Protein 6IA5 (pdb70)

InterPro domains:
  IPR059921 XepA-like domain [PF27453] (174-277)

Structure (mmCIF, N/CA/C/O backbone):
data_6IA5
#
_entry.id   6IA5
#
_cell.length_a   90.612
_cell.length_b   126.028
_cell.length_c   151.458
_cell.angle_alpha   90.00
_cell.angle_beta   90.00
_cell.angle_gamma   90.00
#
_symmetry.space_group_name_H-M   'P 21 21 21'
#
loop_
_entity.id
_entity.type
_entity.pdbx_description
1 polymer 'Phage-like element PBSX protein XepA'
2 non-polymer GLYCEROL
3 non-polymer 'ACETATE ION'
4 water water
#
loop_
_atom_site.group_PDB
_atom_site.id
_atom_site.type_symbol
_atom_site.label_atom_id
_atom_site.label_alt_id
_atom_site.label_comp_id
_atom_site.label_asym_id
_atom_site.label_entity_id
_atom_site.label_seq_id
_atom_site.pdbx_PDB_ins_code
_atom_site.Cartn_x
_atom_site.Cartn_y
_atom_site.Cartn_z
_atom_site.occupancy
_atom_site.B_iso_or_equiv
_atom_site.auth_seq_id
_atom_site.auth_comp_id
_atom_site.auth_asym_id
_atom_site.auth_atom_id
_atom_site.pdbx_PDB_model_num
ATOM 1 N N . LYS A 1 3 ? -1.192 -66.970 -56.426 1.00 58.97 3 LYS D N 1
ATOM 2 C CA . LYS A 1 3 ? -0.900 -65.760 -57.292 1.00 59.26 3 LYS D CA 1
ATOM 3 C C . LYS A 1 3 ? -1.807 -64.619 -56.834 1.00 56.85 3 LYS D C 1
ATOM 4 O O . LYS A 1 3 ? -2.995 -64.865 -56.654 1.00 58.32 3 LYS D O 1
ATOM 10 N N . TYR A 1 4 ? -1.226 -63.451 -56.495 1.00 51.47 4 TYR D N 1
ATOM 11 C CA . TYR A 1 4 ? -1.943 -62.442 -55.733 1.00 46.50 4 TYR D CA 1
ATOM 12 C C . TYR A 1 4 ? -2.400 -61.310 -56.639 1.00 42.02 4 TYR D C 1
ATOM 13 O O . TYR A 1 4 ? -2.092 -61.316 -57.818 1.00 45.21 4 TYR D O 1
ATOM 22 N N . GLN A 1 5 ? -3.073 -60.318 -56.048 1.00 41.47 5 GLN D N 1
ATOM 23 C CA . GLN A 1 5 ? -3.737 -59.240 -56.750 1.00 44.30 5 GLN D CA 1
ATOM 24 C C . GLN A 1 5 ? -2.799 -58.073 -57.038 1.00 43.34 5 GLN D C 1
ATOM 25 O O . GLN A 1 5 ? -3.142 -57.203 -57.837 1.00 46.11 5 GLN D O 1
ATOM 31 N N . TYR A 1 6 ? -1.634 -58.013 -56.388 1.00 40.37 6 TYR D N 1
ATOM 32 C CA . TYR A 1 6 ? -0.718 -56.910 -56.661 1.00 37.64 6 TYR D CA 1
ATOM 33 C C . TYR A 1 6 ? 0.080 -57.230 -57.926 1.00 39.65 6 TYR D C 1
ATOM 34 O O . TYR A 1 6 ? 0.226 -58.399 -58.296 1.00 41.14 6 TYR D O 1
ATOM 43 N N . GLU A 1 7 ? 0.628 -56.190 -58.558 1.00 37.84 7 GLU D N 1
ATOM 44 C CA . GLU A 1 7 ? 1.425 -56.390 -59.752 1.00 41.15 7 GLU D CA 1
ATOM 45 C C . GLU A 1 7 ? 2.682 -55.529 -59.665 1.00 39.68 7 GLU D C 1
ATOM 46 O O . GLU A 1 7 ? 2.608 -54.326 -59.442 1.00 36.49 7 GLU D O 1
ATOM 52 N N . PHE A 1 8 ? 3.839 -56.143 -59.878 1.00 33.61 8 PHE D N 1
ATOM 53 C CA . PHE A 1 8 ? 5.072 -55.385 -59.894 1.00 36.03 8 PHE D CA 1
ATOM 54 C C . PHE A 1 8 ? 5.089 -54.466 -61.112 1.00 42.56 8 PHE D C 1
ATOM 55 O O . PHE A 1 8 ? 4.796 -54.912 -62.221 1.00 44.13 8 PHE D O 1
ATOM 63 N N . PRO A 1 9 ? 5.435 -53.164 -60.957 1.00 40.73 9 PRO D N 1
ATOM 64 C CA . PRO A 1 9 ? 5.596 -52.284 -62.114 1.00 37.44 9 PRO D CA 1
ATOM 65 C C . PRO A 1 9 ? 6.807 -52.732 -62.934 1.00 37.71 9 PRO D C 1
ATOM 66 O O . PRO A 1 9 ? 7.655 -53.478 -62.444 1.00 40.07 9 PRO D O 1
ATOM 70 N N . LEU A 1 10 ? 6.876 -52.240 -64.174 1.00 36.33 10 LEU D N 1
ATOM 71 C CA . LEU A 1 10 ? 7.997 -52.480 -65.061 1.00 40.59 10 LEU D CA 1
ATOM 72 C C . LEU A 1 10 ? 8.722 -51.148 -65.209 1.00 37.76 10 LEU D C 1
ATOM 73 O O . LEU A 1 10 ? 8.061 -50.112 -65.257 1.00 40.28 10 LEU D O 1
ATOM 78 N N . ASP A 1 11 ? 10.059 -51.180 -65.293 1.00 37.57 11 ASP D N 1
ATOM 79 C CA . ASP A 1 11 ? 10.803 -49.969 -65.600 1.00 42.86 11 ASP D CA 1
ATOM 80 C C . ASP A 1 11 ? 10.699 -49.666 -67.104 1.00 47.75 11 ASP D C 1
ATOM 81 O O . ASP A 1 11 ? 9.999 -50.351 -67.846 1.00 45.31 11 ASP D O 1
ATOM 86 N N . LYS A 1 12 ? 11.426 -48.628 -67.539 1.00 49.48 12 LYS D N 1
ATOM 87 C CA . LYS A 1 12 ? 11.404 -48.120 -68.901 1.00 53.54 12 LYS D CA 1
ATOM 88 C C . LYS A 1 12 ? 11.783 -49.237 -69.878 1.00 59.45 12 LYS D C 1
ATOM 89 O O . LYS A 1 12 ? 11.238 -49.294 -70.974 1.00 57.08 12 LYS D O 1
ATOM 95 N N . ALA A 1 13 ? 12.698 -50.129 -69.459 1.00 50.49 13 ALA D N 1
ATOM 96 C CA . ALA A 1 13 ? 13.196 -51.200 -70.296 1.00 47.94 13 ALA D CA 1
ATOM 97 C C . ALA A 1 13 ? 12.346 -52.458 -70.138 1.00 51.90 13 ALA D C 1
ATOM 98 O O . ALA A 1 13 ? 12.742 -53.509 -70.617 1.00 63.92 13 ALA D O 1
ATOM 100 N N . GLY A 1 14 ? 11.202 -52.363 -69.455 1.00 50.66 14 GLY D N 1
ATOM 101 C CA . GLY A 1 14 ? 10.330 -53.514 -69.237 1.00 45.57 14 GLY D CA 1
ATOM 102 C C . GLY A 1 14 ? 10.805 -54.485 -68.147 1.00 46.28 14 GLY D C 1
ATOM 103 O O . GLY A 1 14 ? 10.338 -55.619 -68.091 1.00 47.03 14 GLY D O 1
ATOM 104 N N . LYS A 1 15 ? 11.722 -54.067 -67.262 1.00 49.80 15 LYS D N 1
ATOM 105 C CA . LYS A 1 15 ? 12.133 -54.923 -66.142 1.00 48.35 15 LYS D CA 1
ATOM 106 C C . LYS A 1 15 ? 11.212 -54.746 -64.935 1.00 44.74 15 LYS D C 1
ATOM 107 O O . LYS A 1 15 ? 11.002 -53.627 -64.475 1.00 43.73 15 LYS D O 1
ATOM 113 N N . ALA A 1 16 ? 10.671 -55.870 -64.441 1.00 39.79 16 ALA D N 1
ATOM 114 C CA . ALA A 1 16 ? 9.842 -55.917 -63.252 1.00 41.52 16 ALA D CA 1
ATOM 115 C C . ALA A 1 16 ? 10.704 -55.703 -62.012 1.00 40.20 16 ALA D C 1
ATOM 116 O O . ALA A 1 16 ? 11.877 -56.068 -61.986 1.00 40.98 16 ALA D O 1
ATOM 118 N N . GLY A 1 17 ? 10.106 -55.100 -60.984 1.00 37.97 17 GLY D N 1
ATOM 119 C CA . GLY A 1 17 ? 10.794 -54.911 -59.711 1.00 34.68 17 GLY D CA 1
ATOM 120 C C . GLY A 1 17 ? 9.783 -54.637 -58.610 1.00 33.62 17 GLY D C 1
ATOM 121 O O . GLY A 1 17 ? 8.714 -54.091 -58.888 1.00 32.66 17 GLY D O 1
ATOM 122 N N . ALA A 1 18 ? 10.103 -55.041 -57.366 1.00 32.05 18 ALA D N 1
ATOM 123 C CA . ALA A 1 18 ? 9.201 -54.783 -56.246 1.00 29.67 18 ALA D CA 1
ATOM 124 C C . ALA A 1 18 ? 9.471 -53.364 -55.717 1.00 29.77 18 ALA D C 1
ATOM 125 O O . ALA A 1 18 ? 9.910 -53.187 -54.580 1.00 27.86 18 ALA D O 1
ATOM 127 N N . VAL A 1 19 ? 9.179 -52.359 -56.563 1.00 31.66 19 VAL D N 1
ATOM 128 C CA . VAL A 1 19 ? 9.505 -50.964 -56.312 1.00 29.92 19 VAL D CA 1
ATOM 129 C C . VAL A 1 19 ? 8.251 -50.125 -56.540 1.00 31.75 19 VAL D C 1
ATOM 130 O O . VAL A 1 19 ? 7.275 -50.592 -57.126 1.00 26.83 19 VAL D O 1
ATOM 134 N N . LYS A 1 20 ? 8.324 -48.875 -56.064 1.00 30.63 20 LYS D N 1
ATOM 135 C CA . LYS A 1 20 ? 7.366 -47.835 -56.392 1.00 32.51 20 LYS D CA 1
ATOM 136 C C . LYS A 1 20 ? 8.118 -46.686 -57.047 1.00 29.73 20 LYS D C 1
ATOM 137 O O . LYS A 1 20 ? 9.279 -46.436 -56.710 1.00 28.68 20 LYS D O 1
ATOM 143 N N . PRO A 1 21 ? 7.487 -45.973 -58.015 1.00 29.66 21 PRO D N 1
ATOM 144 C CA . PRO A 1 21 ? 8.108 -44.781 -58.603 1.00 31.74 21 PRO D CA 1
ATOM 145 C C . PRO A 1 21 ? 7.912 -43.591 -57.666 1.00 29.24 21 PRO D C 1
ATOM 146 O O . PRO A 1 21 ? 6.963 -43.590 -56.883 1.00 28.27 21 PRO D O 1
ATOM 150 N N . TYR A 1 22 ? 8.790 -42.578 -57.769 1.00 32.08 22 TYR D N 1
ATOM 151 C CA . TYR A 1 22 ? 8.587 -41.336 -57.029 1.00 32.49 22 TYR D CA 1
ATOM 152 C C . TYR A 1 22 ? 9.356 -40.207 -57.710 1.00 31.64 22 TYR D C 1
ATOM 153 O O . TYR A 1 22 ? 10.066 -40.445 -58.680 1.00 31.36 22 TYR D O 1
ATOM 162 N N . ARG A 1 23 ? 9.204 -38.999 -57.155 1.00 30.95 23 ARG D N 1
ATOM 163 C CA . ARG A 1 23 ? 9.604 -37.727 -57.737 1.00 35.02 23 ARG D CA 1
ATOM 164 C C . ARG A 1 23 ? 8.529 -37.281 -58.732 1.00 36.26 23 ARG D C 1
ATOM 165 O O . ARG A 1 23 ? 7.687 -38.078 -59.159 1.00 37.76 23 ARG D O 1
ATOM 173 N N . GLY A 1 24 ? 8.547 -35.989 -59.076 1.00 36.56 24 GLY D N 1
ATOM 174 C CA . GLY A 1 24 ? 7.468 -35.375 -59.835 1.00 38.35 24 GLY D CA 1
ATOM 175 C C . GLY A 1 24 ? 7.205 -36.115 -61.147 1.00 39.87 24 GLY D C 1
ATOM 176 O O . GLY A 1 24 ? 6.052 -36.372 -61.494 1.00 38.91 24 GLY D O 1
ATOM 177 N N . GLY A 1 25 ? 8.294 -36.481 -61.831 1.00 39.41 25 GLY D N 1
ATOM 178 C CA . GLY A 1 25 ? 8.243 -37.189 -63.094 1.00 39.69 25 GLY D CA 1
ATOM 179 C C . GLY A 1 25 ? 8.292 -38.713 -62.969 1.00 39.17 25 GLY D C 1
ATOM 180 O O . GLY A 1 25 ? 8.479 -39.381 -63.978 1.00 44.81 25 GLY D O 1
ATOM 181 N N . LYS A 1 26 ? 8.144 -39.258 -61.755 1.00 35.94 26 LYS D N 1
ATOM 182 C CA A LYS A 1 26 ? 8.083 -40.701 -61.535 0.50 34.30 26 LYS D CA 1
ATOM 183 C CA B LYS A 1 26 ? 8.083 -40.701 -61.535 0.50 36.00 26 LYS D CA 1
ATOM 184 C C . LYS A 1 26 ? 9.270 -41.401 -62.194 1.00 33.09 26 LYS D C 1
ATOM 185 O O . LYS A 1 26 ? 9.149 -42.507 -62.728 1.00 34.69 26 LYS D O 1
ATOM 196 N N . ASN A 1 27 ? 10.431 -40.751 -62.118 1.00 30.37 27 ASN D N 1
ATOM 197 C CA . ASN A 1 27 ? 11.626 -41.225 -62.781 1.00 34.43 27 ASN D CA 1
ATOM 198 C C . ASN A 1 27 ? 12.619 -41.810 -61.778 1.00 31.29 27 ASN D C 1
ATOM 199 O O . ASN A 1 27 ? 13.784 -42.002 -62.113 1.00 33.11 27 ASN D O 1
ATOM 204 N N . ASP A 1 28 ? 12.173 -42.068 -60.540 1.00 30.31 28 ASP D N 1
ATOM 205 C CA . ASP A 1 28 ? 13.046 -42.667 -59.549 1.00 29.73 28 ASP D CA 1
ATOM 206 C C . ASP A 1 28 ? 12.292 -43.843 -58.947 1.00 29.03 28 ASP D C 1
ATOM 207 O O . ASP A 1 28 ? 11.074 -43.919 -59.095 1.00 30.04 28 ASP D O 1
ATOM 212 N N . PHE A 1 29 ? 13.010 -44.749 -58.261 1.00 27.51 29 PHE D N 1
ATOM 213 C CA . PHE A 1 29 ? 12.368 -45.959 -57.753 1.00 29.44 29 PHE D CA 1
ATOM 214 C C . PHE A 1 29 ? 12.803 -46.204 -56.305 1.00 25.47 29 PHE D C 1
ATOM 215 O O . PHE A 1 29 ? 13.913 -45.869 -55.924 1.00 26.27 29 PHE D O 1
ATOM 223 N N . VAL A 1 30 ? 11.944 -46.861 -55.529 1.00 26.48 30 VAL D N 1
ATOM 224 C CA . VAL A 1 30 ? 12.267 -47.190 -54.148 1.00 29.92 30 VAL D CA 1
ATOM 225 C C . VAL A 1 30 ? 11.575 -48.520 -53.819 1.00 26.72 30 VAL D C 1
ATOM 226 O O . VAL A 1 30 ? 10.446 -48.742 -54.247 1.00 29.47 30 VAL D O 1
ATOM 230 N N . THR A 1 31 ? 12.258 -49.378 -53.049 1.00 25.77 31 THR D N 1
ATOM 231 C CA . THR A 1 31 ? 11.714 -50.663 -52.631 1.00 27.28 31 THR D CA 1
ATOM 232 C C . THR A 1 31 ? 10.966 -50.507 -51.300 1.00 28.81 31 THR D C 1
ATOM 233 O O . THR A 1 31 ? 11.579 -50.180 -50.278 1.00 27.35 31 THR D O 1
ATOM 237 N N . PRO A 1 32 ? 9.638 -50.748 -51.253 1.00 31.05 32 PRO D N 1
ATOM 238 C CA . PRO A 1 32 ? 8.903 -50.735 -49.995 1.00 30.22 32 PRO D CA 1
ATOM 239 C C . PRO A 1 32 ? 9.321 -51.922 -49.141 1.00 29.43 32 PRO D C 1
ATOM 240 O O . PRO A 1 32 ? 9.337 -53.069 -49.627 1.00 25.89 32 PRO D O 1
ATOM 244 N N . VAL A 1 33 ? 9.588 -51.638 -47.854 1.00 26.27 33 VAL D N 1
ATOM 245 C CA . VAL A 1 33 ? 10.043 -52.672 -46.935 1.00 25.00 33 VAL D CA 1
ATOM 246 C C . VAL A 1 33 ? 9.273 -52.568 -45.635 1.00 27.68 33 VAL D C 1
ATOM 247 O O . VAL A 1 33 ? 8.635 -51.561 -45.357 1.00 27.47 33 VAL D O 1
ATOM 251 N N . SER A 1 34 ? 9.362 -53.637 -44.840 1.00 28.05 34 SER D N 1
ATOM 252 C CA . SER A 1 34 ? 8.807 -53.679 -43.500 1.00 28.90 34 SER D CA 1
ATOM 253 C C . SER A 1 34 ? 9.702 -54.585 -42.677 1.00 32.69 34 SER D C 1
ATOM 254 O O . SER A 1 34 ? 10.009 -55.710 -43.102 1.00 29.42 34 SER D O 1
ATOM 257 N N . ASN A 1 35 ? 10.066 -54.099 -41.487 1.00 28.64 35 ASN D N 1
ATOM 258 C CA . ASN A 1 35 ? 10.736 -54.942 -40.533 1.00 28.01 35 ASN D CA 1
ATOM 259 C C . ASN A 1 35 ? 9.876 -56.190 -40.339 1.00 29.30 35 ASN D C 1
ATOM 260 O O . ASN A 1 35 ? 8.652 -56.098 -40.417 1.00 28.24 35 ASN D O 1
ATOM 265 N N . LEU A 1 36 ? 10.500 -57.351 -40.086 1.00 26.88 36 LEU D N 1
ATOM 266 C CA . LEU A 1 36 ? 9.749 -58.598 -39.966 1.00 28.45 36 LEU D CA 1
ATOM 267 C C . LEU A 1 36 ? 8.769 -58.552 -38.788 1.00 28.45 36 LEU D C 1
ATOM 268 O O . LEU A 1 36 ? 7.822 -59.345 -38.767 1.00 27.92 36 LEU D O 1
ATOM 273 N N . SER A 1 37 ? 8.961 -57.620 -37.833 1.00 24.58 37 SER D N 1
ATOM 274 C CA . SER A 1 37 ? 8.043 -57.481 -36.709 1.00 24.92 37 SER D CA 1
ATOM 275 C C . SER A 1 37 ? 6.648 -57.049 -37.167 1.00 26.73 37 SER D C 1
ATOM 276 O O . SER A 1 37 ? 5.694 -57.203 -36.404 1.00 24.19 37 SER D O 1
ATOM 279 N N . GLY A 1 38 ? 6.533 -56.518 -38.405 1.00 24.25 38 GLY D N 1
ATOM 280 C CA . GLY A 1 38 ? 5.256 -56.099 -38.963 1.00 24.13 38 GLY D CA 1
ATOM 281 C C . GLY A 1 38 ? 4.514 -57.233 -39.690 1.00 27.13 38 GLY D C 1
ATOM 282 O O . GLY A 1 38 ? 3.352 -57.069 -40.065 1.00 24.62 38 GLY D O 1
ATOM 283 N N . VAL A 1 39 ? 5.187 -58.391 -39.861 1.00 26.82 39 VAL D N 1
ATOM 284 C CA . VAL A 1 39 ? 4.594 -59.555 -40.517 1.00 24.77 39 VAL D CA 1
ATOM 285 C C . VAL A 1 39 ? 3.911 -60.410 -39.442 1.00 26.90 39 VAL D C 1
ATOM 286 O O . VAL A 1 39 ? 4.347 -60.427 -38.296 1.00 27.79 39 VAL D O 1
ATOM 290 N N . ALA A 1 40 ? 2.833 -61.110 -39.805 1.00 26.20 40 ALA D N 1
ATOM 291 C CA . ALA A 1 40 ? 2.194 -62.020 -38.868 1.00 29.38 40 ALA D CA 1
ATOM 292 C C . ALA A 1 40 ? 1.931 -63.365 -39.552 1.00 33.52 40 ALA D C 1
ATOM 293 O O . ALA A 1 40 ? 1.790 -63.449 -40.776 1.00 32.17 40 ALA D O 1
ATOM 295 N N . GLU A 1 41 ? 1.867 -64.414 -38.734 1.00 28.40 41 GLU D N 1
ATOM 296 C CA . GLU A 1 41 ? 1.394 -65.729 -39.129 1.00 32.34 41 GLU D CA 1
ATOM 297 C C . GLU A 1 41 ? 0.044 -65.980 -38.461 1.00 29.13 41 GLU D C 1
ATOM 298 O O . GLU A 1 41 ? -0.096 -65.714 -37.262 1.00 29.32 41 GLU D O 1
ATOM 304 N N . ILE A 1 42 ? -0.927 -66.536 -39.197 1.00 30.63 42 ILE D N 1
ATOM 305 C CA . ILE A 1 42 ? -2.135 -67.029 -38.543 1.00 28.69 42 ILE D CA 1
ATOM 306 C C . ILE A 1 42 ? -1.827 -68.406 -37.956 1.00 30.11 42 ILE D C 1
ATOM 307 O O . ILE A 1 42 ? -1.375 -69.294 -38.657 1.00 35.27 42 ILE D O 1
ATOM 312 N N . LEU A 1 43 ? -2.011 -68.564 -36.642 1.00 29.08 43 LEU D N 1
ATOM 313 C CA . LEU A 1 43 ? -1.675 -69.822 -35.989 1.00 27.77 43 LEU D CA 1
ATOM 314 C C . LEU A 1 43 ? -2.832 -70.816 -36.133 1.00 31.25 43 LEU D C 1
ATOM 315 O O . LEU A 1 43 ? -2.600 -72.015 -36.256 1.00 26.97 43 LEU D O 1
ATOM 320 N N . THR A 1 44 ? -4.074 -70.332 -36.012 1.00 28.54 44 THR D N 1
ATOM 321 C CA . THR A 1 44 ? -5.248 -71.195 -36.026 1.00 29.67 44 THR D CA 1
ATOM 322 C C . THR A 1 44 ? -6.477 -70.350 -36.336 1.00 33.74 44 THR D C 1
ATOM 323 O O . THR A 1 44 ? -6.510 -69.161 -35.983 1.00 28.16 44 THR D O 1
ATOM 327 N N . ASN A 1 45 ? -7.484 -70.980 -36.970 1.00 28.52 45 ASN D N 1
ATOM 328 C CA . ASN A 1 45 ? -8.813 -70.385 -36.997 1.00 29.23 45 ASN D CA 1
ATOM 329 C C . ASN A 1 45 ? -9.874 -71.420 -36.620 1.00 31.69 45 ASN D C 1
ATOM 330 O O . ASN A 1 45 ? -11.040 -71.231 -36.932 1.00 33.03 45 ASN D O 1
ATOM 335 N N . ALA A 1 46 ? -9.474 -72.499 -35.934 1.00 32.12 46 ALA D N 1
ATOM 336 C CA . ALA A 1 46 ? -10.398 -73.570 -35.568 1.00 34.08 46 ALA D CA 1
ATOM 337 C C . ALA A 1 46 ? -11.145 -73.205 -34.280 1.00 33.51 46 ALA D C 1
ATOM 338 O O . ALA A 1 46 ? -10.522 -73.043 -33.235 1.00 33.75 46 ALA D O 1
ATOM 340 N N . ALA A 1 47 ? -12.477 -73.108 -34.379 1.00 30.03 47 ALA D N 1
ATOM 341 C CA . ALA A 1 47 ? -13.368 -72.769 -33.281 1.00 31.06 47 ALA D CA 1
ATOM 342 C C . ALA A 1 47 ? -13.240 -73.800 -32.154 1.00 35.55 47 ALA D C 1
ATOM 343 O O . ALA A 1 47 ? -13.187 -75.000 -32.417 1.00 36.20 47 ALA D O 1
ATOM 345 N N . LEU A 1 48 ? -13.170 -73.329 -30.902 1.00 31.52 48 LEU D N 1
ATOM 346 C CA . LEU A 1 48 ? -12.937 -74.195 -29.750 1.00 33.25 48 LEU D CA 1
ATOM 347 C C . LEU A 1 48 ? -14.256 -74.403 -29.016 1.00 34.66 48 LEU D C 1
ATOM 348 O O . LEU A 1 48 ? -15.076 -73.508 -28.963 1.00 32.64 48 LEU D O 1
ATOM 353 N N . LYS A 1 49 ? -14.448 -75.587 -28.433 1.00 32.06 49 LYS D N 1
ATOM 354 C CA . LYS A 1 49 ? -15.594 -75.833 -27.565 1.00 32.56 49 LYS D CA 1
ATOM 355 C C . LYS A 1 49 ? -15.359 -75.115 -26.240 1.00 32.89 49 LYS D C 1
ATOM 356 O O . LYS A 1 49 ? -14.274 -74.621 -25.995 1.00 30.87 49 LYS D O 1
ATOM 362 N N . ALA A 1 50 ? -16.403 -75.009 -25.417 1.00 30.79 50 ALA D N 1
ATOM 363 C CA . ALA A 1 50 ? -16.269 -74.423 -24.091 1.00 35.05 50 ALA D CA 1
ATOM 364 C C . ALA A 1 50 ? -15.120 -75.091 -23.337 1.00 40.24 50 ALA D C 1
ATOM 365 O O . ALA A 1 50 ? -15.052 -76.314 -23.311 1.00 34.71 50 ALA D O 1
ATOM 367 N N . THR A 1 51 ? -14.216 -74.271 -22.773 1.00 34.50 51 THR D N 1
ATOM 368 C CA . THR A 1 51 ? -13.072 -74.683 -21.965 1.00 35.20 51 THR D CA 1
ATOM 369 C C . THR A 1 51 ? -11.967 -75.373 -22.773 1.00 35.97 51 THR D C 1
ATOM 370 O O . THR A 1 51 ? -10.933 -75.734 -22.220 1.00 37.42 51 THR D O 1
ATOM 374 N N . GLU A 1 52 ? -12.162 -75.588 -24.083 1.00 33.87 52 GLU D N 1
ATOM 375 C CA . GLU A 1 52 ? -11.113 -76.213 -24.882 1.00 34.09 52 GLU D CA 1
ATOM 376 C C . GLU A 1 52 ? -9.957 -75.216 -25.111 1.00 33.33 52 GLU D C 1
ATOM 377 O O . GLU A 1 52 ? -10.176 -74.008 -25.224 1.00 35.32 52 GLU D O 1
ATOM 383 N N . ALA A 1 53 ? -8.733 -75.738 -25.190 1.00 30.09 53 ALA D N 1
ATOM 384 C CA . ALA A 1 53 ? -7.524 -74.944 -25.366 1.00 31.14 53 ALA D CA 1
ATOM 385 C C . ALA A 1 53 ? -6.903 -75.231 -26.727 1.00 32.59 53 ALA D C 1
ATOM 386 O O . ALA A 1 53 ? -6.965 -76.353 -27.213 1.00 33.76 53 ALA D O 1
ATOM 388 N N . TYR A 1 54 ? -6.339 -74.189 -27.343 1.00 33.66 54 TYR D N 1
ATOM 389 C CA . TYR A 1 54 ? -5.390 -74.340 -28.433 1.00 33.72 54 TYR D CA 1
ATOM 390 C C . TYR A 1 54 ? -3.975 -74.150 -27.876 1.00 32.40 54 TYR D C 1
ATOM 391 O O . TYR A 1 54 ? -3.733 -73.196 -27.146 1.00 31.05 54 TYR D O 1
ATOM 400 N N . SER A 1 55 ? -3.042 -75.051 -28.219 1.00 33.21 55 SER D N 1
ATOM 401 C CA . SER A 1 55 ? -1.642 -74.946 -27.806 1.00 33.31 55 SER D CA 1
ATOM 402 C C . SER A 1 55 ? -0.746 -75.010 -29.024 1.00 31.94 55 SER D C 1
ATOM 403 O O . SER A 1 55 ? -0.732 -76.014 -29.713 1.00 35.84 55 SER D O 1
ATOM 406 N N . GLN A 1 56 ? -0.024 -73.922 -29.309 1.00 32.54 56 GLN D N 1
ATOM 407 C CA . GLN A 1 56 ? 0.912 -73.913 -30.424 1.00 29.88 56 GLN D CA 1
ATOM 408 C C . GLN A 1 56 ? 2.057 -74.866 -30.093 1.00 31.03 56 GLN D C 1
ATOM 409 O O . GLN A 1 56 ? 2.455 -74.933 -28.928 1.00 28.91 56 GLN D O 1
ATOM 415 N N . LEU A 1 57 ? 2.602 -75.577 -31.091 1.00 28.68 57 LEU D N 1
ATOM 416 C CA . LEU A 1 57 ? 3.820 -76.343 -30.817 1.00 32.37 57 LEU D CA 1
ATOM 417 C C . LEU A 1 57 ? 4.930 -75.351 -30.473 1.00 33.45 57 LEU D C 1
ATOM 418 O O . LEU A 1 57 ? 4.988 -74.281 -31.079 1.00 34.60 57 LEU D O 1
ATOM 423 N N . GLY A 1 58 ? 5.820 -75.750 -29.556 1.00 31.34 58 GLY D N 1
ATOM 424 C CA . GLY A 1 58 ? 6.943 -74.933 -29.149 1.00 27.74 58 GLY D CA 1
ATOM 425 C C . GLY A 1 58 ? 7.747 -74.461 -30.355 1.00 31.52 58 GLY D C 1
ATOM 426 O O . GLY A 1 58 ? 8.040 -75.241 -31.252 1.00 31.79 58 GLY D O 1
ATOM 427 N N . GLN A 1 59 ? 8.074 -73.169 -30.369 1.00 30.19 59 GLN D N 1
ATOM 428 C CA . GLN A 1 59 ? 8.818 -72.539 -31.451 1.00 30.24 59 GLN D CA 1
ATOM 429 C C . GLN A 1 59 ? 10.238 -72.275 -30.959 1.00 31.88 59 GLN D C 1
ATOM 430 O O . GLN A 1 59 ? 10.417 -71.591 -29.958 1.00 30.54 59 GLN D O 1
ATOM 436 N N . ASP A 1 60 ? 11.240 -72.847 -31.636 1.00 27.97 60 ASP D N 1
ATOM 437 C CA . ASP A 1 60 ? 12.626 -72.657 -31.259 1.00 32.07 60 ASP D CA 1
ATOM 438 C C . ASP A 1 60 ? 13.080 -71.261 -31.709 1.00 31.65 60 ASP D C 1
ATOM 439 O O . ASP A 1 60 ? 12.931 -70.924 -32.876 1.00 31.85 60 ASP D O 1
ATOM 444 N N . ARG A 1 61 ? 13.608 -70.448 -30.783 1.00 28.70 61 ARG D N 1
ATOM 445 C CA . ARG A 1 61 ? 14.068 -69.108 -31.140 1.00 30.31 61 ARG D CA 1
ATOM 446 C C . ARG A 1 61 ? 15.408 -69.165 -31.879 1.00 30.75 61 ARG D C 1
ATOM 447 O O . ARG A 1 61 ? 15.737 -68.215 -32.586 1.00 32.34 61 ARG D O 1
ATOM 455 N N . LEU A 1 62 ? 16.182 -70.247 -31.675 1.00 31.60 62 LEU D N 1
ATOM 456 C CA . LEU A 1 62 ? 17.510 -70.366 -32.254 1.00 35.41 62 LEU D CA 1
ATOM 457 C C . LEU A 1 62 ? 17.421 -70.818 -33.707 1.00 34.13 62 LEU D C 1
ATOM 458 O O . LEU A 1 62 ? 16.752 -71.799 -34.028 1.00 39.72 62 LEU D O 1
ATOM 463 N N . GLY A 1 63 ? 18.084 -70.077 -34.581 1.00 35.42 63 GLY D N 1
ATOM 464 C CA . GLY A 1 63 ? 18.035 -70.361 -36.005 1.00 33.87 63 GLY D CA 1
ATOM 465 C C . GLY A 1 63 ? 18.798 -69.269 -36.741 1.00 34.05 63 GLY D C 1
ATOM 466 O O . GLY A 1 63 ? 19.412 -68.412 -36.101 1.00 31.87 63 GLY D O 1
ATOM 467 N N . ALA A 1 64 ? 18.680 -69.266 -38.070 1.00 29.29 64 ALA D N 1
ATOM 468 C CA . ALA A 1 64 ? 19.287 -68.237 -38.898 1.00 31.34 64 ALA D CA 1
ATOM 469 C C . ALA A 1 64 ? 18.721 -66.859 -38.533 1.00 28.30 64 ALA D C 1
ATOM 470 O O . ALA A 1 64 ? 19.429 -65.866 -38.587 1.00 31.67 64 ALA D O 1
ATOM 472 N N . VAL A 1 65 ? 17.446 -66.802 -38.150 1.00 31.68 65 VAL D N 1
ATOM 473 C CA . VAL A 1 65 ? 16.875 -65.570 -37.619 1.00 31.29 65 VAL D CA 1
ATOM 474 C C . VAL A 1 65 ? 16.692 -65.758 -36.115 1.00 30.91 65 VAL D C 1
ATOM 475 O O . VAL A 1 65 ? 15.949 -66.648 -35.684 1.00 32.15 65 VAL D O 1
ATOM 479 N N . LEU A 1 66 ? 17.381 -64.945 -35.315 1.00 28.80 66 LEU D N 1
ATOM 480 C CA A LEU A 1 66 ? 17.330 -65.158 -33.884 0.50 29.12 66 LEU D CA 1
ATOM 481 C CA B LEU A 1 66 ? 17.353 -65.146 -33.878 0.50 27.95 66 LEU D CA 1
ATOM 482 C C . LEU A 1 66 ? 16.174 -64.357 -33.301 1.00 30.44 66 LEU D C 1
ATOM 483 O O . LEU A 1 66 ? 16.258 -63.141 -33.128 1.00 28.53 66 LEU D O 1
ATOM 492 N N . ILE A 1 67 ? 15.076 -65.062 -32.996 1.00 26.63 67 ILE D N 1
ATOM 493 C CA . ILE A 1 67 ? 13.861 -64.409 -32.517 1.00 31.82 67 ILE D CA 1
ATOM 494 C C . ILE A 1 67 ? 14.109 -63.812 -31.131 1.00 29.16 67 ILE D C 1
ATOM 495 O O . ILE A 1 67 ? 14.514 -64.536 -30.225 1.00 30.04 67 ILE D O 1
ATOM 500 N N . SER A 1 68 ? 13.816 -62.516 -30.967 1.00 27.37 68 SER D N 1
ATOM 501 C CA . SER A 1 68 ? 14.042 -61.811 -29.704 1.00 26.89 68 SER D CA 1
ATOM 502 C C . SER A 1 68 ? 12.718 -61.500 -28.986 1.00 30.96 68 SER D C 1
ATOM 503 O O . SER A 1 68 ? 12.703 -61.278 -27.782 1.00 28.61 68 SER D O 1
ATOM 506 N N . LYS A 1 69 ? 11.597 -61.442 -29.720 1.00 29.09 69 LYS D N 1
ATOM 507 C CA . LYS A 1 69 ? 10.351 -60.946 -29.137 1.00 28.36 69 LYS D CA 1
ATOM 508 C C . LYS A 1 69 ? 9.165 -61.492 -29.927 1.00 30.26 69 LYS D C 1
ATOM 509 O O . LYS A 1 69 ? 9.312 -61.899 -31.088 1.00 27.28 69 LYS D O 1
ATOM 515 N N . VAL A 1 70 ? 7.983 -61.450 -29.302 1.00 25.63 70 VAL D N 1
ATOM 516 C CA . VAL A 1 70 ? 6.793 -62.011 -29.916 1.00 25.45 70 VAL D CA 1
ATOM 517 C C . VAL A 1 70 ? 5.603 -61.161 -29.485 1.00 26.15 70 VAL D C 1
ATOM 518 O O . VAL A 1 70 ? 5.607 -60.564 -28.411 1.00 29.09 70 VAL D O 1
ATOM 522 N N . LYS A 1 71 ? 4.593 -61.091 -30.347 1.00 25.99 71 LYS D N 1
ATOM 523 C CA . LYS A 1 71 ? 3.373 -60.374 -30.022 1.00 26.50 71 LYS D CA 1
ATOM 524 C C . LYS A 1 71 ? 2.198 -61.132 -30.638 1.00 27.19 71 LYS D C 1
ATOM 525 O O . LYS A 1 71 ? 2.343 -61.736 -31.712 1.00 26.48 71 LYS D O 1
ATOM 531 N N . GLY A 1 72 ? 1.038 -61.060 -29.970 1.00 26.67 72 GLY D N 1
ATOM 532 C CA . GLY A 1 72 ? -0.128 -61.793 -30.445 1.00 26.14 72 GLY D CA 1
ATOM 533 C C . GLY A 1 72 ? -1.384 -60.944 -30.553 1.00 26.31 72 GLY D C 1
ATOM 534 O O . GLY A 1 72 ? -1.531 -59.942 -29.846 1.00 27.31 72 GLY D O 1
ATOM 535 N N . TRP A 1 73 ? -2.292 -61.376 -31.445 1.00 28.90 73 TRP D N 1
ATOM 536 C CA . TRP A 1 73 ? -3.620 -60.796 -31.556 1.00 26.84 73 TRP D CA 1
ATOM 537 C C . TRP A 1 73 ? -4.623 -61.944 -31.606 1.00 28.55 73 TRP D C 1
ATOM 538 O O . TRP A 1 73 ? -4.425 -62.918 -32.355 1.00 30.38 73 TRP D O 1
ATOM 549 N N . ALA A 1 74 ? -5.702 -61.784 -30.841 1.00 26.95 74 ALA D N 1
ATOM 550 C CA . ALA A 1 74 ? -6.758 -62.784 -30.775 1.00 27.94 74 ALA D CA 1
ATOM 551 C C . ALA A 1 74 ? -8.094 -62.095 -31.036 1.00 31.68 74 ALA D C 1
ATOM 552 O O . ALA A 1 74 ? -8.370 -60.997 -30.524 1.00 28.78 74 ALA D O 1
ATOM 554 N N . TYR A 1 75 ? -8.920 -62.789 -31.822 1.00 30.80 75 TYR D N 1
ATOM 555 C CA . TYR A 1 75 ? -10.284 -62.366 -32.043 1.00 32.81 75 TYR D CA 1
ATOM 556 C C . TYR A 1 75 ? -11.171 -63.605 -31.972 1.00 28.81 75 TYR D C 1
ATOM 557 O O . TYR A 1 75 ? -10.903 -64.568 -32.671 1.00 31.70 75 TYR D O 1
ATOM 566 N N . ALA A 1 76 ? -12.202 -63.566 -31.128 1.00 28.75 76 ALA D N 1
ATOM 567 C CA . ALA A 1 76 ? -13.188 -64.643 -31.016 1.00 30.07 76 ALA D CA 1
ATOM 568 C C . ALA A 1 76 ? -14.559 -64.058 -30.684 1.00 31.54 76 ALA D C 1
ATOM 569 O O . ALA A 1 76 ? -14.649 -62.982 -30.082 1.00 33.82 76 ALA D O 1
ATOM 571 N N . ASP A 1 77 ? -15.621 -64.791 -31.044 1.00 32.39 77 ASP D N 1
ATOM 572 C CA . ASP A 1 77 ? -16.978 -64.335 -30.803 1.00 33.83 77 ASP D CA 1
ATOM 573 C C . ASP A 1 77 ? -17.381 -64.600 -29.351 1.00 33.58 77 ASP D C 1
ATOM 574 O O . ASP A 1 77 ? -18.422 -64.126 -28.928 1.00 35.00 77 ASP D O 1
ATOM 579 N N . ARG A 1 78 ? -16.562 -65.331 -28.585 1.00 30.89 78 ARG D N 1
ATOM 580 C CA . ARG A 1 78 ? -16.815 -65.539 -27.161 1.00 31.63 78 ARG D CA 1
ATOM 581 C C . ARG A 1 78 ? -15.521 -65.306 -26.384 1.00 33.65 78 ARG D C 1
ATOM 582 O O . ARG A 1 78 ? -14.439 -65.410 -26.955 1.00 36.21 78 ARG D O 1
ATOM 590 N N . GLU A 1 79 ? -15.634 -65.090 -25.069 1.00 32.57 79 GLU D N 1
ATOM 591 C CA . GLU A 1 79 ? -14.461 -64.708 -24.303 1.00 33.77 79 GLU D CA 1
ATOM 592 C C . GLU A 1 79 ? -13.540 -65.910 -24.068 1.00 33.55 79 GLU D C 1
ATOM 593 O O . GLU A 1 79 ? -13.963 -67.069 -24.037 1.00 31.38 79 GLU D O 1
ATOM 599 N N . GLY A 1 80 ? -12.260 -65.592 -23.873 1.00 30.08 80 GLY D N 1
ATOM 600 C CA . GLY A 1 80 ? -11.211 -66.561 -23.600 1.00 29.92 80 GLY D CA 1
ATOM 601 C C . GLY A 1 80 ? -9.994 -65.863 -23.008 1.00 28.91 80 GLY D C 1
ATOM 602 O O . GLY A 1 80 ? -10.087 -64.709 -22.606 1.00 31.70 80 GLY D O 1
ATOM 603 N N . THR A 1 81 ? -8.872 -66.586 -22.941 1.00 30.55 81 THR D N 1
ATOM 604 C CA . THR A 1 81 ? -7.627 -66.053 -22.401 1.00 29.06 81 THR D CA 1
ATOM 605 C C . THR A 1 81 ? -6.484 -66.498 -23.300 1.00 30.76 81 THR D C 1
ATOM 606 O O . THR A 1 81 ? -6.395 -67.675 -23.646 1.00 31.21 81 THR D O 1
ATOM 610 N N . LEU A 1 82 ? -5.623 -65.532 -23.672 1.00 29.93 82 LEU D N 1
ATOM 611 C CA . LEU A 1 82 ? -4.432 -65.809 -24.441 1.00 26.41 82 LEU D CA 1
ATOM 612 C C . LEU A 1 82 ? -3.208 -65.748 -23.518 1.00 31.50 82 LEU D C 1
ATOM 613 O O . LEU A 1 82 ? -3.040 -64.790 -22.780 1.00 29.14 82 LEU D O 1
ATOM 618 N N . PHE A 1 83 ? -2.358 -66.780 -23.590 1.00 30.91 83 PHE D N 1
ATOM 619 C CA . PHE A 1 83 ? -1.134 -66.872 -22.826 1.00 28.94 83 PHE D CA 1
ATOM 620 C C . PHE A 1 83 ? 0.040 -66.910 -23.794 1.00 28.16 83 PHE D C 1
ATOM 621 O O . PHE A 1 83 ? 0.003 -67.625 -24.793 1.00 29.20 83 PHE D O 1
ATOM 629 N N . ILE A 1 84 ? 1.098 -66.160 -23.462 1.00 29.60 84 ILE D N 1
ATOM 630 C CA . ILE A 1 84 ? 2.384 -66.294 -24.131 1.00 29.52 84 ILE D CA 1
ATOM 631 C C . ILE A 1 84 ? 3.302 -67.023 -23.157 1.00 31.50 84 ILE D C 1
ATOM 632 O O . ILE A 1 84 ? 3.479 -66.571 -22.030 1.00 29.69 84 ILE D O 1
ATOM 637 N N . GLU A 1 85 ? 3.897 -68.131 -23.620 1.00 28.41 85 GLU D N 1
ATOM 638 C CA . GLU A 1 85 ? 4.611 -68.997 -22.705 1.00 26.33 85 GLU D CA 1
ATOM 639 C C . GLU A 1 85 ? 5.983 -69.355 -23.254 1.00 26.81 85 GLU D C 1
ATOM 640 O O . GLU A 1 85 ? 6.222 -69.289 -24.456 1.00 32.74 85 GLU D O 1
ATOM 646 N N . GLU A 1 86 ? 6.876 -69.750 -22.348 1.00 27.25 86 GLU D N 1
ATOM 647 C CA . GLU A 1 86 ? 8.258 -70.024 -22.699 1.00 30.07 86 GLU D CA 1
ATOM 648 C C . GLU A 1 86 ? 8.708 -71.305 -22.016 1.00 32.02 86 GLU D C 1
ATOM 649 O O . GLU A 1 86 ? 8.180 -71.691 -20.975 1.00 35.63 86 GLU D O 1
ATOM 655 N N . SER A 1 87 ? 9.708 -71.953 -22.610 1.00 34.41 87 SER D N 1
ATOM 656 C CA . SER A 1 87 ? 10.231 -73.200 -22.093 1.00 33.84 87 SER D CA 1
ATOM 657 C C . SER A 1 87 ? 11.689 -73.344 -22.521 1.00 33.58 87 SER D C 1
ATOM 658 O O . SER A 1 87 ? 12.016 -73.059 -23.668 1.00 32.72 87 SER D O 1
ATOM 661 N N . ASP A 1 88 ? 12.536 -73.838 -21.612 1.00 33.79 88 ASP D N 1
ATOM 662 C CA . ASP A 1 88 ? 13.903 -74.164 -21.980 1.00 35.36 88 ASP D CA 1
ATOM 663 C C . ASP A 1 88 ? 14.024 -75.590 -22.506 1.00 38.85 88 ASP D C 1
ATOM 664 O O . ASP A 1 88 ? 15.014 -75.904 -23.154 1.00 43.15 88 ASP D O 1
ATOM 669 N N . ASN A 1 89 ? 13.013 -76.442 -22.278 1.00 37.91 89 ASN D N 1
ATOM 670 C CA . ASN A 1 89 ? 13.141 -77.827 -22.718 1.00 43.01 89 ASN D CA 1
ATOM 671 C C . ASN A 1 89 ? 12.031 -78.236 -23.690 1.00 43.50 89 ASN D C 1
ATOM 672 O O . ASN A 1 89 ? 11.969 -79.398 -24.076 1.00 42.33 89 ASN D O 1
ATOM 677 N N . ASN A 1 90 ? 11.130 -77.311 -24.049 1.00 38.54 90 ASN D N 1
ATOM 678 C CA . ASN A 1 90 ? 10.045 -77.613 -24.970 1.00 38.64 90 ASN D CA 1
ATOM 679 C C . ASN A 1 90 ? 9.120 -78.674 -24.367 1.00 39.32 90 ASN D C 1
ATOM 680 O O . ASN A 1 90 ? 8.494 -79.440 -25.087 1.00 43.17 90 ASN D O 1
ATOM 685 N N . ASN A 1 91 ? 9.016 -78.686 -23.038 1.00 46.44 91 ASN D N 1
ATOM 686 C CA . ASN A 1 91 ? 8.232 -79.686 -22.335 1.00 45.58 91 ASN D CA 1
ATOM 687 C C . ASN A 1 91 ? 7.523 -79.032 -21.153 1.00 41.93 91 ASN D C 1
ATOM 688 O O . ASN A 1 91 ? 6.320 -79.171 -20.999 1.00 41.60 91 ASN D O 1
ATOM 693 N N . VAL A 1 92 ? 8.274 -78.334 -20.295 1.00 37.91 92 VAL D N 1
ATOM 694 C CA . VAL A 1 92 ? 7.669 -77.628 -19.179 1.00 37.15 92 VAL D CA 1
ATOM 695 C C . VAL A 1 92 ? 7.622 -76.138 -19.529 1.00 38.60 92 VAL D C 1
ATOM 696 O O . VAL A 1 92 ? 8.639 -75.557 -19.908 1.00 37.26 92 VAL D O 1
ATOM 700 N N . TRP A 1 93 ? 6.437 -75.540 -19.379 1.00 34.32 93 TRP D N 1
ATOM 701 C CA . TRP A 1 93 ? 6.114 -74.209 -19.869 1.00 36.49 93 TRP D CA 1
ATOM 702 C C . TRP A 1 93 ? 5.852 -73.271 -18.698 1.00 36.70 93 TRP D C 1
ATOM 703 O O . TRP A 1 93 ? 5.204 -73.648 -17.736 1.00 38.74 93 TRP D O 1
ATOM 714 N N . THR A 1 94 ? 6.379 -72.045 -18.777 1.00 35.18 94 THR D N 1
ATOM 715 C CA . THR A 1 94 ? 5.991 -71.003 -17.842 1.00 33.02 94 THR D CA 1
ATOM 716 C C . THR A 1 94 ? 5.280 -69.898 -18.617 1.00 31.64 94 THR D C 1
ATOM 717 O O . THR A 1 94 ? 5.608 -69.651 -19.777 1.00 36.62 94 THR D O 1
ATOM 721 N N . THR A 1 95 ? 4.312 -69.229 -17.969 1.00 31.74 95 THR D N 1
ATOM 722 C CA . THR A 1 95 ? 3.560 -68.164 -18.610 1.00 31.48 95 THR D CA 1
ATOM 723 C C . THR A 1 95 ? 4.314 -66.846 -18.447 1.00 33.56 95 THR D C 1
ATOM 724 O O . THR A 1 95 ? 4.632 -66.453 -17.334 1.00 35.07 95 THR D O 1
ATOM 728 N N . THR A 1 96 ? 4.583 -66.156 -19.557 1.00 30.08 96 THR D N 1
ATOM 729 C CA . THR A 1 96 ? 5.302 -64.891 -19.490 1.00 33.39 96 THR D CA 1
ATOM 730 C C . THR A 1 96 ? 4.301 -63.750 -19.508 1.00 30.24 96 THR D C 1
ATOM 731 O O . THR A 1 96 ? 4.567 -62.720 -18.908 1.00 30.08 96 THR D O 1
ATOM 735 N N . ALA A 1 97 ? 3.191 -63.929 -20.235 1.00 31.02 97 ALA D N 1
ATOM 736 C CA . ALA A 1 97 ? 2.164 -62.894 -20.277 1.00 31.77 97 ALA D CA 1
ATOM 737 C C . ALA A 1 97 ? 0.822 -63.558 -20.531 1.00 28.17 97 ALA D C 1
ATOM 738 O O . ALA A 1 97 ? 0.745 -64.646 -21.103 1.00 29.26 97 ALA D O 1
ATOM 740 N N . ALA A 1 98 ? -0.246 -62.863 -20.141 1.00 26.64 98 ALA D N 1
ATOM 741 C CA . ALA A 1 98 ? -1.601 -63.385 -20.253 1.00 28.15 98 ALA D CA 1
ATOM 742 C C . ALA A 1 98 ? -2.533 -62.195 -20.445 1.00 32.80 98 ALA D C 1
ATOM 743 O O . ALA A 1 98 ? -2.360 -61.160 -19.800 1.00 36.20 98 ALA D O 1
ATOM 745 N N . VAL A 1 99 ? -3.504 -62.337 -21.345 1.00 30.65 99 VAL D N 1
ATOM 746 C CA . VAL A 1 99 ? -4.474 -61.283 -21.581 1.00 29.37 99 VAL D CA 1
ATOM 747 C C . VAL A 1 99 ? -5.857 -61.929 -21.661 1.00 31.76 99 VAL D C 1
ATOM 748 O O . VAL A 1 99 ? -6.030 -62.953 -22.335 1.00 32.32 99 VAL D O 1
ATOM 752 N N . ASN A 1 100 ? -6.841 -61.312 -20.991 1.00 32.03 100 ASN D N 1
ATOM 753 C CA . ASN A 1 100 ? -8.248 -61.660 -21.164 1.00 31.26 100 ASN D CA 1
ATOM 754 C C . ASN A 1 100 ? -8.723 -61.169 -22.533 1.00 31.42 100 ASN D C 1
ATOM 755 O O . ASN A 1 100 ? -8.427 -60.054 -22.950 1.00 32.33 100 ASN D O 1
ATOM 757 N N . VAL A 1 101 ? -9.441 -62.016 -23.251 1.00 28.86 101 VAL D N 1
ATOM 758 C CA . VAL A 1 101 ? -9.936 -61.665 -24.574 1.00 32.64 101 VAL D CA 1
ATOM 759 C C . VAL A 1 101 ? -11.462 -61.617 -24.472 1.00 36.06 101 VAL D C 1
ATOM 760 O O . VAL A 1 101 ? -12.094 -62.658 -24.284 1.00 35.58 101 VAL D O 1
ATOM 764 N N . ALA A 1 102 ? -12.038 -60.404 -24.574 1.00 32.55 102 ALA D N 1
ATOM 765 C CA . ALA A 1 102 ? -13.484 -60.221 -24.539 1.00 31.29 102 ALA D CA 1
ATOM 766 C C . ALA A 1 102 ? -14.104 -60.700 -25.851 1.00 29.49 102 ALA D C 1
ATOM 767 O O . ALA A 1 102 ? -13.435 -60.740 -26.881 1.00 31.56 102 ALA D O 1
ATOM 769 N N . ALA A 1 103 ? -15.389 -61.082 -25.793 1.00 30.71 103 ALA D N 1
ATOM 770 C CA . ALA A 1 103 ? -16.154 -61.525 -26.944 1.00 33.50 103 ALA D CA 1
ATOM 771 C C . ALA A 1 103 ? -16.210 -60.408 -27.980 1.00 34.00 103 ALA D C 1
ATOM 772 O O . ALA A 1 103 ? -16.573 -59.289 -27.640 1.00 33.35 103 ALA D O 1
ATOM 774 N N . GLY A 1 104 ? -15.852 -60.721 -29.231 1.00 31.29 104 GLY D N 1
ATOM 775 C CA . GLY A 1 104 ? -16.034 -59.802 -30.337 1.00 32.03 104 GLY D CA 1
ATOM 776 C C . GLY A 1 104 ? -15.136 -58.555 -30.279 1.00 33.70 104 GLY D C 1
ATOM 777 O O . GLY A 1 104 ? -15.457 -57.555 -30.920 1.00 33.68 104 GLY D O 1
ATOM 778 N N . VAL A 1 105 ? -14.025 -58.610 -29.524 1.00 31.71 105 VAL D N 1
ATOM 779 C CA . VAL A 1 105 ? -13.123 -57.478 -29.370 1.00 29.10 105 VAL D CA 1
ATOM 780 C C . VAL A 1 105 ? -11.709 -57.927 -29.738 1.00 30.72 105 VAL D C 1
ATOM 781 O O . VAL A 1 105 ? -11.140 -58.777 -29.050 1.00 32.34 105 VAL D O 1
ATOM 785 N N . LEU A 1 106 ? -11.135 -57.362 -30.808 1.00 28.83 106 LEU D N 1
ATOM 786 C CA . LEU A 1 106 ? -9.742 -57.670 -31.114 1.00 30.04 106 LEU D CA 1
ATOM 787 C C . LEU A 1 106 ? -8.880 -57.303 -29.912 1.00 29.11 106 LEU D C 1
ATOM 788 O O . LEU A 1 106 ? -8.983 -56.206 -29.384 1.00 30.05 106 LEU D O 1
ATOM 793 N N . THR A 1 107 ? -8.054 -58.250 -29.472 1.00 24.73 107 THR D N 1
ATOM 794 C CA . THR A 1 107 ? -7.236 -58.076 -28.290 1.00 27.68 107 THR D CA 1
ATOM 795 C C . THR A 1 107 ? -5.782 -58.407 -28.643 1.00 29.74 107 THR D C 1
ATOM 796 O O . THR A 1 107 ? -5.494 -59.479 -29.196 1.00 31.80 107 THR D O 1
ATOM 800 N N . ALA A 1 108 ? -4.865 -57.500 -28.272 1.00 25.73 108 ALA D N 1
ATOM 801 C CA . ALA A 1 108 ? -3.450 -57.653 -28.559 1.00 27.13 108 ALA D CA 1
ATOM 802 C C . ALA A 1 108 ? -2.699 -57.842 -27.240 1.00 30.14 108 ALA D C 1
ATOM 803 O O . ALA A 1 108 ? -3.068 -57.251 -26.240 1.00 32.28 108 ALA D O 1
ATOM 805 N N . THR A 1 109 ? -1.639 -58.651 -27.240 1.00 28.45 109 THR D N 1
ATOM 806 C CA . THR A 1 109 ? -0.671 -58.616 -26.148 1.00 27.37 109 THR D CA 1
ATOM 807 C C . THR A 1 109 ? 0.260 -57.417 -26.381 1.00 26.65 109 THR D C 1
ATOM 808 O O . THR A 1 109 ? 0.183 -56.759 -27.418 1.00 23.37 109 THR D O 1
ATOM 812 N N . ASP A 1 110 ? 1.156 -57.139 -25.434 1.00 26.11 110 ASP D N 1
ATOM 813 C CA . ASP A 1 110 ? 2.308 -56.298 -25.746 1.00 28.30 110 ASP D CA 1
ATOM 814 C C . ASP A 1 110 ? 3.357 -57.131 -26.481 1.00 27.86 110 ASP D C 1
ATOM 815 O O . ASP A 1 110 ? 3.247 -58.355 -26.557 1.00 25.25 110 ASP D O 1
ATOM 820 N N . TRP A 1 111 ? 4.390 -56.465 -26.999 1.00 26.00 111 TRP D N 1
ATOM 821 C CA . TRP A 1 111 ? 5.621 -57.156 -27.353 1.00 25.83 111 TRP D CA 1
ATOM 822 C C . TRP A 1 111 ? 6.189 -57.807 -26.098 1.00 27.43 111 TRP D C 1
ATOM 823 O O . TRP A 1 111 ? 6.377 -57.133 -25.094 1.00 29.24 111 TRP D O 1
ATOM 834 N N . VAL A 1 112 ? 6.444 -59.116 -26.178 1.00 27.20 112 VAL D N 1
ATOM 835 C CA . VAL A 1 112 ? 7.071 -59.862 -25.100 1.00 28.43 112 VAL D CA 1
ATOM 836 C C . VAL A 1 112 ? 8.487 -60.215 -25.529 1.00 26.43 112 VAL D C 1
ATOM 837 O O . VAL A 1 112 ? 8.659 -60.886 -26.547 1.00 30.76 112 VAL D O 1
ATOM 841 N N . TYR A 1 113 ? 9.481 -59.747 -24.764 1.00 25.25 113 TYR D N 1
ATOM 842 C CA . TYR A 1 113 ? 10.886 -60.021 -25.028 1.00 25.31 113 TYR D CA 1
ATOM 843 C C . TYR A 1 113 ? 11.231 -61.370 -24.404 1.00 29.43 113 TYR D C 1
ATOM 844 O O . TYR A 1 113 ? 10.979 -61.586 -23.221 1.00 32.20 113 TYR D O 1
ATOM 853 N N . LEU A 1 114 ? 11.789 -62.275 -25.215 1.00 29.78 114 LEU D N 1
ATOM 854 C CA . LEU A 1 114 ? 11.894 -63.674 -24.836 1.00 31.69 114 LEU D CA 1
ATOM 855 C C . LEU A 1 114 ? 13.237 -63.934 -24.163 1.00 32.79 114 LEU D C 1
ATOM 856 O O . LEU A 1 114 ? 14.219 -63.258 -24.452 1.00 29.01 114 LEU D O 1
ATOM 861 N N . SER A 1 115 ? 13.282 -64.964 -23.312 1.00 37.24 115 SER D N 1
ATOM 862 C CA . SER A 1 115 ? 14.545 -65.341 -22.693 1.00 39.55 115 SER D CA 1
ATOM 863 C C . SER A 1 115 ? 14.845 -66.835 -22.790 1.00 38.97 115 SER D C 1
ATOM 864 O O . SER A 1 115 ? 16.001 -67.188 -22.970 1.00 37.65 115 SER D O 1
ATOM 867 N N . LYS A 1 116 ? 13.833 -67.704 -22.701 1.00 32.04 116 LYS D N 1
ATOM 868 C CA . LYS A 1 116 ? 14.074 -69.131 -22.804 1.00 31.61 116 LYS D CA 1
ATOM 869 C C . LYS A 1 116 ? 14.160 -69.525 -24.271 1.00 35.53 116 LYS D C 1
ATOM 870 O O . LYS A 1 116 ? 13.873 -68.715 -25.146 1.00 36.80 116 LYS D O 1
ATOM 876 N N . ARG A 1 117 ? 14.478 -70.794 -24.527 1.00 34.86 117 ARG D N 1
ATOM 877 C CA . ARG A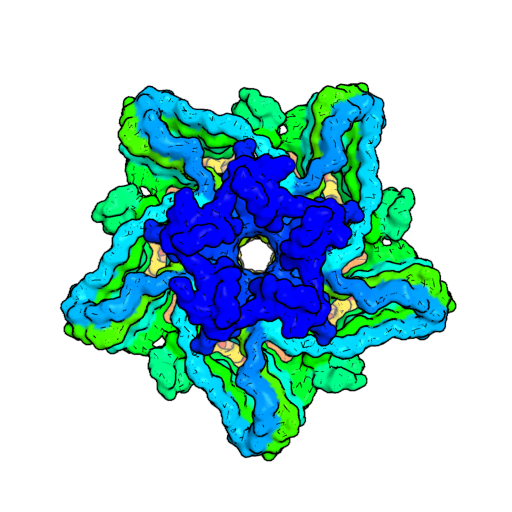 1 117 ? 14.754 -71.239 -25.880 1.00 33.00 117 ARG D CA 1
ATOM 878 C C . ARG A 1 117 ? 13.497 -71.301 -26.758 1.00 31.91 117 ARG D C 1
ATOM 879 O O . ARG A 1 117 ? 13.572 -70.961 -27.941 1.00 27.92 117 ARG D O 1
ATOM 887 N N . TYR A 1 118 ? 12.355 -71.723 -26.185 1.00 29.43 118 TYR D N 1
ATOM 888 C CA . TYR A 1 118 ? 11.144 -71.983 -26.950 1.00 29.02 118 TYR D CA 1
ATOM 889 C C . TYR A 1 118 ? 10.027 -71.067 -26.469 1.00 27.42 118 TYR D C 1
ATOM 890 O O . TYR A 1 118 ? 9.934 -70.790 -25.276 1.00 29.64 118 TYR D O 1
ATOM 899 N N . TYR A 1 119 ? 9.172 -70.630 -27.406 1.00 27.65 119 TYR D N 1
ATOM 900 C CA . TYR A 1 119 ? 7.996 -69.832 -27.091 1.00 27.71 119 TYR D CA 1
ATOM 901 C C . TYR A 1 119 ? 6.775 -70.507 -27.708 1.00 30.30 119 TYR D C 1
ATOM 902 O O . TYR A 1 119 ? 6.914 -71.293 -28.641 1.00 27.72 119 TYR D O 1
ATOM 911 N N . ARG A 1 120 ? 5.585 -70.191 -27.181 1.00 28.71 120 ARG D N 1
ATOM 912 C CA . ARG A 1 120 ? 4.339 -70.625 -27.788 1.00 28.54 120 ARG D CA 1
ATOM 913 C C . ARG A 1 120 ? 3.217 -69.712 -27.309 1.00 29.32 120 ARG D C 1
ATOM 914 O O . ARG A 1 120 ? 3.356 -69.024 -26.294 1.00 27.78 120 ARG D O 1
ATOM 922 N N . PHE A 1 121 ? 2.122 -69.703 -28.074 1.00 26.01 121 PHE D N 1
ATOM 923 C CA . PHE A 1 121 ? 0.848 -69.196 -27.615 1.00 29.10 121 PHE D CA 1
ATOM 924 C C . PHE A 1 121 ? 0.010 -70.391 -27.165 1.00 31.43 121 PHE D C 1
ATOM 925 O O . PHE A 1 121 ? 0.035 -71.448 -27.799 1.00 30.97 121 PHE D O 1
ATOM 933 N N . ARG A 1 122 ? -0.730 -70.202 -26.072 1.00 28.95 122 ARG D N 1
ATOM 934 C CA . ARG A 1 122 ? -1.776 -71.119 -25.661 1.00 29.81 122 ARG D CA 1
ATOM 935 C C . ARG A 1 122 ? -3.025 -70.273 -25.390 1.00 30.52 122 ARG D C 1
ATOM 936 O O . ARG A 1 122 ? -2.979 -69.293 -24.641 1.00 31.40 122 ARG D O 1
ATOM 944 N N . TYR A 1 123 ? -4.136 -70.662 -26.027 1.00 30.61 123 TYR D N 1
ATOM 945 C CA . TYR A 1 123 ? -5.386 -69.942 -25.873 1.00 29.80 123 TYR D CA 1
ATOM 946 C C . TYR A 1 123 ? -6.406 -70.875 -25.228 1.00 30.10 123 TYR D C 1
ATOM 947 O O . TYR A 1 123 ? -6.659 -71.955 -25.766 1.00 32.02 123 TYR D O 1
ATOM 956 N N . VAL A 1 124 ? -6.993 -70.455 -24.096 1.00 29.02 124 VAL D N 1
ATOM 957 C CA . VAL A 1 124 ? -8.009 -71.238 -23.415 1.00 26.83 124 VAL D CA 1
ATOM 958 C C . VAL A 1 124 ? -9.366 -70.557 -23.596 1.00 30.88 124 VAL D C 1
ATOM 959 O O . VAL A 1 124 ? -9.570 -69.436 -23.123 1.00 37.13 124 VAL D O 1
ATOM 963 N N . ASN A 1 125 ? -10.298 -71.249 -24.261 1.00 31.86 125 ASN D N 1
ATOM 964 C CA . ASN A 1 125 ? -11.645 -70.726 -24.472 1.00 30.09 125 ASN D CA 1
ATOM 965 C C . ASN A 1 125 ? -12.400 -70.711 -23.145 1.00 30.38 125 ASN D C 1
ATOM 966 O O . ASN A 1 125 ? -12.166 -71.575 -22.312 1.00 29.08 125 ASN D O 1
ATOM 971 N N . GLY A 1 126 ? -13.288 -69.727 -22.946 1.00 31.70 126 GLY D N 1
ATOM 972 C CA . GLY A 1 126 ? -14.107 -69.664 -21.739 1.00 31.79 126 GLY D CA 1
ATOM 973 C C . GLY A 1 126 ? -15.308 -70.617 -21.828 1.00 33.90 126 GLY D C 1
ATOM 974 O O . GLY A 1 126 ? -15.251 -71.594 -22.555 1.00 31.84 126 GLY D O 1
ATOM 975 N N . ASN A 1 127 ? -16.411 -70.275 -21.145 1.00 34.41 127 ASN D N 1
ATOM 976 C CA A ASN A 1 127 ? -17.491 -71.207 -20.862 0.50 33.64 127 ASN D CA 1
ATOM 977 C CA B ASN A 1 127 ? -17.496 -71.200 -20.862 0.50 35.47 127 ASN D CA 1
ATOM 978 C C . ASN A 1 127 ? -18.481 -71.349 -22.022 1.00 35.84 127 ASN D C 1
ATOM 979 O O . ASN A 1 127 ? -19.459 -72.104 -21.905 1.00 31.96 127 ASN D O 1
ATOM 988 N N . LEU A 1 128 ? -18.241 -70.670 -23.153 1.00 33.96 128 LEU D N 1
ATOM 989 C CA . LEU A 1 128 ? -19.137 -70.813 -24.291 1.00 32.28 128 LEU D CA 1
ATOM 990 C C . LEU A 1 128 ? -18.332 -71.169 -25.532 1.00 34.96 128 LEU D C 1
ATOM 991 O O . LEU A 1 128 ? -17.273 -70.577 -25.802 1.00 35.83 128 LEU D O 1
ATOM 996 N N . GLN A 1 129 ? -18.866 -72.117 -26.303 1.00 33.35 129 GLN D N 1
ATOM 997 C CA A GLN A 1 129 ? -18.257 -72.566 -27.550 0.50 33.53 129 GLN D CA 1
ATOM 998 C CA B GLN A 1 129 ? -18.253 -72.562 -27.544 0.50 32.88 129 GLN D CA 1
ATOM 999 C C . GLN A 1 129 ? -18.104 -71.390 -28.516 1.00 31.57 129 GLN D C 1
ATOM 1000 O O . GLN A 1 129 ? -19.015 -70.598 -28.670 1.00 28.37 129 GLN D O 1
ATOM 1011 N N . GLN A 1 130 ? -16.959 -71.319 -29.194 1.00 28.23 130 GLN D N 1
ATOM 1012 C CA . GLN A 1 130 ? -16.742 -70.258 -30.167 1.00 32.48 130 GLN D CA 1
ATOM 1013 C C . GLN A 1 130 ? -17.390 -70.658 -31.490 1.00 34.88 130 GLN D C 1
ATOM 1014 O O . GLN A 1 130 ? -17.459 -71.838 -31.828 1.00 37.03 130 GLN D O 1
ATOM 1020 N N . SER A 1 131 ? -17.846 -69.670 -32.255 1.00 33.59 131 SER D N 1
ATOM 1021 C CA . SER A 1 131 ? -18.217 -69.925 -33.630 1.00 36.45 131 SER D CA 1
ATOM 1022 C C . SER A 1 131 ? -17.234 -69.246 -34.584 1.00 35.63 131 SER D C 1
ATOM 1023 O O . SER A 1 131 ? -17.176 -69.582 -35.764 1.00 37.94 131 SER D O 1
ATOM 1026 N N . GLU A 1 132 ? -16.432 -68.306 -34.071 1.00 34.94 132 GLU D N 1
ATOM 1027 C CA . GLU A 1 132 ? -15.431 -67.619 -34.888 1.00 36.73 132 GLU D CA 1
ATOM 1028 C C . GLU A 1 132 ? -14.193 -67.345 -34.022 1.00 32.00 132 GLU D C 1
ATOM 1029 O O . GLU A 1 132 ? -14.329 -66.870 -32.887 1.00 30.65 132 GLU D O 1
ATOM 1035 N N . PHE A 1 133 ? -13.003 -67.656 -34.554 1.00 31.96 133 PHE D N 1
ATOM 1036 C CA . PHE A 1 133 ? -11.748 -67.491 -33.824 1.00 28.30 133 PHE D CA 1
ATOM 1037 C C . PHE A 1 133 ? -10.584 -67.371 -34.802 1.00 31.54 133 PHE D C 1
ATOM 1038 O O . PHE A 1 133 ? -10.465 -68.185 -35.711 1.00 33.24 133 PHE D O 1
ATOM 1046 N N . VAL A 1 134 ? -9.707 -66.370 -34.597 1.00 28.47 134 VAL D N 1
ATOM 1047 C CA . VAL A 1 134 ? -8.422 -66.300 -35.283 1.00 30.35 134 VAL D CA 1
ATOM 1048 C C . VAL A 1 134 ? -7.370 -65.875 -34.259 1.00 31.92 134 VAL D C 1
ATOM 1049 O O . VAL A 1 134 ? -7.652 -65.062 -33.356 1.00 28.43 134 VAL D O 1
ATOM 1053 N N . LEU A 1 135 ? -6.151 -66.410 -34.448 1.00 26.67 135 LEU D N 1
ATOM 1054 C CA . LEU A 1 135 ? -5.031 -66.082 -33.585 1.00 30.77 135 LEU D CA 1
ATOM 1055 C C . LEU A 1 135 ? -3.814 -65.815 -34.459 1.00 27.83 135 LEU D C 1
ATOM 1056 O O . LEU A 1 135 ? -3.430 -66.688 -35.243 1.00 28.51 135 LEU D O 1
ATOM 1061 N N . TYR A 1 136 ? -3.233 -64.597 -34.340 1.00 29.13 136 TYR D N 1
ATOM 1062 C CA . TYR A 1 136 ? -2.099 -64.163 -35.153 1.00 27.64 136 TYR D CA 1
ATOM 1063 C C . TYR A 1 136 ? -0.869 -63.943 -34.274 1.00 28.36 136 TYR D C 1
ATOM 1064 O O . TYR A 1 136 ? -0.981 -63.481 -33.131 1.00 27.02 136 TYR D O 1
ATOM 1073 N N . GLN A 1 137 ? 0.315 -64.195 -34.858 1.00 26.65 137 GLN D N 1
ATOM 1074 C CA . GLN A 1 137 ? 1.566 -64.114 -34.132 1.00 27.14 137 GLN D CA 1
ATOM 1075 C C . GLN A 1 137 ? 2.603 -63.375 -34.973 1.00 28.99 137 GLN D C 1
ATOM 1076 O O . GLN A 1 137 ? 2.854 -63.750 -36.116 1.00 29.11 137 GLN D O 1
ATOM 1082 N N . SER A 1 138 ? 3.220 -62.339 -34.381 1.00 25.99 138 SER D N 1
ATOM 1083 C CA . SER A 1 138 ? 4.353 -61.630 -34.984 1.00 25.63 138 SER D CA 1
ATOM 1084 C C . SER A 1 138 ? 5.584 -61.862 -34.118 1.00 26.09 138 SER D C 1
ATOM 1085 O O . SER A 1 138 ? 5.458 -61.988 -32.909 1.00 28.65 138 SER D O 1
ATOM 1088 N N . VAL A 1 139 ? 6.756 -61.918 -34.755 1.00 25.89 139 VAL D N 1
ATOM 1089 C CA . VAL A 1 139 ? 8.038 -62.085 -34.076 1.00 24.15 139 VAL D CA 1
ATOM 1090 C C . VAL A 1 139 ? 8.980 -61.013 -34.618 1.00 26.23 139 VAL D C 1
ATOM 1091 O O . VAL A 1 139 ? 8.781 -60.500 -35.726 1.00 27.13 139 VAL D O 1
ATOM 1095 N N . GLY A 1 140 ? 9.990 -60.659 -33.820 1.00 25.21 140 GLY D N 1
ATOM 1096 C CA . GLY A 1 140 ? 11.003 -59.709 -34.255 1.00 24.68 140 GLY D CA 1
ATOM 1097 C C . GLY A 1 140 ? 12.389 -60.216 -33.891 1.00 24.68 140 GLY D C 1
ATOM 1098 O O . GLY A 1 140 ? 12.523 -61.275 -33.294 1.00 28.32 140 GLY D O 1
ATOM 1099 N N . ALA A 1 141 ? 13.414 -59.436 -34.234 1.00 24.82 141 ALA D N 1
ATOM 1100 C CA . ALA A 1 141 ? 14.797 -59.843 -34.067 1.00 26.65 141 ALA D CA 1
ATOM 1101 C C . ALA A 1 141 ? 15.673 -58.602 -34.218 1.00 27.06 141 ALA D C 1
ATOM 1102 O O . ALA A 1 141 ? 15.269 -57.665 -34.895 1.00 28.37 141 ALA D O 1
ATOM 1104 N N . GLY A 1 142 ? 16.879 -58.636 -33.630 1.00 27.38 142 GLY D N 1
ATOM 1105 C CA . GLY A 1 142 ? 17.881 -57.624 -33.934 1.00 29.12 142 GLY D CA 1
ATOM 1106 C C . GLY A 1 142 ? 17.690 -56.305 -33.171 1.00 29.50 142 GLY D C 1
ATOM 1107 O O . GLY A 1 142 ? 16.727 -56.100 -32.434 1.00 28.89 142 GLY D O 1
ATOM 1108 N N . GLU A 1 143 ? 18.654 -55.409 -33.378 1.00 27.17 143 GLU D N 1
ATOM 1109 C CA . GLU A 1 143 ? 18.667 -54.087 -32.788 1.00 29.78 143 GLU D CA 1
ATOM 1110 C C . GLU A 1 143 ? 19.589 -53.218 -33.638 1.00 29.35 143 GLU D C 1
ATOM 1111 O O . GLU A 1 143 ? 20.757 -53.583 -33.856 1.00 29.03 143 GLU D O 1
ATOM 1117 N N . MET A 1 144 ? 19.075 -52.054 -34.057 1.00 26.23 144 MET D N 1
ATOM 1118 C CA A MET A 1 144 ? 19.817 -51.133 -34.913 0.70 26.66 144 MET D CA 1
ATOM 1119 C CA B MET A 1 144 ? 19.838 -51.144 -34.902 0.30 28.28 144 MET D CA 1
ATOM 1120 C C . MET A 1 144 ? 20.334 -49.967 -34.066 1.00 29.32 144 MET D C 1
ATOM 1121 O O . MET A 1 144 ? 19.578 -49.404 -33.260 1.00 24.02 144 MET D O 1
ATOM 1130 N N . ASP A 1 145 ? 21.619 -49.604 -34.257 1.00 26.99 145 ASP D N 1
ATOM 1131 C CA . ASP A 1 145 ? 22.191 -48.401 -33.668 1.00 27.06 145 ASP D CA 1
ATOM 1132 C C . ASP A 1 145 ? 21.678 -47.185 -34.433 1.00 24.86 145 ASP D C 1
ATOM 1133 O O . ASP A 1 145 ? 21.695 -47.167 -35.672 1.00 28.74 145 ASP D O 1
ATOM 1138 N N . VAL A 1 146 ? 21.189 -46.188 -33.683 1.00 24.09 146 VAL D N 1
ATOM 1139 C CA . VAL A 1 146 ? 20.672 -44.977 -34.285 1.00 25.84 146 VAL D CA 1
ATOM 1140 C C . VAL A 1 146 ? 21.312 -43.765 -33.610 1.00 26.92 146 VAL D C 1
ATOM 1141 O O . VAL A 1 146 ? 21.730 -43.823 -32.456 1.00 29.75 146 VAL D O 1
ATOM 1145 N N . ARG A 1 147 ? 21.375 -42.673 -34.374 1.00 27.05 147 ARG D N 1
ATOM 1146 C CA . ARG A 1 147 ? 21.821 -41.386 -33.893 1.00 25.69 147 ARG D CA 1
ATOM 1147 C C . ARG A 1 147 ? 20.635 -40.437 -33.999 1.00 26.93 147 ARG D C 1
ATOM 1148 O O . ARG A 1 147 ? 20.129 -40.166 -35.098 1.00 29.22 147 ARG D O 1
ATOM 1156 N N . VAL A 1 148 ? 20.192 -39.937 -32.848 1.00 28.62 148 VAL D N 1
ATOM 1157 C CA . VAL A 1 148 ? 19.077 -38.996 -32.792 1.00 32.95 148 VAL D CA 1
ATOM 1158 C C . VAL A 1 148 ? 19.575 -37.616 -33.200 1.00 35.63 148 VAL D C 1
ATOM 1159 O O . VAL A 1 148 ? 20.609 -37.155 -32.712 1.00 41.56 148 VAL D O 1
ATOM 1163 N N . ASN A 1 149 ? 18.844 -36.980 -34.118 1.00 39.34 149 ASN D N 1
ATOM 1164 C CA . ASN A 1 149 ? 19.254 -35.716 -34.725 1.00 45.18 149 ASN D CA 1
ATOM 1165 C C . ASN A 1 149 ? 19.455 -34.653 -33.642 1.00 50.60 149 ASN D C 1
ATOM 1166 O O . ASN A 1 149 ? 18.575 -34.450 -32.805 1.00 51.41 149 ASN D O 1
ATOM 1171 N N . GLU A 1 150 ? 20.594 -33.953 -33.706 1.00 69.25 150 GLU D N 1
ATOM 1172 C CA . GLU A 1 150 ? 21.007 -32.997 -32.677 1.00 78.36 150 GLU D CA 1
ATOM 1173 C C . GLU A 1 150 ? 20.405 -31.603 -32.900 1.00 85.17 150 GLU D C 1
ATOM 1174 O O . GLU A 1 150 ? 20.430 -30.766 -32.010 1.00 85.49 150 GLU D O 1
ATOM 1176 N N . LYS A 1 151 ? 19.795 -31.380 -34.069 1.00 97.49 151 LYS D N 1
ATOM 1177 C CA . LYS A 1 151 ? 19.282 -30.064 -34.434 1.00 99.59 151 LYS D CA 1
ATOM 1178 C C . LYS A 1 151 ? 18.210 -29.625 -33.443 1.00 99.17 151 LYS D C 1
ATOM 1179 O O . LYS A 1 151 ? 18.265 -28.508 -32.946 1.00 111.33 151 LYS D O 1
ATOM 1181 N N . THR A 1 152 ? 17.222 -30.483 -33.197 1.00 87.12 152 THR D N 1
ATOM 1182 C CA . THR A 1 152 ? 16.036 -30.046 -32.485 1.00 75.40 152 THR D CA 1
ATOM 1183 C C . THR A 1 152 ? 16.031 -30.674 -31.097 1.00 68.73 152 THR D C 1
ATOM 1184 O O . THR A 1 152 ? 16.231 -31.879 -30.943 1.00 58.81 152 THR D O 1
ATOM 1188 N N . PRO A 1 153 ? 15.867 -29.853 -30.036 1.00 59.18 153 PRO D N 1
ATOM 1189 C CA . PRO A 1 153 ? 15.723 -30.387 -28.686 1.00 59.35 153 PRO D CA 1
ATOM 1190 C C . PRO A 1 153 ? 14.524 -31.330 -28.705 1.00 57.07 153 PRO D C 1
ATOM 1191 O O . PRO A 1 153 ? 13.577 -31.109 -29.441 1.00 62.17 153 PRO D O 1
ATOM 1195 N N . LEU A 1 154 ? 14.579 -32.399 -27.910 1.00 51.60 154 LEU D N 1
ATOM 1196 C CA . LEU A 1 154 ? 13.401 -33.214 -27.661 1.00 51.77 154 LEU D CA 1
ATOM 1197 C C . LEU A 1 154 ? 12.561 -32.521 -26.593 1.00 58.42 154 LEU D C 1
ATOM 1198 O O . LEU A 1 154 ? 13.081 -32.021 -25.597 1.00 52.70 154 LEU D O 1
ATOM 1203 N N . GLN A 1 155 ? 11.244 -32.512 -26.795 1.00 57.19 155 GLN D N 1
ATOM 1204 C CA . GLN A 1 155 ? 10.295 -32.186 -25.744 1.00 59.62 155 GLN D CA 1
ATOM 1205 C C . GLN A 1 155 ? 10.201 -33.388 -24.809 1.00 61.79 155 GLN D C 1
ATOM 1206 O O . GLN A 1 155 ? 10.024 -34.522 -25.252 1.00 60.93 155 GLN D O 1
ATOM 1212 N N . ILE A 1 156 ? 10.338 -33.131 -23.508 1.00 58.24 156 ILE D N 1
ATOM 1213 C CA A ILE A 1 156 ? 10.322 -34.193 -22.520 0.60 55.36 156 ILE D CA 1
ATOM 1214 C CA B ILE A 1 156 ? 10.335 -34.182 -22.512 0.40 56.81 156 ILE D CA 1
ATOM 1215 C C . ILE A 1 156 ? 9.234 -33.895 -21.499 1.00 59.66 156 ILE D C 1
ATOM 1216 O O . ILE A 1 156 ? 8.814 -32.756 -21.331 1.00 67.64 156 ILE D O 1
ATOM 1225 N N . ASP A 1 157 ? 8.774 -34.958 -20.849 1.00 56.31 157 ASP D N 1
ATOM 1226 C CA . ASP A 1 157 ? 7.710 -34.923 -19.874 1.00 54.36 157 ASP D CA 1
ATOM 1227 C C . ASP A 1 157 ? 8.138 -35.800 -18.704 1.00 55.82 157 ASP D C 1
ATOM 1228 O O . ASP A 1 157 ? 8.887 -36.764 -18.888 1.00 55.99 157 ASP D O 1
ATOM 1233 N N . PHE A 1 158 ? 7.615 -35.490 -17.519 1.00 52.45 158 PHE D N 1
ATOM 1234 C CA . PHE A 1 158 ? 7.956 -36.248 -16.330 1.00 56.02 158 PHE D CA 1
ATOM 1235 C C . PHE A 1 158 ? 6.776 -37.125 -15.933 1.00 57.12 158 PHE D C 1
ATOM 1236 O O . PHE A 1 158 ? 5.631 -36.776 -16.213 1.00 54.42 158 PHE D O 1
ATOM 1244 N N . ALA A 1 159 ? 7.073 -38.273 -15.309 1.00 66.98 159 ALA D N 1
ATOM 1245 C CA . ALA A 1 159 ? 6.061 -39.163 -14.753 1.00 71.68 159 ALA D CA 1
ATOM 1246 C C . ALA A 1 159 ? 5.070 -38.370 -13.899 1.00 82.10 159 ALA D C 1
ATOM 1247 O O . ALA A 1 159 ? 5.441 -37.370 -13.274 1.00 88.46 159 ALA D O 1
ATOM 1249 N N . GLU A 1 160 ? 3.800 -38.815 -13.907 1.00 82.11 160 GLU D N 1
ATOM 1250 C CA . GLU A 1 160 ? 2.798 -38.286 -12.996 1.00 84.95 160 GLU D CA 1
ATOM 1251 C C . GLU A 1 160 ? 3.343 -38.391 -11.571 1.00 84.68 160 GLU D C 1
ATOM 1252 O O . GLU A 1 160 ? 3.004 -37.565 -10.714 1.00 75.06 160 GLU D O 1
ATOM 1258 N N . ASN A 1 161 ? 4.236 -39.379 -11.372 1.00 84.79 161 ASN D N 1
ATOM 1259 C CA . ASN A 1 161 ? 4.804 -39.707 -10.079 1.00 81.71 161 ASN D CA 1
ATOM 1260 C C . ASN A 1 161 ? 5.899 -38.706 -9.695 1.00 83.79 161 ASN D C 1
ATOM 1261 O O . ASN A 1 161 ? 6.246 -38.634 -8.510 1.00 84.81 161 ASN D O 1
ATOM 1263 N N . GLN A 1 162 ? 6.430 -37.935 -10.674 1.00 75.85 162 GLN D N 1
ATOM 1264 C CA . GLN A 1 162 ? 7.501 -37.007 -10.317 1.00 71.11 162 GLN D CA 1
ATOM 1265 C C . GLN A 1 162 ? 7.056 -35.551 -10.401 1.00 58.15 162 GLN D C 1
ATOM 1266 O O . GLN A 1 162 ? 7.853 -34.651 -10.216 1.00 49.44 162 GLN D O 1
ATOM 1272 N N . THR A 1 163 ? 5.791 -35.322 -10.725 1.00 53.03 163 THR D N 1
ATOM 1273 C CA . THR A 1 163 ? 5.253 -33.976 -10.917 1.00 61.26 163 THR D CA 1
ATOM 1274 C C . THR A 1 163 ? 4.184 -33.685 -9.853 1.00 65.81 163 THR D C 1
ATOM 1275 O O . THR A 1 163 ? 3.653 -34.624 -9.248 1.00 59.64 163 THR D O 1
ATOM 1279 N N . HIS A 1 164 ? 3.975 -32.396 -9.527 1.00 63.28 164 HIS D N 1
ATOM 1280 C CA . HIS A 1 164 ? 2.899 -32.006 -8.626 1.00 70.43 164 HIS D CA 1
ATOM 1281 C C . HIS A 1 164 ? 2.566 -30.554 -8.913 1.00 72.58 164 HIS D C 1
ATOM 1282 O O . HIS A 1 164 ? 3.429 -29.684 -8.746 1.00 62.83 164 HIS D O 1
ATOM 1289 N N . ASP A 1 165 ? 1.324 -30.308 -9.356 1.00 77.80 165 ASP D N 1
ATOM 1290 C CA . ASP A 1 165 ? 0.846 -28.944 -9.545 1.00 71.65 165 ASP D CA 1
ATOM 1291 C C . ASP A 1 165 ? 1.535 -28.333 -10.773 1.00 65.79 165 ASP D C 1
ATOM 1292 O O . ASP A 1 165 ? 1.629 -27.113 -10.881 1.00 62.15 165 ASP D O 1
ATOM 1297 N N . GLY A 1 166 ? 2.016 -29.196 -11.684 1.00 62.62 166 GLY D N 1
ATOM 1298 C CA . GLY A 1 166 ? 2.757 -28.770 -12.859 1.00 55.10 166 GLY D CA 1
ATOM 1299 C C . GLY A 1 166 ? 4.211 -28.379 -12.565 1.00 57.74 166 GLY D C 1
ATOM 1300 O O . GLY A 1 166 ? 4.820 -27.628 -13.332 1.00 53.40 166 GLY D O 1
ATOM 1301 N N . ARG A 1 167 ? 4.771 -28.887 -11.453 1.00 50.67 167 ARG D N 1
ATOM 1302 C CA . ARG A 1 167 ? 6.150 -28.573 -11.087 1.00 49.49 167 ARG D CA 1
ATOM 1303 C C . ARG A 1 167 ? 6.886 -29.886 -10.835 1.00 45.27 167 ARG D C 1
ATOM 1304 O O . ARG A 1 167 ? 6.306 -30.835 -10.306 1.00 50.17 167 ARG D O 1
ATOM 1312 N N . LEU A 1 168 ? 8.168 -29.940 -11.213 1.00 42.37 168 LEU D N 1
ATOM 1313 C CA . LEU A 1 168 ? 8.973 -31.123 -10.926 1.00 42.89 168 LEU D CA 1
ATOM 1314 C C . LEU A 1 168 ? 9.335 -31.141 -9.438 1.00 40.88 168 LEU D C 1
ATOM 1315 O O . LEU A 1 168 ? 9.861 -30.165 -8.925 1.00 40.60 168 LEU D O 1
ATOM 1320 N N . LYS A 1 169 ? 9.078 -32.266 -8.769 1.00 35.72 169 LYS D N 1
ATOM 1321 C CA . LYS A 1 169 ? 9.404 -32.455 -7.367 1.00 42.27 169 LYS D CA 1
ATOM 1322 C C . LYS A 1 169 ? 10.906 -32.692 -7.223 1.00 42.10 169 LYS D C 1
ATOM 1323 O O . LYS A 1 169 ? 11.468 -33.618 -7.815 1.00 41.61 169 LYS D O 1
ATOM 1329 N N . VAL A 1 170 ? 11.554 -31.826 -6.432 1.00 38.23 170 VAL D N 1
ATOM 1330 C CA . VAL A 1 170 ? 12.982 -31.942 -6.194 1.00 39.20 170 VAL D CA 1
ATOM 1331 C C . VAL A 1 170 ? 13.225 -32.030 -4.688 1.00 42.29 170 VAL D C 1
ATOM 1332 O O . VAL A 1 170 ? 12.362 -31.651 -3.897 1.00 40.89 170 VAL D O 1
ATOM 1336 N N . GLU A 1 171 ? 14.413 -32.512 -4.326 1.00 43.39 171 GLU D N 1
ATOM 1337 C CA . GLU A 1 171 ? 14.869 -32.495 -2.948 1.00 47.76 171 GLU D CA 1
ATOM 1338 C C . GLU A 1 171 ? 16.216 -31.785 -2.889 1.00 45.40 171 GLU D C 1
ATOM 1339 O O . GLU A 1 171 ? 17.203 -32.277 -3.443 1.00 43.99 171 GLU D O 1
ATOM 1345 N N . ALA A 1 172 ? 16.239 -30.614 -2.240 1.00 44.41 172 ALA D N 1
ATOM 1346 C CA . ALA A 1 172 ? 17.461 -29.828 -2.174 1.00 53.70 172 ALA D CA 1
ATOM 1347 C C . ALA A 1 172 ? 18.245 -30.069 -0.879 1.00 53.69 172 ALA D C 1
ATOM 1348 O O . ALA A 1 172 ? 19.429 -29.774 -0.836 1.00 58.60 172 ALA D O 1
ATOM 1350 N N . ARG A 1 173 ? 17.609 -30.668 0.135 1.00 57.05 173 ARG D N 1
ATOM 1351 C CA A ARG A 1 173 ? 18.217 -30.853 1.443 0.50 55.40 173 ARG D CA 1
ATOM 1352 C CA B ARG A 1 173 ? 18.215 -30.854 1.443 0.50 54.32 173 ARG D CA 1
ATOM 1353 C C . ARG A 1 173 ? 19.103 -32.097 1.466 1.00 56.34 173 ARG D C 1
ATOM 1354 O O . ARG A 1 173 ? 18.700 -33.163 1.015 1.00 54.50 173 ARG D O 1
ATOM 1369 N N . LYS A 1 174 ? 20.319 -31.928 2.011 1.00 50.04 174 LYS D N 1
ATOM 1370 C CA . LYS A 1 174 ? 21.282 -32.982 2.300 1.00 50.11 174 LYS D CA 1
ATOM 1371 C C . LYS A 1 174 ? 21.566 -32.992 3.808 1.00 52.36 174 LYS D C 1
ATOM 1372 O O . LYS A 1 174 ? 21.618 -31.931 4.437 1.00 44.91 174 LYS D O 1
ATOM 1378 N N . THR A 1 175 ? 21.736 -34.195 4.377 1.00 48.74 175 THR D N 1
ATOM 1379 C CA . THR A 1 175 ? 22.039 -34.408 5.784 1.00 48.68 175 THR D CA 1
ATOM 1380 C C . THR A 1 175 ? 23.160 -35.440 5.913 1.00 50.08 175 THR D C 1
ATOM 1381 O O . THR A 1 175 ? 23.204 -36.401 5.153 1.00 57.84 175 THR D O 1
ATOM 1385 N N . PHE A 1 176 ? 24.063 -35.248 6.880 1.00 45.46 176 PHE D N 1
ATOM 1386 C CA . PHE A 1 176 ? 25.027 -36.279 7.240 1.00 43.91 176 PHE D CA 1
ATOM 1387 C C . PHE A 1 176 ? 25.303 -36.211 8.740 1.00 41.74 176 PHE D C 1
ATOM 1388 O O . PHE A 1 176 ? 25.248 -35.139 9.332 1.00 37.32 176 PHE D O 1
ATOM 1396 N N . ASP A 1 177 ? 25.590 -37.371 9.332 1.00 38.56 177 ASP D N 1
ATOM 1397 C CA . ASP A 1 177 ? 26.022 -37.483 10.713 1.00 37.06 177 ASP D CA 1
ATOM 1398 C C . ASP A 1 177 ? 27.546 -37.423 10.779 1.00 39.96 177 ASP D C 1
ATOM 1399 O O . ASP A 1 177 ? 28.230 -37.674 9.794 1.00 40.51 177 ASP D O 1
ATOM 1404 N N . PHE A 1 178 ? 28.077 -37.056 11.943 1.00 38.31 178 PHE D N 1
ATOM 1405 C CA . PHE A 1 178 ? 29.518 -36.933 12.077 1.00 35.10 178 PHE D CA 1
ATOM 1406 C C . PHE A 1 178 ? 29.919 -37.199 13.520 1.00 35.84 178 PHE D C 1
ATOM 1407 O O . PHE A 1 178 ? 29.213 -36.821 14.456 1.00 39.13 178 PHE D O 1
ATOM 1415 N N . VAL A 1 179 ? 31.068 -37.855 13.686 1.00 37.82 179 VAL D N 1
ATOM 1416 C CA . VAL A 1 179 ? 31.575 -38.178 15.012 1.00 38.17 179 VAL D CA 1
ATOM 1417 C C . VAL A 1 179 ? 32.761 -37.261 15.295 1.00 39.35 179 VAL D C 1
ATOM 1418 O O . VAL A 1 179 ? 33.790 -37.347 14.625 1.00 41.21 179 VAL D O 1
ATOM 1422 N N . PHE A 1 180 ? 32.602 -36.377 16.288 1.00 34.90 180 PHE D N 1
ATOM 1423 C CA . PHE A 1 180 ? 33.715 -35.543 16.714 1.00 35.52 180 PHE D CA 1
ATOM 1424 C C . PHE A 1 180 ? 34.589 -36.348 17.670 1.00 35.45 180 PHE D C 1
ATOM 1425 O O . PHE A 1 180 ? 35.809 -36.312 17.559 1.00 36.68 180 PHE D O 1
ATOM 1433 N N . HIS A 1 181 ? 33.911 -37.040 18.610 1.00 32.45 181 HIS D N 1
ATOM 1434 C CA . HIS A 1 181 ? 34.520 -37.881 19.626 1.00 36.87 181 HIS D CA 1
ATOM 1435 C C . HIS A 1 181 ? 33.572 -39.043 19.907 1.00 41.29 181 HIS D C 1
ATOM 1436 O O . HIS A 1 181 ? 32.355 -38.855 19.944 1.00 36.31 181 HIS D O 1
ATOM 1443 N N . GLU A 1 182 ? 34.136 -40.231 20.132 1.00 34.73 182 GLU D N 1
ATOM 1444 C CA . GLU A 1 182 ? 33.337 -41.357 20.588 1.00 41.46 182 GLU D CA 1
ATOM 1445 C C . GLU A 1 182 ? 34.025 -42.005 21.782 1.00 41.20 182 GLU D C 1
ATOM 1446 O O . GLU A 1 182 ? 35.110 -42.557 21.632 1.00 41.22 182 GLU D O 1
ATOM 1452 N N . ASN A 1 183 ? 33.410 -41.890 22.965 1.00 39.78 183 ASN D N 1
ATOM 1453 C CA . ASN A 1 183 ? 33.941 -42.495 24.169 1.00 45.03 183 ASN D CA 1
ATOM 1454 C C . ASN A 1 183 ? 35.364 -42.005 24.426 1.00 45.07 183 ASN D C 1
ATOM 1455 O O . ASN A 1 183 ? 36.235 -42.789 24.786 1.00 41.56 183 ASN D O 1
ATOM 1460 N N . ALA A 1 184 ? 35.583 -40.698 24.260 1.00 40.89 184 ALA D N 1
ATOM 1461 C CA . ALA A 1 184 ? 36.886 -40.116 24.520 1.00 40.54 184 ALA D CA 1
ATOM 1462 C C . ALA A 1 184 ? 37.210 -40.261 26.005 1.00 41.40 184 ALA D C 1
ATOM 1463 O O . ALA A 1 184 ? 36.332 -40.086 26.857 1.00 36.94 184 ALA D O 1
ATOM 1465 N N . GLU A 1 185 ? 38.486 -40.589 26.287 1.00 41.88 185 GLU D N 1
ATOM 1466 C CA . GLU A 1 185 ? 38.937 -40.819 27.650 1.00 43.32 185 GLU D CA 1
ATOM 1467 C C . GLU A 1 185 ? 39.803 -39.655 28.113 1.00 38.33 185 GLU D C 1
ATOM 1468 O O . GLU A 1 185 ? 39.984 -39.452 29.314 1.00 40.50 185 GLU D O 1
ATOM 1474 N N . SER A 1 186 ? 40.320 -38.885 27.154 1.00 35.51 186 SER D N 1
ATOM 1475 C CA . SER A 1 186 ? 41.201 -37.775 27.482 1.00 42.51 186 SER D CA 1
ATOM 1476 C C . SER A 1 186 ? 41.006 -36.622 26.497 1.00 42.22 186 SER D C 1
ATOM 1477 O O . SER A 1 186 ? 40.394 -36.788 25.439 1.00 42.18 186 SER D O 1
ATOM 1480 N N . ALA A 1 187 ? 41.563 -35.460 26.861 1.00 40.15 187 ALA D N 1
ATOM 1481 C CA . ALA A 1 187 ? 41.406 -34.217 26.122 1.00 37.85 187 ALA D CA 1
ATOM 1482 C C . ALA A 1 187 ? 41.964 -34.401 24.720 1.00 39.73 187 ALA D C 1
ATOM 1483 O O . ALA A 1 187 ? 43.014 -35.007 24.555 1.00 40.22 187 ALA D O 1
ATOM 1485 N N . SER A 1 188 ? 41.255 -33.880 23.717 1.00 38.78 188 SER D N 1
ATOM 1486 C CA . SER A 1 188 ? 41.811 -33.705 22.382 1.00 39.26 188 SER D CA 1
ATOM 1487 C C . SER A 1 188 ? 40.835 -32.907 21.524 1.00 40.10 188 SER D C 1
ATOM 1488 O O . SER A 1 188 ? 39.680 -32.713 21.910 1.00 37.76 188 SER D O 1
ATOM 1491 N N . GLU A 1 189 ? 41.306 -32.500 20.341 1.00 35.18 189 GLU D N 1
ATOM 1492 C CA . GLU A 1 189 ? 40.456 -31.764 19.422 1.00 39.13 189 GLU D CA 1
ATOM 1493 C C . GLU A 1 189 ? 39.401 -32.674 18.810 1.00 37.00 189 GLU D C 1
ATOM 1494 O O . GLU A 1 189 ? 38.297 -32.210 18.528 1.00 40.10 189 GLU D O 1
ATOM 1500 N N . GLY A 1 190 ? 39.741 -33.959 18.619 1.00 33.13 190 GLY D N 1
ATOM 1501 C CA . GLY A 1 190 ? 38.842 -34.906 17.972 1.00 34.42 190 GLY D CA 1
ATOM 1502 C C . GLY A 1 190 ? 38.818 -34.668 16.472 1.00 36.13 190 GLY D C 1
ATOM 1503 O O . GLY A 1 190 ? 39.635 -33.908 15.970 1.00 38.00 190 GLY D O 1
ATOM 1504 N N . ALA A 1 191 ? 37.862 -35.282 15.769 1.00 38.97 191 ALA D N 1
ATOM 1505 C CA . ALA A 1 191 ? 37.789 -35.148 14.315 1.00 37.87 191 ALA D CA 1
ATOM 1506 C C . ALA A 1 191 ? 37.078 -33.846 13.930 1.00 40.35 191 ALA D C 1
ATOM 1507 O O . ALA A 1 191 ? 36.181 -33.386 14.637 1.00 38.58 191 ALA D O 1
ATOM 1509 N N . ALA A 1 192 ? 37.484 -33.270 12.789 1.00 38.75 192 ALA D N 1
ATOM 1510 C CA . ALA A 1 192 ? 36.993 -32.004 12.275 1.00 39.09 192 ALA D CA 1
ATOM 1511 C C . ALA A 1 192 ? 35.924 -32.276 11.217 1.00 40.84 192 ALA D C 1
ATOM 1512 O O . ALA A 1 192 ? 36.185 -32.942 10.225 1.00 43.72 192 ALA D O 1
ATOM 1514 N N . LEU A 1 193 ? 34.722 -31.732 11.427 1.00 39.10 193 LEU D N 1
ATOM 1515 C CA . LEU A 1 193 ? 33.643 -31.862 10.463 1.00 34.58 193 LEU D CA 1
ATOM 1516 C C . LEU A 1 193 ? 33.952 -31.003 9.240 1.00 38.95 193 LEU D C 1
ATOM 1517 O O . LEU A 1 193 ? 34.207 -29.805 9.373 1.00 37.93 193 LEU D O 1
ATOM 1522 N N . PRO A 1 194 ? 33.917 -31.575 8.008 1.00 41.51 194 PRO D N 1
ATOM 1523 C CA . PRO A 1 194 ? 33.995 -30.771 6.782 1.00 40.85 194 PRO D CA 1
ATOM 1524 C C . PRO A 1 194 ? 32.598 -30.250 6.457 1.00 39.88 194 PRO D C 1
ATOM 1525 O O . PRO A 1 194 ? 31.660 -31.028 6.293 1.00 46.27 194 PRO D O 1
ATOM 1529 N N . VAL A 1 195 ? 32.473 -28.925 6.374 1.00 39.22 195 VAL D N 1
ATOM 1530 C CA . VAL A 1 195 ? 31.163 -28.290 6.289 1.00 40.39 195 VAL D CA 1
ATOM 1531 C C . VAL A 1 195 ? 30.452 -28.626 4.970 1.00 43.94 195 VAL D C 1
ATOM 1532 O O . VAL A 1 195 ? 29.235 -28.861 4.983 1.00 38.14 195 VAL D O 1
ATOM 1536 N N . ASP A 1 196 ? 31.187 -28.593 3.839 1.00 44.92 196 ASP D N 1
ATOM 1537 C CA . ASP A 1 196 ? 30.763 -29.185 2.573 1.00 48.38 196 ASP D CA 1
ATOM 1538 C C . ASP A 1 196 ? 29.267 -29.034 2.302 1.00 51.52 196 ASP D C 1
ATOM 1539 O O . ASP A 1 196 ? 28.521 -30.031 2.237 1.00 49.23 196 ASP D O 1
ATOM 1541 N N . GLY A 1 197 ? 28.818 -27.790 2.145 1.00 44.98 197 GLY D N 1
ATOM 1542 C CA . GLY A 1 197 ? 27.419 -27.639 1.751 1.00 58.90 197 GLY D CA 1
ATOM 1543 C C . GLY A 1 197 ? 26.373 -27.609 2.879 1.00 60.18 197 GLY D C 1
ATOM 1544 O O . GLY A 1 197 ? 25.213 -27.303 2.605 1.00 67.35 197 GLY D O 1
ATOM 1545 N N . ALA A 1 198 ? 26.743 -27.920 4.133 1.00 52.56 198 ALA D N 1
ATOM 1546 C CA . ALA A 1 198 ? 25.783 -27.802 5.235 1.00 45.82 198 ALA D CA 1
ATOM 1547 C C . ALA A 1 198 ? 25.720 -26.354 5.741 1.00 36.88 198 ALA D C 1
ATOM 1548 O O . ALA A 1 198 ? 26.698 -25.607 5.635 1.00 39.65 198 ALA D O 1
ATOM 1550 N N . ALA A 1 199 ? 24.552 -25.956 6.266 1.00 36.45 199 ALA D N 1
ATOM 1551 C CA . ALA A 1 199 ? 24.342 -24.619 6.811 1.00 37.83 199 ALA D CA 1
ATOM 1552 C C . ALA A 1 199 ? 24.088 -24.670 8.329 1.00 34.77 199 ALA D C 1
ATOM 1553 O O . ALA A 1 199 ? 24.281 -23.687 9.032 1.00 34.59 199 ALA D O 1
ATOM 1555 N N . HIS A 1 200 ? 23.650 -25.829 8.815 1.00 29.75 200 HIS D N 1
ATOM 1556 C CA A HIS A 1 200 ? 23.171 -25.970 10.175 0.70 31.00 200 HIS D CA 1
ATOM 1557 C CA B HIS A 1 200 ? 23.167 -25.976 10.174 0.30 32.11 200 HIS D CA 1
ATOM 1558 C C . HIS A 1 200 ? 23.752 -27.249 10.772 1.00 33.68 200 HIS D C 1
ATOM 1559 O O . HIS A 1 200 ? 23.913 -28.250 10.073 1.00 34.59 200 HIS D O 1
ATOM 1572 N N . LEU A 1 201 ? 24.055 -27.205 12.081 1.00 30.54 201 LEU D N 1
ATOM 1573 C CA . LEU A 1 201 ? 24.636 -28.355 12.752 1.00 30.23 201 LEU D CA 1
ATOM 1574 C C . LEU A 1 201 ? 24.017 -28.485 14.134 1.00 29.61 201 LEU D C 1
ATOM 1575 O O . LEU A 1 201 ? 23.918 -27.505 14.864 1.00 34.56 201 LEU D O 1
ATOM 1580 N N . LEU A 1 202 ? 23.591 -29.708 14.471 1.00 32.08 202 LEU D N 1
ATOM 1581 C CA . LEU A 1 202 ? 23.154 -30.025 15.818 1.00 34.74 202 LEU D CA 1
ATOM 1582 C C . LEU A 1 202 ? 24.157 -30.996 16.429 1.00 33.95 202 LEU D C 1
ATOM 1583 O O . LEU A 1 202 ? 24.454 -32.026 15.823 1.00 29.44 202 LEU D O 1
ATOM 1588 N N . VAL A 1 203 ? 24.700 -30.633 17.602 1.00 30.04 203 VAL D N 1
ATOM 1589 C CA . VAL A 1 203 ? 25.754 -31.409 18.248 1.00 32.97 203 VAL D CA 1
ATOM 1590 C C . VAL A 1 203 ? 25.225 -31.904 19.585 1.00 32.21 203 VAL D C 1
ATOM 1591 O O . VAL A 1 203 ? 24.785 -31.105 20.408 1.00 35.32 203 VAL D O 1
ATOM 1595 N N . GLU A 1 204 ? 25.328 -33.218 19.805 1.00 30.22 204 GLU D N 1
ATOM 1596 C CA . GLU A 1 204 ? 24.968 -33.824 21.072 1.00 29.95 204 GLU D CA 1
ATOM 1597 C C . GLU A 1 204 ? 26.237 -34.177 21.851 1.00 31.29 204 GLU D C 1
ATOM 1598 O O . GLU A 1 204 ? 27.174 -34.735 21.287 1.00 29.33 204 GLU D O 1
ATOM 1604 N N . VAL A 1 205 ? 26.226 -33.858 23.157 1.00 31.67 205 VAL D N 1
ATOM 1605 C CA . VAL A 1 205 ? 27.313 -34.154 24.077 1.00 31.53 205 VAL D CA 1
ATOM 1606 C C . VAL A 1 205 ? 26.744 -35.086 25.142 1.00 31.21 205 VAL D C 1
ATOM 1607 O O . VAL A 1 205 ? 25.747 -34.760 25.780 1.00 30.62 205 VAL D O 1
ATOM 1611 N N . TYR A 1 206 ? 27.349 -36.270 25.315 1.00 31.67 206 TYR D N 1
ATOM 1612 C CA . TYR A 1 206 ? 26.784 -37.280 26.200 1.00 31.56 206 TYR D CA 1
ATOM 1613 C C . TYR A 1 206 ? 27.858 -38.293 26.594 1.00 34.00 206 TYR D C 1
ATOM 1614 O O . TYR A 1 206 ? 28.783 -38.572 25.821 1.00 35.02 206 TYR D O 1
ATOM 1623 N N . GLY A 1 207 ? 27.700 -38.853 27.803 1.00 32.70 207 GLY D N 1
ATOM 1624 C CA . GLY A 1 207 ? 28.518 -39.973 28.229 1.00 34.70 207 GLY D CA 1
ATOM 1625 C C . GLY A 1 207 ? 28.588 -40.076 29.749 1.00 35.58 207 GLY D C 1
ATOM 1626 O O . GLY A 1 207 ? 27.791 -39.462 30.449 1.00 32.58 207 GLY D O 1
ATOM 1627 N N . THR A 1 208 ? 29.557 -40.865 30.239 1.00 36.98 208 THR D N 1
ATOM 1628 C CA . THR A 1 208 ? 29.670 -41.147 31.660 1.00 38.83 208 THR D CA 1
ATOM 1629 C C . THR A 1 208 ? 30.583 -40.136 32.363 1.00 39.53 208 THR D C 1
ATOM 1630 O O . THR A 1 208 ? 30.554 -40.053 33.576 1.00 38.19 208 THR D O 1
ATOM 1634 N N . ALA A 1 209 ? 31.389 -39.366 31.611 1.00 39.10 209 ALA D N 1
ATOM 1635 C CA . ALA A 1 209 ? 32.327 -38.437 32.224 1.00 41.06 209 ALA D CA 1
ATOM 1636 C C . ALA A 1 209 ? 31.637 -37.648 33.330 1.00 40.48 209 ALA D C 1
ATOM 1637 O O . ALA A 1 209 ? 30.552 -37.124 33.121 1.00 43.52 209 ALA D O 1
ATOM 1639 N N . GLU A 1 210 ? 32.255 -37.565 34.507 1.00 44.03 210 GLU D N 1
ATOM 1640 C CA . GLU A 1 210 ? 31.662 -36.836 35.623 1.00 45.86 210 GLU D CA 1
ATOM 1641 C C . GLU A 1 210 ? 31.922 -35.338 35.480 1.00 38.54 210 GLU D C 1
ATOM 1642 O O . GLU A 1 210 ? 31.152 -34.532 35.974 1.00 37.17 210 GLU D O 1
ATOM 1648 N N . MET A 1 211 ? 33.033 -34.990 34.828 1.00 39.49 211 MET D N 1
ATOM 1649 C CA . MET A 1 211 ? 33.385 -33.621 34.521 1.00 39.18 211 MET D CA 1
ATOM 1650 C C . MET A 1 211 ? 33.947 -33.600 33.104 1.00 38.18 211 MET D C 1
ATOM 1651 O O . MET A 1 211 ? 34.648 -34.531 32.703 1.00 41.27 211 MET D O 1
ATOM 1656 N N . SER A 1 212 ? 33.600 -32.552 32.341 1.00 33.70 212 SER D N 1
ATOM 1657 C CA . SER A 1 212 ? 34.185 -32.337 31.023 1.00 33.82 212 SER D CA 1
ATOM 1658 C C . SER A 1 212 ? 33.998 -30.874 30.622 1.00 31.10 212 SER D C 1
ATOM 1659 O O . SER A 1 212 ? 33.114 -30.186 31.120 1.00 32.37 212 SER D O 1
ATOM 1662 N N . GLU A 1 213 ? 34.832 -30.417 29.695 1.00 35.03 213 GLU D N 1
ATOM 1663 C CA . GLU A 1 213 ? 34.617 -29.145 29.030 1.00 36.35 213 GLU D CA 1
ATOM 1664 C C . GLU A 1 213 ? 34.812 -29.332 27.523 1.00 31.29 213 GLU D C 1
ATOM 1665 O O . GLU A 1 213 ? 35.849 -29.835 27.082 1.00 34.29 213 GLU D O 1
ATOM 1671 N N . VAL A 1 214 ? 33.811 -28.903 26.752 1.00 30.32 214 VAL D N 1
ATOM 1672 C CA . VAL A 1 214 ? 33.876 -28.901 25.304 1.00 27.33 214 VAL D CA 1
ATOM 1673 C C . VAL A 1 214 ? 33.872 -27.456 24.824 1.00 30.84 214 VAL D C 1
ATOM 1674 O O . VAL A 1 214 ? 33.031 -26.660 25.236 1.00 30.59 214 VAL D O 1
ATOM 1678 N N . LYS A 1 215 ? 34.817 -27.135 23.943 1.00 28.26 215 LYS D N 1
ATOM 1679 C CA . LYS A 1 215 ? 34.921 -25.812 23.356 1.00 32.88 215 LYS D CA 1
ATOM 1680 C C . LYS A 1 215 ? 34.562 -25.903 21.874 1.00 31.21 215 LYS D C 1
ATOM 1681 O O . LYS A 1 215 ? 35.012 -26.825 21.198 1.00 27.97 215 LYS D O 1
ATOM 1687 N N . PHE A 1 216 ? 33.768 -24.933 21.395 1.00 31.69 216 PHE D N 1
ATOM 1688 C CA . PHE A 1 216 ? 33.221 -24.969 20.044 1.00 30.93 216 PHE D CA 1
ATOM 1689 C C . PHE A 1 216 ? 34.088 -24.123 19.116 1.00 30.68 216 PHE D C 1
ATOM 1690 O O . PHE A 1 216 ? 34.323 -22.946 19.385 1.00 32.61 216 PHE D O 1
ATOM 1698 N N . TRP A 1 217 ? 34.544 -24.727 18.011 1.00 31.77 217 TRP D N 1
ATOM 1699 C CA . TRP A 1 217 ? 35.462 -24.053 17.110 1.00 31.43 217 TRP D CA 1
ATOM 1700 C C . TRP A 1 217 ? 34.979 -24.207 15.671 1.00 31.93 217 TRP D C 1
ATOM 1701 O O . TRP A 1 217 ? 34.433 -25.244 15.301 1.00 29.76 217 TRP D O 1
ATOM 1712 N N . GLY A 1 218 ? 35.255 -23.191 14.860 1.00 30.14 218 GLY D N 1
ATOM 1713 C CA . GLY A 1 218 ? 35.172 -23.280 13.418 1.00 31.02 218 GLY D CA 1
ATOM 1714 C C . GLY A 1 218 ? 36.532 -22.949 12.814 1.00 35.65 218 GLY D C 1
ATOM 1715 O O . GLY A 1 218 ? 37.342 -22.274 13.451 1.00 39.81 218 GLY D O 1
ATOM 1716 N N . LYS A 1 219 ? 36.789 -23.439 11.592 1.00 38.01 219 LYS D N 1
ATOM 1717 C CA . LYS A 1 219 ? 37.922 -22.934 10.835 1.00 35.99 219 LYS D CA 1
ATOM 1718 C C . LYS A 1 219 ? 37.415 -22.351 9.529 1.00 39.60 219 LYS D C 1
ATOM 1719 O O . LYS A 1 219 ? 36.516 -22.908 8.891 1.00 37.44 219 LYS D O 1
ATOM 1725 N N . SER A 1 220 ? 37.985 -21.191 9.189 1.00 37.17 220 SER D N 1
ATOM 1726 C CA . SER A 1 220 ? 37.699 -20.506 7.946 1.00 40.27 220 SER D CA 1
ATOM 1727 C C . SER A 1 220 ? 38.945 -20.601 7.062 1.00 46.82 220 SER D C 1
ATOM 1728 O O . SER A 1 220 ? 39.617 -21.629 7.046 1.00 44.54 220 SER D O 1
ATOM 1731 N N . VAL A 1 221 ? 39.280 -19.513 6.358 1.00 49.95 221 VAL D N 1
ATOM 1732 C CA . VAL A 1 221 ? 40.271 -19.562 5.296 1.00 51.89 221 VAL D CA 1
ATOM 1733 C C . VAL A 1 221 ? 41.681 -19.709 5.866 1.00 50.53 221 VAL D C 1
ATOM 1734 O O . VAL A 1 221 ? 42.485 -20.420 5.276 1.00 55.16 221 VAL D O 1
ATOM 1738 N N . SER A 1 222 ? 41.977 -19.094 7.022 1.00 50.24 222 SER D N 1
ATOM 1739 C CA . SER A 1 222 ? 43.346 -19.098 7.521 1.00 45.35 222 SER D CA 1
ATOM 1740 C C . SER A 1 222 ? 43.753 -20.475 8.040 1.00 46.64 222 SER D C 1
ATOM 1741 O O . SER A 1 222 ? 44.935 -20.780 8.108 1.00 48.05 222 SER D O 1
ATOM 1744 N N . GLY A 1 223 ? 42.781 -21.282 8.469 1.00 49.25 223 GLY D N 1
ATOM 1745 C CA . GLY A 1 223 ? 43.094 -22.558 9.095 1.00 42.90 223 GLY D CA 1
ATOM 1746 C C . GLY A 1 223 ? 43.259 -22.460 10.608 1.00 36.78 223 GLY D C 1
ATOM 1747 O O . GLY A 1 223 ? 43.368 -23.490 11.265 1.00 44.00 223 GLY D O 1
ATOM 1748 N N . GLN A 1 224 ? 43.274 -21.240 11.164 1.00 35.15 224 GLN D N 1
ATOM 1749 C CA . GLN A 1 224 ? 43.257 -21.076 12.615 1.00 39.40 224 GLN D CA 1
ATOM 1750 C C . GLN A 1 224 ? 41.841 -21.346 13.149 1.00 39.26 224 GLN D C 1
ATOM 1751 O O . GLN A 1 224 ? 40.837 -21.006 12.507 1.00 36.26 224 GLN D O 1
ATOM 1757 N N . LYS A 1 225 ? 41.773 -21.949 14.345 1.00 35.78 225 LYS D N 1
ATOM 1758 C CA . LYS A 1 225 ? 40.526 -22.167 15.046 1.00 36.90 225 LYS D CA 1
ATOM 1759 C C . LYS A 1 225 ? 39.952 -20.829 15.507 1.00 36.17 225 LYS D C 1
ATOM 1760 O O . LYS A 1 225 ? 40.667 -19.984 16.039 1.00 37.98 225 LYS D O 1
ATOM 1766 N N . LEU A 1 226 ? 38.647 -20.659 15.280 1.00 32.57 226 LEU D N 1
ATOM 1767 C CA . LEU A 1 226 ? 37.884 -19.484 15.680 1.00 33.54 226 LEU D CA 1
ATOM 1768 C C . LEU A 1 226 ? 36.745 -19.946 16.578 1.00 34.95 226 LEU D C 1
ATOM 1769 O O . LEU A 1 226 ? 36.054 -20.922 16.249 1.00 35.22 226 LEU D O 1
ATOM 1774 N N . PRO A 1 227 ? 36.503 -19.262 17.719 1.00 34.24 227 PRO D N 1
ATOM 1775 C CA . PRO A 1 227 ? 35.409 -19.643 18.613 1.00 33.75 227 PRO D CA 1
ATOM 1776 C C . PRO A 1 227 ? 34.080 -19.353 17.920 1.00 34.85 227 PRO D C 1
ATOM 1777 O O . PRO A 1 227 ? 33.918 -18.323 17.249 1.00 35.29 227 PRO D O 1
ATOM 1781 N N . ILE A 1 228 ? 33.137 -20.288 18.076 1.00 33.20 228 ILE D N 1
ATOM 1782 C CA . ILE A 1 228 ? 31.788 -20.110 17.558 1.00 31.38 228 ILE D CA 1
ATOM 1783 C C . ILE A 1 228 ? 30.804 -20.336 18.699 1.00 33.28 228 ILE D C 1
ATOM 1784 O O . ILE A 1 228 ? 31.152 -20.953 19.708 1.00 35.72 228 ILE D O 1
ATOM 1789 N N . ARG A 1 229 ? 29.585 -19.805 18.525 1.00 30.40 229 ARG D N 1
ATOM 1790 C CA A ARG A 1 229 ? 28.569 -19.869 19.560 0.50 31.68 229 ARG D CA 1
ATOM 1791 C CA B ARG A 1 229 ? 28.566 -19.868 19.558 0.50 32.07 229 ARG D CA 1
ATOM 1792 C C . ARG A 1 229 ? 27.473 -20.825 19.100 1.00 31.11 229 ARG D C 1
ATOM 1793 O O . ARG A 1 229 ? 27.084 -20.820 17.936 1.00 33.35 229 ARG D O 1
ATOM 1808 N N . GLY A 1 230 ? 27.006 -21.653 20.032 1.00 31.89 230 GLY D N 1
ATOM 1809 C CA . GLY A 1 230 ? 25.888 -22.537 19.780 1.00 28.48 230 GLY D CA 1
ATOM 1810 C C . GLY A 1 230 ? 24.723 -22.158 20.693 1.00 29.20 230 GLY D C 1
ATOM 1811 O O . GLY A 1 230 ? 24.897 -21.402 21.650 1.00 30.15 230 GLY D O 1
ATOM 1812 N N . VAL A 1 231 ? 23.541 -22.698 20.386 1.00 30.11 231 VAL D N 1
ATOM 1813 C CA . VAL A 1 231 ? 22.346 -22.451 21.185 1.00 27.53 231 VAL D CA 1
ATOM 1814 C C . VAL A 1 231 ? 21.855 -23.799 21.714 1.00 28.35 231 VAL D C 1
ATOM 1815 O O . VAL A 1 231 ? 21.536 -24.698 20.933 1.00 28.77 231 VAL D O 1
ATOM 1819 N N . LYS A 1 232 ? 21.793 -23.936 23.043 1.00 26.31 232 LYS D N 1
ATOM 1820 C CA A LYS A 1 232 ? 21.389 -25.178 23.684 0.50 28.16 232 LYS D CA 1
ATOM 1821 C CA B LYS A 1 232 ? 21.389 -25.178 23.684 0.50 28.30 232 LYS D CA 1
ATOM 1822 C C . LYS A 1 232 ? 19.884 -25.390 23.502 1.00 29.28 232 LYS D C 1
ATOM 1823 O O . LYS A 1 232 ? 19.106 -24.453 23.651 1.00 30.97 232 LYS D O 1
ATOM 1834 N N . THR A 1 233 ? 19.462 -26.628 23.190 1.00 29.45 233 THR D N 1
ATOM 1835 C CA . THR A 1 233 ? 18.068 -26.861 22.835 1.00 30.15 233 THR D CA 1
ATOM 1836 C C . THR A 1 233 ? 17.142 -26.684 24.043 1.00 36.54 233 THR D C 1
ATOM 1837 O O . THR A 1 233 ? 16.002 -26.258 23.863 1.00 37.48 233 THR D O 1
ATOM 1841 N N . ASP A 1 234 ? 17.575 -27.055 25.258 1.00 36.92 234 ASP D N 1
ATOM 1842 C CA . ASP A 1 234 ? 16.625 -27.093 26.369 1.00 42.28 234 ASP D CA 1
ATOM 1843 C C . ASP A 1 234 ? 16.237 -25.700 26.873 1.00 45.47 234 ASP D C 1
ATOM 1844 O O . ASP A 1 234 ? 15.098 -25.526 27.288 1.00 44.10 234 ASP D O 1
ATOM 1849 N N . ASP A 1 235 ? 17.162 -24.721 26.823 1.00 40.28 235 ASP D N 1
ATOM 1850 C CA . ASP A 1 235 ? 16.901 -23.434 27.452 1.00 37.27 235 ASP D CA 1
ATOM 1851 C C . ASP A 1 235 ? 17.370 -22.260 26.591 1.00 41.67 235 ASP D C 1
ATOM 1852 O O . ASP A 1 235 ? 17.342 -21.118 27.053 1.00 41.76 235 ASP D O 1
ATOM 1857 N N . ALA A 1 236 ? 17.843 -22.526 25.367 1.00 38.15 236 ALA D N 1
ATOM 1858 C CA . ALA A 1 236 ? 18.271 -21.484 24.439 1.00 40.22 236 ALA D CA 1
ATOM 1859 C C . ALA A 1 236 ? 19.449 -20.657 24.973 1.00 36.94 236 ALA D C 1
ATOM 1860 O O . ALA A 1 236 ? 19.668 -19.552 24.515 1.00 37.30 236 ALA D O 1
ATOM 1862 N N . THR A 1 237 ? 20.235 -21.199 25.913 1.00 38.07 237 THR D N 1
ATOM 1863 C CA . THR A 1 237 ? 21.520 -20.611 26.281 1.00 37.24 237 THR D CA 1
ATOM 1864 C C . THR A 1 237 ? 22.383 -20.543 25.021 1.00 36.88 237 THR D C 1
ATOM 1865 O O . THR A 1 237 ? 22.466 -21.508 24.263 1.00 35.17 237 THR D O 1
ATOM 1869 N N . THR A 1 238 ? 23.065 -19.411 24.844 1.00 37.94 238 THR D N 1
ATOM 1870 C CA . THR A 1 238 ? 24.053 -19.220 23.796 1.00 34.62 238 THR D CA 1
ATOM 1871 C C . THR A 1 238 ? 25.434 -19.194 24.440 1.00 34.66 238 THR D C 1
ATOM 1872 O O . THR A 1 238 ? 25.645 -18.422 25.358 1.00 34.56 238 THR D O 1
ATOM 1876 N N . ALA A 1 239 ? 26.365 -20.019 23.952 1.00 31.06 239 ALA D N 1
ATOM 1877 C CA . ALA A 1 239 ? 27.709 -20.059 24.518 1.00 31.60 239 ALA D CA 1
ATOM 1878 C C . ALA A 1 239 ? 28.690 -20.606 23.482 1.00 29.14 239 ALA D C 1
ATOM 1879 O O . ALA A 1 239 ? 28.271 -21.205 22.495 1.00 30.38 239 ALA D O 1
ATOM 1881 N N . SER A 1 240 ? 29.998 -20.410 23.736 1.00 29.18 240 SER D N 1
ATOM 1882 C CA . SER A 1 240 ? 31.036 -20.937 22.864 1.00 27.47 240 SER D CA 1
ATOM 1883 C C . SER A 1 240 ? 31.745 -22.124 23.504 1.00 27.86 240 SER D C 1
ATOM 1884 O O . SER A 1 240 ? 32.742 -22.628 22.978 1.00 28.04 240 SER D O 1
ATOM 1887 N N . SER A 1 241 ? 31.194 -22.617 24.614 1.00 29.25 241 SER D N 1
ATOM 1888 C CA . SER A 1 241 ? 31.698 -23.849 25.208 1.00 28.96 241 SER D CA 1
ATOM 1889 C C . SER A 1 241 ? 30.680 -24.350 26.224 1.00 31.38 241 SER D C 1
ATOM 1890 O O . SER A 1 241 ? 29.704 -23.650 26.525 1.00 30.83 241 SER D O 1
ATOM 1893 N N . THR A 1 242 ? 30.896 -25.574 26.725 1.00 30.59 242 THR D N 1
ATOM 1894 C CA . THR A 1 242 ? 29.998 -26.138 27.722 1.00 28.60 242 THR D CA 1
ATOM 1895 C C . THR A 1 242 ? 30.773 -27.020 28.703 1.00 28.06 242 THR D C 1
ATOM 1896 O O . THR A 1 242 ? 31.729 -27.692 28.336 1.00 29.90 242 THR D O 1
ATOM 1900 N N . LEU A 1 243 ? 30.303 -26.998 29.953 1.00 32.22 243 LEU D N 1
ATOM 1901 C CA . LEU A 1 243 ? 30.763 -27.849 31.037 1.00 33.14 243 LEU D CA 1
ATOM 1902 C C . LEU A 1 243 ? 29.744 -28.971 31.243 1.00 33.59 243 LEU D C 1
ATOM 1903 O O . LEU A 1 243 ? 29.932 -29.802 32.130 1.00 31.37 243 LEU D O 1
ATOM 1908 N N . GLY A 1 244 ? 28.672 -28.982 30.431 1.00 32.04 244 GLY D N 1
ATOM 1909 C CA . GLY A 1 244 ? 27.575 -29.919 30.627 1.00 32.96 244 GLY D CA 1
ATOM 1910 C C . GLY A 1 244 ? 27.644 -31.114 29.672 1.00 32.01 244 GLY D C 1
ATOM 1911 O O . GLY A 1 244 ? 28.522 -31.202 28.824 1.00 29.45 244 GLY D O 1
ATOM 1912 N N . LYS A 1 245 ? 26.658 -32.006 29.793 1.00 32.95 245 LYS D N 1
ATOM 1913 C CA . LYS A 1 245 ? 26.478 -33.146 28.915 1.00 35.82 245 LYS D CA 1
ATOM 1914 C C . LYS A 1 245 ? 24.997 -33.513 28.974 1.00 38.38 245 LYS D C 1
ATOM 1915 O O . LYS A 1 245 ? 24.240 -32.884 29.714 1.00 35.07 245 LYS D O 1
ATOM 1921 N N . ALA A 1 246 ? 24.591 -34.546 28.218 1.00 34.76 246 ALA D N 1
ATOM 1922 C CA . ALA A 1 246 ? 23.176 -34.834 28.026 1.00 34.10 246 ALA D CA 1
ATOM 1923 C C . ALA A 1 246 ? 22.497 -33.560 27.532 1.00 33.38 246 ALA D C 1
ATOM 1924 O O . ALA A 1 246 ? 21.459 -33.136 28.038 1.00 31.92 246 ALA D O 1
ATOM 1926 N N . GLU A 1 247 ? 23.112 -32.940 26.520 1.00 32.69 247 GLU D N 1
ATOM 1927 C CA . GLU A 1 247 ? 22.572 -31.706 25.970 1.00 32.45 247 GLU D CA 1
ATOM 1928 C C . GLU A 1 247 ? 22.935 -31.656 24.489 1.00 32.66 247 GLU D C 1
ATOM 1929 O O . GLU A 1 247 ? 23.813 -32.391 24.024 1.00 30.69 247 GLU D O 1
ATOM 1935 N N . ALA A 1 248 ? 22.235 -30.783 23.755 1.00 31.10 248 ALA D N 1
ATOM 1936 C CA . ALA A 1 248 ? 22.492 -30.603 22.339 1.00 31.18 248 ALA D CA 1
ATOM 1937 C C . ALA A 1 248 ? 22.583 -29.113 22.035 1.00 25.78 248 ALA D C 1
ATOM 1938 O O . ALA A 1 248 ? 21.832 -28.335 22.586 1.00 32.03 248 ALA D O 1
ATOM 1940 N N . TRP A 1 249 ? 23.462 -28.756 21.099 1.00 27.81 249 TRP D N 1
ATOM 1941 C CA . TRP A 1 249 ? 23.792 -27.385 20.756 1.00 28.71 249 TRP D CA 1
ATOM 1942 C C . TRP A 1 249 ? 23.612 -27.211 19.256 1.00 30.60 249 TRP D C 1
ATOM 1943 O O . TRP A 1 249 ? 24.113 -28.018 18.483 1.00 29.75 249 TRP D O 1
ATOM 1954 N N . ALA A 1 250 ? 22.910 -26.146 18.864 1.00 30.09 250 ALA D N 1
ATOM 1955 C CA . ALA A 1 250 ? 22.617 -25.840 17.471 1.00 25.26 250 ALA D CA 1
ATOM 1956 C C . ALA A 1 250 ? 23.541 -24.727 16.996 1.00 28.66 250 ALA D C 1
ATOM 1957 O O . ALA A 1 250 ? 23.714 -23.720 17.695 1.00 31.03 250 ALA D O 1
ATOM 1959 N N . PHE A 1 251 ? 24.134 -24.908 15.809 1.00 29.46 251 PHE D N 1
ATOM 1960 C CA . PHE A 1 251 ? 25.080 -23.945 15.255 1.00 30.77 251 PHE D CA 1
ATOM 1961 C C . PHE A 1 251 ? 24.675 -23.580 13.833 1.00 31.83 251 PHE D C 1
ATOM 1962 O O . PHE A 1 251 ? 24.244 -24.441 13.060 1.00 35.49 251 PHE D O 1
ATOM 1970 N N . ASP A 1 252 ? 24.873 -22.300 13.506 1.00 31.33 252 ASP D N 1
ATOM 1971 C CA . ASP A 1 252 ? 24.846 -21.827 12.132 1.00 34.01 252 ASP D CA 1
ATOM 1972 C C . ASP A 1 252 ? 26.271 -21.910 11.597 1.00 35.34 252 ASP D C 1
ATOM 1973 O O . ASP A 1 252 ? 27.150 -21.203 12.081 1.00 32.94 252 ASP D O 1
ATOM 1978 N N . ILE A 1 253 ? 26.502 -22.759 10.592 1.00 37.08 253 ILE D N 1
ATOM 1979 C CA . ILE A 1 253 ? 27.873 -23.032 10.192 1.00 35.93 253 ILE D CA 1
ATOM 1980 C C . ILE A 1 253 ? 28.150 -22.551 8.765 1.00 40.51 253 ILE D C 1
ATOM 1981 O O . ILE A 1 253 ? 29.217 -22.842 8.227 1.00 39.99 253 ILE D O 1
ATOM 1986 N N . LYS A 1 254 ? 27.186 -21.845 8.152 1.00 37.92 254 LYS D N 1
ATOM 1987 C CA . LYS A 1 254 ? 27.352 -21.341 6.797 1.00 35.46 254 LYS D CA 1
ATOM 1988 C C . LYS A 1 254 ? 28.618 -20.493 6.730 1.00 42.70 254 LYS D C 1
ATOM 1989 O O . LYS A 1 254 ? 28.802 -19.564 7.516 1.00 43.85 254 LYS D O 1
ATOM 1991 N N . GLY A 1 255 ? 29.498 -20.810 5.780 1.00 40.87 255 GLY D N 1
ATOM 1992 C CA . GLY A 1 255 ? 30.678 -19.977 5.588 1.00 37.20 255 GLY D CA 1
ATOM 1993 C C . GLY A 1 255 ? 31.940 -20.577 6.206 1.00 38.47 255 GLY D C 1
ATOM 1994 O O . GLY A 1 255 ? 33.036 -20.209 5.807 1.00 39.99 255 GLY D O 1
ATOM 1995 N N . PHE A 1 256 ? 31.789 -21.511 7.156 1.00 37.56 256 PHE D N 1
ATOM 1996 C CA . PHE A 1 256 ? 32.953 -22.180 7.724 1.00 36.48 256 PHE D CA 1
ATOM 1997 C C . PHE A 1 256 ? 33.402 -23.342 6.841 1.00 38.42 256 PHE D C 1
ATOM 1998 O O . PHE A 1 256 ? 32.610 -23.907 6.087 1.00 37.81 256 PHE D O 1
ATOM 2006 N N . LYS A 1 257 ? 34.684 -23.712 6.966 1.00 35.59 257 LYS D N 1
ATOM 2007 C CA . LYS A 1 257 ? 35.233 -24.841 6.231 1.00 37.03 257 LYS D CA 1
ATOM 2008 C C . LYS A 1 257 ? 35.168 -26.091 7.094 1.00 36.70 257 LYS D C 1
ATOM 2009 O O . LYS A 1 257 ? 34.847 -27.162 6.598 1.00 37.56 257 LYS D O 1
ATOM 2015 N N . GLU A 1 258 ? 35.448 -25.943 8.392 1.00 36.17 258 GLU D N 1
ATOM 2016 C CA . GLU A 1 258 ? 35.421 -27.090 9.293 1.00 36.87 258 GLU D CA 1
ATOM 2017 C C . GLU A 1 258 ? 34.893 -26.672 10.659 1.00 35.14 258 GLU D C 1
ATOM 2018 O O . GLU A 1 258 ? 34.998 -25.506 11.035 1.00 35.14 258 GLU D O 1
ATOM 2024 N N . ILE A 1 259 ? 34.371 -27.656 11.401 1.00 34.02 259 ILE D N 1
ATOM 2025 C CA . ILE A 1 259 ? 33.860 -27.443 12.743 1.00 36.11 259 ILE D CA 1
ATOM 2026 C C . ILE A 1 259 ? 34.559 -28.449 13.653 1.00 36.03 259 ILE D C 1
ATOM 2027 O O . ILE A 1 259 ? 34.650 -29.637 13.340 1.00 32.97 259 ILE D O 1
ATOM 2032 N N . ILE A 1 260 ? 35.059 -27.958 14.787 1.00 33.84 260 ILE D N 1
ATOM 2033 C CA . ILE A 1 260 ? 35.763 -28.808 15.726 1.00 33.21 260 ILE D CA 1
ATOM 2034 C C . ILE A 1 260 ? 35.106 -28.627 17.089 1.00 35.48 260 ILE D C 1
ATOM 2035 O O . ILE A 1 260 ? 34.839 -27.493 17.508 1.00 35.48 260 ILE D O 1
ATOM 2040 N N . MET A 1 261 ? 34.853 -29.756 17.760 1.00 34.23 261 MET D N 1
ATOM 2041 C CA . MET A 1 261 ? 34.311 -29.757 19.107 1.00 31.93 261 MET D CA 1
ATOM 2042 C C . MET A 1 261 ? 35.380 -30.338 20.025 1.00 33.20 261 MET D C 1
ATOM 2043 O O . MET A 1 261 ? 35.463 -31.550 20.173 1.00 31.12 261 MET D O 1
ATOM 2048 N N . GLU A 1 262 ? 36.184 -29.461 20.644 1.00 32.07 262 GLU D N 1
ATOM 2049 C CA . GLU A 1 262 ? 37.371 -29.900 21.356 1.00 29.60 262 GLU D CA 1
ATOM 2050 C C . GLU A 1 262 ? 37.032 -30.251 22.800 1.00 32.00 262 GLU D C 1
ATOM 2051 O O . GLU A 1 262 ? 36.438 -29.440 23.516 1.00 33.42 262 GLU D O 1
ATOM 2057 N N . ILE A 1 263 ? 37.439 -31.451 23.238 1.00 29.77 263 ILE D N 1
ATOM 2058 C CA . ILE A 1 263 ? 37.378 -31.737 24.663 1.00 31.37 263 ILE D CA 1
ATOM 2059 C C . ILE A 1 263 ? 38.629 -31.135 25.309 1.00 34.05 263 ILE D C 1
ATOM 2060 O O . ILE A 1 263 ? 39.745 -31.603 25.063 1.00 32.49 263 ILE D O 1
ATOM 2065 N N . ILE A 1 264 ? 38.403 -30.082 26.104 1.00 33.41 264 ILE D N 1
ATOM 2066 C CA . ILE A 1 264 ? 39.438 -29.302 26.763 1.00 37.85 264 ILE D CA 1
ATOM 2067 C C . ILE A 1 264 ? 39.920 -30.100 27.974 1.00 39.72 264 ILE D C 1
ATOM 2068 O O . ILE A 1 264 ? 41.110 -30.132 28.264 1.00 39.47 264 ILE D O 1
ATOM 2073 N N . SER A 1 265 ? 38.974 -30.724 28.682 1.00 37.87 265 SER D N 1
ATOM 2074 C CA . SER A 1 265 ? 39.289 -31.560 29.822 1.00 39.20 265 SER D CA 1
ATOM 2075 C C . SER A 1 265 ? 38.158 -32.558 30.051 1.00 42.16 265 SER D C 1
ATOM 2076 O O . SER A 1 265 ? 37.016 -32.330 29.643 1.00 40.52 265 SER D O 1
ATOM 2079 N N . ILE A 1 266 ? 38.490 -33.653 30.742 1.00 40.57 266 ILE D N 1
ATOM 2080 C CA . ILE A 1 266 ? 37.540 -34.711 31.061 1.00 38.35 266 ILE D CA 1
ATOM 2081 C C . ILE A 1 266 ? 38.092 -35.494 32.251 1.00 41.48 266 ILE D C 1
ATOM 2082 O O . ILE A 1 266 ? 39.283 -35.773 32.311 1.00 40.13 266 ILE D O 1
ATOM 2087 N N . THR A 1 267 ? 37.222 -35.831 33.202 1.00 38.89 267 THR D N 1
ATOM 2088 C CA . THR A 1 267 ? 37.568 -36.645 34.357 1.00 45.49 267 THR D CA 1
ATOM 2089 C C . THR A 1 267 ? 36.410 -37.608 34.631 1.00 46.34 267 THR D C 1
ATOM 2090 O O . THR A 1 267 ? 35.252 -37.221 34.479 1.00 41.47 267 THR D O 1
ATOM 2094 N N . GLY A 1 268 ? 36.739 -38.846 35.028 1.00 41.76 268 GLY D N 1
ATOM 2095 C CA . GLY A 1 268 ? 35.779 -39.723 35.679 1.00 39.70 268 GLY D CA 1
ATOM 2096 C C . GLY A 1 268 ? 34.813 -40.406 34.715 1.00 41.74 268 GLY D C 1
ATOM 2097 O O . GLY A 1 268 ? 33.636 -40.557 35.029 1.00 52.21 268 GLY D O 1
ATOM 2098 N N . GLY A 1 269 ? 35.308 -40.821 33.552 1.00 35.89 269 GLY D N 1
ATOM 2099 C CA . GLY A 1 269 ? 34.455 -41.490 32.578 1.00 39.23 269 GLY D CA 1
ATOM 2100 C C . GLY A 1 269 ? 34.810 -41.052 31.159 1.00 38.74 269 GLY D C 1
ATOM 2101 O O . GLY A 1 269 ? 35.863 -40.465 30.924 1.00 42.61 269 GLY D O 1
ATOM 2102 N N . THR A 1 270 ? 33.925 -41.338 30.208 1.00 36.00 270 THR D N 1
ATOM 2103 C CA . THR A 1 270 ? 34.191 -41.010 28.811 1.00 34.76 270 THR D CA 1
ATOM 2104 C C . THR A 1 270 ? 33.076 -40.112 28.265 1.00 30.84 270 THR D C 1
ATOM 2105 O O . THR A 1 270 ? 32.028 -39.939 28.898 1.00 31.94 270 THR D O 1
ATOM 2109 N N . LEU A 1 271 ? 33.314 -39.537 27.083 1.00 29.78 271 LEU D N 1
ATOM 2110 C CA . LEU A 1 271 ? 32.392 -38.566 26.511 1.00 33.34 271 LEU D CA 1
ATOM 2111 C C . LEU A 1 271 ? 32.359 -38.747 24.999 1.00 33.51 271 LEU D C 1
ATOM 2112 O O . LEU A 1 271 ? 33.402 -38.904 24.365 1.00 35.48 271 LEU D O 1
ATOM 2117 N N . SER A 1 272 ? 31.139 -38.781 24.457 1.00 30.85 272 SER D N 1
ATOM 2118 C CA . SER A 1 272 ? 30.942 -38.775 23.024 1.00 35.18 272 SER D CA 1
ATOM 2119 C C . SER A 1 272 ? 30.397 -37.415 22.604 1.00 36.08 272 SER D C 1
ATOM 2120 O O . SER A 1 272 ? 29.648 -36.783 23.351 1.00 31.42 272 SER D O 1
ATOM 2123 N N . VAL A 1 273 ? 30.798 -36.987 21.404 1.00 33.45 273 VAL D N 1
ATOM 2124 C CA . VAL A 1 273 ? 30.357 -35.732 20.820 1.00 33.02 273 VAL D CA 1
ATOM 2125 C C . VAL A 1 273 ? 30.081 -36.017 19.353 1.00 33.75 273 VAL D C 1
ATOM 2126 O O . VAL A 1 273 ? 30.995 -36.293 18.586 1.00 33.47 273 VAL D O 1
ATOM 2130 N N . LYS A 1 274 ? 28.802 -35.976 18.986 1.00 32.59 274 LYS D N 1
ATOM 2131 C CA . LYS A 1 274 ? 28.402 -36.364 17.645 1.00 38.54 274 LYS D CA 1
ATOM 2132 C C . LYS A 1 274 ? 27.307 -35.407 17.205 1.00 38.72 274 LYS D C 1
ATOM 2133 O O . LYS A 1 274 ? 26.570 -34.888 18.037 1.00 37.04 274 LYS D O 1
ATOM 2139 N N . GLY A 1 275 ? 27.227 -35.180 15.896 1.00 37.40 275 GLY D N 1
ATOM 2140 C CA . GLY A 1 275 ? 26.256 -34.240 15.385 1.00 36.76 275 GLY D CA 1
ATOM 2141 C C . GLY A 1 275 ? 25.649 -34.667 14.053 1.00 36.52 275 GLY D C 1
ATOM 2142 O O . GLY A 1 275 ? 26.075 -35.645 13.425 1.00 36.68 275 GLY D O 1
ATOM 2143 N N . THR A 1 276 ? 24.672 -33.859 13.632 1.00 31.77 276 THR D N 1
ATOM 2144 C CA . THR A 1 276 ? 24.021 -33.972 12.344 1.00 33.59 276 THR D CA 1
ATOM 2145 C C . THR A 1 276 ? 24.073 -32.606 11.682 1.00 32.61 276 THR D C 1
ATOM 2146 O O . THR A 1 276 ? 23.602 -31.621 12.266 1.00 33.96 276 THR D O 1
ATOM 2150 N N . ALA A 1 277 ? 24.644 -32.583 10.472 1.00 32.14 277 ALA D N 1
ATOM 2151 C CA . ALA A 1 277 ? 24.751 -31.386 9.657 1.00 33.49 277 ALA D CA 1
ATOM 2152 C C . ALA A 1 277 ? 23.681 -31.442 8.585 1.00 36.13 277 ALA D C 1
ATOM 2153 O O . ALA A 1 277 ? 23.461 -32.494 7.993 1.00 38.65 277 ALA D O 1
ATOM 2155 N N . VAL A 1 278 ? 23.029 -30.295 8.348 1.00 35.81 278 VAL D N 1
ATOM 2156 C CA A VAL A 1 278 ? 21.965 -30.221 7.368 0.50 38.33 278 VAL D CA 1
ATOM 2157 C CA B VAL A 1 278 ? 21.965 -30.219 7.368 0.50 36.39 278 VAL D CA 1
ATOM 2158 C C . VAL A 1 278 ? 22.222 -28.995 6.500 1.00 39.17 278 VAL D C 1
ATOM 2159 O O . VAL A 1 278 ? 22.670 -27.957 6.996 1.00 38.07 278 VAL D O 1
ATOM 2166 N N . SER A 1 279 ? 21.966 -29.145 5.198 1.00 39.78 279 SER D N 1
ATOM 2167 C CA . SER A 1 279 ? 22.036 -28.039 4.256 1.00 48.70 279 SER D CA 1
ATOM 2168 C C . SER A 1 279 ? 20.915 -27.015 4.545 1.00 56.80 279 SER D C 1
ATOM 2169 O O . SER A 1 279 ? 19.900 -27.251 5.238 1.00 61.93 279 SER D O 1
ATOM 2173 N N . VAL B 1 2 ? 24.011 -47.581 -71.123 1.00 84.62 2 VAL A N 1
ATOM 2174 C CA . VAL B 1 2 ? 25.041 -47.167 -70.112 1.00 86.69 2 VAL A CA 1
ATOM 2175 C C . VAL B 1 2 ? 25.105 -48.230 -69.012 1.00 87.60 2 VAL A C 1
ATOM 2176 O O . VAL B 1 2 ? 24.082 -48.599 -68.437 1.00 91.35 2 VAL A O 1
ATOM 2180 N N . LYS B 1 3 ? 26.316 -48.750 -68.776 1.00 81.02 3 LYS A N 1
ATOM 2181 C CA . LYS B 1 3 ? 26.639 -49.628 -67.661 1.00 67.80 3 LYS A CA 1
ATOM 2182 C C . LYS B 1 3 ? 27.421 -48.825 -66.626 1.00 62.50 3 LYS A C 1
ATOM 2183 O O . LYS B 1 3 ? 28.141 -47.889 -66.972 1.00 69.31 3 LYS A O 1
ATOM 2189 N N . TYR B 1 4 ? 27.287 -49.209 -65.352 1.00 56.67 4 TYR A N 1
ATOM 2190 C CA . TYR B 1 4 ? 27.928 -48.509 -64.249 1.00 53.89 4 TYR A CA 1
ATOM 2191 C C . TYR B 1 4 ? 29.188 -49.246 -63.825 1.00 52.00 4 TYR A C 1
ATOM 2192 O O . TYR B 1 4 ? 29.467 -50.323 -64.338 1.00 57.88 4 TYR A O 1
ATOM 2201 N N . GLN B 1 5 ? 29.923 -48.653 -62.876 1.00 54.35 5 GLN A N 1
ATOM 2202 C CA . GLN B 1 5 ? 31.239 -49.147 -62.491 1.00 51.03 5 GLN A CA 1
ATOM 2203 C C . GLN B 1 5 ? 31.159 -50.213 -61.405 1.00 49.60 5 GLN A C 1
ATOM 2204 O O . GLN B 1 5 ? 32.136 -50.917 -61.177 1.00 52.50 5 GLN A O 1
ATOM 2210 N N . TYR B 1 6 ? 30.004 -50.353 -60.738 1.00 40.03 6 TYR A N 1
ATOM 2211 C CA . TYR B 1 6 ? 29.897 -51.399 -59.728 1.00 40.71 6 TYR A CA 1
ATOM 2212 C C . TYR B 1 6 ? 29.551 -52.717 -60.421 1.00 38.70 6 TYR A C 1
ATOM 2213 O O . TYR B 1 6 ? 28.981 -52.722 -61.511 1.00 40.94 6 TYR A O 1
ATOM 2222 N N . GLU B 1 7 ? 29.859 -53.832 -59.757 1.00 41.56 7 GLU A N 1
ATOM 2223 C CA . GLU B 1 7 ? 29.480 -55.139 -60.275 1.00 45.16 7 GLU A CA 1
ATOM 2224 C C . GLU B 1 7 ? 28.921 -55.984 -59.135 1.00 40.77 7 GLU A C 1
ATOM 2225 O O . GLU B 1 7 ? 29.554 -56.119 -58.090 1.00 43.33 7 GLU A O 1
ATOM 2231 N N . PHE B 1 8 ? 27.735 -56.558 -59.341 1.00 35.91 8 PHE A N 1
ATOM 2232 C CA . PHE B 1 8 ? 27.152 -57.404 -58.310 1.00 39.54 8 PHE A CA 1
ATOM 2233 C C . PHE B 1 8 ? 27.998 -58.663 -58.129 1.00 42.21 8 PHE A C 1
ATOM 2234 O O . PHE B 1 8 ? 28.372 -59.298 -59.116 1.00 46.30 8 PHE A O 1
ATOM 2242 N N . PRO B 1 9 ? 28.334 -59.061 -56.880 1.00 45.04 9 PRO A N 1
ATOM 2243 C CA . PRO B 1 9 ? 29.023 -60.338 -56.651 1.00 45.10 9 PRO A CA 1
ATOM 2244 C C . PRO B 1 9 ? 28.102 -61.503 -57.009 1.00 49.05 9 PRO A C 1
ATOM 2245 O O . PRO B 1 9 ? 26.888 -61.318 -57.123 1.00 50.95 9 PRO A O 1
ATOM 2249 N N . LEU B 1 10 ? 28.694 -62.689 -57.210 1.00 46.33 10 LEU A N 1
ATOM 2250 C CA . LEU B 1 10 ? 27.949 -63.903 -57.519 1.00 46.69 10 LEU A CA 1
ATOM 2251 C C . LEU B 1 10 ? 28.046 -64.814 -56.303 1.00 42.13 10 LEU A C 1
ATOM 2252 O O . LEU B 1 10 ? 29.090 -64.831 -55.659 1.00 40.83 10 LEU A O 1
ATOM 2257 N N . ASP B 1 11 ? 26.972 -65.553 -55.994 1.00 37.35 11 ASP A N 1
ATOM 2258 C CA . ASP B 1 11 ? 27.055 -66.542 -54.927 1.00 42.50 11 ASP A CA 1
ATOM 2259 C C . ASP B 1 11 ? 27.772 -67.798 -55.448 1.00 46.79 11 ASP A C 1
ATOM 2260 O O . ASP B 1 11 ? 28.248 -67.829 -56.584 1.00 50.05 11 ASP A O 1
ATOM 2265 N N . LYS B 1 12 ? 27.818 -68.838 -54.613 1.00 51.90 12 LYS A N 1
ATOM 2266 C CA . LYS B 1 12 ? 28.523 -70.080 -54.904 1.00 50.77 12 LYS A CA 1
ATOM 2267 C C . LYS B 1 12 ? 27.984 -70.715 -56.187 1.00 51.71 12 LYS A C 1
ATOM 2268 O O . LYS B 1 12 ? 28.745 -71.294 -56.953 1.00 53.62 12 LYS A O 1
ATOM 2274 N N . ALA B 1 13 ? 26.681 -70.554 -56.438 1.00 49.72 13 ALA A N 1
ATOM 2275 C CA . ALA B 1 13 ? 26.011 -71.131 -57.592 1.00 47.23 13 ALA A CA 1
ATOM 2276 C C . ALA B 1 13 ? 26.043 -70.176 -58.783 1.00 45.30 13 ALA A C 1
ATOM 2277 O O . ALA B 1 13 ? 25.345 -70.403 -59.768 1.00 49.62 13 ALA A O 1
ATOM 2279 N N . GLY B 1 14 ? 26.814 -69.088 -58.684 1.00 47.13 14 GLY A N 1
ATOM 2280 C CA . GLY B 1 14 ? 26.917 -68.117 -59.766 1.00 49.25 14 GLY A CA 1
ATOM 2281 C C . GLY B 1 14 ? 25.726 -67.156 -59.877 1.00 49.67 14 GLY A C 1
ATOM 2282 O O . GLY B 1 14 ? 25.611 -66.477 -60.891 1.00 50.04 14 GLY A O 1
ATOM 2283 N N . LYS B 1 15 ? 24.871 -67.050 -58.841 1.00 48.69 15 LYS A N 1
ATOM 2284 C CA . LYS B 1 15 ? 23.755 -66.108 -58.878 1.00 49.04 15 LYS A CA 1
ATOM 2285 C C . LYS B 1 15 ? 24.178 -64.727 -58.369 1.00 40.13 15 LYS A C 1
ATOM 2286 O O . LYS B 1 15 ? 24.740 -64.596 -57.284 1.00 46.48 15 LYS A O 1
ATOM 2292 N N . ALA B 1 16 ? 23.926 -63.704 -59.200 1.00 37.51 16 ALA A N 1
ATOM 2293 C CA . ALA B 1 16 ? 24.214 -62.314 -58.898 1.00 36.67 16 ALA A CA 1
ATOM 2294 C C . ALA B 1 16 ? 23.198 -61.815 -57.874 1.00 38.21 16 ALA A C 1
ATOM 2295 O O . ALA B 1 16 ? 22.053 -62.252 -57.848 1.00 41.85 16 ALA A O 1
ATOM 2297 N N . GLY B 1 17 ? 23.627 -60.893 -57.021 1.00 40.46 17 GLY A N 1
ATOM 2298 C CA . GLY B 1 17 ? 22.742 -60.274 -56.043 1.00 38.43 17 GLY A CA 1
ATOM 2299 C C . GLY B 1 17 ? 23.344 -58.957 -55.575 1.00 40.71 17 GLY A C 1
ATOM 2300 O O . GLY B 1 17 ? 24.576 -58.812 -55.578 1.00 35.90 17 GLY A O 1
ATOM 2301 N N . ALA B 1 18 ? 22.478 -58.004 -55.186 1.00 35.05 18 ALA A N 1
ATOM 2302 C CA . ALA B 1 18 ? 22.964 -56.730 -54.670 1.00 36.03 18 ALA A CA 1
ATOM 2303 C C . ALA B 1 18 ? 23.282 -56.874 -53.179 1.00 37.34 18 ALA A C 1
ATOM 2304 O O . ALA B 1 18 ? 22.640 -56.236 -52.340 1.00 32.48 18 ALA A O 1
ATOM 2306 N N . VAL B 1 19 ? 24.278 -57.721 -52.865 1.00 29.86 19 VAL A N 1
ATOM 2307 C CA . VAL B 1 19 ? 24.597 -58.123 -51.507 1.00 28.71 19 VAL A CA 1
ATOM 2308 C C . VAL B 1 19 ? 26.089 -57.955 -51.287 1.00 31.55 19 VAL A C 1
ATOM 2309 O O . VAL B 1 19 ? 26.866 -57.787 -52.244 1.00 30.54 19 VAL A O 1
ATOM 2313 N N . LYS B 1 20 ? 26.459 -57.985 -50.000 1.00 29.75 20 LYS A N 1
ATOM 2314 C CA . LYS B 1 20 ? 27.843 -58.066 -49.571 1.00 30.51 20 LYS A CA 1
ATOM 2315 C C . LYS B 1 20 ? 28.006 -59.314 -48.719 1.00 33.03 20 LYS A C 1
ATOM 2316 O O . LYS B 1 20 ? 27.068 -59.703 -48.020 1.00 33.37 20 LYS A O 1
ATOM 2322 N N . PRO B 1 21 ? 29.185 -59.993 -48.777 1.00 34.93 21 PRO A N 1
ATOM 2323 C CA . PRO B 1 21 ? 29.450 -61.144 -47.916 1.00 31.18 21 PRO A CA 1
ATOM 2324 C C . PRO B 1 21 ? 29.873 -60.661 -46.527 1.00 30.86 21 PRO A C 1
ATOM 2325 O O . PRO B 1 21 ? 30.346 -59.537 -46.398 1.00 29.65 21 PRO A O 1
ATOM 2329 N N . TYR B 1 22 ? 29.682 -61.507 -45.495 1.00 29.97 22 TYR A N 1
ATOM 2330 C CA . TYR B 1 22 ? 30.199 -61.196 -44.165 1.00 31.26 22 TYR A CA 1
ATOM 2331 C C . TYR B 1 22 ? 30.321 -62.487 -43.354 1.00 33.25 22 TYR A C 1
ATOM 2332 O O . TYR B 1 22 ? 29.931 -63.554 -43.829 1.00 32.87 22 TYR A O 1
ATOM 2341 N N . ARG B 1 23 ? 30.847 -62.348 -42.126 1.00 35.05 23 ARG A N 1
ATOM 2342 C CA . ARG B 1 23 ? 31.283 -63.425 -41.247 1.00 38.85 23 ARG A CA 1
ATOM 2343 C C . ARG B 1 23 ? 32.685 -63.872 -41.669 1.00 43.33 23 ARG A C 1
ATOM 2344 O O . ARG B 1 23 ? 33.133 -63.561 -42.765 1.00 40.91 23 ARG A O 1
ATOM 2352 N N . GLY B 1 24 ? 33.379 -64.572 -40.771 1.00 51.83 24 GLY A N 1
ATOM 2353 C CA . GLY B 1 24 ? 34.791 -64.876 -40.939 1.00 52.92 24 GLY A CA 1
ATOM 2354 C C . GLY B 1 24 ? 35.086 -65.543 -42.281 1.00 52.18 24 GLY A C 1
ATOM 2355 O O . GLY B 1 24 ? 36.026 -65.147 -42.978 1.00 57.50 24 GLY A O 1
ATOM 2356 N N . GLY B 1 25 ? 34.249 -66.520 -42.636 1.00 47.60 25 GLY A N 1
ATOM 2357 C CA . GLY B 1 25 ? 34.387 -67.259 -43.882 1.00 47.32 25 GLY A CA 1
ATOM 2358 C C . GLY B 1 25 ? 33.580 -66.691 -45.054 1.00 46.41 25 GLY A C 1
ATOM 2359 O O . GLY B 1 25 ? 33.436 -67.370 -46.072 1.00 47.66 25 GLY A O 1
ATOM 2360 N N . LYS B 1 26 ? 33.035 -65.470 -44.911 1.00 42.90 26 LYS A N 1
ATOM 2361 C CA . LYS B 1 26 ? 32.354 -64.775 -46.007 1.00 37.28 26 LYS A CA 1
ATOM 2362 C C . LYS B 1 26 ? 31.262 -65.648 -46.611 1.00 34.78 26 LYS A C 1
ATOM 2363 O O . LYS B 1 26 ? 31.036 -65.643 -47.825 1.00 34.83 26 LYS A O 1
ATOM 2369 N N . ASN B 1 27 ? 30.588 -66.414 -45.746 1.00 34.28 27 ASN A N 1
ATOM 2370 C CA . ASN B 1 27 ? 29.601 -67.368 -46.218 1.00 36.34 27 ASN A CA 1
ATOM 2371 C C . ASN B 1 27 ? 28.192 -66.902 -45.835 1.00 36.25 27 ASN A C 1
ATOM 2372 O O . ASN B 1 27 ? 27.244 -67.676 -45.898 1.00 35.72 27 ASN A O 1
ATOM 2377 N N . ASP B 1 28 ? 28.051 -65.628 -45.457 1.00 34.59 28 ASP A N 1
ATOM 2378 C CA . ASP B 1 28 ? 26.720 -65.062 -45.249 1.00 30.56 28 ASP A CA 1
ATOM 2379 C C . ASP B 1 28 ? 26.589 -63.825 -46.136 1.00 30.53 28 ASP A C 1
ATOM 2380 O O . ASP B 1 28 ? 27.599 -63.305 -46.612 1.00 29.20 28 ASP A O 1
ATOM 2385 N N . PHE B 1 29 ? 25.350 -63.354 -46.345 1.00 28.22 29 PHE A N 1
ATOM 2386 C CA . PHE B 1 29 ? 25.130 -62.252 -47.270 1.00 31.26 29 PHE A CA 1
ATOM 2387 C C . PHE B 1 29 ? 24.174 -61.240 -46.639 1.00 28.77 29 PHE A C 1
ATOM 2388 O O . PHE B 1 29 ? 23.291 -61.608 -45.877 1.00 29.03 29 PHE A O 1
ATOM 2396 N N . VAL B 1 30 ? 24.310 -59.976 -47.039 1.00 29.25 30 VAL A N 1
ATOM 2397 C CA . VAL B 1 30 ? 23.422 -58.928 -46.544 1.00 30.76 30 VAL A CA 1
ATOM 2398 C C . VAL B 1 30 ? 23.238 -57.920 -47.684 1.00 30.80 30 VAL A C 1
ATOM 2399 O O . VAL B 1 30 ? 24.182 -57.627 -48.400 1.00 30.58 30 VAL A O 1
ATOM 2403 N N . THR B 1 31 ? 22.010 -57.401 -47.834 1.00 29.88 31 THR A N 1
ATOM 2404 C CA . THR B 1 31 ? 21.694 -56.388 -48.835 1.00 30.16 31 THR A CA 1
ATOM 2405 C C . THR B 1 31 ? 21.911 -54.992 -48.248 1.00 31.83 31 THR A C 1
ATOM 2406 O O . THR B 1 31 ? 21.217 -54.596 -47.307 1.00 29.80 31 THR A O 1
ATOM 2410 N N . PRO B 1 32 ? 22.871 -54.192 -48.777 1.00 31.22 32 PRO A N 1
ATOM 2411 C CA . PRO B 1 32 ? 23.027 -52.806 -48.348 1.00 30.05 32 PRO A CA 1
ATOM 2412 C C . PRO B 1 32 ? 21.833 -51.980 -48.815 1.00 31.51 32 PRO A C 1
ATOM 2413 O O . PRO B 1 32 ? 21.454 -52.068 -49.992 1.00 28.09 32 PRO A O 1
ATOM 2417 N N . VAL B 1 33 ? 21.288 -51.172 -47.890 1.00 26.56 33 VAL A N 1
ATOM 2418 C CA . VAL B 1 33 ? 20.125 -50.347 -48.196 1.00 26.92 33 VAL A CA 1
ATOM 2419 C C . VAL B 1 33 ? 20.367 -48.920 -47.708 1.00 29.67 33 VAL A C 1
ATOM 2420 O O . VAL B 1 33 ? 21.257 -48.657 -46.895 1.00 27.74 33 VAL A O 1
ATOM 2424 N N . SER B 1 34 ? 19.536 -48.008 -48.227 1.00 28.73 34 SER A N 1
ATOM 2425 C CA . SER B 1 34 ? 19.444 -46.651 -47.756 1.00 28.58 34 SER A CA 1
ATOM 2426 C C . SER B 1 34 ? 17.989 -46.217 -47.842 1.00 28.87 34 SER A C 1
ATOM 2427 O O . SER B 1 34 ? 17.329 -46.405 -48.876 1.00 26.52 34 SER A O 1
ATOM 2430 N N . ASN B 1 35 ? 17.493 -45.636 -46.748 1.00 27.80 35 ASN A N 1
ATOM 2431 C CA . ASN B 1 35 ? 16.199 -44.971 -46.802 1.00 27.30 35 ASN A CA 1
ATOM 2432 C C . ASN B 1 35 ? 16.238 -43.986 -47.976 1.00 26.73 35 ASN A C 1
ATOM 2433 O O . ASN B 1 35 ? 17.300 -43.422 -48.252 1.00 27.02 35 ASN A O 1
ATOM 2438 N N . LEU B 1 36 ? 15.096 -43.756 -48.630 1.00 25.37 36 LEU A N 1
ATOM 2439 C CA . LEU B 1 36 ? 15.068 -42.887 -49.810 1.00 25.52 36 LEU A CA 1
ATOM 2440 C C . LEU B 1 36 ? 15.473 -41.456 -49.466 1.00 25.77 36 LEU A C 1
ATOM 2441 O O . LEU B 1 36 ? 15.841 -40.710 -50.374 1.00 31.04 36 LEU A O 1
ATOM 2446 N N . SER B 1 37 ? 15.439 -41.068 -48.177 1.00 26.13 37 SER A N 1
ATOM 2447 C CA . SER B 1 37 ? 15.858 -39.722 -47.771 1.00 27.67 37 SER A CA 1
ATOM 2448 C C . SER B 1 37 ? 17.338 -39.479 -48.065 1.00 27.78 37 SER A C 1
ATOM 2449 O O . SER B 1 37 ? 17.762 -38.338 -48.116 1.00 27.58 37 SER A O 1
ATOM 2452 N N . GLY B 1 38 ? 18.116 -40.553 -48.248 1.00 26.78 38 GLY A N 1
ATOM 2453 C CA . GLY B 1 38 ? 19.541 -40.451 -48.527 1.00 27.99 38 GLY A CA 1
ATOM 2454 C C . GLY B 1 38 ? 19.844 -40.370 -50.030 1.00 31.95 38 GLY A C 1
ATOM 2455 O O . GLY B 1 38 ? 20.989 -40.200 -50.420 1.00 29.76 38 GLY A O 1
ATOM 2456 N N . VAL B 1 39 ? 18.809 -40.512 -50.872 1.00 30.18 39 VAL A N 1
ATOM 2457 C CA . VAL B 1 39 ? 18.945 -40.422 -52.317 1.00 29.85 39 VAL A CA 1
ATOM 2458 C C . VAL B 1 39 ? 18.729 -38.961 -52.716 1.00 31.84 39 VAL A C 1
ATOM 2459 O O . VAL B 1 39 ? 17.954 -38.259 -52.083 1.00 35.59 39 VAL A O 1
ATOM 2463 N N . ALA B 1 40 ? 19.410 -38.497 -53.767 1.00 29.12 40 ALA A N 1
ATOM 2464 C CA . ALA B 1 40 ? 19.164 -37.157 -54.277 1.00 30.59 40 ALA A CA 1
ATOM 2465 C C . ALA B 1 40 ? 18.971 -37.197 -55.795 1.00 33.61 40 ALA A C 1
ATOM 2466 O O . ALA B 1 40 ? 19.444 -38.111 -56.471 1.00 30.18 40 ALA A O 1
ATOM 2468 N N . GLU B 1 41 ? 18.238 -36.208 -56.307 1.00 34.17 41 GLU A N 1
ATOM 2469 C CA . GLU B 1 41 ? 18.126 -35.940 -57.733 1.00 32.11 41 GLU A CA 1
ATOM 2470 C C . GLU B 1 41 ? 18.848 -34.616 -58.015 1.00 35.27 41 GLU A C 1
ATOM 2471 O O . GLU B 1 41 ? 18.696 -33.643 -57.256 1.00 32.25 41 GLU A O 1
ATOM 2477 N N . ILE B 1 42 ? 19.648 -34.567 -59.093 1.00 30.56 42 ILE A N 1
ATOM 2478 C CA . ILE B 1 42 ? 20.186 -33.276 -59.523 1.00 33.59 42 ILE A CA 1
ATOM 2479 C C . ILE B 1 42 ? 19.096 -32.564 -60.319 1.00 31.46 42 ILE A C 1
ATOM 2480 O O . ILE B 1 42 ? 18.556 -33.113 -61.279 1.00 37.62 42 ILE A O 1
ATOM 2485 N N . LEU B 1 43 ? 18.715 -31.364 -59.869 1.00 28.79 43 LEU A N 1
ATOM 2486 C CA . LEU B 1 43 ? 17.613 -30.653 -60.511 1.00 28.71 43 LEU A CA 1
ATOM 2487 C C . LEU B 1 43 ? 18.119 -29.881 -61.730 1.00 34.26 43 LEU A C 1
ATOM 2488 O O . LEU B 1 43 ? 17.397 -29.763 -62.717 1.00 34.57 43 LEU A O 1
ATOM 2493 N N . THR B 1 44 ? 19.325 -29.308 -61.630 1.00 35.00 44 THR A N 1
ATOM 2494 C CA . THR B 1 44 ? 19.895 -28.479 -62.680 1.00 40.57 44 THR A CA 1
ATOM 2495 C C . THR B 1 44 ? 21.401 -28.354 -62.446 1.00 42.20 44 THR A C 1
ATOM 2496 O O . THR B 1 44 ? 21.864 -28.382 -61.298 1.00 40.19 44 THR A O 1
ATOM 2500 N N . ASN B 1 45 ? 22.159 -28.200 -63.544 1.00 40.89 45 ASN A N 1
ATOM 2501 C CA . ASN B 1 45 ? 23.537 -27.741 -63.440 1.00 36.71 45 ASN A CA 1
ATOM 2502 C C . ASN B 1 45 ? 23.815 -26.621 -64.446 1.00 41.91 45 ASN A C 1
ATOM 2503 O O . ASN B 1 45 ? 24.975 -26.366 -64.790 1.00 35.32 45 ASN A O 1
ATOM 2508 N N . ALA B 1 46 ? 22.755 -25.944 -64.900 1.00 39.57 46 ALA A N 1
ATOM 2509 C CA . ALA B 1 46 ? 22.880 -24.855 -65.859 1.00 40.24 46 ALA A CA 1
ATOM 2510 C C . ALA B 1 46 ? 23.201 -23.563 -65.118 1.00 43.10 46 ALA A C 1
ATOM 2511 O O . ALA B 1 46 ? 22.386 -23.085 -64.320 1.00 38.39 46 ALA A O 1
ATOM 2513 N N . ALA B 1 47 ? 24.370 -22.983 -65.426 1.00 37.72 47 ALA A N 1
ATOM 2514 C CA . ALA B 1 47 ? 24.824 -21.690 -64.924 1.00 39.58 47 ALA A CA 1
ATOM 2515 C C . ALA B 1 47 ? 23.810 -20.591 -65.222 1.00 38.89 47 ALA A C 1
ATOM 2516 O O . ALA B 1 47 ? 23.275 -20.537 -66.324 1.00 38.99 47 ALA A O 1
ATOM 2518 N N . LEU B 1 48 ? 23.523 -19.740 -64.221 1.00 38.86 48 LEU A N 1
ATOM 2519 C CA . LEU B 1 48 ? 22.515 -18.694 -64.351 1.00 40.27 48 LEU A CA 1
ATOM 2520 C C . LEU B 1 48 ? 23.223 -17.363 -64.602 1.00 39.29 48 LEU A C 1
ATOM 2521 O O . LEU B 1 48 ? 24.306 -17.115 -64.070 1.00 38.07 48 LEU A O 1
ATOM 2526 N N . LYS B 1 49 ? 22.565 -16.485 -65.365 1.00 44.69 49 LYS A N 1
ATOM 2527 C CA . LYS B 1 49 ? 23.045 -15.119 -65.540 1.00 47.75 49 LYS A CA 1
ATOM 2528 C C . LYS B 1 49 ? 22.801 -14.362 -64.239 1.00 43.78 49 LYS A C 1
ATOM 2529 O O . LYS B 1 49 ? 22.069 -14.848 -63.376 1.00 45.01 49 LYS A O 1
ATOM 2535 N N . ALA B 1 50 ? 23.415 -13.178 -64.097 1.00 44.54 50 ALA A N 1
ATOM 2536 C CA . ALA B 1 50 ? 23.136 -12.316 -62.959 1.00 41.61 50 ALA A CA 1
ATOM 2537 C C . ALA B 1 50 ? 21.633 -12.108 -62.843 1.00 42.11 50 ALA A C 1
ATOM 2538 O O . ALA B 1 50 ? 20.976 -11.833 -63.851 1.00 43.19 50 ALA A O 1
ATOM 2540 N N . THR B 1 51 ? 21.107 -12.289 -61.611 1.00 44.73 51 THR A N 1
ATOM 2541 C CA . THR B 1 51 ? 19.711 -12.068 -61.239 1.00 42.06 51 THR A CA 1
ATOM 2542 C C . THR B 1 51 ? 18.768 -13.135 -61.807 1.00 38.07 51 THR A C 1
ATOM 2543 O O . THR B 1 51 ? 17.589 -13.113 -61.507 1.00 37.40 51 THR A O 1
ATOM 2547 N N . GLU B 1 52 ? 19.259 -14.060 -62.636 1.00 38.61 52 GLU A N 1
ATOM 2548 C CA . GLU B 1 52 ? 18.381 -15.068 -63.213 1.00 42.11 52 GLU A CA 1
ATOM 2549 C C . GLU B 1 52 ? 18.024 -16.111 -62.145 1.00 39.60 52 GLU A C 1
ATOM 2550 O O . GLU B 1 52 ? 18.835 -16.441 -61.272 1.00 35.04 52 GLU A O 1
ATOM 2556 N N . ALA B 1 53 ? 16.793 -16.626 -62.225 1.00 36.96 53 ALA A N 1
ATOM 2557 C CA . ALA B 1 53 ? 16.269 -17.609 -61.290 1.00 39.40 53 ALA A CA 1
ATOM 2558 C C . ALA B 1 53 ? 16.096 -18.946 -62.009 1.00 42.93 53 ALA A C 1
ATOM 2559 O O . ALA B 1 53 ? 15.751 -18.992 -63.193 1.00 41.24 53 ALA A O 1
ATOM 2561 N N . TYR B 1 54 ? 16.353 -20.032 -61.272 1.00 37.11 54 TYR A N 1
ATOM 2562 C CA . TYR B 1 54 ? 15.888 -21.352 -61.654 1.00 36.66 54 TYR A CA 1
ATOM 2563 C C . TYR B 1 54 ? 14.641 -21.677 -60.828 1.00 37.83 54 TYR A C 1
ATOM 2564 O O . TYR B 1 54 ? 14.650 -21.503 -59.602 1.00 36.45 54 TYR A O 1
ATOM 2573 N N . SER B 1 55 ? 13.567 -22.123 -61.499 1.00 33.35 55 SER A N 1
ATOM 2574 C CA A SER B 1 55 ? 12.334 -22.501 -60.830 0.50 34.06 55 SER A CA 1
ATOM 2575 C CA B SER B 1 55 ? 12.334 -22.498 -60.832 0.50 33.85 55 SER A CA 1
ATOM 2576 C C . SER B 1 55 ? 11.964 -23.923 -61.217 1.00 35.39 55 SER A C 1
ATOM 2577 O O . SER B 1 55 ? 11.647 -24.168 -62.363 1.00 40.34 55 SER A O 1
ATOM 2582 N N . GLN B 1 56 ? 11.998 -24.842 -60.251 1.00 36.12 56 GLN A N 1
ATOM 2583 C CA . GLN B 1 56 ? 11.606 -26.214 -60.496 1.00 32.45 56 GLN A CA 1
ATOM 2584 C C . GLN B 1 56 ? 10.109 -26.246 -60.781 1.00 31.81 56 GLN A C 1
ATOM 2585 O O . GLN B 1 56 ? 9.358 -25.497 -60.166 1.00 33.20 56 GLN A O 1
ATOM 2591 N N . LEU B 1 57 ? 9.663 -27.126 -61.690 1.00 31.12 57 LEU A N 1
ATOM 2592 C CA . LEU B 1 57 ? 8.226 -27.305 -61.853 1.00 34.42 57 LEU A CA 1
ATOM 2593 C C . LEU B 1 57 ? 7.685 -27.914 -60.558 1.00 35.78 57 LEU A C 1
ATOM 2594 O O . LEU B 1 57 ? 8.359 -28.721 -59.925 1.00 33.62 57 LEU A O 1
ATOM 2599 N N . GLY B 1 58 ? 6.465 -27.532 -60.192 1.00 33.84 58 GLY A N 1
ATOM 2600 C CA . GLY B 1 58 ? 5.800 -28.025 -59.004 1.00 34.17 58 GLY A CA 1
ATOM 2601 C C . GLY B 1 58 ? 5.801 -29.546 -58.966 1.00 33.38 58 GLY A C 1
ATOM 2602 O O . GLY B 1 58 ? 5.502 -30.191 -59.962 1.00 33.50 58 GLY A O 1
ATOM 2603 N N . GLN B 1 59 ? 6.180 -30.096 -57.809 1.00 33.42 59 GLN A N 1
ATOM 2604 C CA . GLN B 1 59 ? 6.254 -31.529 -57.582 1.00 31.38 59 GLN A CA 1
ATOM 2605 C C . GLN B 1 59 ? 5.059 -31.934 -56.724 1.00 32.68 59 GLN A C 1
ATOM 2606 O O . GLN B 1 59 ? 4.897 -31.422 -55.619 1.00 32.73 59 GLN A O 1
ATOM 2612 N N . ASP B 1 60 ? 4.220 -32.837 -57.243 1.00 30.12 60 ASP A N 1
ATOM 2613 C CA . ASP B 1 60 ? 3.039 -33.287 -56.519 1.00 31.64 60 ASP A CA 1
ATOM 2614 C C . ASP B 1 60 ? 3.484 -34.282 -55.442 1.00 33.12 60 ASP A C 1
ATOM 2615 O O . ASP B 1 60 ? 4.194 -35.239 -55.748 1.00 33.77 60 ASP A O 1
ATOM 2620 N N . ARG B 1 61 ? 3.108 -34.044 -54.179 1.00 28.12 61 ARG A N 1
ATOM 2621 C CA . ARG B 1 61 ? 3.476 -34.961 -53.098 1.00 29.00 61 ARG A CA 1
ATOM 2622 C C . ARG B 1 61 ? 2.638 -36.236 -53.151 1.00 30.84 61 ARG A C 1
ATOM 2623 O O . ARG B 1 61 ? 3.064 -37.269 -52.612 1.00 32.73 61 ARG A O 1
ATOM 2631 N N . LEU B 1 62 ? 1.441 -36.151 -53.762 1.00 31.23 62 LEU A N 1
ATOM 2632 C CA . LEU B 1 62 ? 0.489 -37.252 -53.746 1.00 28.68 62 LEU A CA 1
ATOM 2633 C C . LEU B 1 62 ? 0.847 -38.247 -54.849 1.00 31.32 62 LEU A C 1
ATOM 2634 O O . LEU B 1 62 ? 1.036 -37.889 -56.014 1.00 34.50 62 LEU A O 1
ATOM 2639 N N . GLY B 1 63 ? 0.946 -39.513 -54.467 1.00 31.36 63 GLY A N 1
ATOM 2640 C CA . GLY B 1 63 ? 1.323 -40.591 -55.364 1.00 32.66 63 GLY A CA 1
ATOM 2641 C C . GLY B 1 63 ? 1.546 -41.846 -54.528 1.00 33.45 63 GLY A C 1
ATOM 2642 O O . GLY B 1 63 ? 1.233 -41.845 -53.329 1.00 34.00 63 GLY A O 1
ATOM 2643 N N . ALA B 1 64 ? 2.117 -42.879 -55.153 1.00 30.31 64 ALA A N 1
ATOM 2644 C CA . ALA B 1 64 ? 2.355 -44.149 -54.489 1.00 32.06 64 ALA A CA 1
ATOM 2645 C C . ALA B 1 64 ? 3.312 -43.955 -53.313 1.00 29.80 64 ALA A C 1
ATOM 2646 O O . ALA B 1 64 ? 3.194 -44.639 -52.298 1.00 28.23 64 ALA A O 1
ATOM 2648 N N . VAL B 1 65 ? 4.259 -43.021 -53.456 1.00 27.50 65 VAL A N 1
ATOM 2649 C CA . VAL B 1 65 ? 5.124 -42.651 -52.349 1.00 30.47 65 VAL A CA 1
ATOM 2650 C C . VAL B 1 65 ? 4.678 -41.276 -51.853 1.00 32.45 65 VAL A C 1
ATOM 2651 O O . VAL B 1 65 ? 4.734 -40.305 -52.597 1.00 29.29 65 VAL A O 1
ATOM 2655 N N . LEU B 1 66 ? 4.220 -41.201 -50.598 1.00 28.92 66 LEU A N 1
ATOM 2656 C CA . LEU B 1 66 ? 3.630 -39.948 -50.132 1.00 26.95 66 LEU A CA 1
ATOM 2657 C C . LEU B 1 66 ? 4.737 -39.089 -49.525 1.00 27.97 66 LEU A C 1
ATOM 2658 O O . LEU B 1 66 ? 5.193 -39.342 -48.395 1.00 27.20 66 LEU A O 1
ATOM 2663 N N . ILE B 1 67 ? 5.224 -38.102 -50.304 1.00 26.53 67 ILE A N 1
ATOM 2664 C CA . ILE B 1 67 ? 6.380 -37.312 -49.885 1.00 27.21 67 ILE A CA 1
ATOM 2665 C C . ILE B 1 67 ? 5.998 -36.466 -48.658 1.00 28.15 67 ILE A C 1
ATOM 2666 O O . ILE B 1 67 ? 5.016 -35.728 -48.716 1.00 27.57 67 ILE A O 1
ATOM 2671 N N . SER B 1 68 ? 6.797 -36.557 -47.579 1.00 25.89 68 SER A N 1
ATOM 2672 C CA . SER B 1 68 ? 6.529 -35.849 -46.338 1.00 25.31 68 SER A CA 1
ATOM 2673 C C . SER B 1 68 ? 7.500 -34.681 -46.123 1.00 29.12 68 SER A C 1
ATOM 2674 O O . SER B 1 68 ? 7.191 -33.754 -45.380 1.00 28.27 68 SER A O 1
ATOM 2677 N N . LYS B 1 69 ? 8.689 -34.728 -46.739 1.00 27.43 69 LYS A N 1
ATOM 2678 C CA . LYS B 1 69 ? 9.735 -33.766 -46.421 1.00 27.81 69 LYS A CA 1
ATOM 2679 C C . LYS B 1 69 ? 10.705 -33.644 -47.587 1.00 28.44 69 LYS A C 1
ATOM 2680 O O . LYS B 1 69 ? 10.791 -34.528 -48.431 1.00 30.06 69 LYS A O 1
ATOM 2686 N N . VAL B 1 70 ? 11.462 -32.543 -47.603 1.00 28.30 70 VAL A N 1
ATOM 2687 C CA . VAL B 1 70 ? 12.367 -32.261 -48.698 1.00 27.82 70 VAL A CA 1
ATOM 2688 C C . VAL B 1 70 ? 13.587 -31.541 -48.134 1.00 26.92 70 VAL A C 1
ATOM 2689 O O . VAL B 1 70 ? 13.489 -30.836 -47.131 1.00 27.66 70 VAL A O 1
ATOM 2693 N N . LYS B 1 71 ? 14.733 -31.750 -48.778 1.00 27.28 71 LYS A N 1
ATOM 2694 C CA . LYS B 1 71 ? 15.951 -31.071 -48.375 1.00 26.80 71 LYS A CA 1
ATOM 2695 C C . LYS B 1 71 ? 16.746 -30.767 -49.634 1.00 28.16 71 LYS A C 1
ATOM 2696 O O . LYS B 1 71 ? 16.717 -31.544 -50.592 1.00 30.00 71 LYS A O 1
ATOM 2702 N N . GLY B 1 72 ? 17.487 -29.654 -49.598 1.00 26.69 72 GLY A N 1
ATOM 2703 C CA . GLY B 1 72 ? 18.233 -29.212 -50.762 1.00 30.62 72 GLY A CA 1
ATOM 2704 C C . GLY B 1 72 ? 19.696 -28.916 -50.467 1.00 30.96 72 GLY A C 1
ATOM 2705 O O . GLY B 1 72 ? 20.042 -28.578 -49.342 1.00 29.08 72 GLY A O 1
ATOM 2706 N N . TRP B 1 73 ? 20.526 -29.047 -51.509 1.00 30.41 73 TRP A N 1
ATOM 2707 C CA . TRP B 1 73 ? 21.921 -28.640 -51.471 1.00 30.80 73 TRP A CA 1
ATOM 2708 C C . TRP B 1 73 ? 22.207 -27.836 -52.729 1.00 33.20 73 TRP A C 1
ATOM 2709 O O . TRP B 1 73 ? 21.841 -28.263 -53.826 1.00 32.99 73 TRP A O 1
ATOM 2720 N N . ALA B 1 74 ? 22.898 -26.706 -52.538 1.00 30.35 74 ALA A N 1
ATOM 2721 C CA . ALA B 1 74 ? 23.272 -25.834 -53.632 1.00 31.83 74 ALA A CA 1
ATOM 2722 C C . ALA B 1 74 ? 24.772 -25.579 -53.553 1.00 32.95 74 ALA A C 1
ATOM 2723 O O . ALA B 1 74 ? 25.323 -25.341 -52.479 1.00 31.62 74 ALA A O 1
ATOM 2725 N N . TYR B 1 75 ? 25.407 -25.602 -54.720 1.00 35.12 75 TYR A N 1
ATOM 2726 C CA . TYR B 1 75 ? 26.789 -25.181 -54.847 1.00 36.82 75 TYR A CA 1
ATOM 2727 C C . TYR B 1 75 ? 26.899 -24.307 -56.092 1.00 33.83 75 TYR A C 1
ATOM 2728 O O . TYR B 1 75 ? 26.480 -24.741 -57.156 1.00 34.47 75 TYR A O 1
ATOM 2737 N N . ALA B 1 76 ? 27.444 -23.092 -55.929 1.00 36.66 76 ALA A N 1
ATOM 2738 C CA . ALA B 1 76 ? 27.667 -22.182 -57.048 1.00 34.60 76 ALA A CA 1
ATOM 2739 C C . ALA B 1 76 ? 28.923 -21.352 -56.798 1.00 38.41 76 ALA A C 1
ATOM 2740 O O . ALA B 1 76 ? 29.311 -21.114 -55.643 1.00 34.78 76 ALA A O 1
ATOM 2742 N N . ASP B 1 77 ? 29.535 -20.872 -57.892 1.00 40.24 77 ASP A N 1
ATOM 2743 C CA . ASP B 1 77 ? 30.777 -20.121 -57.766 1.00 40.06 77 ASP A CA 1
ATOM 2744 C C . ASP B 1 77 ? 30.478 -18.661 -57.422 1.00 42.59 77 ASP A C 1
ATOM 2745 O O . ASP B 1 77 ? 31.399 -17.910 -57.125 1.00 41.86 77 ASP A O 1
ATOM 2750 N N . ARG B 1 78 ? 29.195 -18.262 -57.434 1.00 41.61 78 ARG A N 1
ATOM 2751 C CA . ARG B 1 78 ? 28.792 -16.916 -57.030 1.00 37.58 78 ARG A CA 1
ATOM 2752 C C . ARG B 1 78 ? 27.594 -17.007 -56.089 1.00 40.71 78 ARG A C 1
ATOM 2753 O O . ARG B 1 78 ? 26.885 -18.011 -56.096 1.00 39.49 78 ARG A O 1
ATOM 2761 N N . GLU B 1 79 ? 27.332 -15.938 -55.325 1.00 36.96 79 GLU A N 1
ATOM 2762 C CA . GLU B 1 79 ? 26.304 -16.031 -54.300 1.00 39.86 79 GLU A CA 1
ATOM 2763 C C . GLU B 1 79 ? 24.907 -15.968 -54.914 1.00 37.84 79 GLU A C 1
ATOM 2764 O O . GLU B 1 79 ? 24.689 -15.400 -55.995 1.00 37.50 79 GLU A O 1
ATOM 2770 N N . GLY B 1 80 ? 23.961 -16.585 -54.197 1.00 36.11 80 GLY A N 1
ATOM 2771 C CA . GLY B 1 80 ? 22.562 -16.616 -54.582 1.00 37.12 80 GLY A CA 1
ATOM 2772 C C . GLY B 1 80 ? 21.700 -16.943 -53.361 1.00 33.76 80 GLY A C 1
ATOM 2773 O O . GLY B 1 80 ? 22.184 -16.891 -52.227 1.00 35.09 80 GLY A O 1
ATOM 2774 N N . THR B 1 81 ? 20.434 -17.293 -53.608 1.00 34.25 81 THR A N 1
ATOM 2775 C CA . THR B 1 81 ? 19.492 -17.635 -52.548 1.00 34.86 81 THR A CA 1
ATOM 2776 C C . THR B 1 81 ? 18.658 -18.833 -53.005 1.00 32.06 81 THR A C 1
ATOM 2777 O O . THR B 1 81 ? 18.161 -18.841 -54.130 1.00 33.02 81 THR A O 1
ATOM 2781 N N . LEU B 1 82 ? 18.540 -19.837 -52.130 1.00 30.57 82 LEU A N 1
ATOM 2782 C CA . LEU B 1 82 ? 17.734 -21.027 -52.394 1.00 31.29 82 LEU A CA 1
ATOM 2783 C C . LEU B 1 82 ? 16.456 -20.962 -51.563 1.00 29.55 82 LEU A C 1
ATOM 2784 O O . LEU B 1 82 ? 16.497 -20.736 -50.361 1.00 31.61 82 LEU A O 1
ATOM 2789 N N . PHE B 1 83 ? 15.313 -21.157 -52.223 1.00 29.17 83 PHE A N 1
ATOM 2790 C CA . PHE B 1 83 ? 14.012 -21.167 -51.595 1.00 31.93 83 PHE A CA 1
ATOM 2791 C C . PHE B 1 83 ? 13.392 -22.542 -51.739 1.00 32.85 83 PHE A C 1
ATOM 2792 O O . PHE B 1 83 ? 13.450 -23.128 -52.822 1.00 31.39 83 PHE A O 1
ATOM 2800 N N . ILE B 1 84 ? 12.783 -23.018 -50.639 1.00 29.19 84 ILE A N 1
ATOM 2801 C CA . ILE B 1 84 ? 11.879 -24.153 -50.711 1.00 24.88 84 ILE A CA 1
ATOM 2802 C C . ILE B 1 84 ? 10.464 -23.607 -50.591 1.00 27.85 84 ILE A C 1
ATOM 2803 O O . ILE B 1 84 ? 10.148 -22.903 -49.622 1.00 25.93 84 ILE A O 1
ATOM 2808 N N . GLU B 1 85 ? 9.616 -23.961 -51.561 1.00 25.67 85 GLU A N 1
ATOM 2809 C CA . GLU B 1 85 ? 8.311 -23.328 -51.627 1.00 28.65 85 GLU A CA 1
ATOM 2810 C C . GLU B 1 85 ? 7.211 -24.367 -51.808 1.00 28.94 85 GLU A C 1
ATOM 2811 O O . GLU B 1 85 ? 7.469 -25.471 -52.283 1.00 27.60 85 GLU A O 1
ATOM 2817 N N . GLU B 1 86 ? 5.982 -23.972 -51.456 1.00 26.98 86 GLU A N 1
ATOM 2818 C CA . GLU B 1 86 ? 4.858 -24.878 -51.469 1.00 28.85 86 GLU A CA 1
ATOM 2819 C C . GLU B 1 86 ? 3.651 -24.183 -52.092 1.00 29.10 86 GLU A C 1
ATOM 2820 O O . GLU B 1 86 ? 3.537 -22.952 -52.061 1.00 29.38 86 GLU A O 1
ATOM 2826 N N . SER B 1 87 ? 2.736 -24.993 -52.623 1.00 27.09 87 SER A N 1
ATOM 2827 C CA . SER B 1 87 ? 1.536 -24.477 -53.270 1.00 31.46 87 SER A CA 1
ATOM 2828 C C . SER B 1 87 ? 0.447 -25.541 -53.199 1.00 30.61 87 SER A C 1
ATOM 2829 O O . SER B 1 87 ? 0.721 -26.717 -53.418 1.00 32.86 87 SER A O 1
ATOM 2832 N N . ASP B 1 88 ? -0.790 -25.112 -52.944 1.00 31.71 88 ASP A N 1
ATOM 2833 C CA . ASP B 1 88 ? -1.921 -26.020 -53.009 1.00 32.90 88 ASP A CA 1
ATOM 2834 C C . ASP B 1 88 ? -2.506 -26.105 -54.416 1.00 36.74 88 ASP A C 1
ATOM 2835 O O . ASP B 1 88 ? -3.230 -27.048 -54.706 1.00 37.92 88 ASP A O 1
ATOM 2840 N N . ASN B 1 89 ? -2.171 -25.161 -55.307 1.00 38.11 89 ASN A N 1
ATOM 2841 C CA . ASN B 1 89 ? -2.770 -25.196 -56.632 1.00 38.19 89 ASN A CA 1
ATOM 2842 C C . ASN B 1 89 ? -1.727 -25.286 -57.741 1.00 38.05 89 ASN A C 1
ATOM 2843 O O . ASN B 1 89 ? -2.088 -25.245 -58.908 1.00 38.45 89 ASN A O 1
ATOM 2848 N N . ASN B 1 90 ? -0.439 -25.380 -57.389 1.00 39.46 90 ASN A N 1
ATOM 2849 C CA . ASN B 1 90 ? 0.620 -25.488 -58.380 1.00 41.17 90 ASN A CA 1
ATOM 2850 C C . ASN B 1 90 ? 0.672 -24.223 -59.238 1.00 42.43 90 ASN A C 1
ATOM 2851 O O . ASN B 1 90 ? 1.081 -24.267 -60.390 1.00 44.42 90 ASN A O 1
ATOM 2856 N N . ASN B 1 91 ? 0.279 -23.091 -58.658 1.00 45.99 91 ASN A N 1
ATOM 2857 C CA . ASN B 1 91 ? 0.203 -21.842 -59.384 1.00 42.93 91 ASN A CA 1
ATOM 2858 C C . ASN B 1 91 ? 0.673 -20.703 -58.484 1.00 41.40 91 ASN A C 1
ATOM 2859 O O . ASN B 1 91 ? 1.549 -19.939 -58.880 1.00 37.37 91 ASN A O 1
ATOM 2864 N N . VAL B 1 92 ? 0.083 -20.574 -57.288 1.00 34.59 92 VAL A N 1
ATOM 2865 C CA A VAL B 1 92 ? 0.553 -19.552 -56.364 0.50 36.91 92 VAL A CA 1
ATOM 2866 C CA B VAL B 1 92 ? 0.544 -19.553 -56.361 0.50 34.63 92 VAL A CA 1
ATOM 2867 C C . VAL B 1 92 ? 1.381 -20.219 -55.268 1.00 34.91 92 VAL A C 1
ATOM 2868 O O . VAL B 1 92 ? 0.950 -21.203 -54.675 1.00 35.37 92 VAL A O 1
ATOM 2875 N N . TRP B 1 93 ? 2.578 -19.671 -55.020 1.00 32.89 93 TRP A N 1
ATOM 2876 C CA . TRP B 1 93 ? 3.626 -20.287 -54.225 1.00 37.51 93 TRP A CA 1
ATOM 2877 C C . TRP B 1 93 ? 3.895 -19.468 -52.964 1.00 38.58 93 TRP A C 1
ATOM 2878 O O . TRP B 1 93 ? 3.929 -18.249 -53.018 1.00 37.73 93 TRP A O 1
ATOM 2889 N N . THR B 1 94 ? 4.089 -20.146 -51.828 1.00 35.14 94 THR A N 1
ATOM 2890 C CA . THR B 1 94 ? 4.570 -19.482 -50.624 1.00 35.20 94 THR A CA 1
ATOM 2891 C C . THR B 1 94 ? 5.933 -20.072 -50.263 1.00 37.95 94 THR A C 1
ATOM 2892 O O . THR B 1 94 ? 6.175 -21.254 -50.524 1.00 30.78 94 THR A O 1
ATOM 2896 N N . THR B 1 95 ? 6.805 -19.246 -49.659 1.00 35.25 95 THR A N 1
ATOM 2897 C CA . THR B 1 95 ? 8.130 -19.679 -49.245 1.00 34.14 95 THR A CA 1
ATOM 2898 C C . THR B 1 95 ? 8.055 -20.363 -47.884 1.00 34.44 95 THR A C 1
ATOM 2899 O O . THR B 1 95 ? 7.557 -19.764 -46.929 1.00 29.37 95 THR A O 1
ATOM 2903 N N . THR B 1 96 ? 8.574 -21.601 -47.794 1.00 28.22 96 THR A N 1
ATOM 2904 C CA . THR B 1 96 ? 8.591 -22.270 -46.505 1.00 30.51 96 THR A CA 1
ATOM 2905 C C . THR B 1 96 ? 9.951 -22.076 -45.853 1.00 32.18 96 THR A C 1
ATOM 2906 O O . THR B 1 96 ? 10.049 -22.015 -44.639 1.00 31.46 96 THR A O 1
ATOM 2910 N N . ALA B 1 97 ? 11.003 -22.058 -46.667 1.00 30.91 97 ALA A N 1
ATOM 2911 C CA . ALA B 1 97 ? 12.346 -21.861 -46.156 1.00 31.80 97 ALA A CA 1
ATOM 2912 C C . ALA B 1 97 ? 13.175 -21.160 -47.214 1.00 32.68 97 ALA A C 1
ATOM 2913 O O . ALA B 1 97 ? 12.899 -21.263 -48.405 1.00 32.67 97 ALA A O 1
ATOM 2915 N N . ALA B 1 98 ? 14.190 -20.435 -46.752 1.00 33.15 98 ALA A N 1
ATOM 2916 C CA . ALA B 1 98 ? 15.106 -19.719 -47.620 1.00 34.31 98 ALA A CA 1
ATOM 2917 C C . ALA B 1 98 ? 16.486 -19.740 -46.976 1.00 34.89 98 ALA A C 1
ATOM 2918 O O . ALA B 1 98 ? 16.609 -19.547 -45.763 1.00 39.59 98 ALA A O 1
ATOM 2920 N N . VAL B 1 99 ? 17.514 -20.013 -47.781 1.00 30.67 99 VAL A N 1
ATOM 2921 C CA . VAL B 1 99 ? 18.877 -19.943 -47.297 1.00 33.47 99 VAL A CA 1
ATOM 2922 C C . VAL B 1 99 ? 19.714 -19.120 -48.276 1.00 29.51 99 VAL A C 1
ATOM 2923 O O . VAL B 1 99 ? 19.607 -19.296 -49.477 1.00 33.79 99 VAL A O 1
ATOM 2927 N N . ASN B 1 100 ? 20.574 -18.266 -47.738 1.00 32.41 100 ASN A N 1
ATOM 2928 C CA . ASN B 1 100 ? 21.612 -17.592 -48.510 1.00 34.78 100 ASN A CA 1
ATOM 2929 C C . ASN B 1 100 ? 22.693 -18.610 -48.879 1.00 34.63 100 ASN A C 1
ATOM 2930 O O . ASN B 1 100 ? 23.123 -19.409 -48.054 1.00 36.44 100 ASN A O 1
ATOM 2935 N N . VAL B 1 101 ? 23.115 -18.581 -50.148 1.00 30.58 101 VAL A N 1
ATOM 2936 C CA . VAL B 1 101 ? 24.178 -19.463 -50.597 1.00 31.64 101 VAL A CA 1
ATOM 2937 C C . VAL B 1 101 ? 25.391 -18.587 -50.920 1.00 34.08 101 VAL A C 1
ATOM 2938 O O . VAL B 1 101 ? 25.339 -17.800 -51.866 1.00 38.33 101 VAL A O 1
ATOM 2942 N N . ALA B 1 102 ? 26.462 -18.720 -50.130 1.00 32.54 102 ALA A N 1
ATOM 2943 C CA . ALA B 1 102 ? 27.713 -18.011 -50.384 1.00 34.59 102 ALA A CA 1
ATOM 2944 C C . ALA B 1 102 ? 28.441 -18.605 -51.596 1.00 36.16 102 ALA A C 1
ATOM 2945 O O . ALA B 1 102 ? 28.246 -19.767 -51.950 1.00 35.18 102 ALA A O 1
ATOM 2947 N N . ALA B 1 103 ? 29.292 -17.788 -52.230 1.00 41.59 103 ALA A N 1
ATOM 2948 C CA . ALA B 1 103 ? 30.104 -18.182 -53.371 1.00 38.06 103 ALA A CA 1
ATOM 2949 C C . ALA B 1 103 ? 31.042 -19.303 -52.948 1.00 38.13 103 ALA A C 1
ATOM 2950 O O . ALA B 1 103 ? 31.723 -19.169 -51.944 1.00 39.01 103 ALA A O 1
ATOM 2952 N N . GLY B 1 104 ? 31.059 -20.406 -53.707 1.00 40.34 104 GLY A N 1
ATOM 2953 C CA . GLY B 1 104 ? 32.007 -21.497 -53.513 1.00 36.30 104 GLY A CA 1
ATOM 2954 C C . GLY B 1 104 ? 31.847 -22.258 -52.192 1.00 38.65 104 GLY A C 1
ATOM 2955 O O . GLY B 1 104 ? 32.793 -22.888 -51.732 1.00 42.65 104 GLY A O 1
ATOM 2956 N N . VAL B 1 105 ? 30.655 -22.214 -51.585 1.00 41.91 105 VAL A N 1
ATOM 2957 C CA . VAL B 1 105 ? 30.388 -22.883 -50.316 1.00 38.47 105 VAL A CA 1
ATOM 2958 C C . VAL B 1 105 ? 29.168 -23.793 -50.484 1.00 36.96 105 VAL A C 1
ATOM 2959 O O . VAL B 1 105 ? 28.067 -23.298 -50.716 1.00 35.48 105 VAL A O 1
ATOM 2963 N N . LEU B 1 106 ? 29.360 -25.116 -50.372 1.00 35.41 106 LEU A N 1
ATOM 2964 C CA . LEU B 1 106 ? 28.201 -26.000 -50.384 1.00 35.15 106 LEU A CA 1
ATOM 2965 C C . LEU B 1 106 ? 27.250 -25.590 -49.260 1.00 31.36 106 LEU A C 1
ATOM 2966 O O . LEU B 1 106 ? 27.666 -25.441 -48.126 1.00 34.88 106 LEU A O 1
ATOM 2971 N N . THR B 1 107 ? 25.981 -25.395 -49.613 1.00 32.69 107 THR A N 1
ATOM 2972 C CA . THR B 1 107 ? 24.973 -24.921 -48.686 1.00 32.65 107 THR A CA 1
ATOM 2973 C C . THR B 1 107 ? 23.772 -25.865 -48.717 1.00 32.81 107 THR A C 1
ATOM 2974 O O . THR B 1 107 ? 23.214 -26.137 -49.786 1.00 30.43 107 THR A O 1
ATOM 2978 N N . ALA B 1 108 ? 23.348 -26.306 -47.521 1.00 26.75 108 ALA A N 1
ATOM 2979 C CA . ALA B 1 108 ? 22.225 -27.215 -47.370 1.00 31.05 108 ALA A CA 1
ATOM 2980 C C . ALA B 1 108 ? 21.084 -26.475 -46.679 1.00 30.93 108 ALA A C 1
ATOM 2981 O O . ALA B 1 108 ? 21.328 -25.629 -45.827 1.00 32.63 108 ALA A O 1
ATOM 2983 N N . THR B 1 109 ? 19.848 -26.813 -47.042 1.00 29.21 109 THR A N 1
ATOM 2984 C CA . THR B 1 109 ? 18.704 -26.408 -46.245 1.00 31.64 109 THR A CA 1
ATOM 2985 C C . THR B 1 109 ? 18.581 -27.379 -45.067 1.00 33.90 109 THR A C 1
ATOM 2986 O O . THR B 1 109 ? 19.312 -28.362 -44.985 1.00 30.21 109 THR A O 1
ATOM 2990 N N . ASP B 1 110 ? 17.631 -27.127 -44.170 1.00 29.22 110 ASP A N 1
ATOM 2991 C CA . ASP B 1 110 ? 17.182 -28.167 -43.256 1.00 31.48 110 ASP A CA 1
ATOM 2992 C C . ASP B 1 110 ? 16.231 -29.102 -44.006 1.00 28.74 110 ASP A C 1
ATOM 2993 O O . ASP B 1 110 ? 15.773 -28.777 -45.105 1.00 28.84 110 ASP A O 1
ATOM 2998 N N . TRP B 1 111 ? 15.891 -30.238 -43.388 1.00 27.57 111 TRP A N 1
ATOM 2999 C CA . TRP B 1 111 ? 14.712 -30.975 -43.796 1.00 25.96 111 TRP A CA 1
ATOM 3000 C C . TRP B 1 111 ? 13.504 -30.070 -43.578 1.00 27.09 111 TRP A C 1
ATOM 3001 O O . TRP B 1 111 ? 13.318 -29.545 -42.484 1.00 29.82 111 TRP A O 1
ATOM 3012 N N . VAL B 1 112 ? 12.706 -29.890 -44.632 1.00 29.13 112 VAL A N 1
ATOM 3013 C CA . VAL B 1 112 ? 11.472 -29.122 -44.555 1.00 28.30 112 VAL A CA 1
ATOM 3014 C C . VAL B 1 112 ? 10.311 -30.101 -44.636 1.00 27.18 112 VAL A C 1
ATOM 3015 O O . VAL B 1 112 ? 10.214 -30.830 -45.628 1.00 29.01 112 VAL A O 1
ATOM 3019 N N . TYR B 1 113 ? 9.469 -30.109 -43.587 1.00 24.81 113 TYR A N 1
ATOM 3020 C CA . TYR B 1 113 ? 8.295 -30.967 -43.521 1.00 26.57 113 TYR A CA 1
ATOM 3021 C C . TYR B 1 113 ? 7.160 -30.255 -44.238 1.00 30.00 113 TYR A C 1
ATOM 3022 O O . TYR B 1 113 ? 6.858 -29.120 -43.914 1.00 33.59 113 TYR A O 1
ATOM 3031 N N . LEU B 1 114 ? 6.553 -30.923 -45.226 1.00 29.68 114 LEU A N 1
ATOM 3032 C CA . LEU B 1 114 ? 5.664 -30.275 -46.171 1.00 28.09 114 LEU A CA 1
ATOM 3033 C C . LEU B 1 114 ? 4.224 -30.348 -45.685 1.00 30.86 114 LEU A C 1
ATOM 3034 O O . LEU B 1 114 ? 3.858 -31.290 -44.985 1.00 30.20 114 LEU A O 1
ATOM 3039 N N . SER B 1 115 ? 3.396 -29.389 -46.111 1.00 31.38 115 SER A N 1
ATOM 3040 C CA . SER B 1 115 ? 1.976 -29.441 -45.798 1.00 35.00 115 SER A CA 1
ATOM 3041 C C . SER B 1 115 ? 1.073 -29.254 -47.017 1.00 32.78 115 SER A C 1
ATOM 3042 O O . SER B 1 115 ? 0.031 -29.893 -47.075 1.00 34.47 115 SER A O 1
ATOM 3045 N N . LYS B 1 116 ? 1.450 -28.409 -47.983 1.00 29.55 116 LYS A N 1
ATOM 3046 C CA . LYS B 1 116 ? 0.609 -28.203 -49.147 1.00 31.11 116 LYS A CA 1
ATOM 3047 C C . LYS B 1 116 ? 0.879 -29.317 -50.153 1.00 35.52 116 LYS A C 1
ATOM 3048 O O . LYS B 1 116 ? 1.808 -30.107 -49.977 1.00 32.14 116 LYS A O 1
ATOM 3054 N N . ARG B 1 117 ? 0.105 -29.331 -51.240 1.00 31.67 117 ARG A N 1
ATOM 3055 C CA . ARG B 1 117 ? 0.138 -30.425 -52.188 1.00 32.55 117 ARG A CA 1
ATOM 3056 C C . ARG B 1 117 ? 1.435 -30.481 -52.994 1.00 33.86 117 ARG A C 1
ATOM 3057 O O . ARG B 1 117 ? 1.933 -31.580 -53.255 1.00 29.41 117 ARG A O 1
ATOM 3065 N N . TYR B 1 118 ? 1.963 -29.310 -53.396 1.00 31.89 118 TYR A N 1
ATOM 3066 C CA . TYR B 1 118 ? 3.081 -29.240 -54.322 1.00 31.43 118 TYR A CA 1
ATOM 3067 C C . TYR B 1 118 ? 4.249 -28.538 -53.639 1.00 32.15 118 TYR A C 1
ATOM 3068 O O . TYR B 1 118 ? 4.038 -27.601 -52.870 1.00 30.93 118 TYR A O 1
ATOM 3077 N N . TYR B 1 119 ? 5.471 -28.986 -53.961 1.00 28.94 119 TYR A N 1
ATOM 3078 C CA . TYR B 1 119 ? 6.690 -28.352 -53.481 1.00 29.70 119 TYR A CA 1
ATOM 3079 C C . TYR B 1 119 ? 7.564 -28.025 -54.689 1.00 29.68 119 TYR A C 1
ATOM 3080 O O . TYR B 1 119 ? 7.391 -28.623 -55.746 1.00 30.06 119 TYR A O 1
ATOM 3089 N N . ARG B 1 120 ? 8.504 -27.083 -54.512 1.00 27.41 120 ARG A N 1
ATOM 3090 C CA . ARG B 1 120 ? 9.502 -26.812 -55.528 1.00 30.07 120 ARG A CA 1
ATOM 3091 C C . ARG B 1 120 ? 10.686 -26.109 -54.871 1.00 29.63 120 ARG A C 1
ATOM 3092 O O . ARG B 1 120 ? 10.550 -25.519 -53.792 1.00 30.05 120 ARG A O 1
ATOM 3100 N N . PHE B 1 121 ? 11.843 -26.201 -55.541 1.00 29.89 121 PHE A N 1
ATOM 3101 C CA . PHE B 1 121 ? 12.965 -25.324 -55.273 1.00 28.37 121 PHE A CA 1
ATOM 3102 C C . PHE B 1 121 ? 12.922 -24.168 -56.273 1.00 35.35 121 PHE A C 1
ATOM 3103 O O . PHE B 1 121 ? 12.611 -24.371 -57.454 1.00 30.04 121 PHE A O 1
ATOM 3111 N N . ARG B 1 122 ? 13.252 -22.972 -55.769 1.00 34.27 122 ARG A N 1
ATOM 3112 C CA . ARG B 1 122 ? 13.510 -21.820 -56.610 1.00 32.65 122 ARG A CA 1
ATOM 3113 C C . ARG B 1 122 ? 14.836 -21.224 -56.153 1.00 30.97 122 ARG A C 1
ATOM 3114 O O . ARG B 1 122 ? 15.012 -20.911 -54.984 1.00 35.34 122 ARG A O 1
ATOM 3122 N N . TYR B 1 123 ? 15.772 -21.086 -57.089 1.00 30.40 123 TYR A N 1
ATOM 3123 C CA . TYR B 1 123 ? 17.081 -20.548 -56.789 1.00 32.18 123 TYR A CA 1
ATOM 3124 C C . TYR B 1 123 ? 17.261 -19.242 -57.556 1.00 31.87 123 TYR A C 1
ATOM 3125 O O . TYR B 1 123 ? 17.132 -19.240 -58.770 1.00 32.27 123 TYR A O 1
ATOM 3134 N N . VAL B 1 124 ? 17.568 -18.149 -56.844 1.00 33.99 124 VAL A N 1
ATOM 3135 C CA . VAL B 1 124 ? 17.757 -16.847 -57.471 1.00 33.60 124 VAL A CA 1
ATOM 3136 C C . VAL B 1 124 ? 19.231 -16.485 -57.388 1.00 34.93 124 VAL A C 1
ATOM 3137 O O . VAL B 1 124 ? 19.767 -16.308 -56.293 1.00 34.95 124 VAL A O 1
ATOM 3141 N N . ASN B 1 125 ? 19.885 -16.365 -58.554 1.00 38.27 125 ASN A N 1
ATOM 3142 C CA . ASN B 1 125 ? 21.289 -15.981 -58.609 1.00 37.27 125 ASN A CA 1
ATOM 3143 C C . ASN B 1 125 ? 21.426 -14.504 -58.229 1.00 36.30 125 ASN A C 1
ATOM 3144 O O . ASN B 1 125 ? 20.528 -13.720 -58.500 1.00 37.44 125 ASN A O 1
ATOM 3149 N N . GLY B 1 126 ? 22.537 -14.146 -57.568 1.00 37.32 126 GLY A N 1
ATOM 3150 C CA . GLY B 1 126 ? 22.797 -12.759 -57.202 1.00 42.81 126 GLY A CA 1
ATOM 3151 C C . GLY B 1 126 ? 23.308 -11.953 -58.400 1.00 42.64 126 GLY A C 1
ATOM 3152 O O . GLY B 1 126 ? 23.058 -12.319 -59.557 1.00 40.45 126 GLY A O 1
ATOM 3153 N N . ASN B 1 127 ? 24.054 -10.879 -58.122 1.00 42.72 127 ASN A N 1
ATOM 3154 C CA . ASN B 1 127 ? 24.393 -9.865 -59.122 1.00 45.65 127 ASN A CA 1
ATOM 3155 C C . ASN B 1 127 ? 25.558 -10.271 -60.031 1.00 48.85 127 ASN A C 1
ATOM 3156 O O . ASN B 1 127 ? 25.973 -9.492 -60.883 1.00 61.89 127 ASN A O 1
ATOM 3161 N N . LEU B 1 128 ? 26.097 -11.487 -59.876 1.00 42.19 128 LEU A N 1
ATOM 3162 C CA . LEU B 1 128 ? 27.181 -11.931 -60.737 1.00 42.69 128 LEU A CA 1
ATOM 3163 C C . LEU B 1 128 ? 26.822 -13.258 -61.406 1.00 46.60 128 LEU A C 1
ATOM 3164 O O . LEU B 1 128 ? 26.304 -14.169 -60.768 1.00 47.98 128 LEU A O 1
ATOM 3169 N N . GLN B 1 129 ? 27.103 -13.347 -62.712 1.00 43.90 129 GLN A N 1
ATOM 3170 C CA . GLN B 1 129 ? 26.810 -14.537 -63.497 1.00 43.83 129 GLN A CA 1
ATOM 3171 C C . GLN B 1 129 ? 27.572 -15.731 -62.930 1.00 44.86 129 GLN A C 1
ATOM 3172 O O . GLN B 1 129 ? 28.739 -15.608 -62.589 1.00 41.90 129 GLN A O 1
ATOM 3178 N N . GLN B 1 130 ? 26.917 -16.899 -62.839 1.00 36.28 130 GLN A N 1
ATOM 3179 C CA . GLN B 1 130 ? 27.607 -18.089 -62.366 1.00 37.76 130 GLN A CA 1
ATOM 3180 C C . GLN B 1 130 ? 28.428 -18.683 -63.508 1.00 39.32 130 GLN A C 1
ATOM 3181 O O . GLN B 1 130 ? 28.041 -18.599 -64.669 1.00 42.74 130 GLN A O 1
ATOM 3187 N N . SER B 1 131 ? 29.532 -19.340 -63.164 1.00 39.58 131 SER A N 1
ATOM 3188 C CA . SER B 1 131 ? 30.192 -20.202 -64.126 1.00 42.01 131 SER A CA 1
ATOM 3189 C C . SER B 1 131 ? 30.030 -21.674 -63.728 1.00 47.10 131 SER A C 1
ATOM 3190 O O . SER B 1 131 ? 30.162 -22.553 -64.572 1.00 47.99 131 SER A O 1
ATOM 3193 N N . GLU B 1 132 ? 29.649 -21.938 -62.470 1.00 46.92 132 GLU A N 1
ATOM 3194 C CA . GLU B 1 132 ? 29.418 -23.298 -62.001 1.00 49.31 132 GLU A CA 1
ATOM 3195 C C . GLU B 1 132 ? 28.239 -23.316 -61.021 1.00 47.76 132 GLU A C 1
ATOM 3196 O O . GLU B 1 132 ? 28.183 -22.484 -60.120 1.00 40.54 132 GLU A O 1
ATOM 3202 N N . PHE B 1 133 ? 27.324 -24.282 -61.204 1.00 42.48 133 PHE A N 1
ATOM 3203 C CA . PHE B 1 133 ? 26.146 -24.420 -60.359 1.00 39.36 133 PHE A CA 1
ATOM 3204 C C . PHE B 1 133 ? 25.615 -25.856 -60.398 1.00 40.24 133 PHE A C 1
ATOM 3205 O O . PHE B 1 133 ? 25.435 -26.420 -61.477 1.00 35.79 133 PHE A O 1
ATOM 3213 N N . VAL B 1 134 ? 25.351 -26.433 -59.213 1.00 39.38 134 VAL A N 1
ATOM 3214 C CA . VAL B 1 134 ? 24.560 -27.655 -59.100 1.00 37.97 134 VAL A CA 1
ATOM 3215 C C . VAL B 1 134 ? 23.538 -27.481 -57.976 1.00 34.88 134 VAL A C 1
ATOM 3216 O O . VAL B 1 134 ? 23.830 -26.843 -56.965 1.00 31.72 134 VAL A O 1
ATOM 3220 N N . LEU B 1 135 ? 22.369 -28.097 -58.168 1.00 32.40 135 LEU A N 1
ATOM 3221 C CA . LEU B 1 135 ? 21.297 -28.045 -57.197 1.00 33.92 135 LEU A CA 1
ATOM 3222 C C . LEU B 1 135 ? 20.713 -29.452 -57.048 1.00 33.69 135 LEU A C 1
ATOM 3223 O O . LEU B 1 135 ? 20.248 -30.027 -58.036 1.00 33.35 135 LEU A O 1
ATOM 3228 N N . TYR B 1 136 ? 20.774 -30.001 -55.813 1.00 34.99 136 TYR A N 1
ATOM 3229 C CA . TYR B 1 136 ? 20.335 -31.367 -55.513 1.00 31.50 136 TYR A CA 1
ATOM 3230 C C . TYR B 1 136 ? 19.131 -31.341 -54.566 1.00 33.78 136 TYR A C 1
ATOM 3231 O O . TYR B 1 136 ? 19.045 -30.479 -53.681 1.00 33.28 136 TYR A O 1
ATOM 3240 N N . GLN B 1 137 ? 18.257 -32.340 -54.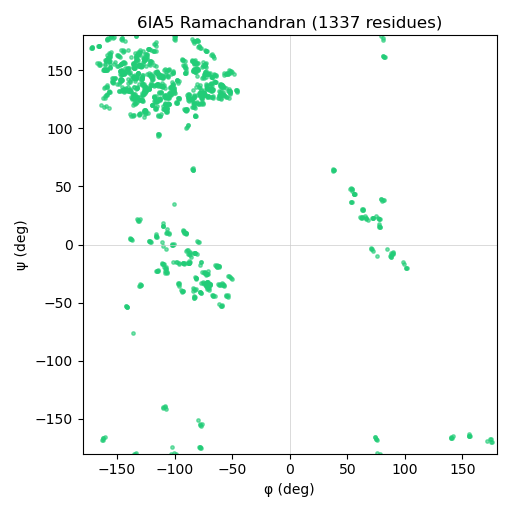713 1.00 30.75 137 GLN A N 1
ATOM 3241 C CA . GLN B 1 137 ? 17.022 -32.419 -53.953 1.00 31.65 137 GLN A CA 1
ATOM 3242 C C . GLN B 1 137 ? 16.819 -33.844 -53.438 1.00 32.49 137 GLN A C 1
ATOM 3243 O O . GLN B 1 137 ? 16.840 -34.795 -54.227 1.00 34.55 137 GLN A O 1
ATOM 3249 N N . SER B 1 138 ? 16.629 -33.974 -52.114 1.00 29.26 138 SER A N 1
ATOM 3250 C CA . SER B 1 138 ? 16.252 -35.231 -51.477 1.00 29.18 138 SER A CA 1
ATOM 3251 C C . SER B 1 138 ? 14.844 -35.110 -50.922 1.00 26.22 138 SER A C 1
ATOM 3252 O O . SER B 1 138 ? 14.465 -34.030 -50.469 1.00 28.45 138 SER A O 1
ATOM 3255 N N . VAL B 1 139 ? 14.093 -36.222 -50.977 1.00 23.26 139 VAL A N 1
ATOM 3256 C CA . VAL B 1 139 ? 12.755 -36.281 -50.384 1.00 26.16 139 VAL A CA 1
ATOM 3257 C C . VAL B 1 139 ? 12.701 -37.494 -49.458 1.00 26.90 139 VAL A C 1
ATOM 3258 O O . VAL B 1 139 ? 13.499 -38.421 -49.603 1.00 27.20 139 VAL A O 1
ATOM 3262 N N . GLY B 1 140 ? 11.785 -37.457 -48.486 1.00 24.97 140 GLY A N 1
ATOM 3263 C CA . GLY B 1 140 ? 11.540 -38.605 -47.629 1.00 22.62 140 GLY A CA 1
ATOM 3264 C C . GLY B 1 140 ? 10.048 -38.863 -47.489 1.00 21.81 140 GLY A C 1
ATOM 3265 O O . GLY B 1 140 ? 9.242 -38.124 -48.045 1.00 25.92 140 GLY A O 1
ATOM 3266 N N . ALA B 1 141 ? 9.688 -39.891 -46.707 1.00 21.62 141 ALA A N 1
ATOM 3267 C CA . ALA B 1 141 ? 8.316 -40.315 -46.543 1.00 22.78 141 ALA A CA 1
ATOM 3268 C C . ALA B 1 141 ? 8.247 -41.245 -45.319 1.00 24.25 141 ALA A C 1
ATOM 3269 O O . ALA B 1 141 ? 9.244 -41.892 -44.988 1.00 27.25 141 ALA A O 1
ATOM 3271 N N . GLY B 1 142 ? 7.064 -41.339 -44.702 1.00 22.97 142 GLY A N 1
ATOM 3272 C CA . GLY B 1 142 ? 6.774 -42.338 -43.683 1.00 27.43 142 GLY A CA 1
ATOM 3273 C C . GLY B 1 142 ? 7.376 -42.067 -42.302 1.00 28.17 142 GLY A C 1
ATOM 3274 O O . GLY B 1 142 ? 8.070 -41.076 -42.071 1.00 29.21 142 GLY A O 1
ATOM 3275 N N . GLU B 1 143 ? 7.118 -43.002 -41.389 1.00 28.60 143 GLU A N 1
ATOM 3276 C CA . GLU B 1 143 ? 7.605 -42.924 -40.019 1.00 27.74 143 GLU A CA 1
ATOM 3277 C C . GLU B 1 143 ? 7.594 -44.331 -39.426 1.00 25.60 143 GLU A C 1
ATOM 3278 O O . GLU B 1 143 ? 6.563 -45.021 -39.492 1.00 25.87 143 GLU A O 1
ATOM 3284 N N . MET B 1 144 ? 8.722 -44.745 -38.833 1.00 25.12 144 MET A N 1
ATOM 3285 C CA A MET B 1 144 ? 8.861 -46.084 -38.272 0.70 27.56 144 MET A CA 1
ATOM 3286 C CA B MET B 1 144 ? 8.805 -46.090 -38.272 0.30 27.25 144 MET A CA 1
ATOM 3287 C C . MET B 1 144 ? 8.711 -46.033 -36.750 1.00 28.40 144 MET A C 1
ATOM 3288 O O . MET B 1 144 ? 9.301 -45.169 -36.109 1.00 25.34 144 MET A O 1
ATOM 3297 N N . ASP B 1 145 ? 7.914 -46.954 -36.175 1.00 24.37 145 ASP A N 1
ATOM 3298 C CA . ASP B 1 145 ? 7.864 -47.142 -34.725 1.00 24.03 145 ASP A CA 1
ATOM 3299 C C . ASP B 1 145 ? 9.120 -47.863 -34.257 1.00 25.50 145 ASP A C 1
ATOM 3300 O O . ASP B 1 145 ? 9.540 -48.854 -34.858 1.00 25.61 145 ASP A O 1
ATOM 3305 N N . VAL B 1 146 ? 9.730 -47.328 -33.192 1.00 24.90 146 VAL A N 1
ATOM 3306 C CA . VAL B 1 146 ? 10.934 -47.903 -32.620 1.00 25.17 146 VAL A CA 1
ATOM 3307 C C . VAL B 1 146 ? 10.755 -48.036 -31.104 1.00 25.31 146 VAL A C 1
ATOM 3308 O O . VAL B 1 146 ? 9.985 -47.302 -30.476 1.00 22.65 146 VAL A O 1
ATOM 3312 N N . ARG B 1 147 ? 11.491 -48.989 -30.534 1.00 24.30 147 ARG A N 1
ATOM 3313 C CA . ARG B 1 147 ? 11.575 -49.205 -29.100 1.00 26.91 147 ARG A CA 1
ATOM 3314 C C . ARG B 1 147 ? 13.027 -48.949 -28.690 1.00 26.91 147 ARG A C 1
ATOM 3315 O O . ARG B 1 147 ? 13.943 -49.647 -29.130 1.00 25.03 147 ARG A O 1
ATOM 3323 N N . VAL B 1 148 ? 13.228 -47.936 -27.857 1.00 26.90 148 VAL A N 1
ATOM 3324 C CA . VAL B 1 148 ? 14.573 -47.560 -27.423 1.00 28.37 148 VAL A CA 1
ATOM 3325 C C . VAL B 1 148 ? 15.056 -48.523 -26.338 1.00 32.08 148 VAL A C 1
ATOM 3326 O O . VAL B 1 148 ? 14.339 -48.772 -25.375 1.00 33.72 148 VAL A O 1
ATOM 3330 N N . ASN B 1 149 ? 16.261 -49.089 -26.527 1.00 31.33 149 ASN A N 1
ATOM 3331 C CA . ASN B 1 149 ? 16.811 -50.045 -25.575 1.00 39.12 149 ASN A CA 1
ATOM 3332 C C . ASN B 1 149 ? 16.990 -49.364 -24.211 1.00 47.68 149 ASN A C 1
ATOM 3333 O O . ASN B 1 149 ? 17.594 -48.294 -24.138 1.00 56.27 149 ASN A O 1
ATOM 3338 N N . GLU B 1 150 ? 16.535 -50.018 -23.136 1.00 56.82 150 GLU A N 1
ATOM 3339 C CA A GLU B 1 150 ? 16.520 -49.455 -21.790 0.50 59.54 150 GLU A CA 1
ATOM 3340 C CA B GLU B 1 150 ? 16.525 -49.447 -21.791 0.50 58.19 150 GLU A CA 1
ATOM 3341 C C . GLU B 1 150 ? 17.841 -49.690 -21.042 1.00 59.75 150 GLU A C 1
ATOM 3342 O O . GLU B 1 150 ? 18.021 -49.196 -19.934 1.00 67.53 150 GLU A O 1
ATOM 3353 N N . LYS B 1 151 ? 18.770 -50.442 -21.635 1.00 63.36 151 LYS A N 1
ATOM 3354 C CA . LYS B 1 151 ? 19.963 -50.912 -20.933 1.00 70.91 151 LYS A CA 1
ATOM 3355 C C . LYS B 1 151 ? 20.782 -49.744 -20.388 1.00 80.97 151 LYS A C 1
ATOM 3356 O O . LYS B 1 151 ? 21.104 -49.719 -19.197 1.00 80.65 151 LYS A O 1
ATOM 3362 N N . THR B 1 152 ? 21.123 -48.787 -21.260 1.00 70.69 152 THR A N 1
ATOM 3363 C CA . THR B 1 152 ? 21.863 -47.630 -20.784 1.00 75.60 152 THR A CA 1
ATOM 3364 C C . THR B 1 152 ? 20.938 -46.417 -20.782 1.00 63.38 152 THR A C 1
ATOM 3365 O O . THR B 1 152 ? 20.272 -46.138 -21.776 1.00 66.93 152 THR A O 1
ATOM 3369 N N . PRO B 1 153 ? 20.828 -45.698 -19.646 1.00 52.00 153 PRO A N 1
ATOM 3370 C CA . PRO B 1 153 ? 20.113 -44.424 -19.614 1.00 51.18 153 PRO A CA 1
ATOM 3371 C C . PRO B 1 153 ? 20.719 -43.512 -20.673 1.00 44.77 153 PRO A C 1
ATOM 3372 O O . PRO B 1 153 ? 21.896 -43.602 -20.958 1.00 45.31 153 PRO A O 1
ATOM 3376 N N . LEU B 1 154 ? 19.884 -42.672 -21.282 1.00 45.69 154 LEU A N 1
ATOM 3377 C CA . LEU B 1 154 ? 20.346 -41.648 -22.197 1.00 44.43 154 LEU A CA 1
ATOM 3378 C C . LEU B 1 154 ? 20.926 -40.456 -21.433 1.00 47.72 154 LEU A C 1
ATOM 3379 O O . LEU B 1 154 ? 20.387 -40.012 -20.429 1.00 48.60 154 LEU A O 1
ATOM 3384 N N . GLN B 1 155 ? 22.044 -39.960 -21.942 1.00 49.32 155 GLN A N 1
ATOM 3385 C CA . GLN B 1 155 ? 22.671 -38.738 -21.478 1.00 56.75 155 GLN A CA 1
ATOM 3386 C C . GLN B 1 155 ? 21.870 -37.562 -22.031 1.00 58.68 155 GLN A C 1
ATOM 3387 O O . GLN B 1 155 ? 21.569 -37.500 -23.231 1.00 49.55 155 GLN A O 1
ATOM 3393 N N . ILE B 1 156 ? 21.540 -36.619 -21.140 1.00 52.24 156 ILE A N 1
ATOM 3394 C CA . ILE B 1 156 ? 20.828 -35.422 -21.542 1.00 51.70 156 ILE A CA 1
ATOM 3395 C C . ILE B 1 156 ? 21.654 -34.169 -21.283 1.00 56.17 156 ILE A C 1
ATOM 3396 O O . ILE B 1 156 ? 22.547 -34.189 -20.443 1.00 52.60 156 ILE A O 1
ATOM 3401 N N . ASP B 1 157 ? 21.354 -33.129 -22.053 1.00 63.34 157 ASP A N 1
ATOM 3402 C CA . ASP B 1 157 ? 22.084 -31.877 -22.002 1.00 67.91 157 ASP A CA 1
ATOM 3403 C C . ASP B 1 157 ? 21.090 -30.725 -22.091 1.00 70.55 157 ASP A C 1
ATOM 3404 O O . ASP B 1 157 ? 20.081 -30.871 -22.774 1.00 62.55 157 ASP A O 1
ATOM 3409 N N . PHE B 1 158 ? 21.406 -29.598 -21.446 1.00 64.18 158 PHE A N 1
ATOM 3410 C CA . PHE B 1 158 ? 20.514 -28.455 -21.478 1.00 67.30 158 PHE A CA 1
ATOM 3411 C C . PHE B 1 158 ? 21.095 -27.362 -22.364 1.00 67.59 158 PHE A C 1
ATOM 3412 O O . PHE B 1 158 ? 22.308 -27.217 -22.451 1.00 66.46 158 PHE A O 1
ATOM 3420 N N . ALA B 1 159 ? 20.205 -26.601 -23.011 1.00 73.57 159 ALA A N 1
ATOM 3421 C CA . ALA B 1 159 ? 20.595 -25.459 -23.826 1.00 79.83 159 ALA A CA 1
ATOM 3422 C C . ALA B 1 159 ? 21.497 -24.524 -23.009 1.00 84.57 159 ALA A C 1
ATOM 3423 O O . ALA B 1 159 ? 21.371 -24.435 -21.785 1.00 93.39 159 ALA A O 1
ATOM 3425 N N . GLU B 1 160 ? 22.410 -23.825 -23.693 1.00 85.87 160 GLU A N 1
ATOM 3426 C CA . GLU B 1 160 ? 23.123 -22.693 -23.108 1.00 89.60 160 GLU A CA 1
ATOM 3427 C C . GLU B 1 160 ? 22.111 -21.729 -22.484 1.00 94.96 160 GLU A C 1
ATOM 3428 O O . GLU B 1 160 ? 22.387 -21.052 -21.503 1.00 85.08 160 GLU A O 1
ATOM 3430 N N . ASN B 1 161 ? 20.910 -21.727 -23.063 1.00 102.51 161 ASN A N 1
ATOM 3431 C CA . ASN B 1 161 ? 19.744 -20.917 -22.760 1.00 97.86 161 ASN A CA 1
ATOM 3432 C C . ASN B 1 161 ? 19.120 -21.342 -21.424 1.00 96.55 161 ASN A C 1
ATOM 3433 O O . ASN B 1 161 ? 18.381 -20.573 -20.814 1.00 105.43 161 ASN A O 1
ATOM 3438 N N . GLN B 1 162 ? 19.375 -22.582 -20.977 1.00 78.36 162 GLN A N 1
ATOM 3439 C CA A GLN B 1 162 ? 18.679 -23.127 -19.820 0.50 68.42 162 GLN A CA 1
ATOM 3440 C CA B GLN B 1 162 ? 18.681 -23.130 -19.820 0.50 71.09 162 GLN A CA 1
ATOM 3441 C C . GLN B 1 162 ? 19.631 -23.253 -18.629 1.00 65.06 162 GLN A C 1
ATOM 3442 O O . GLN B 1 162 ? 19.200 -23.603 -17.529 1.00 61.96 162 GLN A O 1
ATOM 3453 N N . THR B 1 163 ? 20.920 -22.944 -18.837 1.00 57.37 163 THR A N 1
ATOM 3454 C CA . THR B 1 163 ? 21.887 -23.024 -17.753 1.00 64.43 163 THR A CA 1
ATOM 3455 C C . THR B 1 163 ? 22.468 -21.645 -17.447 1.00 63.14 163 THR A C 1
ATOM 3456 O O . THR B 1 163 ? 22.209 -20.673 -18.149 1.00 57.25 163 THR A O 1
ATOM 3460 N N . HIS B 1 164 ? 23.250 -21.589 -16.370 1.00 61.96 164 HIS A N 1
ATOM 3461 C CA . HIS B 1 164 ? 24.013 -20.419 -15.976 1.00 71.66 164 HIS A CA 1
ATOM 3462 C C . HIS B 1 164 ? 25.051 -20.872 -14.969 1.00 67.06 164 HIS A C 1
ATOM 3463 O O . HIS B 1 164 ? 24.699 -21.435 -13.930 1.00 64.79 164 HIS A O 1
ATOM 3470 N N . ASP B 1 165 ? 26.332 -20.668 -15.308 1.00 74.65 165 ASP A N 1
ATOM 3471 C CA . ASP B 1 165 ? 27.421 -20.985 -14.398 1.00 75.17 165 ASP A CA 1
ATOM 3472 C C . ASP B 1 165 ? 27.568 -22.506 -14.306 1.00 77.50 165 ASP A C 1
ATOM 3473 O O . ASP B 1 165 ? 28.128 -23.005 -13.335 1.00 80.88 165 ASP A O 1
ATOM 3478 N N . GLY B 1 166 ? 27.084 -23.228 -15.331 1.00 67.81 166 GLY A N 1
ATOM 3479 C CA . GLY B 1 166 ? 27.100 -24.680 -15.338 1.00 59.06 166 GLY A CA 1
ATOM 3480 C C . GLY B 1 166 ? 26.005 -25.309 -14.470 1.00 60.66 166 GLY A C 1
ATOM 3481 O O . GLY B 1 166 ? 26.134 -26.459 -14.049 1.00 66.20 166 GLY A O 1
ATOM 3482 N N . ARG B 1 167 ? 24.925 -24.560 -14.195 1.00 51.35 167 ARG A N 1
ATOM 3483 C CA . ARG B 1 167 ? 23.839 -25.064 -13.362 1.00 48.71 167 ARG A CA 1
ATOM 3484 C C . ARG B 1 167 ? 22.523 -24.864 -14.110 1.00 43.75 167 ARG A C 1
ATOM 3485 O O . ARG B 1 167 ? 22.365 -23.871 -14.811 1.00 45.09 167 ARG A O 1
ATOM 3493 N N . LEU B 1 168 ? 21.572 -25.793 -13.934 1.00 42.41 168 LEU A N 1
ATOM 3494 C CA . LEU B 1 168 ? 20.253 -25.638 -14.523 1.00 40.41 168 LEU A CA 1
ATOM 3495 C C . LEU B 1 168 ? 19.465 -24.572 -13.755 1.00 42.05 168 LEU A C 1
ATOM 3496 O O . LEU B 1 168 ? 19.351 -24.651 -12.537 1.00 37.97 168 LEU A O 1
ATOM 3501 N N . LYS B 1 169 ? 18.903 -23.601 -14.485 1.00 43.17 169 LYS A N 1
ATOM 3502 C CA . LYS B 1 169 ? 18.099 -22.528 -13.913 1.00 42.41 169 LYS A CA 1
ATOM 3503 C C . LYS B 1 169 ? 16.723 -23.063 -13.538 1.00 48.59 169 LYS A C 1
ATOM 3504 O O . LYS B 1 169 ? 16.002 -23.589 -14.388 1.00 48.27 169 LYS A O 1
ATOM 3510 N N . VAL B 1 170 ? 16.381 -22.944 -12.246 1.00 45.46 170 VAL A N 1
ATOM 3511 C CA . VAL B 1 170 ? 15.109 -23.440 -11.755 1.00 43.17 170 VAL A CA 1
ATOM 3512 C C . VAL B 1 170 ? 14.358 -22.296 -11.074 1.00 46.90 170 VAL A C 1
ATOM 3513 O O . VAL B 1 170 ? 14.943 -21.287 -10.697 1.00 45.43 170 VAL A O 1
ATOM 3517 N N . GLU B 1 171 ? 13.051 -22.502 -10.899 1.00 45.21 171 GLU A N 1
ATOM 3518 C CA . GLU B 1 171 ? 12.176 -21.571 -10.219 1.00 44.43 171 GLU A CA 1
ATOM 3519 C C . GLU B 1 171 ? 11.451 -22.346 -9.124 1.00 42.77 171 GLU A C 1
ATOM 3520 O O . GLU B 1 171 ? 10.602 -23.202 -9.389 1.00 41.61 171 GLU A O 1
ATOM 3526 N N . ALA B 1 172 ? 11.813 -22.036 -7.882 1.00 42.20 172 ALA A N 1
ATOM 3527 C CA . ALA B 1 172 ? 11.319 -22.785 -6.737 1.00 42.76 172 ALA A CA 1
ATOM 3528 C C . ALA B 1 172 ? 10.190 -22.030 -6.040 1.00 47.33 172 ALA A C 1
ATOM 3529 O O . ALA B 1 172 ? 9.435 -22.636 -5.293 1.00 56.85 172 ALA A O 1
ATOM 3531 N N . ARG B 1 173 ? 10.021 -20.735 -6.330 1.00 51.02 173 ARG A N 1
ATOM 3532 C CA . ARG B 1 173 ? 8.999 -19.914 -5.680 1.00 55.91 173 ARG A CA 1
ATOM 3533 C C . ARG B 1 173 ? 7.659 -20.094 -6.392 1.00 55.51 173 ARG A C 1
ATOM 3534 O O . ARG B 1 173 ? 7.596 -20.021 -7.617 1.00 61.47 173 ARG A O 1
ATOM 3542 N N . LYS B 1 174 ? 6.599 -20.311 -5.600 1.00 51.58 174 LYS A N 1
ATOM 3543 C CA . LYS B 1 174 ? 5.205 -20.261 -6.023 1.00 48.11 174 LYS A CA 1
ATOM 3544 C C . LYS B 1 174 ? 4.488 -19.172 -5.216 1.00 47.57 174 LYS A C 1
ATOM 3545 O O . LYS B 1 174 ? 4.751 -19.005 -4.024 1.00 43.50 174 LYS A O 1
ATOM 3551 N N . THR B 1 175 ? 3.589 -18.443 -5.895 1.00 47.97 175 THR A N 1
ATOM 3552 C CA A THR B 1 175 ? 2.775 -17.391 -5.302 0.50 48.97 175 THR A CA 1
ATOM 3553 C CA B THR B 1 175 ? 2.776 -17.388 -5.309 0.50 46.04 175 THR A CA 1
ATOM 3554 C C . THR B 1 175 ? 1.333 -17.545 -5.782 1.00 47.70 175 THR A C 1
ATOM 3555 O O . THR B 1 175 ? 1.106 -17.866 -6.939 1.00 51.37 175 THR A O 1
ATOM 3562 N N . PHE B 1 176 ? 0.364 -17.299 -4.891 1.00 45.22 176 PHE A N 1
ATOM 3563 C CA . PHE B 1 176 ? -1.033 -17.211 -5.294 1.00 43.59 176 PHE A CA 1
ATOM 3564 C C . PHE B 1 176 ? -1.743 -16.168 -4.435 1.00 44.42 176 PHE A C 1
ATOM 3565 O O . PHE B 1 176 ? -1.385 -15.976 -3.283 1.00 49.35 176 PHE A O 1
ATOM 3573 N N . ASP B 1 177 ? -2.745 -15.505 -5.022 1.00 41.20 177 ASP A N 1
ATOM 3574 C CA . ASP B 1 177 ? -3.607 -14.564 -4.334 1.00 39.86 177 ASP A CA 1
ATOM 3575 C C . ASP B 1 177 ? -4.837 -15.294 -3.817 1.00 39.86 177 ASP A C 1
ATOM 3576 O O . ASP B 1 177 ? -5.173 -16.364 -4.295 1.00 45.92 177 ASP A O 1
ATOM 3581 N N . PHE B 1 178 ? -5.501 -14.725 -2.813 1.00 39.47 178 PHE A N 1
ATOM 3582 C CA . PHE B 1 178 ? -6.623 -15.419 -2.200 1.00 42.58 178 PHE A CA 1
ATOM 3583 C C . PHE B 1 178 ? -7.580 -14.388 -1.615 1.00 45.86 178 PHE A C 1
ATOM 3584 O O . PHE B 1 178 ? -7.152 -13.379 -1.057 1.00 45.43 178 PHE A O 1
ATOM 3592 N N . VAL B 1 179 ? -8.879 -14.673 -1.730 1.00 44.39 179 VAL A N 1
ATOM 3593 C CA . VAL B 1 179 ? -9.904 -13.779 -1.214 1.00 41.12 179 VAL A CA 1
ATOM 3594 C C . VAL B 1 179 ? -10.496 -14.429 0.027 1.00 39.96 179 VAL A C 1
ATOM 3595 O O . VAL B 1 179 ? -11.126 -15.485 -0.064 1.00 43.87 179 VAL A O 1
ATOM 3599 N N . PHE B 1 180 ? -10.295 -13.783 1.184 1.00 37.91 180 PHE A N 1
ATOM 3600 C CA . PHE B 1 180 ? -10.936 -14.249 2.404 1.00 35.65 180 PHE A CA 1
ATOM 3601 C C . PHE B 1 180 ? -12.357 -13.685 2.433 1.00 37.15 180 PHE A C 1
ATOM 3602 O O . PHE B 1 180 ? -13.304 -14.400 2.756 1.00 39.68 180 PHE A O 1
ATOM 3610 N N . HIS B 1 181 ? -12.462 -12.387 2.126 1.00 37.06 181 HIS A N 1
ATOM 3611 C CA . HIS B 1 181 ? -13.700 -11.619 2.099 1.00 40.43 181 HIS A CA 1
ATOM 3612 C C . HIS B 1 181 ? -13.599 -10.586 0.984 1.00 41.57 181 HIS A C 1
ATOM 3613 O O . HIS B 1 181 ? -12.543 -9.982 0.787 1.00 37.81 181 HIS A O 1
ATOM 3620 N N . GLU B 1 182 ? -14.721 -10.369 0.284 1.00 43.19 182 GLU A N 1
ATOM 3621 C CA . GLU B 1 182 ? -14.789 -9.273 -0.669 1.00 46.76 182 GLU A CA 1
ATOM 3622 C C . GLU B 1 182 ? -16.056 -8.459 -0.425 1.00 50.25 182 GLU A C 1
ATOM 3623 O O . GLU B 1 182 ? -17.152 -8.978 -0.609 1.00 43.35 182 GLU A O 1
ATOM 3629 N N . ASN B 1 183 ? -15.894 -7.209 0.030 1.00 48.22 183 ASN A N 1
ATOM 3630 C CA . ASN B 1 183 ? -17.026 -6.323 0.269 1.00 52.11 183 ASN A CA 1
ATOM 3631 C C . ASN B 1 183 ? -18.019 -6.964 1.232 1.00 48.82 183 ASN A C 1
ATOM 3632 O O . ASN B 1 183 ? -19.224 -6.888 1.014 1.00 50.07 183 ASN A O 1
ATOM 3637 N N . ALA B 1 184 ? -17.513 -7.588 2.299 1.00 49.66 184 ALA A N 1
ATOM 3638 C CA . ALA B 1 184 ? -18.368 -8.213 3.291 1.00 43.74 184 ALA A CA 1
ATOM 3639 C C . ALA B 1 184 ? -19.181 -7.130 3.988 1.00 46.45 184 ALA A C 1
ATOM 3640 O O . ALA B 1 184 ? -18.667 -6.053 4.283 1.00 45.73 184 ALA A O 1
ATOM 3642 N N . GLU B 1 185 ? -20.459 -7.434 4.249 1.00 45.37 185 GLU A N 1
ATOM 3643 C CA . GLU B 1 185 ? -21.384 -6.492 4.864 1.00 50.37 185 GLU A CA 1
ATOM 3644 C C . GLU B 1 185 ? -21.670 -6.922 6.300 1.00 51.11 185 GLU A C 1
ATOM 3645 O O . GLU B 1 185 ? -22.118 -6.108 7.103 1.00 47.30 185 GLU A O 1
ATOM 3651 N N . SER B 1 186 ? -21.414 -8.199 6.607 1.00 46.93 186 SER A N 1
ATOM 3652 C CA . SER B 1 186 ? -21.693 -8.718 7.935 1.00 54.54 186 SER A CA 1
ATOM 3653 C C . SER B 1 186 ? -20.642 -9.752 8.354 1.00 54.59 186 SER A C 1
ATOM 3654 O O . SER B 1 186 ? -19.874 -10.256 7.526 1.00 52.39 186 SER A O 1
ATOM 3657 N N . ALA B 1 187 ? -20.641 -10.069 9.653 1.00 48.36 187 ALA A N 1
ATOM 3658 C CA . ALA B 1 187 ? -19.678 -10.972 10.271 1.00 46.28 187 ALA A CA 1
ATOM 3659 C C . ALA B 1 187 ? -19.744 -12.336 9.601 1.00 43.85 187 ALA A C 1
ATOM 3660 O O . ALA B 1 187 ? -20.829 -12.829 9.322 1.00 51.10 187 ALA A O 1
ATOM 3662 N N . SER B 1 188 ? -18.580 -12.933 9.336 1.00 39.93 188 SER A N 1
ATOM 3663 C CA . SER B 1 188 ? -18.490 -14.341 8.981 1.00 39.16 188 SER A CA 1
ATOM 3664 C C . SER B 1 188 ? -17.029 -14.772 8.949 1.00 39.95 188 SER A C 1
ATOM 3665 O O . SER B 1 188 ? -16.132 -13.928 8.979 1.00 42.96 188 SER A O 1
ATOM 3668 N N . GLU B 1 189 ? -16.808 -16.086 8.851 1.00 41.64 189 GLU A N 1
ATOM 3669 C CA . GLU B 1 189 ? -15.450 -16.603 8.781 1.00 44.44 189 GLU A CA 1
ATOM 3670 C C . GLU B 1 189 ? -14.821 -16.282 7.429 1.00 45.86 189 GLU A C 1
ATOM 3671 O O . GLU B 1 189 ? -13.613 -16.068 7.361 1.00 46.27 189 GLU A O 1
ATOM 3677 N N . GLY B 1 190 ? -15.646 -16.236 6.374 1.00 41.36 190 GLY A N 1
ATOM 3678 C CA . GLY B 1 190 ? -15.167 -16.028 5.015 1.00 40.79 190 GLY A CA 1
ATOM 3679 C C . GLY B 1 190 ? -14.502 -17.291 4.495 1.00 39.96 190 GLY A C 1
ATOM 3680 O O . GLY B 1 190 ? -14.645 -18.339 5.110 1.00 42.12 190 GLY A O 1
ATOM 3681 N N . ALA B 1 191 ? -13.759 -17.191 3.391 1.00 40.69 191 ALA A N 1
ATOM 3682 C CA . ALA B 1 191 ? -13.150 -18.371 2.790 1.00 44.63 191 ALA A CA 1
ATOM 3683 C C . ALA B 1 191 ? -11.825 -18.702 3.486 1.00 45.35 191 ALA A C 1
ATOM 3684 O O . ALA B 1 191 ? -11.123 -17.810 3.948 1.00 45.07 191 ALA A O 1
ATOM 3686 N N . ALA B 1 192 ? -11.490 -19.995 3.529 1.00 45.14 192 ALA A N 1
ATOM 3687 C CA . ALA B 1 192 ? -10.303 -20.530 4.184 1.00 42.62 192 ALA A CA 1
ATOM 3688 C C . ALA B 1 192 ? -9.213 -20.758 3.142 1.00 44.50 192 ALA A C 1
ATOM 3689 O O . ALA B 1 192 ? -9.414 -21.504 2.183 1.00 39.54 192 ALA A O 1
ATOM 3691 N N . LEU B 1 193 ? -8.051 -20.117 3.342 1.00 39.54 193 LEU A N 1
ATOM 3692 C CA . LEU B 1 193 ? -6.916 -20.312 2.459 1.00 40.38 193 LEU A CA 1
ATOM 3693 C C . LEU B 1 193 ? -6.339 -21.708 2.672 1.00 40.49 193 LEU A C 1
ATOM 3694 O O . LEU B 1 193 ? -6.019 -22.077 3.800 1.00 45.18 193 LEU A O 1
ATOM 3699 N N . PRO B 1 194 ? -6.168 -22.518 1.592 1.00 40.93 194 PRO A N 1
ATOM 3700 C CA . PRO B 1 194 ? -5.447 -23.785 1.687 1.00 45.08 194 PRO A CA 1
ATOM 3701 C C . PRO B 1 194 ? -3.953 -23.491 1.554 1.00 44.66 194 PRO A C 1
ATOM 3702 O O . PRO B 1 194 ? -3.509 -22.908 0.553 1.00 44.90 194 PRO A O 1
ATOM 3706 N N . VAL B 1 195 ? -3.186 -23.886 2.578 1.00 42.54 195 VAL A N 1
ATOM 3707 C CA . VAL B 1 195 ? -1.800 -23.452 2.684 1.00 44.83 195 VAL A CA 1
ATOM 3708 C C . VAL B 1 195 ? -0.933 -24.051 1.570 1.00 43.74 195 VAL A C 1
ATOM 3709 O O . VAL B 1 195 ? -0.084 -23.345 1.024 1.00 40.02 195 VAL A O 1
ATOM 3713 N N . ASP B 1 196 ? -1.110 -25.349 1.269 1.00 51.45 196 ASP A N 1
ATOM 3714 C CA . ASP B 1 196 ? -0.638 -25.988 0.037 1.00 52.12 196 ASP A CA 1
ATOM 3715 C C . ASP B 1 196 ? 0.724 -25.464 -0.422 1.00 58.06 196 ASP A C 1
ATOM 3716 O O . ASP B 1 196 ? 0.850 -24.838 -1.494 1.00 59.44 196 ASP A O 1
ATOM 3718 N N . GLY B 1 197 ? 1.753 -25.712 0.385 1.00 52.85 197 GLY A N 1
ATOM 3719 C CA . GLY B 1 197 ? 3.078 -25.351 -0.109 1.00 61.48 197 GLY A CA 1
ATOM 3720 C C . GLY B 1 197 ? 3.551 -23.914 0.179 1.00 62.83 197 GLY A C 1
ATOM 3721 O O . GLY B 1 197 ? 4.727 -23.604 -0.029 1.00 68.68 197 GLY A O 1
ATOM 3722 N N . ALA B 1 198 ? 2.674 -23.026 0.658 1.00 51.86 198 ALA A N 1
ATOM 3723 C CA . ALA B 1 198 ? 3.107 -21.683 1.026 1.00 49.60 198 ALA A CA 1
ATOM 3724 C C . ALA B 1 198 ? 3.685 -21.670 2.442 1.00 39.48 198 ALA A C 1
ATOM 3725 O O . ALA B 1 198 ? 3.308 -22.479 3.282 1.00 40.67 198 ALA A O 1
ATOM 3727 N N . ALA B 1 199 ? 4.622 -20.745 2.683 1.00 38.11 199 ALA A N 1
ATOM 3728 C CA . ALA B 1 199 ? 5.277 -20.586 3.976 1.00 36.39 199 ALA A CA 1
ATOM 3729 C C . ALA B 1 199 ? 4.951 -19.211 4.575 1.00 39.20 199 ALA A C 1
ATOM 3730 O O . ALA B 1 199 ? 5.053 -19.013 5.788 1.00 36.39 199 ALA A O 1
ATOM 3732 N N . HIS B 1 200 ? 4.584 -18.256 3.711 1.00 34.20 200 HIS A N 1
ATOM 3733 C CA A HIS B 1 200 ? 4.441 -16.869 4.101 0.70 33.80 200 HIS A CA 1
ATOM 3734 C CA B HIS B 1 200 ? 4.443 -16.864 4.099 0.30 33.20 200 HIS A CA 1
ATOM 3735 C C . HIS B 1 200 ? 3.150 -16.312 3.507 1.00 34.35 200 HIS A C 1
ATOM 3736 O O . HIS B 1 200 ? 2.763 -16.680 2.400 1.00 37.46 200 HIS A O 1
ATOM 3749 N N . LEU B 1 201 ? 2.478 -15.428 4.251 1.00 33.38 201 LEU A N 1
ATOM 3750 C CA . LEU B 1 201 ? 1.216 -14.860 3.793 1.00 31.75 201 LEU A CA 1
ATOM 3751 C C . LEU B 1 201 ? 1.176 -13.383 4.169 1.00 33.59 201 LEU A C 1
ATOM 3752 O O . LEU B 1 201 ? 1.491 -13.020 5.299 1.00 35.32 201 LEU A O 1
ATOM 3757 N N . LEU B 1 202 ? 0.810 -12.542 3.193 1.00 35.70 202 LEU A N 1
ATOM 3758 C CA . LEU B 1 202 ? 0.554 -11.135 3.438 1.00 36.02 202 LEU A CA 1
ATOM 3759 C C . LEU B 1 202 ? -0.936 -10.878 3.227 1.00 38.24 202 LEU A C 1
ATOM 3760 O O . LEU B 1 202 ? -1.467 -11.222 2.167 1.00 34.22 202 LEU A O 1
ATOM 3765 N N . VAL B 1 203 ? -1.598 -10.320 4.250 1.00 36.38 203 VAL A N 1
ATOM 3766 C CA . VAL B 1 203 ? -3.040 -10.109 4.220 1.00 35.94 203 VAL A CA 1
ATOM 3767 C C . VAL B 1 203 ? -3.309 -8.609 4.315 1.00 36.00 203 VAL A C 1
ATOM 3768 O O . VAL B 1 203 ? -2.865 -7.956 5.257 1.00 34.56 203 VAL A O 1
ATOM 3772 N N . GLU B 1 204 ? -4.093 -8.093 3.363 1.00 34.49 204 GLU A N 1
ATOM 3773 C CA . GLU B 1 204 ? -4.533 -6.709 3.373 1.00 35.50 204 GLU A CA 1
ATOM 3774 C C . GLU B 1 204 ? -5.990 -6.637 3.829 1.00 35.72 204 GLU A C 1
ATOM 3775 O O . GLU B 1 204 ? -6.824 -7.414 3.373 1.00 33.60 204 GLU A O 1
ATOM 3781 N N . VAL B 1 205 ? -6.272 -5.669 4.714 1.00 35.66 205 VAL A N 1
ATOM 3782 C CA . VAL B 1 205 ? -7.605 -5.378 5.221 1.00 34.92 205 VAL A CA 1
ATOM 3783 C C . VAL B 1 205 ? -7.957 -3.966 4.755 1.00 36.84 205 VAL A C 1
ATOM 3784 O O . VAL B 1 205 ? -7.217 -3.020 5.050 1.00 37.69 205 VAL A O 1
ATOM 3788 N N . TYR B 1 206 ? -9.071 -3.823 4.015 1.00 35.24 206 TYR A N 1
ATOM 3789 C CA . TYR B 1 206 ? -9.400 -2.520 3.448 1.00 37.38 206 TYR A CA 1
ATOM 3790 C C . TYR B 1 206 ? -10.890 -2.443 3.119 1.00 41.43 206 TYR A C 1
ATOM 3791 O O . TYR B 1 206 ? -11.516 -3.466 2.797 1.00 43.30 206 TYR A O 1
ATOM 3800 N N . GLY B 1 207 ? -11.426 -1.211 3.193 1.00 41.33 207 GLY A N 1
ATOM 3801 C CA . GLY B 1 207 ? -12.788 -0.956 2.749 1.00 40.27 207 GLY A CA 1
ATOM 3802 C C . GLY B 1 207 ? -13.405 0.264 3.422 1.00 41.21 207 GLY A C 1
ATOM 3803 O O . GLY B 1 207 ? -12.699 1.069 4.025 1.00 38.35 207 GLY A O 1
ATOM 3804 N N . THR B 1 208 ? -14.736 0.380 3.307 1.00 45.89 208 THR A N 1
ATOM 3805 C CA . THR B 1 208 ? -15.452 1.554 3.789 1.00 48.40 208 THR A CA 1
ATOM 3806 C C . THR B 1 208 ? -15.930 1.371 5.225 1.00 47.96 208 THR A C 1
ATOM 3807 O O . THR B 1 208 ? -16.269 2.358 5.866 1.00 49.74 208 THR A O 1
ATOM 3811 N N . ALA B 1 209 ? -15.956 0.131 5.731 1.00 45.14 209 ALA A N 1
ATOM 3812 C CA . ALA B 1 209 ? -16.478 -0.127 7.066 1.00 45.63 209 ALA A CA 1
ATOM 3813 C C . ALA B 1 209 ? -15.912 0.889 8.044 1.00 47.21 209 ALA A C 1
ATOM 3814 O O . ALA B 1 209 ? -14.712 1.131 8.050 1.00 46.23 209 ALA A O 1
ATOM 3816 N N . GLU B 1 210 ? -16.776 1.493 8.869 1.00 51.87 210 GLU A N 1
ATOM 3817 C CA . GLU B 1 210 ? -16.308 2.484 9.831 1.00 52.50 210 GLU A CA 1
ATOM 3818 C C . GLU B 1 210 ? -15.743 1.791 11.070 1.00 47.20 210 GLU A C 1
ATOM 3819 O O . GLU B 1 210 ? -14.898 2.348 11.767 1.00 45.46 210 GLU A O 1
ATOM 3825 N N . MET B 1 211 ? -16.267 0.597 11.360 1.00 43.90 211 MET A N 1
ATOM 3826 C CA . MET B 1 211 ? -15.799 -0.226 12.455 1.00 43.76 211 MET A CA 1
ATOM 3827 C C . MET B 1 211 ? -15.767 -1.664 11.962 1.00 45.00 211 MET A C 1
ATOM 3828 O O . MET B 1 211 ? -16.655 -2.075 11.215 1.00 41.24 211 MET A O 1
ATOM 3833 N N . SER B 1 212 ? -14.711 -2.396 12.350 1.00 39.12 212 SER A N 1
ATOM 3834 C CA . SER B 1 212 ? -14.630 -3.821 12.061 1.00 39.04 212 SER A CA 1
ATOM 3835 C C . SER B 1 212 ? -13.638 -4.474 13.022 1.00 36.39 212 SER A C 1
ATOM 3836 O O . SER B 1 212 ? -12.791 -3.803 13.600 1.00 32.94 212 SER A O 1
ATOM 3839 N N . GLU B 1 213 ? -13.780 -5.785 13.204 1.00 37.44 213 GLU A N 1
ATOM 3840 C CA . GLU B 1 213 ? -12.771 -6.581 13.880 1.00 38.36 213 GLU A CA 1
ATOM 3841 C C . GLU B 1 213 ? -12.505 -7.846 13.074 1.00 37.71 213 GLU A C 1
ATOM 3842 O O . GLU B 1 213 ? -13.431 -8.594 12.750 1.00 38.21 213 GLU A O 1
ATOM 3848 N N . VAL B 1 214 ? -11.223 -8.072 12.758 1.00 36.09 214 VAL A N 1
ATOM 3849 C CA . VAL B 1 214 ? -10.786 -9.277 12.076 1.00 36.17 214 VAL A CA 1
ATOM 3850 C C . VAL B 1 214 ? -9.914 -10.074 13.043 1.00 36.11 214 VAL A C 1
ATOM 3851 O O . VAL B 1 214 ? -8.991 -9.532 13.648 1.00 35.83 214 VAL A O 1
ATOM 3855 N N . LYS B 1 215 ? -10.204 -11.368 13.154 1.00 36.30 215 LYS A N 1
ATOM 3856 C CA . LYS B 1 215 ? -9.456 -12.264 14.011 1.00 36.26 215 LYS A CA 1
ATOM 3857 C C . LYS B 1 215 ? -8.705 -13.244 13.115 1.00 36.92 215 LYS A C 1
ATOM 3858 O O . LYS B 1 215 ? -9.293 -13.769 12.166 1.00 32.38 215 LYS A O 1
ATOM 3864 N N . PHE B 1 216 ? -7.425 -13.501 13.448 1.00 30.72 216 PHE A N 1
ATOM 3865 C CA . PHE B 1 216 ? -6.553 -14.306 12.614 1.00 30.71 216 PHE A CA 1
ATOM 3866 C C . PHE B 1 216 ? -6.526 -15.743 13.133 1.00 32.33 216 PHE A C 1
ATOM 3867 O O . PHE B 1 216 ? -6.231 -15.987 14.312 1.00 34.56 216 PHE A O 1
ATOM 3875 N N . TRP B 1 217 ? -6.813 -16.696 12.243 1.00 33.79 217 TRP A N 1
ATOM 3876 C CA . TRP B 1 217 ? -6.923 -18.090 12.637 1.00 33.54 217 TRP A CA 1
ATOM 3877 C C . TRP B 1 217 ? -6.115 -18.967 11.695 1.00 29.79 217 TRP A C 1
ATOM 3878 O O . TRP B 1 217 ? -6.055 -18.700 10.500 1.00 34.15 217 TRP A O 1
ATOM 3889 N N . GLY B 1 218 ? -5.580 -20.061 12.247 1.00 29.73 218 GLY A N 1
ATOM 3890 C CA . GLY B 1 218 ? -5.086 -21.159 11.439 1.00 32.21 218 GLY A CA 1
ATOM 3891 C C . GLY B 1 218 ? -5.823 -22.439 11.817 1.00 35.77 218 GLY A C 1
ATOM 3892 O O . GLY B 1 218 ? -6.394 -22.521 12.905 1.00 35.17 218 GLY A O 1
ATOM 3893 N N . LYS B 1 219 ? -5.831 -23.415 10.901 1.00 37.31 219 LYS A N 1
ATOM 3894 C CA . LYS B 1 219 ? -6.243 -24.759 11.277 1.00 41.66 219 LYS A CA 1
ATOM 3895 C C . LYS B 1 219 ? -5.082 -25.708 11.002 1.00 40.24 219 LYS A C 1
ATOM 3896 O O . LYS B 1 219 ? -4.405 -25.596 9.977 1.00 38.55 219 LYS A O 1
ATOM 3902 N N . SER B 1 220 ? -4.879 -26.632 11.942 1.00 43.78 220 SER A N 1
ATOM 3903 C CA . SER B 1 220 ? -3.915 -27.711 11.813 1.00 48.09 220 SER A CA 1
ATOM 3904 C C . SER B 1 220 ? -4.673 -29.027 11.594 1.00 53.08 220 SER A C 1
ATOM 3905 O O . SER B 1 220 ? -5.707 -29.035 10.936 1.00 52.38 220 SER A O 1
ATOM 3908 N N . VAL B 1 221 ? -4.198 -30.119 12.198 1.00 55.02 221 VAL A N 1
ATOM 3909 C CA . VAL B 1 221 ? -4.686 -31.454 11.882 1.00 57.15 221 VAL A CA 1
ATOM 3910 C C . VAL B 1 221 ? -6.111 -31.665 12.409 1.00 50.60 221 VAL A C 1
ATOM 3911 O O . VAL B 1 221 ? -6.914 -32.293 11.735 1.00 49.93 221 VAL A O 1
ATOM 3915 N N . SER B 1 222 ? -6.444 -31.121 13.586 1.00 50.46 222 SER A N 1
ATOM 3916 C CA . SER B 1 222 ? -7.732 -31.442 14.197 1.00 47.50 222 SER A CA 1
ATOM 3917 C C . SER B 1 222 ? -8.882 -30.758 13.458 1.00 51.64 222 SER A C 1
ATOM 3918 O O . SER B 1 222 ? -10.017 -31.204 13.557 1.00 54.35 222 SER A O 1
ATOM 3921 N N . GLY B 1 223 ? -8.600 -29.642 12.777 1.00 49.81 223 GLY A N 1
ATOM 3922 C CA . GLY B 1 223 ? -9.666 -28.862 12.167 1.00 44.54 223 GLY A CA 1
ATOM 3923 C C . GLY B 1 223 ? -10.230 -27.797 13.100 1.00 44.09 223 GLY A C 1
ATOM 3924 O O . GLY B 1 223 ? -11.051 -27.000 12.647 1.00 51.76 223 GLY A O 1
ATOM 3925 N N . GLN B 1 224 ? -9.804 -27.774 14.379 1.00 40.63 224 GLN A N 1
ATOM 3926 C CA . GLN B 1 224 ? -10.156 -26.668 15.267 1.00 41.31 224 GLN A CA 1
ATOM 3927 C C . GLN B 1 224 ? -9.378 -25.391 14.900 1.00 44.65 224 GLN A C 1
ATOM 3928 O O . GLN B 1 224 ? -8.200 -25.458 14.537 1.00 40.58 224 GLN A O 1
ATOM 3934 N N . LYS B 1 225 ? -10.043 -24.236 15.042 1.00 40.52 225 LYS A N 1
ATOM 3935 C CA . LYS B 1 225 ? -9.426 -22.947 14.778 1.00 44.62 225 LYS A CA 1
ATOM 3936 C C . LYS B 1 225 ? -8.433 -22.640 15.894 1.00 45.83 225 LYS A C 1
ATOM 3937 O O . LYS B 1 225 ? -8.755 -22.809 17.065 1.00 45.05 225 LYS A O 1
ATOM 3943 N N . LEU B 1 226 ? -7.232 -22.188 15.505 1.00 41.85 226 LEU A N 1
ATOM 3944 C CA . LEU B 1 226 ? -6.170 -21.809 16.429 1.00 38.22 226 LEU A CA 1
ATOM 3945 C C . LEU B 1 226 ? -5.791 -20.361 16.160 1.00 36.00 226 LEU A C 1
ATOM 3946 O O . LEU B 1 226 ? -5.589 -19.988 15.001 1.00 35.44 226 LEU A O 1
ATOM 3951 N N . PRO B 1 227 ? -5.660 -19.519 17.212 1.00 35.68 227 PRO A N 1
ATOM 3952 C CA . PRO B 1 227 ? -5.266 -18.123 17.019 1.00 37.16 227 PRO A CA 1
ATOM 3953 C C . PRO B 1 227 ? -3.816 -18.065 16.540 1.00 38.73 227 PRO A C 1
ATOM 3954 O O . PRO B 1 227 ? -2.954 -18.819 17.022 1.00 33.21 227 PRO A O 1
ATOM 3958 N N . ILE B 1 228 ? -3.569 -17.183 15.564 1.00 35.92 228 ILE A N 1
ATOM 3959 C CA . ILE B 1 228 ? -2.223 -16.970 15.060 1.00 36.15 228 ILE A CA 1
ATOM 3960 C C . ILE B 1 228 ? -1.913 -15.482 15.130 1.00 38.48 228 ILE A C 1
ATOM 3961 O O . ILE B 1 228 ? -2.830 -14.667 15.195 1.00 40.17 228 ILE A O 1
ATOM 3966 N N . ARG B 1 229 ? -0.620 -15.149 15.123 1.00 35.52 229 ARG A N 1
ATOM 3967 C CA A ARG B 1 229 ? -0.172 -13.771 15.253 0.50 36.13 229 ARG A CA 1
ATOM 3968 C CA B ARG B 1 229 ? -0.176 -13.770 15.252 0.50 36.01 229 ARG A CA 1
ATOM 3969 C C . ARG B 1 229 ? 0.406 -13.308 13.919 1.00 33.43 229 ARG A C 1
ATOM 3970 O O . ARG B 1 229 ? 1.105 -14.062 13.242 1.00 31.85 229 ARG A O 1
ATOM 3985 N N . GLY B 1 230 ? 0.088 -12.074 13.546 1.00 33.85 230 GLY A N 1
ATOM 3986 C CA . GLY B 1 230 ? 0.643 -11.452 12.355 1.00 33.37 230 GLY A CA 1
ATOM 3987 C C . GLY B 1 230 ? 1.438 -10.213 12.739 1.00 34.78 230 GLY A C 1
ATOM 3988 O O . GLY B 1 230 ? 1.329 -9.732 13.875 1.00 35.05 230 GLY A O 1
ATOM 3989 N N . VAL B 1 231 ? 2.234 -9.706 11.787 1.00 30.10 231 VAL A N 1
ATOM 3990 C CA . VAL B 1 231 ? 3.053 -8.532 12.016 1.00 30.29 231 VAL A CA 1
ATOM 3991 C C . VAL B 1 231 ? 2.626 -7.453 11.016 1.00 29.95 231 VAL A C 1
ATOM 3992 O O . VAL B 1 231 ? 2.718 -7.669 9.807 1.00 30.81 231 VAL A O 1
ATOM 3996 N N . LYS B 1 232 ? 2.168 -6.305 11.523 1.00 32.53 232 LYS A N 1
ATOM 3997 C CA . LYS B 1 232 ? 1.676 -5.220 10.696 1.00 36.02 232 LYS A CA 1
ATOM 3998 C C . LYS B 1 232 ? 2.856 -4.542 9.987 1.00 39.11 232 LYS A C 1
ATOM 3999 O O . LYS B 1 232 ? 3.895 -4.293 10.612 1.00 33.67 232 LYS A O 1
ATOM 4005 N N . THR B 1 233 ? 2.702 -4.241 8.683 1.00 31.24 233 THR A N 1
ATOM 4006 C CA . THR B 1 233 ? 3.851 -3.806 7.897 1.00 34.59 233 THR A CA 1
ATOM 4007 C C . THR B 1 233 ? 4.316 -2.410 8.329 1.00 37.24 233 THR A C 1
ATOM 4008 O O . THR B 1 233 ? 5.506 -2.127 8.243 1.00 37.28 233 THR A O 1
ATOM 4012 N N . ASP B 1 234 ? 3.399 -1.515 8.738 1.00 41.27 234 ASP A N 1
ATOM 4013 C CA . ASP B 1 234 ? 3.803 -0.129 8.940 1.00 48.87 234 ASP A CA 1
ATOM 4014 C C . ASP B 1 234 ? 4.617 0.064 10.222 1.00 52.36 234 ASP A C 1
ATOM 4015 O O . ASP B 1 234 ? 5.515 0.898 10.228 1.00 54.74 234 ASP A O 1
ATOM 4020 N N . ASP B 1 235 ? 4.329 -0.697 11.287 1.00 48.85 235 ASP A N 1
ATOM 4021 C CA . ASP B 1 235 ? 4.922 -0.408 12.588 1.00 46.64 235 ASP A CA 1
ATOM 4022 C C . ASP B 1 235 ? 5.375 -1.673 13.318 1.00 44.22 235 ASP A C 1
ATOM 4023 O O . ASP B 1 235 ? 5.775 -1.593 14.466 1.00 45.35 235 ASP A O 1
ATOM 4028 N N . ALA B 1 236 ? 5.278 -2.840 12.671 1.00 43.40 236 ALA A N 1
ATOM 4029 C CA . ALA B 1 236 ? 5.725 -4.103 13.243 1.00 38.97 236 ALA A CA 1
ATOM 4030 C C . ALA B 1 236 ? 4.940 -4.479 14.512 1.00 40.37 236 ALA A C 1
ATOM 4031 O O . ALA B 1 236 ? 5.422 -5.269 15.303 1.00 44.00 236 ALA A O 1
ATOM 4033 N N . THR B 1 237 ? 3.728 -3.955 14.709 1.00 37.28 237 THR A N 1
ATOM 4034 C CA . THR B 1 237 ? 2.823 -4.476 15.724 1.00 36.63 237 THR A CA 1
ATOM 4035 C C . THR B 1 237 ? 2.595 -5.964 15.459 1.00 38.19 237 THR A C 1
ATOM 4036 O O . THR B 1 237 ? 2.350 -6.358 14.317 1.00 39.15 237 THR A O 1
ATOM 4040 N N . THR B 1 238 ? 2.651 -6.774 16.525 1.00 33.27 238 THR A N 1
ATOM 4041 C CA . THR B 1 238 ? 2.323 -8.186 16.468 1.00 35.20 238 THR A CA 1
ATOM 4042 C C . THR B 1 238 ? 0.999 -8.385 17.198 1.00 36.25 238 THR A C 1
ATOM 4043 O O . THR B 1 238 ? 0.867 -7.952 18.330 1.00 41.39 238 THR A O 1
ATOM 4047 N N . ALA B 1 239 ? 0.029 -9.049 16.562 1.00 34.12 239 ALA A N 1
ATOM 4048 C CA . ALA B 1 239 ? -1.273 -9.262 17.196 1.00 32.00 239 ALA A CA 1
ATOM 4049 C C . ALA B 1 239 ? -1.967 -10.445 16.523 1.00 31.08 239 ALA A C 1
ATOM 4050 O O . ALA B 1 239 ? -1.580 -10.857 15.430 1.00 34.68 239 ALA A O 1
ATOM 4052 N N . SER B 1 240 ? -2.990 -10.986 17.188 1.00 28.33 240 SER A N 1
ATOM 4053 C CA . SER B 1 240 ? -3.792 -12.072 16.649 1.00 34.04 240 SER A CA 1
ATOM 4054 C C . SER B 1 240 ? -5.153 -11.566 16.173 1.00 31.69 240 SER A C 1
ATOM 4055 O O . SER B 1 240 ? -6.015 -12.357 15.808 1.00 33.90 240 SER A O 1
ATOM 4058 N N . SER B 1 241 ? -5.315 -10.240 16.120 1.00 32.60 241 SER A N 1
ATOM 4059 C CA . SER B 1 241 ? -6.520 -9.662 15.544 1.00 35.26 241 SER A CA 1
ATOM 4060 C C . SER B 1 241 ? -6.288 -8.175 15.300 1.00 36.83 241 SER A C 1
ATOM 4061 O O . SER B 1 241 ? -5.245 -7.623 15.695 1.00 31.66 241 SER A O 1
ATOM 4064 N N . THR B 1 242 ? -7.246 -7.543 14.600 1.00 34.15 242 THR A N 1
ATOM 4065 C CA . THR B 1 242 ? -7.139 -6.111 14.343 1.00 34.81 242 THR A CA 1
ATOM 4066 C C . THR B 1 242 ? -8.526 -5.459 14.344 1.00 35.52 242 THR A C 1
ATOM 4067 O O . THR B 1 242 ? -9.501 -6.060 13.894 1.00 35.15 242 THR A O 1
ATOM 4071 N N . LEU B 1 243 ? -8.554 -4.207 14.810 1.00 35.56 243 LEU A N 1
ATOM 4072 C CA . LEU B 1 243 ? -9.713 -3.329 14.748 1.00 36.54 243 LEU A CA 1
ATOM 4073 C C . LEU B 1 243 ? -9.516 -2.333 13.606 1.00 40.43 243 LEU A C 1
ATOM 4074 O O . LEU B 1 243 ? -10.375 -1.480 13.378 1.00 41.39 243 LEU A O 1
ATOM 4079 N N . GLY B 1 244 ? -8.376 -2.428 12.900 1.00 36.41 244 GLY A N 1
ATOM 4080 C CA . GLY B 1 244 ? -7.982 -1.431 11.915 1.00 32.58 244 GLY A CA 1
ATOM 4081 C C . GLY B 1 244 ? -8.288 -1.883 10.486 1.00 35.53 244 GLY A C 1
ATOM 4082 O O . GLY B 1 244 ? -8.774 -2.992 10.252 1.00 36.59 244 GLY A O 1
ATOM 4083 N N . LYS B 1 245 ? -7.956 -1.015 9.525 1.00 37.20 245 LYS A N 1
ATOM 4084 C CA . LYS B 1 245 ? -8.080 -1.300 8.104 1.00 34.48 245 LYS A CA 1
ATOM 4085 C C . LYS B 1 245 ? -7.084 -0.401 7.389 1.00 35.27 245 LYS A C 1
ATOM 4086 O O . LYS B 1 245 ? -6.404 0.413 8.038 1.00 34.84 245 LYS A O 1
ATOM 4092 N N . ALA B 1 246 ? -7.014 -0.524 6.059 1.00 33.46 246 ALA A N 1
ATOM 4093 C CA . ALA B 1 246 ? -5.960 0.136 5.300 1.00 36.02 246 ALA A CA 1
ATOM 4094 C C . ALA B 1 246 ? -4.615 -0.277 5.894 1.00 34.16 246 ALA A C 1
ATOM 4095 O O . ALA B 1 246 ? -3.743 0.552 6.151 1.00 34.87 246 ALA A O 1
ATOM 4097 N N . GLU B 1 247 ? -4.456 -1.584 6.104 1.00 35.35 247 GLU A N 1
ATOM 4098 C CA . GLU B 1 247 ? -3.240 -2.110 6.704 1.00 37.84 247 GLU A CA 1
ATOM 4099 C C . GLU B 1 247 ? -3.003 -3.515 6.158 1.00 34.87 247 GLU A C 1
ATOM 4100 O O . GLU B 1 247 ? -3.914 -4.146 5.633 1.00 34.66 247 GLU A O 1
ATOM 4106 N N . ALA B 1 248 ? -1.773 -4.009 6.317 1.00 34.01 248 ALA A N 1
ATOM 4107 C CA . ALA B 1 248 ? -1.420 -5.351 5.878 1.00 34.11 248 ALA A CA 1
ATOM 4108 C C . ALA B 1 248 ? -0.647 -6.052 6.997 1.00 31.22 248 ALA A C 1
ATOM 4109 O O . ALA B 1 248 ? 0.143 -5.424 7.693 1.00 32.06 248 ALA A O 1
ATOM 4111 N N . TRP B 1 249 ? -0.865 -7.360 7.114 1.00 32.42 249 TRP A N 1
ATOM 4112 C CA . TRP B 1 249 ? -0.336 -8.192 8.173 1.00 31.73 249 TRP A CA 1
ATOM 4113 C C . TRP B 1 249 ? 0.399 -9.366 7.537 1.00 33.86 249 TRP A C 1
ATOM 4114 O O . TRP B 1 249 ? -0.149 -10.026 6.650 1.00 32.13 249 TRP A O 1
ATOM 4125 N N . ALA B 1 250 ? 1.635 -9.615 8.009 1.00 33.62 250 ALA A N 1
ATOM 4126 C CA . ALA B 1 250 ? 2.465 -10.705 7.524 1.00 30.51 250 ALA A CA 1
ATOM 4127 C C . ALA B 1 250 ? 2.406 -11.882 8.501 1.00 33.90 250 ALA A C 1
ATOM 4128 O O . ALA B 1 250 ? 2.532 -11.693 9.713 1.00 31.93 250 ALA A O 1
ATOM 4130 N N . PHE B 1 251 ? 2.237 -13.101 7.959 1.00 32.68 251 PHE A N 1
ATOM 4131 C CA . PHE B 1 251 ? 2.142 -14.301 8.776 1.00 30.95 251 PHE A CA 1
ATOM 4132 C C . PHE B 1 251 ? 3.125 -15.352 8.275 1.00 33.77 251 PHE A C 1
ATOM 4133 O O . PHE B 1 251 ? 3.323 -15.514 7.064 1.00 32.64 251 PHE A O 1
ATOM 4141 N N . ASP B 1 252 ? 3.683 -16.097 9.236 1.00 35.14 252 ASP A N 1
ATOM 4142 C CA . ASP B 1 252 ? 4.418 -17.320 8.959 1.00 35.28 252 ASP A CA 1
ATOM 4143 C C . ASP B 1 252 ? 3.404 -18.457 9.050 1.00 35.67 252 ASP A C 1
ATOM 4144 O O . ASP B 1 252 ? 2.876 -18.716 10.132 1.00 30.37 252 ASP A O 1
ATOM 4149 N N . ILE B 1 253 ? 3.167 -19.154 7.930 1.00 32.56 253 ILE A N 1
ATOM 4150 C CA . ILE B 1 253 ? 2.061 -20.103 7.918 1.00 36.65 253 ILE A CA 1
ATOM 4151 C C . ILE B 1 253 ? 2.550 -21.539 7.723 1.00 41.80 253 ILE A C 1
ATOM 4152 O O . ILE B 1 253 ? 1.733 -22.439 7.551 1.00 35.41 253 ILE A O 1
ATOM 4157 N N . LYS B 1 254 ? 3.878 -21.745 7.746 1.00 39.72 254 LYS A N 1
ATOM 4158 C CA . LYS B 1 254 ? 4.459 -23.071 7.617 1.00 39.12 254 LYS A CA 1
ATOM 4159 C C . LYS B 1 254 ? 3.849 -23.997 8.666 1.00 38.73 254 LYS A C 1
ATOM 4160 O O . LYS B 1 254 ? 3.841 -23.691 9.856 1.00 35.74 254 LYS A O 1
ATOM 4166 N N . GLY B 1 255 ? 3.327 -25.142 8.213 1.00 39.21 255 GLY A N 1
ATOM 4167 C CA . GLY B 1 255 ? 2.823 -26.130 9.148 1.00 39.24 255 GLY A CA 1
ATOM 4168 C C . GLY B 1 255 ? 1.301 -26.109 9.279 1.00 41.54 255 GLY A C 1
ATOM 4169 O O . GLY B 1 255 ? 0.719 -27.079 9.746 1.00 45.31 255 GLY A O 1
ATOM 4170 N N . PHE B 1 256 ? 0.659 -25.002 8.904 1.00 42.50 256 PHE A N 1
ATOM 4171 C CA . PHE B 1 256 ? -0.798 -24.930 8.957 1.00 42.15 256 PHE A CA 1
ATOM 4172 C C . PHE B 1 256 ? -1.415 -25.555 7.708 1.00 42.82 256 PHE A C 1
ATOM 4173 O O . PHE B 1 256 ? -0.793 -25.595 6.648 1.00 42.93 256 PHE A O 1
ATOM 4181 N N . LYS B 1 257 ? -2.667 -26.010 7.850 1.00 43.80 257 LYS A N 1
ATOM 4182 C CA . LYS B 1 257 ? -3.413 -26.566 6.731 1.00 44.85 257 LYS A CA 1
ATOM 4183 C C . LYS B 1 257 ? -4.238 -25.458 6.082 1.00 44.61 257 LYS A C 1
ATOM 4184 O O . LYS B 1 257 ? -4.326 -25.395 4.855 1.00 38.76 257 LYS A O 1
ATOM 4190 N N . GLU B 1 258 ? -4.827 -24.579 6.909 1.00 38.06 258 GLU A N 1
ATOM 4191 C CA . GLU B 1 258 ? -5.663 -23.516 6.382 1.00 43.10 258 GLU A CA 1
ATOM 4192 C C . GLU B 1 258 ? -5.497 -22.259 7.222 1.00 39.94 258 GLU A C 1
ATOM 4193 O O . GLU B 1 258 ? -5.184 -22.339 8.405 1.00 37.64 258 GLU A O 1
ATOM 4199 N N . ILE B 1 259 ? -5.789 -21.111 6.597 1.00 35.59 259 ILE A N 1
ATOM 4200 C CA . ILE B 1 259 ? -5.755 -19.829 7.273 1.00 35.98 259 ILE A CA 1
ATOM 4201 C C . ILE B 1 259 ? -7.117 -19.169 7.077 1.00 38.22 259 ILE A C 1
ATOM 4202 O O . ILE B 1 259 ? -7.642 -19.120 5.963 1.00 37.16 259 ILE A O 1
ATOM 4207 N N . ILE B 1 260 ? -7.673 -18.667 8.181 1.00 37.06 260 ILE A N 1
ATOM 4208 C CA . ILE B 1 260 ? -8.969 -18.021 8.137 1.00 38.80 260 ILE A CA 1
ATOM 4209 C C . ILE B 1 260 ? -8.817 -16.632 8.740 1.00 37.99 260 ILE A C 1
ATOM 4210 O O . ILE B 1 260 ? -8.200 -16.478 9.795 1.00 35.05 260 ILE A O 1
ATOM 4215 N N . MET B 1 261 ? -9.375 -15.635 8.046 1.00 36.65 261 MET A N 1
ATOM 4216 C CA . MET B 1 261 ? -9.403 -14.261 8.536 1.00 34.74 261 MET A CA 1
ATOM 4217 C C . MET B 1 261 ? -10.863 -13.910 8.798 1.00 40.51 261 MET A C 1
ATOM 4218 O O . MET B 1 261 ? -11.574 -13.507 7.872 1.00 38.94 261 MET A O 1
ATOM 4223 N N . GLU B 1 262 ? -11.305 -14.090 10.056 1.00 38.13 262 GLU A N 1
ATOM 4224 C CA . GLU B 1 262 ? -12.721 -14.001 10.374 1.00 41.95 262 GLU A CA 1
ATOM 4225 C C . GLU B 1 262 ? -13.114 -12.554 10.678 1.00 42.93 262 GLU A C 1
ATOM 4226 O O . GLU B 1 262 ? -12.491 -11.900 11.514 1.00 42.92 262 GLU A O 1
ATOM 4232 N N . ILE B 1 263 ? -14.176 -12.067 10.017 1.00 40.23 263 ILE A N 1
ATOM 4233 C CA . ILE B 1 263 ? -14.752 -10.803 10.440 1.00 37.79 263 ILE A CA 1
ATOM 4234 C C . ILE B 1 263 ? -15.687 -11.099 11.609 1.00 40.03 263 ILE A C 1
ATOM 4235 O O . ILE B 1 263 ? -16.718 -11.741 11.436 1.00 41.80 263 ILE A O 1
ATOM 4240 N N . ILE B 1 264 ? -15.273 -10.644 12.796 1.00 39.75 264 ILE A N 1
ATOM 4241 C CA . ILE B 1 264 ? -15.960 -10.863 14.060 1.00 40.06 264 ILE A CA 1
ATOM 4242 C C . ILE B 1 264 ? -17.142 -9.891 14.113 1.00 45.92 264 ILE A C 1
ATOM 4243 O O . ILE B 1 264 ? -18.216 -10.258 14.574 1.00 43.02 264 ILE A O 1
ATOM 4248 N N . SER B 1 265 ? -16.914 -8.655 13.660 1.00 42.40 265 SER A N 1
ATOM 4249 C CA . SER B 1 265 ? -17.953 -7.651 13.622 1.00 47.11 265 SER A CA 1
ATOM 4250 C C . SER B 1 265 ? -17.601 -6.589 12.585 1.00 45.46 265 SER A C 1
ATOM 4251 O O . SER B 1 265 ? -16.440 -6.393 12.245 1.00 38.76 265 SER A O 1
ATOM 4254 N N . ILE B 1 266 ? -18.635 -5.887 12.108 1.00 44.47 266 ILE A N 1
ATOM 4255 C CA . ILE B 1 266 ? -18.498 -4.839 11.111 1.00 42.73 266 ILE A CA 1
ATOM 4256 C C . ILE B 1 266 ? -19.730 -3.937 11.208 1.00 48.35 266 ILE A C 1
ATOM 4257 O O . ILE B 1 266 ? -20.841 -4.437 11.362 1.00 48.56 266 ILE A O 1
ATOM 4262 N N . THR B 1 267 ? -19.523 -2.613 11.166 1.00 49.43 267 THR A N 1
ATOM 4263 C CA . THR B 1 267 ? -20.624 -1.671 11.012 1.00 52.51 267 THR A CA 1
ATOM 4264 C C . THR B 1 267 ? -20.206 -0.552 10.063 1.00 53.28 267 THR A C 1
ATOM 4265 O O . THR B 1 267 ? -19.035 -0.163 10.021 1.00 53.34 267 THR A O 1
ATOM 4269 N N . GLY B 1 268 ? -21.186 -0.040 9.312 1.00 51.05 268 GLY A N 1
ATOM 4270 C CA . GLY B 1 268 ? -21.050 1.261 8.664 1.00 46.50 268 GLY A CA 1
ATOM 4271 C C . GLY B 1 268 ? -20.275 1.191 7.354 1.00 44.41 268 GLY A C 1
ATOM 4272 O O . GLY B 1 268 ? -19.498 2.092 7.053 1.00 53.52 268 GLY A O 1
ATOM 4273 N N . GLY B 1 269 ? -20.491 0.124 6.582 1.00 45.03 269 GLY A N 1
ATOM 4274 C CA . GLY B 1 269 ? -19.780 -0.046 5.326 1.00 48.65 269 GLY A CA 1
ATOM 4275 C C . GLY B 1 269 ? -19.374 -1.504 5.115 1.00 50.28 269 GLY A C 1
ATOM 4276 O O . GLY B 1 269 ? -19.866 -2.404 5.794 1.00 53.37 269 GLY A O 1
ATOM 4277 N N . THR B 1 270 ? -18.477 -1.738 4.159 1.00 44.17 270 THR A N 1
ATOM 4278 C CA . THR B 1 270 ? -18.068 -3.097 3.835 1.00 40.58 270 THR A CA 1
ATOM 4279 C C . THR B 1 270 ? -16.548 -3.229 3.991 1.00 43.01 270 THR A C 1
ATOM 4280 O O . THR B 1 270 ? -15.832 -2.227 4.124 1.00 39.21 270 THR A O 1
ATOM 4284 N N . LEU B 1 271 ? -16.066 -4.476 3.972 1.00 42.10 271 LEU A N 1
ATOM 4285 C CA . LEU B 1 271 ? -14.657 -4.755 4.215 1.00 42.40 271 LEU A CA 1
ATOM 4286 C C . LEU B 1 271 ? -14.214 -5.906 3.314 1.00 41.61 271 LEU A C 1
ATOM 4287 O O . LEU B 1 271 ? -14.911 -6.914 3.189 1.00 41.69 271 LEU A O 1
ATOM 4292 N N . SER B 1 272 ? -13.068 -5.703 2.649 1.00 38.61 272 SER A N 1
ATOM 4293 C CA . SER B 1 272 ? -12.417 -6.768 1.909 1.00 41.26 272 SER A CA 1
ATOM 4294 C C . SER B 1 272 ? -11.180 -7.228 2.684 1.00 39.89 272 SER A C 1
ATOM 4295 O O . SER B 1 272 ? -10.519 -6.418 3.339 1.00 36.11 272 SER A O 1
ATOM 4298 N N . VAL B 1 273 ? -10.901 -8.532 2.604 1.00 36.87 273 VAL A N 1
ATOM 4299 C CA . VAL B 1 273 ? -9.728 -9.131 3.213 1.00 38.70 273 VAL A CA 1
ATOM 4300 C C . VAL B 1 273 ? -9.139 -10.096 2.193 1.00 36.07 273 VAL A C 1
ATOM 4301 O O . VAL B 1 273 ? -9.744 -11.113 1.874 1.00 38.64 273 VAL A O 1
ATOM 4305 N N . LYS B 1 274 ? -7.969 -9.726 1.667 1.00 38.13 274 LYS A N 1
ATOM 4306 C CA . LYS B 1 274 ? -7.361 -10.501 0.605 1.00 37.85 274 LYS A CA 1
ATOM 4307 C C . LYS B 1 274 ? -5.869 -10.575 0.873 1.00 41.26 274 LYS A C 1
ATOM 4308 O O . LYS B 1 274 ? -5.302 -9.666 1.480 1.00 42.27 274 LYS A O 1
ATOM 4314 N N . GLY B 1 275 ? -5.252 -11.658 0.396 1.00 38.57 275 GLY A N 1
ATOM 4315 C CA . GLY B 1 275 ? -3.832 -11.823 0.633 1.00 42.43 275 GLY A CA 1
ATOM 4316 C C . GLY B 1 275 ? -3.100 -12.513 -0.504 1.00 45.69 275 GLY A C 1
ATOM 4317 O O . GLY B 1 275 ? -3.698 -12.934 -1.495 1.00 44.83 275 GLY A O 1
ATOM 4318 N N . THR B 1 276 ? -1.777 -12.588 -0.330 1.00 40.65 276 THR A N 1
ATOM 4319 C CA . THR B 1 276 ? -0.873 -13.260 -1.235 1.00 36.85 276 THR A CA 1
ATOM 4320 C C . THR B 1 276 ? -0.021 -14.213 -0.402 1.00 37.25 276 THR A C 1
ATOM 4321 O O . THR B 1 276 ? 0.638 -13.792 0.558 1.00 37.13 276 THR A O 1
ATOM 4325 N N . ALA B 1 277 ? -0.075 -15.494 -0.782 1.00 32.48 277 ALA A N 1
ATOM 4326 C CA . ALA B 1 277 ? 0.688 -16.556 -0.145 1.00 36.23 277 ALA A CA 1
ATOM 4327 C C . ALA B 1 277 ? 1.894 -16.873 -1.019 1.00 39.37 277 ALA A C 1
ATOM 4328 O O . ALA B 1 277 ? 1.782 -16.905 -2.245 1.00 42.64 277 ALA A O 1
ATOM 4330 N N . VAL B 1 278 ? 3.047 -17.067 -0.372 1.00 38.89 278 VAL A N 1
ATOM 4331 C CA . VAL B 1 278 ? 4.283 -17.321 -1.088 1.00 41.49 278 VAL A CA 1
ATOM 4332 C C . VAL B 1 278 ? 4.967 -18.508 -0.422 1.00 44.03 278 VAL A C 1
ATOM 4333 O O . VAL B 1 278 ? 4.932 -18.642 0.808 1.00 39.11 278 VAL A O 1
ATOM 4337 N N . SER B 1 279 ? 5.599 -19.350 -1.248 1.00 42.74 279 SER A N 1
ATOM 4338 C CA . SER B 1 279 ? 6.426 -20.439 -0.750 1.00 46.56 279 SER A CA 1
ATOM 4339 C C . SER B 1 279 ? 7.711 -19.878 -0.110 1.00 52.63 279 SER A C 1
ATOM 4340 O O . SER B 1 279 ? 8.159 -18.738 -0.390 1.00 51.52 279 SER A O 1
ATOM 4344 N N . VAL C 1 2 ? 34.584 -64.231 -60.646 1.00 79.39 2 VAL C N 1
ATOM 4345 C CA . VAL C 1 2 ? 34.756 -64.628 -59.206 1.00 83.48 2 VAL C CA 1
ATOM 4346 C C . VAL C 1 2 ? 33.382 -64.882 -58.580 1.00 82.84 2 VAL C C 1
ATOM 4347 O O . VAL C 1 2 ? 32.476 -64.065 -58.709 1.00 89.29 2 VAL C O 1
ATOM 4351 N N . LYS C 1 3 ? 33.235 -66.055 -57.951 1.00 77.71 3 LYS C N 1
ATOM 4352 C CA . LYS C 1 3 ? 32.100 -66.428 -57.123 1.00 66.00 3 LYS C CA 1
ATOM 4353 C C . LYS C 1 3 ? 32.520 -66.361 -55.657 1.00 65.10 3 LYS C C 1
ATOM 4354 O O . LYS C 1 3 ? 33.683 -66.587 -55.330 1.00 62.86 3 LYS C O 1
ATOM 4360 N N . TYR C 1 4 ? 31.557 -66.080 -54.769 1.00 58.79 4 TYR C N 1
ATOM 4361 C CA . TYR C 1 4 ? 31.810 -65.964 -53.339 1.00 55.37 4 TYR C CA 1
ATOM 4362 C C . TYR C 1 4 ? 31.400 -67.251 -52.632 1.00 49.48 4 TYR C C 1
ATOM 4363 O O . TYR C 1 4 ? 30.850 -68.146 -53.263 1.00 58.04 4 TYR C O 1
ATOM 4372 N N . GLN C 1 5 ? 31.599 -67.284 -51.312 1.00 47.43 5 GLN C N 1
ATOM 4373 C CA . GLN C 1 5 ? 31.408 -68.476 -50.505 1.00 43.89 5 GLN C CA 1
ATOM 4374 C C . GLN C 1 5 ? 29.968 -68.626 -50.023 1.00 46.09 5 GLN C C 1
ATOM 4375 O O . GLN C 1 5 ? 29.584 -69.691 -49.544 1.00 42.64 5 GLN C O 1
ATOM 4381 N N . TYR C 1 6 ? 29.167 -67.559 -50.092 1.00 41.11 6 TYR C N 1
ATOM 4382 C CA . TYR C 1 6 ? 27.779 -67.687 -49.652 1.00 37.82 6 TYR C CA 1
ATOM 4383 C C . TYR C 1 6 ? 26.945 -68.252 -50.802 1.00 38.36 6 TYR C C 1
ATOM 4384 O O . TYR C 1 6 ? 27.307 -68.113 -51.972 1.00 38.36 6 TYR C O 1
ATOM 4393 N N . GLU C 1 7 ? 25.803 -68.843 -50.461 1.00 38.68 7 GLU C N 1
ATOM 4394 C CA . GLU C 1 7 ? 24.880 -69.353 -51.456 1.00 45.29 7 GLU C CA 1
ATOM 4395 C C . GLU C 1 7 ? 23.452 -68.956 -51.081 1.00 43.70 7 GLU C C 1
ATOM 4396 O O . GLU C 1 7 ? 22.995 -69.190 -49.960 1.00 40.26 7 GLU C O 1
ATOM 4402 N N . PHE C 1 8 ? 22.729 -68.378 -52.039 1.00 42.38 8 PHE C N 1
ATOM 4403 C CA . PHE C 1 8 ? 21.345 -68.013 -51.795 1.00 40.96 8 PHE C CA 1
ATOM 4404 C C . PHE C 1 8 ? 20.512 -69.276 -51.616 1.00 42.81 8 PHE C C 1
ATOM 4405 O O . PHE C 1 8 ? 20.628 -70.199 -52.406 1.00 43.65 8 PHE C O 1
ATOM 4413 N N . PRO C 1 9 ? 19.630 -69.358 -50.594 1.00 46.03 9 PRO C N 1
ATOM 4414 C CA . PRO C 1 9 ? 18.673 -70.465 -50.504 1.00 44.99 9 PRO C CA 1
ATOM 4415 C C . PRO C 1 9 ? 17.675 -70.393 -51.658 1.00 43.90 9 PRO C C 1
ATOM 4416 O O . PRO C 1 9 ? 17.513 -69.345 -52.285 1.00 40.80 9 PRO C O 1
ATOM 4420 N N . LEU C 1 10 ? 17.013 -71.527 -51.931 1.00 41.87 10 LEU C N 1
ATOM 4421 C CA . LEU C 1 10 ? 15.969 -71.608 -52.940 1.00 40.77 10 LEU C CA 1
ATOM 4422 C C . LEU C 1 10 ? 14.663 -71.814 -52.185 1.00 36.58 10 LEU C C 1
ATOM 4423 O O . LEU C 1 10 ? 14.656 -72.483 -51.153 1.00 35.11 10 LEU C O 1
ATOM 4428 N N . ASP C 1 11 ? 13.563 -71.247 -52.695 1.00 39.11 11 ASP C N 1
ATOM 4429 C CA . ASP C 1 11 ? 12.262 -71.527 -52.111 1.00 37.67 11 ASP C CA 1
ATOM 4430 C C . ASP C 1 11 ? 11.770 -72.902 -52.585 1.00 42.36 11 ASP C C 1
ATOM 4431 O O . ASP C 1 11 ? 12.487 -73.629 -53.282 1.00 39.50 11 ASP C O 1
ATOM 4436 N N . LYS C 1 12 ? 10.524 -73.234 -52.210 1.00 37.57 12 LYS C N 1
ATOM 4437 C CA . LYS C 1 12 ? 9.931 -74.535 -52.482 1.00 43.23 12 LYS C CA 1
ATOM 4438 C C . LYS C 1 12 ? 9.900 -74.793 -53.990 1.00 46.18 12 LYS C C 1
ATOM 4439 O O . LYS C 1 12 ? 10.070 -75.926 -54.426 1.00 48.39 12 LYS C O 1
ATOM 4445 N N . ALA C 1 13 ? 9.725 -73.729 -54.780 1.00 43.17 13 ALA C N 1
ATOM 4446 C CA . ALA C 1 13 ? 9.623 -73.812 -56.230 1.00 43.94 13 ALA C CA 1
ATOM 4447 C C . ALA C 1 13 ? 10.998 -73.690 -56.887 1.00 41.41 13 ALA C C 1
ATOM 4448 O O . ALA C 1 13 ? 11.074 -73.518 -58.098 1.00 42.63 13 ALA C O 1
ATOM 4450 N N . GLY C 1 14 ? 12.074 -73.721 -56.092 1.00 41.47 14 GLY C N 1
ATOM 4451 C CA . GLY C 1 14 ? 13.423 -73.596 -56.627 1.00 41.46 14 GLY C CA 1
ATOM 4452 C C . GLY C 1 14 ? 13.853 -72.167 -56.984 1.00 46.81 14 GLY C C 1
ATOM 4453 O O . GLY C 1 14 ? 14.864 -71.997 -57.657 1.00 47.62 14 GLY C O 1
ATOM 4454 N N . LYS C 1 15 ? 13.138 -71.132 -56.513 1.00 43.58 15 LYS C N 1
ATOM 4455 C CA . LYS C 1 15 ? 13.534 -69.752 -56.794 1.00 41.35 15 LYS C CA 1
ATOM 4456 C C . LYS C 1 15 ? 14.510 -69.227 -55.739 1.00 38.89 15 LYS C C 1
ATOM 4457 O O . LYS C 1 15 ? 14.244 -69.319 -54.536 1.00 40.98 15 LYS C O 1
ATOM 4463 N N . ALA C 1 16 ? 15.661 -68.713 -56.213 1.00 35.41 16 ALA C N 1
ATOM 4464 C CA . ALA C 1 16 ? 16.693 -68.155 -55.346 1.00 39.92 16 ALA C CA 1
ATOM 4465 C C . ALA C 1 16 ? 16.233 -66.798 -54.796 1.00 39.10 16 ALA C C 1
ATOM 4466 O O . ALA C 1 16 ? 15.498 -66.075 -55.451 1.00 37.25 16 ALA C O 1
ATOM 4468 N N . GLY C 1 17 ? 16.666 -66.464 -53.583 1.00 40.27 17 GLY C N 1
ATOM 4469 C CA . GLY C 1 17 ? 16.448 -65.148 -53.007 1.00 34.90 17 GLY C CA 1
ATOM 4470 C C . GLY C 1 17 ? 17.504 -64.853 -51.950 1.00 34.69 17 GLY C C 1
ATOM 4471 O O . GLY C 1 17 ? 18.022 -65.782 -51.325 1.00 32.80 17 GLY C O 1
ATOM 4472 N N . ALA C 1 18 ? 17.798 -63.559 -51.731 1.00 30.58 18 ALA C N 1
ATOM 4473 C CA . ALA C 1 18 ? 18.728 -63.183 -50.680 1.00 31.20 18 ALA C CA 1
ATOM 4474 C C . ALA C 1 18 ? 17.986 -63.110 -49.337 1.00 33.22 18 ALA C C 1
ATOM 4475 O O . ALA C 1 18 ? 17.916 -62.044 -48.733 1.00 31.61 18 ALA C O 1
ATOM 4477 N N . VAL C 1 19 ? 17.469 -64.258 -48.866 1.00 31.94 19 VAL C N 1
ATOM 4478 C CA . VAL C 1 19 ? 16.567 -64.325 -47.727 1.00 29.52 19 VAL C CA 1
ATOM 4479 C C . VAL C 1 19 ? 17.054 -65.372 -46.730 1.00 32.90 19 VAL C C 1
ATOM 4480 O O . VAL C 1 19 ? 17.925 -66.187 -47.062 1.00 33.56 19 VAL C O 1
ATOM 4484 N N . LYS C 1 20 ? 16.463 -65.338 -45.529 1.00 26.02 20 LYS C N 1
ATOM 4485 C CA . LYS C 1 20 ? 16.614 -66.371 -44.515 1.00 28.97 20 LYS C CA 1
ATOM 4486 C C . LYS C 1 20 ? 15.235 -66.880 -44.137 1.00 30.31 20 LYS C C 1
ATOM 4487 O O . LYS C 1 20 ? 14.271 -66.112 -44.174 1.00 32.43 20 LYS C O 1
ATOM 4493 N N . PRO C 1 21 ? 15.082 -68.187 -43.792 1.00 30.93 21 PRO C N 1
ATOM 4494 C CA . PRO C 1 21 ? 13.795 -68.719 -43.349 1.00 31.81 21 PRO C CA 1
ATOM 4495 C C . PRO C 1 21 ? 13.589 -68.394 -41.872 1.00 33.51 21 PRO C C 1
ATOM 4496 O O . PRO C 1 21 ? 14.577 -68.191 -41.160 1.00 29.87 21 PRO C O 1
ATOM 4500 N N . TYR C 1 22 ? 12.317 -68.351 -41.423 1.00 28.82 22 TYR C N 1
ATOM 4501 C CA . TYR C 1 22 ? 12.047 -68.202 -39.996 1.00 32.68 22 TYR C CA 1
ATOM 4502 C C . TYR C 1 22 ? 10.643 -68.708 -39.695 1.00 31.67 22 TYR C C 1
ATOM 4503 O O . TYR C 1 22 ? 9.909 -69.090 -40.613 1.00 34.18 22 TYR C O 1
ATOM 4512 N N . ARG C 1 23 ? 10.298 -68.694 -38.396 1.00 33.54 23 ARG C N 1
ATOM 4513 C CA . ARG C 1 23 ? 9.113 -69.327 -37.827 1.00 35.26 23 ARG C CA 1
ATOM 4514 C C . ARG C 1 23 ? 9.398 -70.818 -37.619 1.00 42.70 23 ARG C C 1
ATOM 4515 O O . ARG C 1 23 ? 10.355 -71.356 -38.173 1.00 42.17 23 ARG C O 1
ATOM 4523 N N . GLY C 1 24 ? 8.592 -71.468 -36.778 1.00 45.67 24 GLY C N 1
ATOM 4524 C CA . GLY C 1 24 ? 8.893 -72.804 -36.292 1.00 46.15 24 GLY C CA 1
ATOM 4525 C C . GLY C 1 24 ? 9.111 -73.790 -37.435 1.00 49.24 24 GLY C C 1
ATOM 4526 O O . GLY C 1 24 ? 10.068 -74.563 -37.410 1.00 53.04 24 GLY C O 1
ATOM 4527 N N . GLY C 1 25 ? 8.235 -73.713 -38.440 1.00 49.76 25 GLY C N 1
ATOM 4528 C CA . GLY C 1 25 ? 8.283 -74.556 -39.622 1.00 43.94 25 GLY C CA 1
ATOM 4529 C C . GLY C 1 25 ? 9.099 -73.986 -40.789 1.00 41.76 25 GLY C C 1
ATOM 4530 O O . GLY C 1 25 ? 9.037 -74.529 -41.893 1.00 42.41 25 GLY C O 1
ATOM 4531 N N . LYS C 1 26 ? 9.854 -72.899 -40.555 1.00 34.60 26 LYS C N 1
ATOM 4532 C CA . LYS C 1 26 ? 10.761 -72.330 -41.549 1.00 35.47 26 LYS C CA 1
ATOM 4533 C C . LYS C 1 26 ? 10.029 -72.062 -42.858 1.00 33.20 26 LYS C C 1
ATOM 4534 O O . LYS C 1 26 ? 10.590 -72.206 -43.944 1.00 32.71 26 LYS C O 1
ATOM 4540 N N . ASN C 1 27 ? 8.776 -71.636 -42.739 1.00 33.31 27 ASN C N 1
ATOM 4541 C CA . ASN C 1 27 ? 7.938 -71.457 -43.909 1.00 36.52 27 ASN C CA 1
ATOM 4542 C C . ASN C 1 27 ? 7.687 -69.974 -44.161 1.00 34.37 27 ASN C C 1
ATOM 4543 O O . ASN C 1 27 ? 6.797 -69.629 -44.930 1.00 33.94 27 ASN C O 1
ATOM 4548 N N . ASP C 1 28 ? 8.487 -69.098 -43.532 1.00 34.14 28 ASP C N 1
ATOM 4549 C CA . ASP C 1 28 ? 8.416 -67.674 -43.840 1.00 33.24 28 ASP C CA 1
ATOM 4550 C C . ASP C 1 28 ? 9.826 -67.222 -44.210 1.00 32.01 28 ASP C C 1
ATOM 4551 O O . ASP C 1 28 ? 10.794 -67.933 -43.923 1.00 33.11 28 ASP C O 1
ATOM 4556 N N . PHE C 1 29 ? 9.943 -66.049 -44.848 1.00 28.57 29 PHE C N 1
ATOM 4557 C CA . PHE C 1 29 ? 11.238 -65.604 -45.352 1.00 28.35 29 PHE C CA 1
ATOM 4558 C C . PHE C 1 29 ? 11.439 -64.130 -44.995 1.00 27.83 29 PHE C C 1
ATOM 4559 O O . PHE C 1 29 ? 10.480 -63.365 -44.916 1.00 26.36 29 PHE C O 1
ATOM 4567 N N . VAL C 1 30 ? 12.702 -63.723 -44.848 1.00 27.23 30 VAL C N 1
ATOM 4568 C CA . VAL C 1 30 ? 13.016 -62.332 -44.562 1.00 28.39 30 VAL C CA 1
ATOM 4569 C C . VAL C 1 30 ? 14.340 -62.003 -45.249 1.00 28.04 30 VAL C C 1
ATOM 4570 O O . VAL C 1 30 ? 15.240 -62.840 -45.257 1.00 29.85 30 VAL C O 1
ATOM 4574 N N . THR C 1 31 ? 14.455 -60.787 -45.801 1.00 29.48 31 THR C N 1
ATOM 4575 C CA . THR C 1 31 ? 15.683 -60.321 -46.431 1.00 29.21 31 THR C CA 1
ATOM 4576 C C . THR C 1 31 ? 16.569 -59.625 -45.392 1.00 33.00 31 THR C C 1
ATOM 4577 O O . THR C 1 31 ? 16.202 -58.577 -44.849 1.00 29.12 31 THR C O 1
ATOM 4581 N N . PRO C 1 32 ? 17.776 -60.155 -45.091 1.00 31.56 32 PRO C N 1
ATOM 4582 C CA . PRO C 1 32 ? 18.727 -59.451 -44.231 1.00 29.95 32 PRO C CA 1
ATOM 4583 C C . PRO C 1 32 ? 19.251 -58.208 -44.947 1.00 29.33 32 PRO C C 1
ATOM 4584 O O . PRO C 1 32 ? 19.674 -58.285 -46.093 1.00 25.82 32 PRO C O 1
ATOM 4588 N N . VAL C 1 33 ? 19.248 -57.076 -44.228 1.00 28.57 33 VAL C N 1
ATOM 4589 C CA . VAL C 1 33 ? 19.684 -55.808 -44.782 1.00 27.14 33 VAL C CA 1
ATOM 4590 C C . VAL C 1 33 ? 20.653 -55.139 -43.815 1.00 26.74 33 VAL C C 1
ATOM 4591 O O . VAL C 1 33 ? 20.746 -55.510 -42.635 1.00 24.85 33 VAL C O 1
ATOM 4595 N N . SER C 1 34 ? 21.385 -54.162 -44.370 1.00 25.70 34 SER C N 1
ATOM 4596 C CA . SER C 1 34 ? 22.218 -53.282 -43.578 1.00 28.62 34 SER C CA 1
ATOM 4597 C C . SER C 1 34 ? 22.166 -51.900 -44.206 1.00 31.59 34 SER C C 1
ATOM 4598 O O . SER C 1 34 ? 22.352 -51.759 -45.418 1.00 30.85 34 SER C O 1
ATOM 4601 N N . ASN C 1 35 ? 21.968 -50.890 -43.359 1.00 29.46 35 ASN C N 1
ATOM 4602 C CA . ASN C 1 35 ? 22.125 -49.525 -43.817 1.00 31.99 35 ASN C CA 1
ATOM 4603 C C . ASN C 1 35 ? 23.529 -49.406 -44.428 1.00 29.85 35 ASN C C 1
ATOM 4604 O O . ASN C 1 35 ? 24.445 -50.083 -43.981 1.00 30.46 35 ASN C O 1
ATOM 4609 N N . LEU C 1 36 ? 23.694 -48.553 -45.445 1.00 30.41 36 LEU C N 1
ATOM 4610 C CA . LEU C 1 36 ? 24.985 -48.419 -46.116 1.00 30.33 36 LEU C CA 1
ATOM 4611 C C . LEU C 1 36 ? 26.085 -47.947 -45.159 1.00 32.10 36 LEU C C 1
ATOM 4612 O O . LEU C 1 36 ? 27.261 -48.142 -45.459 1.00 30.24 36 LEU C O 1
ATOM 4617 N N . SER C 1 37 ? 25.715 -47.352 -44.009 1.00 26.69 37 SER C N 1
ATOM 4618 C CA . SER C 1 37 ? 26.702 -46.907 -43.026 1.00 29.11 37 SER C CA 1
ATOM 4619 C C . SER C 1 37 ? 27.498 -48.081 -42.450 1.00 27.80 37 SER C C 1
ATOM 4620 O O . SER C 1 37 ? 28.563 -47.859 -41.892 1.00 30.14 37 SER C O 1
ATOM 4623 N N . GLY C 1 38 ? 26.979 -49.308 -42.583 1.00 27.02 38 GLY C N 1
ATOM 4624 C CA . GLY C 1 38 ? 27.631 -50.510 -42.086 1.00 29.02 38 GLY C CA 1
ATOM 4625 C C . GLY C 1 38 ? 28.613 -51.126 -43.097 1.00 31.35 38 GLY C C 1
ATOM 4626 O O . GLY C 1 38 ? 29.373 -52.040 -42.739 1.00 29.81 38 GLY C O 1
ATOM 4627 N N . VAL C 1 39 ? 28.610 -50.605 -44.330 1.00 28.67 39 VAL C N 1
ATOM 4628 C CA . VAL C 1 39 ? 29.467 -51.090 -45.403 1.00 30.55 39 VAL C CA 1
ATOM 4629 C C . VAL C 1 39 ? 30.763 -50.281 -45.353 1.00 29.79 39 VAL C C 1
ATOM 4630 O O . VAL C 1 39 ? 30.750 -49.108 -44.983 1.00 34.62 39 VAL C O 1
ATOM 4634 N N . ALA C 1 40 ? 31.884 -50.904 -45.724 1.00 32.04 40 ALA C N 1
ATOM 4635 C CA . ALA C 1 40 ? 33.137 -50.177 -45.812 1.00 30.20 40 ALA C CA 1
ATOM 4636 C C . ALA C 1 40 ? 33.816 -50.470 -47.158 1.00 33.14 40 ALA C C 1
ATOM 4637 O O . ALA C 1 40 ? 33.598 -51.515 -47.778 1.00 30.29 40 ALA C O 1
ATOM 4639 N N . GLU C 1 41 ? 34.626 -49.509 -47.608 1.00 36.97 41 GLU C N 1
ATOM 4640 C CA . GLU C 1 41 ? 35.530 -49.677 -48.736 1.00 35.20 41 GLU C CA 1
ATOM 4641 C C . GLU C 1 41 ? 36.959 -49.683 -48.186 1.00 38.41 41 GLU C C 1
ATOM 4642 O O . GLU C 1 41 ? 37.298 -48.847 -47.327 1.00 36.27 41 GLU C O 1
ATOM 4648 N N . ILE C 1 42 ? 37.805 -50.619 -48.665 1.00 34.68 42 ILE C N 1
ATOM 4649 C CA . ILE C 1 42 ? 39.223 -50.503 -48.344 1.00 35.26 42 ILE C CA 1
ATOM 4650 C C . ILE C 1 42 ? 39.843 -49.466 -49.280 1.00 37.70 42 ILE C C 1
ATOM 4651 O O . ILE C 1 42 ? 39.734 -49.591 -50.492 1.00 39.84 42 ILE C O 1
ATOM 4656 N N . LEU C 1 43 ? 40.431 -48.402 -48.714 1.00 36.50 43 LEU C N 1
ATOM 4657 C CA . LEU C 1 43 ? 40.970 -47.325 -49.535 1.00 36.35 43 LEU C CA 1
ATOM 4658 C C . LEU C 1 43 ? 42.366 -47.687 -50.051 1.00 40.39 43 LEU C C 1
ATOM 4659 O O . LEU C 1 43 ? 42.726 -47.314 -51.166 1.00 38.37 43 LEU C O 1
ATOM 4664 N N . THR C 1 44 ? 43.169 -48.334 -49.196 1.00 36.89 44 THR C N 1
ATOM 4665 C CA . THR C 1 44 ? 44.545 -48.678 -49.538 1.00 37.48 44 THR C CA 1
ATOM 4666 C C . THR C 1 44 ? 45.011 -49.789 -48.605 1.00 36.81 44 THR C C 1
ATOM 4667 O O . THR C 1 44 ? 44.575 -49.857 -47.451 1.00 42.24 44 THR C O 1
ATOM 4671 N N . ASN C 1 45 ? 45.917 -50.637 -49.108 1.00 39.55 45 ASN C N 1
ATOM 4672 C CA . ASN C 1 45 ? 46.684 -51.505 -48.231 1.00 43.05 45 ASN C CA 1
ATOM 4673 C C . ASN C 1 45 ? 48.177 -51.434 -48.561 1.00 46.48 45 ASN C C 1
ATOM 4674 O O . ASN C 1 45 ? 48.932 -52.338 -48.199 1.00 50.88 45 ASN C O 1
ATOM 4679 N N . ALA C 1 46 ? 48.599 -50.361 -49.235 1.00 45.19 46 ALA C N 1
ATOM 4680 C CA . ALA C 1 46 ? 49.993 -50.188 -49.628 1.00 48.23 46 ALA C CA 1
ATOM 4681 C C . ALA C 1 46 ? 50.795 -49.614 -48.461 1.00 46.32 46 ALA C C 1
ATOM 4682 O O . ALA C 1 46 ? 50.517 -48.500 -48.013 1.00 42.90 46 ALA C O 1
ATOM 4684 N N . ALA C 1 47 ? 51.796 -50.384 -47.995 1.00 45.10 47 ALA C N 1
ATOM 4685 C CA . ALA C 1 47 ? 52.698 -49.994 -46.917 1.00 45.88 47 ALA C CA 1
ATOM 4686 C C . ALA C 1 47 ? 53.433 -48.701 -47.275 1.00 44.16 47 ALA C C 1
ATOM 4687 O O . ALA C 1 47 ? 53.868 -48.544 -48.413 1.00 44.07 47 ALA C O 1
ATOM 4689 N N . LEU C 1 48 ? 53.531 -47.770 -46.312 1.00 40.74 48 LEU C N 1
ATOM 4690 C CA . LEU C 1 48 ? 54.122 -46.462 -46.541 1.00 43.78 48 LEU C CA 1
ATOM 4691 C C . LEU C 1 48 ? 55.547 -46.457 -45.981 1.00 47.76 48 LEU C C 1
ATOM 4692 O O . LEU C 1 48 ? 55.813 -47.102 -44.956 1.00 49.59 48 LEU C O 1
ATOM 4697 N N . LYS C 1 49 ? 56.437 -45.684 -46.624 1.00 43.83 49 LYS C N 1
ATOM 4698 C CA . LYS C 1 49 ? 57.770 -45.441 -46.085 1.00 51.26 49 LYS C CA 1
ATOM 4699 C C . LYS C 1 49 ? 57.632 -44.512 -44.882 1.00 51.93 49 LYS C C 1
ATOM 4700 O O . LYS C 1 49 ? 56.570 -43.914 -44.689 1.00 53.80 49 LYS C O 1
ATOM 4706 N N . ALA C 1 50 ? 58.698 -44.398 -44.080 1.00 44.00 50 ALA C N 1
ATOM 4707 C CA . ALA C 1 50 ? 58.711 -43.448 -42.975 1.00 46.92 50 ALA C CA 1
ATOM 4708 C C . ALA C 1 50 ? 58.332 -42.068 -43.498 1.00 48.78 50 ALA C C 1
ATOM 4709 O O . ALA C 1 50 ? 58.861 -41.638 -44.526 1.00 49.18 50 ALA C O 1
ATOM 4711 N N . THR C 1 51 ? 57.385 -41.411 -42.799 1.00 47.35 51 THR C N 1
ATOM 4712 C CA . THR C 1 51 ? 56.934 -40.044 -43.050 1.00 44.07 51 THR C CA 1
ATOM 4713 C C . THR C 1 51 ? 56.094 -39.914 -44.324 1.00 39.06 51 THR C C 1
ATOM 4714 O O . THR C 1 51 ? 55.587 -38.831 -44.598 1.00 42.79 51 THR C O 1
ATOM 4718 N N . GLU C 1 52 ? 55.928 -40.994 -45.096 1.00 38.02 52 GLU C N 1
ATOM 4719 C CA . GLU C 1 52 ? 55.148 -40.916 -46.325 1.00 43.63 52 GLU C CA 1
ATOM 4720 C C . GLU C 1 52 ? 53.651 -40.837 -45.980 1.00 47.60 52 GLU C C 1
ATOM 4721 O O . GLU C 1 52 ? 53.196 -41.439 -45.007 1.00 45.17 52 GLU C O 1
ATOM 4727 N N . ALA C 1 53 ? 52.892 -40.104 -46.806 1.00 46.07 53 ALA C N 1
ATOM 4728 C CA . ALA C 1 53 ? 51.460 -39.918 -46.642 1.00 46.75 53 ALA C CA 1
ATOM 4729 C C . ALA C 1 53 ? 50.693 -40.644 -47.743 1.00 50.84 53 ALA C C 1
ATOM 4730 O O . ALA C 1 53 ? 51.154 -40.728 -48.876 1.00 51.54 53 ALA C O 1
ATOM 4732 N N . TYR C 1 54 ? 49.530 -41.196 -47.376 1.00 49.10 54 TYR C N 1
ATOM 4733 C CA . TYR C 1 54 ? 48.503 -41.575 -48.338 1.00 41.06 54 TYR C CA 1
ATOM 4734 C C . TYR C 1 54 ? 47.429 -40.487 -48.347 1.00 39.47 54 TYR C C 1
ATOM 4735 O O . TYR C 1 54 ? 46.979 -40.068 -47.286 1.00 42.78 54 TYR C O 1
ATOM 4744 N N . SER C 1 55 ? 47.027 -40.022 -49.536 1.00 41.75 55 SER C N 1
ATOM 4745 C CA . SER C 1 55 ? 45.981 -39.013 -49.678 1.00 39.79 55 SER C CA 1
ATOM 4746 C C . SER C 1 55 ? 44.923 -39.539 -50.629 1.00 45.53 55 SER C C 1
ATOM 4747 O O . SER C 1 55 ? 45.202 -39.744 -51.804 1.00 45.02 55 SER C O 1
ATOM 4750 N N . GLN C 1 56 ? 43.706 -39.749 -50.118 1.00 42.61 56 GLN C N 1
ATOM 4751 C CA . GLN C 1 56 ? 42.601 -40.167 -50.961 1.00 37.59 56 GLN C CA 1
ATOM 4752 C C . GLN C 1 56 ? 42.259 -39.000 -51.895 1.00 35.49 56 GLN C C 1
ATOM 4753 O O . GLN C 1 56 ? 42.322 -37.847 -51.490 1.00 35.57 56 GLN C O 1
ATOM 4759 N N . LEU C 1 57 ? 41.872 -39.293 -53.146 1.00 35.64 57 LEU C N 1
ATOM 4760 C CA . LEU C 1 57 ? 41.370 -38.236 -54.007 1.00 40.59 57 LEU C CA 1
ATOM 4761 C C . LEU C 1 57 ? 40.064 -37.730 -53.405 1.00 42.67 57 LEU C C 1
ATOM 4762 O O . LEU C 1 57 ? 39.306 -38.514 -52.822 1.00 41.71 57 LEU C O 1
ATOM 4767 N N . GLY C 1 58 ? 39.810 -36.429 -53.579 1.00 39.45 58 GLY C N 1
ATOM 4768 C CA . GLY C 1 58 ? 38.607 -35.789 -53.073 1.00 41.61 58 GLY C CA 1
ATOM 4769 C C . GLY C 1 58 ? 37.366 -36.548 -53.532 1.00 41.78 58 GLY C C 1
ATOM 4770 O O . GLY C 1 58 ? 37.260 -36.900 -54.706 1.00 44.85 58 GLY C O 1
ATOM 4771 N N . GLN C 1 59 ? 36.458 -36.824 -52.583 1.00 37.44 59 GLN C N 1
ATOM 4772 C CA . GLN C 1 59 ? 35.222 -37.538 -52.849 1.00 36.20 59 GLN C CA 1
ATOM 4773 C C . GLN C 1 59 ? 34.083 -36.523 -52.833 1.00 36.95 59 GLN C C 1
ATOM 4774 O O . GLN C 1 59 ? 33.881 -35.840 -51.831 1.00 35.16 59 GLN C O 1
ATOM 4780 N N . ASP C 1 60 ? 33.360 -36.414 -53.954 1.00 35.58 60 ASP C N 1
ATOM 4781 C CA . ASP C 1 60 ? 32.247 -35.487 -54.059 1.00 37.34 60 ASP C CA 1
ATOM 4782 C C . ASP C 1 60 ? 31.058 -36.082 -53.291 1.00 38.65 60 ASP C C 1
ATOM 4783 O O . ASP C 1 60 ? 30.682 -37.233 -53.526 1.00 34.29 60 ASP C O 1
ATOM 4788 N N . ARG C 1 61 ? 30.477 -35.310 -52.363 1.00 32.88 61 ARG C N 1
ATOM 4789 C CA . ARG C 1 61 ? 29.315 -35.786 -51.613 1.00 35.68 61 ARG C CA 1
ATOM 4790 C C . ARG C 1 61 ? 28.058 -35.777 -52.475 1.00 35.18 61 ARG C C 1
ATOM 4791 O O . ARG C 1 61 ? 27.105 -36.484 -52.171 1.00 37.92 61 ARG C O 1
ATOM 4799 N N . LEU C 1 62 ? 28.046 -34.935 -53.520 1.00 32.78 62 LEU C N 1
ATOM 4800 C CA . LEU C 1 62 ? 26.862 -34.722 -54.336 1.00 37.96 62 LEU C CA 1
ATOM 4801 C C . LEU C 1 62 ? 26.774 -35.820 -55.389 1.00 35.34 62 LEU C C 1
ATOM 4802 O O . LEU C 1 62 ? 27.710 -36.086 -56.109 1.00 40.96 62 LEU C O 1
ATOM 4807 N N . GLY C 1 63 ? 25.628 -36.483 -55.451 1.00 35.09 63 GLY C N 1
ATOM 4808 C CA . GLY C 1 63 ? 25.393 -37.551 -56.405 1.00 33.83 63 GLY C CA 1
ATOM 4809 C C . GLY C 1 63 ? 24.037 -38.172 -56.088 1.00 34.84 63 GLY C C 1
ATOM 4810 O O . GLY C 1 63 ? 23.287 -37.615 -55.294 1.00 30.36 63 GLY C O 1
ATOM 4811 N N . ALA C 1 64 ? 23.763 -39.329 -56.685 1.00 31.75 64 ALA C N 1
ATOM 4812 C CA . ALA C 1 64 ? 22.520 -40.042 -56.472 1.00 34.61 64 ALA C CA 1
ATOM 4813 C C . ALA C 1 64 ? 22.372 -40.409 -54.992 1.00 36.04 64 ALA C C 1
ATOM 4814 O O . ALA C 1 64 ? 21.265 -40.416 -54.464 1.00 37.56 64 ALA C O 1
ATOM 4816 N N . VAL C 1 65 ? 23.498 -40.720 -54.334 1.00 33.87 65 VAL C N 1
ATOM 4817 C CA . VAL C 1 65 ? 23.484 -40.930 -52.896 1.00 32.73 65 VAL C CA 1
ATOM 4818 C C . VAL C 1 65 ? 24.141 -39.730 -52.233 1.00 32.00 65 VAL C C 1
ATOM 4819 O O . VAL C 1 65 ? 25.300 -39.446 -52.493 1.00 32.10 65 VAL C O 1
ATOM 4823 N N . LEU C 1 66 ? 23.389 -38.985 -51.426 1.00 30.67 66 LEU C N 1
ATOM 4824 C CA . LEU C 1 66 ? 23.914 -37.737 -50.886 1.00 29.28 66 LEU C CA 1
ATOM 4825 C C . LEU C 1 66 ? 24.619 -38.044 -49.568 1.00 29.70 66 LEU C C 1
ATOM 4826 O O . LEU C 1 66 ? 23.987 -38.252 -48.527 1.00 31.53 66 LEU C O 1
ATOM 4831 N N . ILE C 1 67 ? 25.956 -38.113 -49.621 1.00 32.03 67 ILE C N 1
ATOM 4832 C CA . ILE C 1 67 ? 26.760 -38.514 -48.475 1.00 31.62 67 ILE C CA 1
ATOM 4833 C C . ILE C 1 67 ? 26.661 -37.443 -47.395 1.00 32.58 67 ILE C C 1
ATOM 4834 O O . ILE C 1 67 ? 26.946 -36.282 -47.659 1.00 31.35 67 ILE C O 1
ATOM 4839 N N . SER C 1 68 ? 26.302 -37.859 -46.166 1.00 32.51 68 SER C N 1
ATOM 4840 C CA . SER C 1 68 ? 26.126 -36.935 -45.052 1.00 28.95 68 SER C CA 1
ATOM 4841 C C . SER C 1 68 ? 27.246 -37.073 -44.022 1.00 28.09 68 SER C C 1
ATOM 4842 O O . SER C 1 68 ? 27.491 -36.158 -43.232 1.00 28.73 68 SER C O 1
ATOM 4845 N N . LYS C 1 69 ? 27.893 -38.250 -43.960 1.00 27.33 69 LYS C N 1
ATOM 4846 C CA . LYS C 1 69 ? 28.830 -38.522 -42.881 1.00 25.99 69 LYS C CA 1
ATOM 4847 C C . LYS C 1 69 ? 29.841 -39.580 -43.312 1.00 29.49 69 LYS C C 1
ATOM 4848 O O . LYS C 1 69 ? 29.597 -40.329 -44.257 1.00 29.95 69 LYS C O 1
ATOM 4854 N N . VAL C 1 70 ? 30.957 -39.658 -42.581 1.00 28.04 70 VAL C N 1
ATOM 4855 C CA . VAL C 1 70 ? 32.028 -40.561 -42.953 1.00 25.98 70 VAL C CA 1
ATOM 4856 C C . VAL C 1 70 ? 32.701 -41.047 -41.672 1.00 28.32 70 VAL C C 1
ATOM 4857 O O . VAL C 1 70 ? 32.747 -40.333 -40.664 1.00 30.70 70 VAL C O 1
ATOM 4861 N N . LYS C 1 71 ? 33.213 -42.275 -41.719 1.00 25.08 71 LYS C N 1
ATOM 4862 C CA . LYS C 1 71 ? 33.944 -42.821 -40.591 1.00 26.23 71 LYS C CA 1
ATOM 4863 C C . LYS C 1 71 ? 35.098 -43.666 -41.129 1.00 27.75 71 LYS C C 1
ATOM 4864 O O . LYS C 1 71 ? 34.958 -44.295 -42.182 1.00 30.45 71 LYS C O 1
ATOM 4870 N N . GLY C 1 72 ? 36.212 -43.700 -40.381 1.00 31.31 72 GLY C N 1
ATOM 4871 C CA . GLY C 1 72 ? 37.391 -44.419 -40.841 1.00 28.18 72 GLY C CA 1
ATOM 4872 C C . GLY C 1 72 ? 37.954 -45.383 -39.801 1.00 32.22 72 GLY C C 1
ATOM 4873 O O . GLY C 1 72 ? 37.780 -45.186 -38.596 1.00 30.49 72 GLY C O 1
ATOM 4874 N N . TRP C 1 73 ? 38.641 -46.428 -40.298 1.00 29.78 73 TRP C N 1
ATOM 4875 C CA . TRP C 1 73 ? 39.397 -47.340 -39.457 1.00 34.58 73 TRP C CA 1
ATOM 4876 C C . TRP C 1 73 ? 40.773 -47.524 -40.081 1.00 32.76 73 TRP C C 1
ATOM 4877 O O . TRP C 1 73 ? 40.864 -47.767 -41.284 1.00 34.19 73 TRP C O 1
ATOM 4888 N N . ALA C 1 74 ? 41.803 -47.461 -39.237 1.00 33.47 74 ALA C N 1
ATOM 4889 C CA . ALA C 1 74 ? 43.181 -47.642 -39.669 1.00 36.99 74 ALA C CA 1
ATOM 4890 C C . ALA C 1 74 ? 43.840 -48.718 -38.819 1.00 36.92 74 ALA C C 1
ATOM 4891 O O . ALA C 1 74 ? 43.666 -48.758 -37.606 1.00 32.84 74 ALA C O 1
ATOM 4893 N N . TYR C 1 75 ? 44.606 -49.575 -39.491 1.00 37.34 75 TYR C N 1
ATOM 4894 C CA . TYR C 1 75 ? 45.420 -50.564 -38.811 1.00 40.56 75 TYR C CA 1
ATOM 4895 C C . TYR C 1 75 ? 46.776 -50.595 -39.507 1.00 39.13 75 TYR C C 1
ATOM 4896 O O . TYR C 1 75 ? 46.829 -50.770 -40.725 1.00 39.07 75 TYR C O 1
ATOM 4905 N N . ALA C 1 76 ? 47.851 -50.404 -38.730 1.00 41.69 76 ALA C N 1
ATOM 4906 C CA . ALA C 1 76 ? 49.214 -50.470 -39.257 1.00 46.89 76 ALA C CA 1
ATOM 4907 C C . ALA C 1 76 ? 50.149 -51.056 -38.200 1.00 48.72 76 ALA C C 1
ATOM 4908 O O . ALA C 1 76 ? 49.883 -50.961 -36.998 1.00 45.50 76 ALA C O 1
ATOM 4910 N N . ASP C 1 77 ? 51.273 -51.627 -38.658 1.00 50.27 77 ASP C N 1
ATOM 4911 C CA . ASP C 1 77 ? 52.208 -52.254 -37.740 1.00 51.81 77 ASP C CA 1
ATOM 4912 C C . ASP C 1 77 ? 53.121 -51.200 -37.113 1.00 51.47 77 ASP C C 1
ATOM 4913 O O . ASP C 1 77 ? 53.867 -51.514 -36.196 1.00 63.57 77 ASP C O 1
ATOM 4918 N N . ARG C 1 78 ? 53.049 -49.950 -37.586 1.00 44.55 78 ARG C N 1
ATOM 4919 C CA . ARG C 1 78 ? 53.797 -48.844 -36.991 1.00 47.72 78 ARG C CA 1
ATOM 4920 C C . ARG C 1 78 ? 52.856 -47.655 -36.812 1.00 49.82 78 ARG C C 1
ATOM 4921 O O . ARG C 1 78 ? 51.834 -47.555 -37.484 1.00 49.49 78 ARG C O 1
ATOM 4929 N N . GLU C 1 79 ? 53.243 -46.711 -35.961 1.00 46.04 79 GLU C N 1
ATOM 4930 C CA . GLU C 1 79 ? 52.366 -45.601 -35.641 1.00 46.16 79 GLU C CA 1
ATOM 4931 C C . GLU C 1 79 ? 52.281 -44.599 -36.798 1.00 48.79 79 GLU C C 1
ATOM 4932 O O . GLU C 1 79 ? 53.184 -44.468 -37.630 1.00 44.20 79 GLU C O 1
ATOM 4938 N N . GLY C 1 80 ? 51.148 -43.894 -36.836 1.00 41.87 80 GLY C N 1
ATOM 4939 C CA . GLY C 1 80 ? 50.869 -42.863 -37.819 1.00 39.86 80 GLY C CA 1
ATOM 4940 C C . GLY C 1 80 ? 49.728 -41.976 -37.334 1.00 39.88 80 GLY C C 1
ATOM 4941 O O . GLY C 1 80 ? 49.357 -42.033 -36.158 1.00 38.56 80 GLY C O 1
ATOM 4942 N N . THR C 1 81 ? 49.178 -41.167 -38.245 1.00 44.12 81 THR C N 1
ATOM 4943 C CA . THR C 1 81 ? 48.075 -40.266 -37.937 1.00 38.78 81 THR C CA 1
ATOM 4944 C C . THR C 1 81 ? 47.081 -40.301 -39.092 1.00 41.95 81 THR C C 1
ATOM 4945 O O . THR C 1 81 ? 47.481 -40.182 -40.253 1.00 40.24 81 THR C O 1
ATOM 4949 N N . LEU C 1 82 ? 45.785 -40.460 -38.759 1.00 39.49 82 LEU C N 1
ATOM 4950 C CA . LEU C 1 82 ? 44.716 -40.426 -39.751 1.00 36.20 82 LEU C CA 1
ATOM 4951 C C . LEU C 1 82 ? 43.969 -39.098 -39.648 1.00 34.76 82 LEU C C 1
ATOM 4952 O O . LEU C 1 82 ? 43.584 -38.696 -38.553 1.00 38.71 82 LEU C O 1
ATOM 4957 N N . PHE C 1 83 ? 43.788 -38.427 -40.790 1.00 33.98 83 PHE C N 1
ATOM 4958 C CA . PHE C 1 83 ? 43.062 -37.167 -40.861 1.00 36.27 83 PHE C CA 1
ATOM 4959 C C . PHE C 1 83 ? 41.841 -37.354 -41.752 1.00 36.20 83 PHE C C 1
ATOM 4960 O O . PHE C 1 83 ? 41.932 -37.975 -42.813 1.00 36.33 83 PHE C O 1
ATOM 4968 N N . ILE C 1 84 ? 40.701 -36.811 -41.313 1.00 36.78 84 ILE C N 1
ATOM 4969 C CA . ILE C 1 84 ? 39.523 -36.685 -42.158 1.00 34.89 84 ILE C CA 1
ATOM 4970 C C . ILE C 1 84 ? 39.424 -35.213 -42.532 1.00 34.21 84 ILE C C 1
ATOM 4971 O O . ILE C 1 84 ? 39.389 -34.348 -41.651 1.00 32.61 84 ILE C O 1
ATOM 4976 N N . GLU C 1 85 ? 39.335 -34.947 -43.838 1.00 33.11 85 GLU C N 1
ATOM 4977 C CA . GLU C 1 85 ? 39.442 -33.567 -44.289 1.00 35.49 85 GLU C CA 1
ATOM 4978 C C . GLU C 1 85 ? 38.334 -33.224 -45.275 1.00 30.56 85 GLU C C 1
ATOM 4979 O O . GLU C 1 85 ? 37.773 -34.112 -45.919 1.00 34.29 85 GLU C O 1
ATOM 4985 N N . GLU C 1 86 ? 38.065 -31.925 -45.405 1.00 32.92 86 GLU C N 1
ATOM 4986 C CA . GLU C 1 86 ? 36.978 -31.446 -46.245 1.00 35.67 86 GLU C CA 1
ATOM 4987 C C . GLU C 1 86 ? 37.451 -30.267 -47.084 1.00 36.30 86 GLU C C 1
ATOM 4988 O O . GLU C 1 86 ? 38.384 -29.554 -46.703 1.00 34.91 86 GLU C O 1
ATOM 4994 N N . SER C 1 87 ? 36.772 -30.055 -48.216 1.00 39.00 87 SER C N 1
ATOM 4995 C CA . SER C 1 87 ? 37.120 -28.977 -49.129 1.00 39.60 87 SER C CA 1
ATOM 4996 C C . SER C 1 87 ? 35.876 -28.583 -49.919 1.00 39.47 87 SER C C 1
ATOM 4997 O O . SER C 1 87 ? 35.131 -29.454 -50.364 1.00 42.09 87 SER C O 1
ATOM 5000 N N . ASP C 1 88 ? 35.697 -27.278 -50.139 1.00 39.07 88 ASP C N 1
ATOM 5001 C CA A ASP C 1 88 ? 34.635 -26.815 -51.015 0.70 36.76 88 ASP C CA 1
ATOM 5002 C CA B ASP C 1 88 ? 34.654 -26.736 -50.995 0.30 39.26 88 ASP C CA 1
ATOM 5003 C C . ASP C 1 88 ? 35.099 -26.743 -52.466 1.00 39.40 88 ASP C C 1
ATOM 5004 O O . ASP C 1 88 ? 34.264 -26.706 -53.366 1.00 44.17 88 ASP C O 1
ATOM 5013 N N . ASN C 1 89 ? 36.420 -26.762 -52.718 1.00 42.38 89 ASN C N 1
ATOM 5014 C CA . ASN C 1 89 ? 36.872 -26.640 -54.099 1.00 47.83 89 ASN C CA 1
ATOM 5015 C C . ASN C 1 89 ? 37.693 -27.844 -54.567 1.00 47.63 89 ASN C C 1
ATOM 5016 O O . ASN C 1 89 ? 38.186 -27.835 -55.682 1.00 54.92 89 ASN C O 1
ATOM 5021 N N . ASN C 1 90 ? 37.860 -28.862 -53.720 1.00 48.56 90 ASN C N 1
ATOM 5022 C CA . ASN C 1 90 ? 38.622 -30.050 -54.075 1.00 45.03 90 ASN C CA 1
ATOM 5023 C C . ASN C 1 90 ? 40.077 -29.679 -54.348 1.00 47.59 90 ASN C C 1
ATOM 5024 O O . ASN C 1 90 ? 40.752 -30.334 -55.132 1.00 47.25 90 ASN C O 1
ATOM 5029 N N . ASN C 1 91 ? 40.561 -28.639 -53.675 1.00 51.09 91 ASN C N 1
ATOM 5030 C CA . ASN C 1 91 ? 41.902 -28.142 -53.898 1.00 52.82 91 ASN C CA 1
ATOM 5031 C C . ASN C 1 91 ? 42.516 -27.727 -52.563 1.00 48.13 91 ASN C C 1
ATOM 5032 O O . ASN C 1 91 ? 43.608 -28.180 -52.239 1.00 43.03 91 ASN C O 1
ATOM 5037 N N . VAL C 1 92 ? 41.825 -26.858 -51.808 1.00 41.56 92 VAL C N 1
ATOM 5038 C CA . VAL C 1 92 ? 42.329 -26.509 -50.488 1.00 41.17 92 VAL C CA 1
ATOM 5039 C C . VAL C 1 92 ? 41.502 -27.248 -49.433 1.00 47.53 92 VAL C C 1
ATOM 5040 O O . VAL C 1 92 ? 40.271 -27.230 -49.476 1.00 46.19 92 VAL C O 1
ATOM 5044 N N . TRP C 1 93 ? 42.206 -27.907 -48.504 1.00 44.96 93 TRP C N 1
ATOM 5045 C CA . TRP C 1 93 ? 41.645 -28.872 -47.567 1.00 40.86 93 TRP C CA 1
ATOM 5046 C C . TRP C 1 93 ? 41.762 -28.357 -46.139 1.00 45.03 93 TRP C C 1
ATOM 5047 O O . TRP C 1 93 ? 42.793 -27.801 -45.759 1.00 46.39 93 TRP C O 1
ATOM 5058 N N . THR C 1 94 ? 40.702 -28.538 -45.346 1.00 37.67 94 THR C N 1
ATOM 5059 C CA . THR C 1 94 ? 40.783 -28.285 -43.912 1.00 39.78 94 THR C CA 1
ATOM 5060 C C . THR C 1 94 ? 40.552 -29.603 -43.176 1.00 39.48 94 THR C C 1
ATOM 5061 O O . THR C 1 94 ? 39.821 -30.461 -43.667 1.00 40.09 94 THR C O 1
ATOM 5065 N N . THR C 1 95 ? 41.193 -29.771 -42.018 1.00 38.13 95 THR C N 1
ATOM 5066 C CA . THR C 1 95 ? 41.096 -30.996 -41.241 1.00 38.81 95 THR C CA 1
ATOM 5067 C C . THR C 1 95 ? 39.869 -30.931 -40.333 1.00 42.32 95 THR C C 1
ATOM 5068 O O . THR C 1 95 ? 39.730 -29.994 -39.559 1.00 37.47 95 THR C O 1
ATOM 5072 N N . THR C 1 96 ? 38.979 -31.930 -40.436 1.00 37.85 96 THR C N 1
ATOM 5073 C CA . THR C 1 96 ? 37.792 -31.935 -39.597 1.00 35.65 96 THR C CA 1
ATOM 5074 C C . THR C 1 96 ? 38.039 -32.796 -38.369 1.00 33.40 96 THR C C 1
ATOM 5075 O O . THR C 1 96 ? 37.515 -32.502 -37.298 1.00 39.90 96 THR C O 1
ATOM 5079 N N . ALA C 1 97 ? 38.822 -33.861 -38.530 1.00 33.50 97 ALA C N 1
ATOM 5080 C CA . ALA C 1 97 ? 39.130 -34.731 -37.407 1.00 35.90 97 ALA C CA 1
ATOM 5081 C C . ALA C 1 97 ? 40.482 -35.383 -37.651 1.00 34.46 97 ALA C C 1
ATOM 5082 O O . ALA C 1 97 ? 40.924 -35.531 -38.790 1.00 37.23 97 ALA C O 1
ATOM 5084 N N . ALA C 1 98 ? 41.125 -35.774 -36.548 1.00 38.92 98 ALA C N 1
ATOM 5085 C CA . ALA C 1 98 ? 42.460 -36.360 -36.602 1.00 39.49 98 ALA C CA 1
ATOM 5086 C C . ALA C 1 98 ? 42.577 -37.352 -35.448 1.00 41.20 98 ALA C C 1
ATOM 5087 O O . ALA C 1 98 ? 42.124 -37.067 -34.339 1.00 39.81 98 ALA C O 1
ATOM 5089 N N . VAL C 1 99 ? 43.177 -38.515 -35.718 1.00 36.85 99 VAL C N 1
ATOM 5090 C CA . VAL C 1 99 ? 43.384 -39.497 -34.670 1.00 38.29 99 VAL C CA 1
ATOM 5091 C C . VAL C 1 99 ? 44.802 -40.042 -34.784 1.00 39.26 99 VAL C C 1
ATOM 5092 O O . VAL C 1 99 ? 45.251 -40.355 -35.889 1.00 37.06 99 VAL C O 1
ATOM 5096 N N . ASN C 1 100 ? 45.488 -40.154 -33.635 1.00 39.38 100 ASN C N 1
ATOM 5097 C CA . ASN C 1 100 ? 46.756 -40.867 -33.542 1.00 42.81 100 ASN C CA 1
ATOM 5098 C C . ASN C 1 100 ? 46.499 -42.372 -33.686 1.00 44.27 100 ASN C C 1
ATOM 5099 O O . ASN C 1 100 ? 45.569 -42.922 -33.080 1.00 44.05 100 ASN C O 1
ATOM 5104 N N . VAL C 1 101 ? 47.301 -43.050 -34.506 1.00 39.61 101 VAL C N 1
ATOM 5105 C CA . VAL C 1 101 ? 47.126 -44.483 -34.707 1.00 41.41 101 VAL C CA 1
ATOM 5106 C C . VAL C 1 101 ? 48.360 -45.178 -34.137 1.00 43.32 101 VAL C C 1
ATOM 5107 O O . VAL C 1 101 ? 49.445 -45.018 -34.681 1.00 47.04 101 VAL C O 1
ATOM 5111 N N . ALA C 1 102 ? 48.187 -45.922 -33.035 1.00 43.80 102 ALA C N 1
ATOM 5112 C CA . ALA C 1 102 ? 49.270 -46.671 -32.415 1.00 43.01 102 ALA C CA 1
ATOM 5113 C C . ALA C 1 102 ? 49.613 -47.900 -33.255 1.00 43.07 102 ALA C C 1
ATOM 5114 O O . ALA C 1 102 ? 48.774 -48.397 -34.015 1.00 44.23 102 ALA C O 1
ATOM 5116 N N . ALA C 1 103 ? 50.861 -48.379 -33.113 1.00 40.44 103 ALA C N 1
ATOM 5117 C CA . ALA C 1 103 ? 51.341 -49.571 -33.800 1.00 38.16 103 ALA C CA 1
ATOM 5118 C C . ALA C 1 103 ? 50.493 -50.768 -33.383 1.00 37.50 103 ALA C C 1
ATOM 5119 O O . ALA C 1 103 ? 50.316 -50.997 -32.188 1.00 37.37 103 ALA C O 1
ATOM 5121 N N . GLY C 1 104 ? 49.991 -51.528 -34.363 1.00 34.79 104 GLY C N 1
ATOM 5122 C CA . GLY C 1 104 ? 49.300 -52.790 -34.098 1.00 40.86 104 GLY C CA 1
ATOM 5123 C C . GLY C 1 104 ? 47.968 -52.650 -33.347 1.00 43.75 104 GLY C C 1
ATOM 5124 O O . GLY C 1 104 ? 47.520 -53.613 -32.734 1.00 49.40 104 GLY C O 1
ATOM 5125 N N . VAL C 1 105 ? 47.336 -51.465 -33.397 1.00 41.37 105 VAL C N 1
ATOM 5126 C CA . VAL C 1 105 ? 46.091 -51.215 -32.683 1.00 42.92 105 VAL C CA 1
ATOM 5127 C C . VAL C 1 105 ? 45.055 -50.686 -33.679 1.00 43.63 105 VAL C C 1
ATOM 5128 O O . VAL C 1 105 ? 45.237 -49.599 -34.229 1.00 40.25 105 VAL C O 1
ATOM 5132 N N . LEU C 1 106 ? 43.979 -51.452 -33.924 1.00 38.42 106 LEU C N 1
ATOM 5133 C CA . LEU C 1 106 ? 42.906 -50.917 -34.754 1.00 41.69 106 LEU C CA 1
ATOM 5134 C C . LEU C 1 106 ? 42.407 -49.608 -34.147 1.00 34.45 106 LEU C C 1
ATOM 5135 O O . LEU C 1 106 ? 42.101 -49.549 -32.960 1.00 36.76 106 LEU C O 1
ATOM 5140 N N . THR C 1 107 ? 42.357 -48.564 -34.972 1.00 34.13 107 THR C N 1
ATOM 5141 C CA . THR C 1 107 ? 41.976 -47.235 -34.524 1.00 36.86 107 THR C CA 1
ATOM 5142 C C . THR C 1 107 ? 40.851 -46.704 -35.414 1.00 37.47 107 THR C C 1
ATOM 5143 O O . THR C 1 107 ? 40.977 -46.704 -36.639 1.00 35.73 107 THR C O 1
ATOM 5147 N N . ALA C 1 108 ? 39.763 -46.243 -34.784 1.00 37.70 108 ALA C N 1
ATOM 5148 C CA . ALA C 1 108 ? 38.583 -45.760 -35.489 1.00 33.86 108 ALA C CA 1
ATOM 5149 C C . ALA C 1 108 ? 38.425 -44.273 -35.231 1.00 34.27 108 ALA C C 1
ATOM 5150 O O . ALA C 1 108 ? 38.710 -43.806 -34.129 1.00 35.06 108 ALA C O 1
ATOM 5152 N N . THR C 1 109 ? 37.937 -43.530 -36.234 1.00 32.11 109 THR C N 1
ATOM 5153 C CA . THR C 1 109 ? 37.475 -42.171 -35.981 1.00 33.71 109 THR C CA 1
ATOM 5154 C C . THR C 1 109 ? 36.052 -42.256 -35.421 1.00 33.65 109 THR C C 1
ATOM 5155 O O . THR C 1 109 ? 35.477 -43.331 -35.357 1.00 33.55 109 THR C O 1
ATOM 5159 N N . ASP C 1 110 ? 35.478 -41.122 -35.026 1.00 34.05 110 ASP C N 1
ATOM 5160 C CA . ASP C 1 110 ? 34.034 -41.042 -34.861 1.00 35.36 110 ASP C CA 1
ATOM 5161 C C . ASP C 1 110 ? 33.376 -40.886 -36.233 1.00 35.69 110 ASP C C 1
ATOM 5162 O O . ASP C 1 110 ? 34.057 -40.643 -37.228 1.00 34.03 110 ASP C O 1
ATOM 5167 N N . TRP C 1 111 ? 32.040 -40.994 -36.272 1.00 31.97 111 TRP C N 1
ATOM 5168 C CA . TRP C 1 111 ? 31.303 -40.488 -37.415 1.00 30.41 111 TRP C CA 1
ATOM 5169 C C . TRP C 1 111 ? 31.551 -38.985 -37.499 1.00 28.99 111 TRP C C 1
ATOM 5170 O O . TRP C 1 111 ? 31.360 -38.262 -36.526 1.00 29.30 111 TRP C O 1
ATOM 5181 N N . VAL C 1 112 ? 31.964 -38.534 -38.679 1.00 32.00 112 VAL C N 1
ATOM 5182 C CA . VAL C 1 112 ? 32.136 -37.118 -38.957 1.00 31.66 112 VAL C CA 1
ATOM 5183 C C . VAL C 1 112 ? 31.013 -36.693 -39.893 1.00 31.81 112 VAL C C 1
ATOM 5184 O O . VAL C 1 112 ? 30.886 -37.256 -40.982 1.00 32.09 112 VAL C O 1
ATOM 5188 N N . TYR C 1 113 ? 30.203 -35.714 -39.444 1.00 30.19 113 TYR C N 1
ATOM 5189 C CA . TYR C 1 113 ? 29.118 -35.166 -40.238 1.00 31.50 113 TYR C CA 1
ATOM 5190 C C . TYR C 1 113 ? 29.710 -34.082 -41.122 1.00 30.80 113 TYR C C 1
ATOM 5191 O O . TYR C 1 113 ? 30.341 -33.167 -40.617 1.00 33.81 113 TYR C O 1
ATOM 5200 N N . LEU C 1 114 ? 29.490 -34.198 -42.434 1.00 34.01 114 LEU C N 1
ATOM 5201 C CA . LEU C 1 114 ? 30.203 -33.388 -43.406 1.00 33.04 114 LEU C CA 1
ATOM 5202 C C . LEU C 1 114 ? 29.424 -32.110 -43.692 1.00 35.33 114 LEU C C 1
ATOM 5203 O O . LEU C 1 114 ? 28.197 -32.109 -43.618 1.00 31.41 114 LEU C O 1
ATOM 5208 N N . SER C 1 115 ? 30.150 -31.047 -44.075 1.00 37.14 115 SER C N 1
ATOM 5209 C CA . SER C 1 115 ? 29.475 -29.824 -44.488 1.00 41.86 115 SER C CA 1
ATOM 5210 C C . SER C 1 115 ? 29.961 -29.293 -45.838 1.00 38.63 115 SER C C 1
ATOM 5211 O O . SER C 1 115 ? 29.156 -28.773 -46.590 1.00 41.50 115 SER C O 1
ATOM 5214 N N . LYS C 1 116 ? 31.249 -29.443 -46.164 1.00 37.18 116 LYS C N 1
ATOM 5215 C CA . LYS C 1 116 ? 31.743 -28.966 -47.443 1.00 34.69 116 LYS C CA 1
ATOM 5216 C C . LYS C 1 116 ? 31.458 -30.024 -48.506 1.00 38.05 116 LYS C C 1
ATOM 5217 O O . LYS C 1 116 ? 31.034 -31.134 -48.188 1.00 39.09 116 LYS C O 1
ATOM 5223 N N . ARG C 1 117 ? 31.731 -29.678 -49.765 1.00 32.04 117 ARG C N 1
ATOM 5224 C CA . ARG C 1 117 ? 31.348 -30.516 -50.883 1.00 34.40 117 ARG C CA 1
ATOM 5225 C C . ARG C 1 117 ? 32.158 -31.819 -50.968 1.00 35.72 117 ARG C C 1
ATOM 5226 O O . ARG C 1 117 ? 31.599 -32.859 -51.325 1.00 34.25 117 ARG C O 1
ATOM 5234 N N . TYR C 1 118 ? 33.464 -31.767 -50.651 1.00 36.59 118 TYR C N 1
ATOM 5235 C CA . TYR C 1 118 ? 34.366 -32.899 -50.866 1.00 35.15 118 TYR C CA 1
ATOM 5236 C C . TYR C 1 118 ? 34.959 -33.341 -49.538 1.00 33.83 118 TYR C C 1
ATOM 5237 O O . TYR C 1 118 ? 35.239 -32.500 -48.688 1.00 32.17 118 TYR C O 1
ATOM 5246 N N . TYR C 1 119 ? 35.157 -34.659 -49.391 1.00 33.94 119 TYR C N 1
ATOM 5247 C CA . TYR C 1 119 ? 35.804 -35.229 -48.220 1.00 34.56 119 TYR C CA 1
ATOM 5248 C C . TYR C 1 119 ? 36.962 -36.111 -48.696 1.00 35.26 119 TYR C C 1
ATOM 5249 O O . TYR C 1 119 ? 36.971 -36.550 -49.848 1.00 34.13 119 TYR C O 1
ATOM 5258 N N . ARG C 1 120 ? 37.933 -36.354 -47.805 1.00 29.93 120 ARG C N 1
ATOM 5259 C CA . ARG C 1 120 ? 38.975 -37.334 -48.082 1.00 31.93 120 ARG C CA 1
ATOM 5260 C C . ARG C 1 120 ? 39.584 -37.778 -46.756 1.00 33.40 120 ARG C C 1
ATOM 5261 O O . ARG C 1 120 ? 39.481 -37.078 -45.748 1.00 33.91 120 ARG C O 1
ATOM 5269 N N . PHE C 1 121 ? 40.228 -38.949 -46.787 1.00 33.99 121 PHE C N 1
ATOM 5270 C CA . PHE C 1 121 ? 41.144 -39.369 -45.745 1.00 33.38 121 PHE C CA 1
ATOM 5271 C C . PHE C 1 121 ? 42.559 -39.061 -46.224 1.00 36.23 121 PHE C C 1
ATOM 5272 O O . PHE C 1 121 ? 42.861 -39.234 -47.400 1.00 37.81 121 PHE C O 1
ATOM 5280 N N . ARG C 1 122 ? 43.401 -38.610 -45.298 1.00 36.53 122 ARG C N 1
ATOM 5281 C CA . ARG C 1 122 ? 44.834 -38.495 -45.500 1.00 34.53 122 ARG C CA 1
ATOM 5282 C C . ARG C 1 122 ? 45.515 -39.142 -44.295 1.00 36.58 122 ARG C C 1
ATOM 5283 O O . ARG C 1 122 ? 45.242 -38.788 -43.139 1.00 38.05 122 ARG C O 1
ATOM 5291 N N . TYR C 1 123 ? 46.389 -40.119 -44.571 1.00 37.32 123 TYR C N 1
ATOM 5292 C CA . TYR C 1 123 ? 47.091 -40.825 -43.514 1.00 37.97 123 TYR C CA 1
ATOM 5293 C C . TYR C 1 123 ? 48.588 -40.536 -43.630 1.00 42.02 123 TYR C C 1
ATOM 5294 O O . TYR C 1 123 ? 49.167 -40.770 -44.688 1.00 41.46 123 TYR C O 1
ATOM 5303 N N . VAL C 1 124 ? 49.200 -40.040 -42.549 1.00 41.17 124 VAL C N 1
ATOM 5304 C CA . VAL C 1 124 ? 50.628 -39.744 -42.540 1.00 39.59 124 VAL C CA 1
ATOM 5305 C C . VAL C 1 124 ? 51.339 -40.767 -41.651 1.00 40.05 124 VAL C C 1
ATOM 5306 O O . VAL C 1 124 ? 51.096 -40.820 -40.449 1.00 41.93 124 VAL C O 1
ATOM 5310 N N . ASN C 1 125 ? 52.222 -41.574 -42.250 1.00 39.94 125 ASN C N 1
ATOM 5311 C CA . ASN C 1 125 ? 52.997 -42.567 -41.513 1.00 43.38 125 ASN C CA 1
ATOM 5312 C C . ASN C 1 125 ? 54.018 -41.860 -40.618 1.00 43.75 125 ASN C C 1
ATOM 5313 O O . ASN C 1 125 ? 54.507 -40.787 -40.966 1.00 43.14 125 ASN C O 1
ATOM 5318 N N . GLY C 1 126 ? 54.318 -42.448 -39.455 1.00 45.79 126 GLY C N 1
ATOM 5319 C CA . GLY C 1 126 ? 55.330 -41.917 -38.550 1.00 54.70 126 GLY C CA 1
ATOM 5320 C C . GLY C 1 126 ? 56.748 -42.231 -39.033 1.00 48.99 126 GLY C C 1
ATOM 5321 O O . GLY C 1 126 ? 56.967 -42.498 -40.207 1.00 49.27 126 GLY C O 1
ATOM 5322 N N . ASN C 1 127 ? 57.701 -42.240 -38.105 1.00 52.93 127 ASN C N 1
ATOM 5323 C CA . ASN C 1 127 ? 59.132 -42.291 -38.411 1.00 56.86 127 ASN C CA 1
ATOM 5324 C C . ASN C 1 127 ? 59.633 -43.701 -38.757 1.00 61.67 127 ASN C C 1
ATOM 5325 O O . ASN C 1 127 ? 60.819 -43.883 -39.007 1.00 64.21 127 ASN C O 1
ATOM 5330 N N . LEU C 1 128 ? 58.747 -44.704 -38.798 1.00 60.66 128 LEU C N 1
ATOM 5331 C CA . LEU C 1 128 ? 59.170 -46.046 -39.165 1.00 53.42 128 LEU C CA 1
ATOM 5332 C C . LEU C 1 128 ? 58.324 -46.570 -40.321 1.00 56.14 128 LEU C C 1
ATOM 5333 O O . LEU C 1 128 ? 57.103 -46.437 -40.318 1.00 60.05 128 LEU C O 1
ATOM 5338 N N . GLN C 1 129 ? 58.999 -47.180 -41.301 1.00 50.51 129 GLN C N 1
ATOM 5339 C CA . GLN C 1 129 ? 58.351 -47.744 -42.471 1.00 53.69 129 GLN C CA 1
ATOM 5340 C C . GLN C 1 129 ? 57.356 -48.829 -42.039 1.00 56.95 129 GLN C C 1
ATOM 5341 O O . GLN C 1 129 ? 57.658 -49.646 -41.166 1.00 53.73 129 GLN C O 1
ATOM 5347 N N . GLN C 1 130 ? 56.169 -48.843 -42.663 1.00 51.15 130 GLN C N 1
ATOM 5348 C CA . GLN C 1 130 ? 55.180 -49.861 -42.346 1.00 51.55 130 GLN C CA 1
ATOM 5349 C C . GLN C 1 130 ? 55.534 -51.153 -43.074 1.00 50.17 130 GLN C C 1
ATOM 5350 O O . GLN C 1 130 ? 56.074 -51.115 -44.174 1.00 53.41 130 GLN C O 1
ATOM 5356 N N . SER C 1 131 ? 55.151 -52.290 -42.488 1.00 50.38 131 SER C N 1
ATOM 5357 C CA . SER C 1 131 ? 55.137 -53.530 -43.251 1.00 50.71 131 SER C CA 1
ATOM 5358 C C . SER C 1 131 ? 53.704 -53.998 -43.495 1.00 47.61 131 SER C C 1
ATOM 5359 O O . SER C 1 131 ? 53.460 -54.807 -44.383 1.00 47.50 131 SER C O 1
ATOM 5362 N N . GLU C 1 132 ? 52.744 -53.460 -42.731 1.00 47.03 132 GLU C N 1
ATOM 5363 C CA . GLU C 1 132 ? 51.341 -53.824 -42.886 1.00 49.95 132 GLU C CA 1
ATOM 5364 C C . GLU C 1 132 ? 50.469 -52.594 -42.626 1.00 41.98 132 GLU C C 1
ATOM 5365 O O . GLU C 1 132 ? 50.683 -51.889 -41.647 1.00 34.50 132 GLU C O 1
ATOM 5371 N N . PHE C 1 133 ? 49.500 -52.346 -43.516 1.00 43.17 133 PHE C N 1
ATOM 5372 C CA . PHE C 1 133 ? 48.611 -51.194 -43.415 1.00 42.84 133 PHE C CA 1
ATOM 5373 C C . PHE C 1 133 ? 47.310 -51.463 -44.157 1.00 42.27 133 PHE C C 1
ATOM 5374 O O . PHE C 1 133 ? 47.343 -51.890 -45.305 1.00 40.87 133 PHE C O 1
ATOM 5382 N N . VAL C 1 134 ? 46.169 -51.189 -43.501 1.00 42.38 134 VAL C N 1
ATOM 5383 C CA . VAL C 1 134 ? 44.873 -51.134 -44.176 1.00 41.40 134 VAL C CA 1
ATOM 5384 C C . VAL C 1 134 ? 44.128 -49.908 -43.658 1.00 38.87 134 VAL C C 1
ATOM 5385 O O . VAL C 1 134 ? 44.218 -49.565 -42.474 1.00 38.39 134 VAL C O 1
ATOM 5389 N N . LEU C 1 135 ? 43.363 -49.288 -44.558 1.00 38.26 135 LEU C N 1
ATOM 5390 C CA . LEU C 1 135 ? 42.553 -48.126 -44.234 1.00 37.34 135 LEU C CA 1
ATOM 5391 C C . LEU C 1 135 ? 41.166 -48.327 -44.840 1.00 34.79 135 LEU C C 1
ATOM 5392 O O . LEU C 1 135 ? 41.054 -48.495 -46.053 1.00 36.49 135 LEU C O 1
ATOM 5397 N N . TYR C 1 136 ? 40.127 -48.310 -43.984 1.00 31.88 136 TYR C N 1
ATOM 5398 C CA . TYR C 1 136 ? 38.739 -48.549 -44.387 1.00 33.04 136 TYR C CA 1
ATOM 5399 C C . TYR C 1 136 ? 37.897 -47.290 -44.182 1.00 33.01 136 TYR C C 1
ATOM 5400 O O . TYR C 1 136 ? 38.119 -46.522 -43.234 1.00 30.92 136 TYR C O 1
ATOM 5409 N N . GLN C 1 137 ? 36.911 -47.111 -45.071 1.00 35.14 137 GLN C N 1
ATOM 5410 C CA . GLN C 1 137 ? 36.063 -45.930 -45.065 1.00 33.89 137 GLN C CA 1
ATOM 5411 C C . GLN C 1 137 ? 34.597 -46.346 -45.190 1.00 35.31 137 GLN C C 1
ATOM 5412 O O . GLN C 1 137 ? 34.250 -47.069 -46.127 1.00 31.41 137 GLN C O 1
ATOM 5418 N N . SER C 1 138 ? 33.755 -45.868 -44.244 1.00 33.37 138 SER C N 1
ATOM 5419 C CA . SER C 1 138 ? 32.309 -46.016 -44.324 1.00 30.93 138 SER C CA 1
ATOM 5420 C C . SER C 1 138 ? 31.679 -44.642 -44.510 1.00 27.87 138 SER C C 1
ATOM 5421 O O . SER C 1 138 ? 32.195 -43.671 -43.970 1.00 29.74 138 SER C O 1
ATOM 5424 N N . VAL C 1 139 ? 30.566 -44.583 -45.239 1.00 25.44 139 VAL C N 1
ATOM 5425 C CA . VAL C 1 139 ? 29.809 -43.363 -45.465 1.00 27.29 139 VAL C CA 1
ATOM 5426 C C . VAL C 1 139 ? 28.349 -43.667 -45.156 1.00 29.69 139 VAL C C 1
ATOM 5427 O O . VAL C 1 139 ? 27.928 -44.827 -45.242 1.00 28.61 139 VAL C O 1
ATOM 5431 N N . GLY C 1 140 ? 27.592 -42.614 -44.792 1.00 27.71 140 GLY C N 1
ATOM 5432 C CA . GLY C 1 140 ? 26.167 -42.770 -44.581 1.00 26.29 140 GLY C CA 1
ATOM 5433 C C . GLY C 1 140 ? 25.403 -41.646 -45.275 1.00 29.09 140 GLY C C 1
ATOM 5434 O O . GLY C 1 140 ? 26.024 -40.773 -45.913 1.00 26.25 140 GLY C O 1
ATOM 5435 N N . ALA C 1 141 ? 24.065 -41.697 -45.161 1.00 26.84 141 ALA C N 1
ATOM 5436 C CA . ALA C 1 141 ? 23.214 -40.763 -45.884 1.00 28.16 141 ALA C CA 1
ATOM 5437 C C . ALA C 1 141 ? 21.808 -40.823 -45.296 1.00 28.72 141 ALA C C 1
ATOM 5438 O O . ALA C 1 141 ? 21.415 -41.865 -44.782 1.00 29.38 141 ALA C O 1
ATOM 5440 N N . GLY C 1 142 ? 21.046 -39.731 -45.430 1.00 26.87 142 GLY C N 1
ATOM 5441 C CA . GLY C 1 142 ? 19.624 -39.734 -45.118 1.00 26.23 142 GLY C CA 1
ATOM 5442 C C . GLY C 1 142 ? 19.329 -39.642 -43.616 1.00 29.56 142 GLY C C 1
ATOM 5443 O O . GLY C 1 142 ? 20.228 -39.551 -42.768 1.00 25.95 142 GLY C O 1
ATOM 5444 N N . GLU C 1 143 ? 18.031 -39.647 -43.317 1.00 29.26 143 GLU C N 1
ATOM 5445 C CA . GLU C 1 143 ? 17.517 -39.551 -41.969 1.00 29.73 143 GLU C CA 1
ATOM 5446 C C . GLU C 1 143 ? 16.078 -40.069 -41.991 1.00 27.03 143 GLU C C 1
ATOM 5447 O O . GLU C 1 143 ? 15.256 -39.589 -42.775 1.00 25.97 143 GLU C O 1
ATOM 5453 N N . MET C 1 144 ? 15.780 -41.018 -41.099 1.00 25.43 144 MET C N 1
ATOM 5454 C CA A MET C 1 144 ? 14.459 -41.632 -41.012 0.70 26.95 144 MET C CA 1
ATOM 5455 C CA B MET C 1 144 ? 14.469 -41.648 -40.997 0.30 26.88 144 MET C CA 1
ATOM 5456 C C . MET C 1 144 ? 13.673 -41.024 -39.841 1.00 25.55 144 MET C C 1
ATOM 5457 O O . MET C 1 144 ? 14.211 -40.847 -38.743 1.00 24.08 144 MET C O 1
ATOM 5466 N N . ASP C 1 145 ? 12.388 -40.706 -40.078 1.00 26.40 145 ASP C N 1
ATOM 5467 C CA . ASP C 1 145 ? 11.471 -40.301 -39.021 1.00 26.54 145 ASP C CA 1
ATOM 5468 C C . ASP C 1 145 ? 11.070 -41.535 -38.209 1.00 28.21 145 ASP C C 1
ATOM 5469 O O . ASP C 1 145 ? 10.714 -42.573 -38.783 1.00 27.44 145 ASP C O 1
ATOM 5474 N N . VAL C 1 146 ? 11.157 -41.417 -36.875 1.00 23.29 146 VAL C N 1
ATOM 5475 C CA . VAL C 1 146 ? 10.765 -42.501 -35.988 1.00 23.93 146 VAL C CA 1
ATOM 5476 C C . VAL C 1 146 ? 9.802 -41.979 -34.930 1.00 25.58 146 VAL C C 1
ATOM 5477 O O . VAL C 1 146 ? 9.799 -40.785 -34.597 1.00 26.93 146 VAL C O 1
ATOM 5481 N N . ARG C 1 147 ? 8.961 -42.904 -34.444 1.00 26.49 147 ARG C N 1
ATOM 5482 C CA . ARG C 1 147 ? 8.057 -42.649 -33.338 1.00 27.19 147 ARG C CA 1
ATOM 5483 C C . ARG C 1 147 ? 8.464 -43.574 -32.197 1.00 27.93 147 ARG C C 1
ATOM 5484 O O . ARG C 1 147 ? 8.413 -44.801 -32.344 1.00 26.06 147 ARG C O 1
ATOM 5492 N N . VAL C 1 148 ? 8.872 -42.982 -31.085 1.00 27.10 148 VAL C N 1
ATOM 5493 C CA . VAL C 1 148 ? 9.430 -43.726 -29.956 1.00 31.77 148 VAL C CA 1
ATOM 5494 C C . VAL C 1 148 ? 8.289 -44.357 -29.158 1.00 31.44 148 VAL C C 1
ATOM 5495 O O . VAL C 1 148 ? 7.335 -43.671 -28.820 1.00 29.22 148 VAL C O 1
ATOM 5499 N N . ASN C 1 149 ? 8.386 -45.663 -28.892 1.00 30.47 149 ASN C N 1
ATOM 5500 C CA . ASN C 1 149 ? 7.352 -46.357 -28.126 1.00 34.71 149 ASN C CA 1
ATOM 5501 C C . ASN C 1 149 ? 7.226 -45.739 -26.725 1.00 41.73 149 ASN C C 1
ATOM 5502 O O . ASN C 1 149 ? 8.228 -45.597 -26.019 1.00 40.42 149 ASN C O 1
ATOM 5507 N N . GLU C 1 150 ? 5.985 -45.437 -26.323 1.00 40.64 150 GLU C N 1
ATOM 5508 C CA . GLU C 1 150 ? 5.665 -44.680 -25.125 1.00 55.26 150 GLU C CA 1
ATOM 5509 C C . GLU C 1 150 ? 5.560 -45.590 -23.891 1.00 45.56 150 GLU C C 1
ATOM 5510 O O . GLU C 1 150 ? 5.375 -45.093 -22.787 1.00 53.71 150 GLU C O 1
ATOM 5516 N N . LYS C 1 151 ? 5.626 -46.917 -24.065 1.00 53.29 151 LYS C N 1
ATOM 5517 C CA . LYS C 1 151 ? 5.242 -47.848 -23.015 1.00 56.83 151 LYS C CA 1
ATOM 5518 C C . LYS C 1 151 ? 6.096 -47.644 -21.760 1.00 61.71 151 LYS C C 1
ATOM 5519 O O . LYS C 1 151 ? 5.577 -47.483 -20.657 1.00 55.11 151 LYS C O 1
ATOM 5525 N N . THR C 1 152 ? 7.419 -47.668 -21.927 1.00 57.94 152 THR C N 1
ATOM 5526 C CA . THR C 1 152 ? 8.298 -47.475 -20.783 1.00 58.78 152 THR C CA 1
ATOM 5527 C C . THR C 1 152 ? 8.960 -46.107 -20.910 1.00 52.87 152 THR C C 1
ATOM 5528 O O . THR C 1 152 ? 9.516 -45.780 -21.954 1.00 50.07 152 THR C O 1
ATOM 5532 N N . PRO C 1 153 ? 8.892 -45.263 -19.861 1.00 52.27 153 PRO C N 1
ATOM 5533 C CA . PRO C 1 153 ? 9.647 -44.011 -19.827 1.00 53.88 153 PRO C CA 1
ATOM 5534 C C . PRO C 1 153 ? 11.117 -44.320 -20.087 1.00 45.59 153 PRO C C 1
ATOM 5535 O O . PRO C 1 153 ? 11.587 -45.387 -19.711 1.00 51.75 153 PRO C O 1
ATOM 5539 N N . LEU C 1 154 ? 11.812 -43.397 -20.749 1.00 46.57 154 LEU C N 1
ATOM 5540 C CA . LEU C 1 154 ? 13.248 -43.506 -20.945 1.00 49.23 154 LEU C CA 1
ATOM 5541 C C . LEU C 1 154 ? 13.993 -43.100 -19.679 1.00 51.12 154 LEU C C 1
ATOM 5542 O O . LEU C 1 154 ? 13.661 -42.099 -19.049 1.00 44.61 154 LEU C O 1
ATOM 5547 N N . GLN C 1 155 ? 14.998 -43.904 -19.326 1.00 51.60 155 GLN C N 1
ATOM 5548 C CA . GLN C 1 155 ? 15.901 -43.589 -18.234 1.00 55.67 155 GLN C CA 1
ATOM 5549 C C . GLN C 1 155 ? 16.903 -42.560 -18.744 1.00 55.12 155 GLN C C 1
ATOM 5550 O O . GLN C 1 155 ? 17.495 -42.741 -19.809 1.00 49.27 155 GLN C O 1
ATOM 5556 N N . ILE C 1 156 ? 17.081 -41.477 -17.977 1.00 54.76 156 ILE C N 1
ATOM 5557 C CA . ILE C 1 156 ? 18.058 -40.464 -18.332 1.00 51.89 156 ILE C CA 1
ATOM 5558 C C . ILE C 1 156 ? 19.058 -40.315 -17.193 1.00 51.54 156 ILE C C 1
ATOM 5559 O O . ILE C 1 156 ? 18.753 -40.632 -16.047 1.00 60.08 156 ILE C O 1
ATOM 5564 N N . ASP C 1 157 ? 20.265 -39.854 -17.525 1.00 53.21 157 ASP C N 1
ATOM 5565 C CA . ASP C 1 157 ? 21.219 -39.420 -16.516 1.00 62.10 157 ASP C CA 1
ATOM 5566 C C . ASP C 1 157 ? 21.933 -38.167 -17.017 1.00 58.93 157 ASP C C 1
ATOM 5567 O O . ASP C 1 157 ? 21.785 -37.737 -18.167 1.00 57.74 157 ASP C O 1
ATOM 5572 N N . PHE C 1 158 ? 22.635 -37.507 -16.097 1.00 59.41 158 PHE C N 1
ATOM 5573 C CA . PHE C 1 158 ? 23.239 -36.208 -16.363 1.00 64.44 158 PHE C CA 1
ATOM 5574 C C . PHE C 1 158 ? 24.751 -36.372 -16.449 1.00 59.02 158 PHE C C 1
ATOM 5575 O O . PHE C 1 158 ? 25.310 -37.248 -15.787 1.00 52.79 158 PHE C O 1
ATOM 5583 N N . ALA C 1 159 ? 25.397 -35.504 -17.240 1.00 64.26 159 ALA C N 1
ATOM 5584 C CA . ALA C 1 159 ? 26.853 -35.447 -17.323 1.00 62.99 159 ALA C CA 1
ATOM 5585 C C . ALA C 1 159 ? 27.471 -35.374 -15.920 1.00 66.10 159 ALA C C 1
ATOM 5586 O O . ALA C 1 159 ? 26.869 -34.829 -14.986 1.00 59.32 159 ALA C O 1
ATOM 5588 N N . GLU C 1 160 ? 28.669 -35.958 -15.772 1.00 60.73 160 GLU C N 1
ATOM 5589 C CA . GLU C 1 160 ? 29.455 -35.782 -14.560 1.00 70.37 160 GLU C CA 1
ATOM 5590 C C . GLU C 1 160 ? 29.612 -34.281 -14.302 1.00 69.97 160 GLU C C 1
ATOM 5591 O O . GLU C 1 160 ? 29.733 -33.837 -13.162 1.00 66.13 160 GLU C O 1
ATOM 5597 N N . ASN C 1 161 ? 29.550 -33.498 -15.388 1.00 68.11 161 ASN C N 1
ATOM 5598 C CA . ASN C 1 161 ? 29.760 -32.061 -15.298 1.00 67.68 161 ASN C CA 1
ATOM 5599 C C . ASN C 1 161 ? 28.474 -31.336 -14.888 1.00 68.76 161 ASN C C 1
ATOM 5600 O O . ASN C 1 161 ? 28.529 -30.154 -14.592 1.00 71.71 161 ASN C O 1
ATOM 5605 N N . GLN C 1 162 ? 27.334 -32.034 -14.823 1.00 60.73 162 GLN C N 1
ATOM 5606 C CA . GLN C 1 162 ? 26.082 -31.391 -14.435 1.00 57.18 162 GLN C CA 1
ATOM 5607 C C . GLN C 1 162 ? 25.660 -31.824 -13.027 1.00 52.79 162 GLN C C 1
ATOM 5608 O O . GLN C 1 162 ? 24.686 -31.300 -12.491 1.00 46.83 162 GLN C O 1
ATOM 5614 N N . THR C 1 163 ? 26.414 -32.751 -12.418 1.00 47.37 163 THR C N 1
ATOM 5615 C CA . THR C 1 163 ? 26.104 -33.204 -11.075 1.00 55.18 163 THR C CA 1
ATOM 5616 C C . THR C 1 163 ? 27.229 -32.838 -10.104 1.00 57.62 163 THR C C 1
ATOM 5617 O O . THR C 1 163 ? 28.279 -32.348 -10.511 1.00 59.52 163 THR C O 1
ATOM 5621 N N . HIS C 1 164 ? 26.991 -33.102 -8.818 1.00 55.04 164 HIS C N 1
ATOM 5622 C CA . HIS C 1 164 ? 28.006 -32.894 -7.802 1.00 66.61 164 HIS C CA 1
ATOM 5623 C C . HIS C 1 164 ? 28.091 -34.054 -6.813 1.00 76.46 164 HIS C C 1
ATOM 5624 O O . HIS C 1 164 ? 29.047 -34.819 -6.893 1.00 95.82 164 HIS C O 1
ATOM 5631 N N . ASP C 1 165 ? 27.139 -34.144 -5.888 1.00 71.73 165 ASP C N 1
ATOM 5632 C CA . ASP C 1 165 ? 27.283 -35.135 -4.833 1.00 71.96 165 ASP C CA 1
ATOM 5633 C C . ASP C 1 165 ? 26.411 -36.340 -5.179 1.00 64.62 165 ASP C C 1
ATOM 5634 O O . ASP C 1 165 ? 25.731 -36.917 -4.330 1.00 67.57 165 ASP C O 1
ATOM 5639 N N . GLY C 1 166 ? 26.304 -36.637 -6.482 1.00 57.46 166 GLY C N 1
ATOM 5640 C CA . GLY C 1 166 ? 25.189 -37.426 -7.027 1.00 50.71 166 GLY C CA 1
ATOM 5641 C C . GLY C 1 166 ? 23.885 -36.614 -7.108 1.00 55.52 166 GLY C C 1
ATOM 5642 O O . GLY C 1 166 ? 22.785 -37.168 -7.074 1.00 57.22 166 GLY C O 1
ATOM 5643 N N . ARG C 1 167 ? 24.007 -35.281 -7.184 1.00 50.44 167 ARG C N 1
ATOM 5644 C CA . ARG C 1 167 ? 22.857 -34.386 -7.206 1.00 46.76 167 ARG C CA 1
ATOM 5645 C C . ARG C 1 167 ? 22.988 -33.445 -8.398 1.00 50.48 167 ARG C C 1
ATOM 5646 O O . ARG C 1 167 ? 24.096 -33.034 -8.744 1.00 47.73 167 ARG C O 1
ATOM 5654 N N . LEU C 1 168 ? 21.861 -33.122 -9.039 1.00 46.12 168 LEU C N 1
ATOM 5655 C CA . LEU C 1 168 ? 21.870 -32.202 -10.166 1.00 41.77 168 LEU C CA 1
ATOM 5656 C C . LEU C 1 168 ? 22.081 -30.776 -9.651 1.00 39.19 168 LEU C C 1
ATOM 5657 O O . LEU C 1 168 ? 21.356 -30.321 -8.767 1.00 48.29 168 LEU C O 1
ATOM 5662 N N . LYS C 1 169 ? 23.042 -30.067 -10.242 1.00 37.31 169 LYS C N 1
ATOM 5663 C CA . LYS C 1 169 ? 23.359 -28.697 -9.873 1.00 38.91 169 LYS C CA 1
ATOM 5664 C C . LYS C 1 169 ? 22.310 -27.762 -10.470 1.00 41.21 169 LYS C C 1
ATOM 5665 O O . LYS C 1 169 ? 22.119 -27.725 -11.684 1.00 39.59 169 LYS C O 1
ATOM 5671 N N . VAL C 1 170 ? 21.640 -27.003 -9.591 1.00 38.91 170 VAL C N 1
ATOM 5672 C CA . VAL C 1 170 ? 20.632 -26.056 -10.024 1.00 41.35 170 VAL C CA 1
ATOM 5673 C C . VAL C 1 170 ? 21.000 -24.678 -9.485 1.00 45.99 170 VAL C C 1
ATOM 5674 O O . VAL C 1 170 ? 21.746 -24.556 -8.519 1.00 45.20 170 VAL C O 1
ATOM 5678 N N . GLU C 1 171 ? 20.440 -23.657 -10.127 1.00 46.05 171 GLU C N 1
ATOM 5679 C CA . GLU C 1 171 ? 20.503 -22.290 -9.658 1.00 46.02 171 GLU C CA 1
ATOM 5680 C C . GLU C 1 171 ? 19.071 -21.776 -9.508 1.00 45.38 171 GLU C C 1
ATOM 5681 O O . GLU C 1 171 ? 18.354 -21.611 -10.492 1.00 42.60 171 GLU C O 1
ATOM 5687 N N . ALA C 1 172 ? 18.678 -21.515 -8.258 1.00 41.33 172 ALA C N 1
ATOM 5688 C CA . ALA C 1 172 ? 17.340 -21.056 -7.957 1.00 45.59 172 ALA C CA 1
ATOM 5689 C C . ALA C 1 172 ? 17.263 -19.532 -7.827 1.00 48.86 172 ALA C C 1
ATOM 5690 O O . ALA C 1 172 ? 16.168 -18.985 -7.938 1.00 52.10 172 ALA C O 1
ATOM 5692 N N . ARG C 1 173 ? 18.410 -18.851 -7.659 1.00 50.55 173 ARG C N 1
ATOM 5693 C CA A ARG C 1 173 ? 18.417 -17.433 -7.335 0.70 51.96 173 ARG C CA 1
ATOM 5694 C CA B ARG C 1 173 ? 18.417 -17.431 -7.336 0.30 52.30 173 ARG C CA 1
ATOM 5695 C C . ARG C 1 173 ? 18.302 -16.587 -8.603 1.00 53.89 173 ARG C C 1
ATOM 5696 O O . ARG C 1 173 ? 19.014 -16.836 -9.569 1.00 63.68 173 ARG C O 1
ATOM 5711 N N . LYS C 1 174 ? 17.412 -15.585 -8.555 1.00 52.17 174 LYS C N 1
ATOM 5712 C CA . LYS C 1 174 ? 17.319 -14.523 -9.545 1.00 53.75 174 LYS C CA 1
ATOM 5713 C C . LYS C 1 174 ? 17.523 -13.175 -8.859 1.00 53.61 174 LYS C C 1
ATOM 5714 O O . LYS C 1 174 ? 17.129 -12.978 -7.716 1.00 48.23 174 LYS C O 1
ATOM 5720 N N . THR C 1 175 ? 18.157 -12.251 -9.590 1.00 47.20 175 THR C N 1
ATOM 5721 C CA . THR C 1 175 ? 18.435 -10.892 -9.176 1.00 48.72 175 THR C CA 1
ATOM 5722 C C . THR C 1 175 ? 18.106 -9.949 -10.328 1.00 46.47 175 THR C C 1
ATOM 5723 O O . THR C 1 175 ? 18.354 -10.276 -11.483 1.00 53.20 175 THR C O 1
ATOM 5727 N N . PHE C 1 176 ? 17.570 -8.765 -10.016 1.00 44.17 176 PHE C N 1
ATOM 5728 C CA . PHE C 1 176 ? 17.419 -7.705 -11.001 1.00 44.24 176 PHE C CA 1
ATOM 5729 C C . PHE C 1 176 ? 17.569 -6.350 -10.317 1.00 42.74 176 PHE C C 1
ATOM 5730 O O . PHE C 1 176 ? 17.248 -6.212 -9.144 1.00 42.53 176 PHE C O 1
ATOM 5738 N N . ASP C 1 177 ? 18.073 -5.367 -11.066 1.00 42.38 177 ASP C N 1
ATOM 5739 C CA . ASP C 1 177 ? 18.213 -3.994 -10.618 1.00 41.10 177 ASP C CA 1
ATOM 5740 C C . ASP C 1 177 ? 16.980 -3.201 -11.029 1.00 40.16 177 ASP C C 1
ATOM 5741 O O . ASP C 1 177 ? 16.258 -3.606 -11.925 1.00 40.80 177 ASP C O 1
ATOM 5746 N N . PHE C 1 178 ? 16.718 -2.078 -10.354 1.00 42.45 178 PHE C N 1
ATOM 5747 C CA . PHE C 1 178 ? 15.517 -1.318 -10.643 1.00 39.69 178 PHE C CA 1
ATOM 5748 C C . PHE C 1 178 ? 15.741 0.146 -10.288 1.00 42.94 178 PHE C C 1
ATOM 5749 O O . PHE C 1 178 ? 16.390 0.459 -9.301 1.00 45.99 178 PHE C O 1
ATOM 5757 N N . VAL C 1 179 ? 15.173 1.041 -11.102 1.00 42.01 179 VAL C N 1
ATOM 5758 C CA . VAL C 1 179 ? 15.303 2.466 -10.897 1.00 39.03 179 VAL C CA 1
ATOM 5759 C C . VAL C 1 179 ? 13.959 2.995 -10.404 1.00 46.14 179 VAL C C 1
ATOM 5760 O O . VAL C 1 179 ? 12.971 2.953 -11.126 1.00 43.57 179 VAL C O 1
ATOM 5764 N N . PHE C 1 180 ? 13.931 3.482 -9.158 1.00 42.66 180 PHE C N 1
ATOM 5765 C CA . PHE C 1 180 ? 12.735 4.106 -8.629 1.00 41.44 180 PHE C CA 1
ATOM 5766 C C . PHE C 1 180 ? 12.706 5.555 -9.088 1.00 43.99 180 PHE C C 1
ATOM 5767 O O . PHE C 1 180 ? 11.653 6.040 -9.496 1.00 44.21 180 PHE C O 1
ATOM 5775 N N . HIS C 1 181 ? 13.868 6.218 -8.978 1.00 45.03 181 HIS C N 1
ATOM 5776 C CA . HIS C 1 181 ? 14.099 7.603 -9.353 1.00 46.46 181 HIS C CA 1
ATOM 5777 C C . HIS C 1 181 ? 15.535 7.733 -9.850 1.00 52.29 181 HIS C C 1
ATOM 5778 O O . HIS C 1 181 ? 16.446 7.122 -9.293 1.00 46.88 181 HIS C O 1
ATOM 5785 N N . GLU C 1 182 ? 15.730 8.559 -10.885 1.00 52.87 182 GLU C N 1
ATOM 5786 C CA . GLU C 1 182 ? 17.070 8.902 -11.321 1.00 52.85 182 GLU C CA 1
ATOM 5787 C C . GLU C 1 182 ? 17.184 10.416 -11.464 1.00 62.51 182 GLU C C 1
ATOM 5788 O O . GLU C 1 182 ? 16.532 10.989 -12.326 1.00 65.48 182 GLU C O 1
ATOM 5794 N N . ASN C 1 183 ? 17.991 11.051 -10.602 1.00 50.90 183 ASN C N 1
ATOM 5795 C CA . ASN C 1 183 ? 18.216 12.484 -10.665 1.00 54.67 183 ASN C CA 1
ATOM 5796 C C . ASN C 1 183 ? 16.891 13.238 -10.583 1.00 58.92 183 ASN C C 1
ATOM 5797 O O . ASN C 1 183 ? 16.682 14.201 -11.314 1.00 61.25 183 ASN C O 1
ATOM 5802 N N . ALA C 1 184 ? 16.007 12.806 -9.680 1.00 56.16 184 ALA C N 1
ATOM 5803 C CA . ALA C 1 184 ? 14.729 13.474 -9.503 1.00 53.69 184 ALA C CA 1
ATOM 5804 C C . ALA C 1 184 ? 14.969 14.882 -8.968 1.00 57.38 184 ALA C C 1
ATOM 5805 O O . ALA C 1 184 ? 15.842 15.093 -8.125 1.00 55.16 184 ALA C O 1
ATOM 5807 N N . GLU C 1 185 ? 14.179 15.837 -9.476 1.00 54.74 185 GLU C N 1
ATOM 5808 C CA . GLU C 1 185 ? 14.317 17.238 -9.117 1.00 59.69 185 GLU C CA 1
ATOM 5809 C C . GLU C 1 185 ? 13.164 17.668 -8.227 1.00 59.53 185 GLU C C 1
ATOM 5810 O O . GLU C 1 185 ? 13.267 18.664 -7.522 1.00 60.50 185 GLU C O 1
ATOM 5816 N N . SER C 1 186 ? 12.063 16.914 -8.278 1.00 59.80 186 SER C N 1
ATOM 5817 C CA . SER C 1 186 ? 10.880 17.263 -7.510 1.00 61.40 186 SER C CA 1
ATOM 5818 C C . SER C 1 186 ? 10.166 16.005 -7.012 1.00 58.97 186 SER C C 1
ATOM 5819 O O . SER C 1 186 ? 10.447 14.899 -7.466 1.00 55.77 186 SER C O 1
ATOM 5822 N N . ALA C 1 187 ? 9.229 16.207 -6.077 1.00 56.36 187 ALA C N 1
ATOM 5823 C CA . ALA C 1 187 ? 8.488 15.142 -5.427 1.00 55.97 187 ALA C CA 1
ATOM 5824 C C . ALA C 1 187 ? 7.740 14.319 -6.465 1.00 56.29 187 ALA C C 1
ATOM 5825 O O . ALA C 1 187 ? 7.150 14.877 -7.378 1.00 64.11 187 ALA C O 1
ATOM 5827 N N . SER C 1 188 ? 7.774 12.992 -6.313 1.00 53.83 188 SER C N 1
ATOM 5828 C CA . SER C 1 188 ? 6.849 12.108 -7.011 1.00 49.87 188 SER C CA 1
ATOM 5829 C C . SER C 1 188 ? 7.015 10.689 -6.479 1.00 52.32 188 SER C C 1
ATOM 5830 O O . SER C 1 188 ? 7.960 10.399 -5.755 1.00 45.61 188 SER C O 1
ATOM 5833 N N . GLU C 1 189 ? 6.093 9.815 -6.872 1.00 50.91 189 GLU C N 1
ATOM 5834 C CA . GLU C 1 189 ? 6.139 8.427 -6.465 1.00 48.70 189 GLU C CA 1
ATOM 5835 C C . GLU C 1 189 ? 7.289 7.697 -7.151 1.00 49.90 189 GLU C C 1
ATOM 5836 O O . GLU C 1 189 ? 7.882 6.799 -6.550 1.00 43.40 189 GLU C O 1
ATOM 5842 N N . GLY C 1 190 ? 7.603 8.093 -8.393 1.00 40.95 190 GLY C N 1
ATOM 5843 C CA . GLY C 1 190 ? 8.616 7.411 -9.181 1.00 39.41 190 GLY C CA 1
ATOM 5844 C C . GLY C 1 190 ? 8.083 6.079 -9.694 1.00 36.82 190 GLY C C 1
ATOM 5845 O O . GLY C 1 190 ? 6.892 5.835 -9.609 1.00 45.70 190 GLY C O 1
ATOM 5846 N N . ALA C 1 191 ? 8.958 5.216 -10.208 1.00 34.63 191 ALA C N 1
ATOM 5847 C CA . ALA C 1 191 ? 8.532 3.948 -10.781 1.00 37.17 191 ALA C CA 1
ATOM 5848 C C . ALA C 1 191 ? 8.323 2.900 -9.680 1.00 43.51 191 ALA C C 1
ATOM 5849 O O . ALA C 1 191 ? 9.011 2.910 -8.651 1.00 45.34 191 ALA C O 1
ATOM 5851 N N . ALA C 1 192 ? 7.373 1.985 -9.927 1.00 43.84 192 ALA C N 1
ATOM 5852 C CA . ALA C 1 192 ? 6.985 0.925 -9.015 1.00 41.07 192 ALA C CA 1
ATOM 5853 C C . ALA C 1 192 ? 7.695 -0.369 -9.399 1.00 47.94 192 ALA C C 1
ATOM 5854 O O . ALA C 1 192 ? 7.541 -0.850 -10.522 1.00 47.02 192 ALA C O 1
ATOM 5856 N N . LEU C 1 193 ? 8.465 -0.935 -8.457 1.00 42.78 193 LEU C N 1
ATOM 5857 C CA . LEU C 1 193 ? 9.127 -2.210 -8.683 1.00 39.46 193 LEU C CA 1
ATOM 5858 C C . LEU C 1 193 ? 8.086 -3.321 -8.696 1.00 41.62 193 LEU C C 1
ATOM 5859 O O . LEU C 1 193 ? 7.320 -3.452 -7.742 1.00 48.88 193 LEU C O 1
ATOM 5864 N N . PRO C 1 194 ? 8.050 -4.179 -9.750 1.00 45.51 194 PRO C N 1
ATOM 5865 C CA . PRO C 1 194 ? 7.223 -5.383 -9.732 1.00 42.18 194 PRO C CA 1
ATOM 5866 C C . PRO C 1 194 ? 7.985 -6.485 -9.006 1.00 41.21 194 PRO C C 1
ATOM 5867 O O . PRO C 1 194 ? 9.089 -6.852 -9.407 1.00 45.30 194 PRO C O 1
ATOM 5871 N N . VAL C 1 195 ? 7.384 -7.016 -7.937 1.00 40.49 195 VAL C N 1
ATOM 5872 C CA . VAL C 1 195 ? 8.096 -7.912 -7.032 1.00 39.81 195 VAL C CA 1
ATOM 5873 C C . VAL C 1 195 ? 8.449 -9.233 -7.724 1.00 43.50 195 VAL C C 1
ATOM 5874 O O . VAL C 1 195 ? 9.554 -9.751 -7.529 1.00 42.09 195 VAL C O 1
ATOM 5878 N N . ASP C 1 196 ? 7.491 -9.811 -8.468 1.00 47.02 196 ASP C N 1
ATOM 5879 C CA . ASP C 1 196 ? 7.706 -10.908 -9.403 1.00 52.85 196 ASP C CA 1
ATOM 5880 C C . ASP C 1 196 ? 8.732 -11.921 -8.904 1.00 56.68 196 ASP C C 1
ATOM 5881 O O . ASP C 1 196 ? 9.791 -12.100 -9.531 1.00 56.26 196 ASP C O 1
ATOM 5883 N N . GLY C 1 197 ? 8.436 -12.586 -7.785 1.00 51.80 197 GLY C N 1
ATOM 5884 C CA . GLY C 1 197 ? 9.343 -13.656 -7.383 1.00 60.19 197 GLY C CA 1
ATOM 5885 C C . GLY C 1 197 ? 10.594 -13.249 -6.576 1.00 62.08 197 GLY C C 1
ATOM 5886 O O . GLY C 1 197 ? 11.348 -14.113 -6.136 1.00 62.67 197 GLY C O 1
ATOM 5887 N N . ALA C 1 198 ? 10.834 -11.946 -6.353 1.00 52.61 198 ALA C N 1
ATOM 5888 C CA . ALA C 1 198 ? 11.868 -11.537 -5.400 1.00 48.48 198 ALA C CA 1
ATOM 5889 C C . ALA C 1 198 ? 11.331 -11.600 -3.965 1.00 43.47 198 ALA C C 1
ATOM 5890 O O . ALA C 1 198 ? 10.133 -11.433 -3.737 1.00 43.84 198 ALA C O 1
ATOM 5892 N N . ALA C 1 199 ? 12.230 -11.832 -3.001 1.00 38.01 199 ALA C N 1
ATOM 5893 C CA . ALA C 1 199 ? 11.890 -11.891 -1.582 1.00 36.95 199 ALA C CA 1
ATOM 5894 C C . ALA C 1 199 ? 12.564 -10.755 -0.806 1.00 36.10 199 ALA C C 1
ATOM 5895 O O . ALA C 1 199 ? 12.120 -10.386 0.274 1.00 41.56 199 ALA C O 1
ATOM 5897 N N . HIS C 1 200 ? 13.655 -10.218 -1.356 1.00 36.96 200 HIS C N 1
ATOM 5898 C CA . HIS C 1 200 ? 14.510 -9.286 -0.647 1.00 34.91 200 HIS C CA 1
ATOM 5899 C C . HIS C 1 200 ? 14.869 -8.130 -1.575 1.00 38.60 200 HIS C C 1
ATOM 5900 O O . HIS C 1 200 ? 15.053 -8.327 -2.774 1.00 37.66 200 HIS C O 1
ATOM 5907 N N . LEU C 1 201 ? 14.956 -6.918 -1.020 1.00 33.55 201 LEU C N 1
ATOM 5908 C CA . LEU C 1 201 ? 15.286 -5.744 -1.818 1.00 35.78 201 LEU C CA 1
ATOM 5909 C C . LEU C 1 201 ? 16.262 -4.864 -1.033 1.00 34.91 201 LEU C C 1
ATOM 5910 O O . LEU C 1 201 ? 16.051 -4.594 0.154 1.00 32.50 201 LEU C O 1
ATOM 5915 N N . LEU C 1 202 ? 17.313 -4.408 -1.720 1.00 36.44 202 LEU C N 1
ATOM 5916 C CA . LEU C 1 202 ? 18.224 -3.422 -1.174 1.00 35.19 202 LEU C CA 1
ATOM 5917 C C . LEU C 1 202 ? 18.074 -2.144 -1.984 1.00 37.55 202 LEU C C 1
ATOM 5918 O O . LEU C 1 202 ? 18.203 -2.181 -3.207 1.00 41.20 202 LEU C O 1
ATOM 5923 N N . VAL C 1 203 ? 17.787 -1.029 -1.293 1.00 34.54 203 VAL C N 1
ATOM 5924 C CA . VAL C 1 203 ? 17.554 0.251 -1.942 1.00 36.62 203 VAL C CA 1
ATOM 5925 C C . VAL C 1 203 ? 18.644 1.233 -1.515 1.00 36.29 203 VAL C C 1
ATOM 5926 O O . VAL C 1 203 ? 18.842 1.443 -0.326 1.00 36.61 203 VAL C O 1
ATOM 5930 N N . GLU C 1 204 ? 19.297 1.856 -2.499 1.00 38.38 204 GLU C N 1
ATOM 5931 C CA . GLU C 1 204 ? 20.246 2.933 -2.263 1.00 38.50 204 GLU C CA 1
ATOM 5932 C C . GLU C 1 204 ? 19.601 4.286 -2.578 1.00 40.62 204 GLU C C 1
ATOM 5933 O O . GLU C 1 204 ? 18.967 4.447 -3.614 1.00 45.47 204 GLU C O 1
ATOM 5939 N N . VAL C 1 205 ? 19.794 5.254 -1.676 1.00 40.23 205 VAL C N 1
ATOM 5940 C CA . VAL C 1 205 ? 19.363 6.633 -1.826 1.00 40.98 205 VAL C CA 1
ATOM 5941 C C . VAL C 1 205 ? 20.622 7.504 -1.883 1.00 49.13 205 VAL C C 1
ATOM 5942 O O . VAL C 1 205 ? 21.450 7.456 -0.974 1.00 44.78 205 VAL C O 1
ATOM 5946 N N . TYR C 1 206 ? 20.776 8.287 -2.963 1.00 48.78 206 TYR C N 1
ATOM 5947 C CA . TYR C 1 206 ? 21.995 9.063 -3.154 1.00 49.73 206 TYR C CA 1
ATOM 5948 C C . TYR C 1 206 ? 21.754 10.229 -4.113 1.00 52.01 206 TYR C C 1
ATOM 5949 O O . TYR C 1 206 ? 20.921 10.138 -5.012 1.00 52.29 206 TYR C O 1
ATOM 5958 N N . GLY C 1 207 ? 22.514 11.315 -3.923 1.00 55.35 207 GLY C N 1
ATOM 5959 C CA . GLY C 1 207 ? 22.529 12.433 -4.855 1.00 51.07 207 GLY C CA 1
ATOM 5960 C C . GLY C 1 207 ? 22.967 13.739 -4.193 1.00 56.37 207 GLY C C 1
ATOM 5961 O O . GLY C 1 207 ? 23.500 13.725 -3.084 1.00 56.46 207 GLY C O 1
ATOM 5962 N N . THR C 1 208 ? 22.704 14.862 -4.871 1.00 52.54 208 THR C N 1
ATOM 5963 C CA . THR C 1 208 ? 23.163 16.172 -4.434 1.00 55.04 208 THR C CA 1
ATOM 5964 C C . THR C 1 208 ? 22.120 16.880 -3.568 1.00 59.20 208 THR C C 1
ATOM 5965 O O . THR C 1 208 ? 22.457 17.848 -2.895 1.00 59.60 208 THR C O 1
ATOM 5969 N N . ALA C 1 209 ? 20.862 16.418 -3.580 1.00 54.55 209 ALA C N 1
ATOM 5970 C CA . ALA C 1 209 ? 19.803 17.096 -2.841 1.00 60.13 209 ALA C CA 1
ATOM 5971 C C . ALA C 1 209 ? 20.285 17.444 -1.439 1.00 64.58 209 ALA C C 1
ATOM 5972 O O . ALA C 1 209 ? 20.858 16.604 -0.760 1.00 67.24 209 ALA C O 1
ATOM 5974 N N . GLU C 1 210 ? 20.053 18.684 -1.004 1.00 69.28 210 GLU C N 1
ATOM 5975 C CA . GLU C 1 210 ? 20.480 19.103 0.324 1.00 75.97 210 GLU C CA 1
ATOM 5976 C C . GLU C 1 210 ? 19.475 18.639 1.372 1.00 75.07 210 GLU C C 1
ATOM 5977 O O . GLU C 1 210 ? 19.825 18.452 2.533 1.00 83.30 210 GLU C O 1
ATOM 5983 N N . MET C 1 211 ? 18.213 18.519 0.953 1.00 74.35 211 MET C N 1
ATOM 5984 C CA . MET C 1 211 ? 17.133 18.048 1.804 1.00 64.17 211 MET C CA 1
ATOM 5985 C C . MET C 1 211 ? 16.257 17.143 0.947 1.00 64.00 211 MET C C 1
ATOM 5986 O O . MET C 1 211 ? 16.040 17.445 -0.227 1.00 61.04 211 MET C O 1
ATOM 5991 N N . SER C 1 212 ? 15.802 16.019 1.519 1.00 63.25 212 SER C N 1
ATOM 5992 C CA . SER C 1 212 ? 14.873 15.119 0.848 1.00 52.69 212 SER C CA 1
ATOM 5993 C C . SER C 1 212 ? 14.183 14.229 1.874 1.00 53.53 212 SER C C 1
ATOM 5994 O O . SER C 1 212 ? 14.689 14.017 2.961 1.00 49.38 212 SER C O 1
ATOM 5997 N N . GLU C 1 213 ? 12.995 13.744 1.528 1.00 55.96 213 GLU C N 1
ATOM 5998 C CA . GLU C 1 213 ? 12.328 12.710 2.300 1.00 54.64 213 GLU C CA 1
ATOM 5999 C C . GLU C 1 213 ? 11.820 11.627 1.350 1.00 50.97 213 GLU C C 1
ATOM 6000 O O . GLU C 1 213 ? 11.091 11.915 0.398 1.00 48.63 213 GLU C O 1
ATOM 6006 N N . VAL C 1 214 ? 12.229 10.385 1.634 1.00 47.84 214 VAL C N 1
ATOM 6007 C CA . VAL C 1 214 ? 11.768 9.223 0.895 1.00 43.73 214 VAL C CA 1
ATOM 6008 C C . VAL C 1 214 ? 10.899 8.378 1.822 1.00 46.78 214 VAL C C 1
ATOM 6009 O O . VAL C 1 214 ? 11.293 8.074 2.944 1.00 49.48 214 VAL C O 1
ATOM 6013 N N . LYS C 1 215 ? 9.709 8.016 1.331 1.00 42.99 215 LYS C N 1
ATOM 6014 C CA . LYS C 1 215 ? 8.771 7.204 2.080 1.00 38.56 215 LYS C CA 1
ATOM 6015 C C . LYS C 1 215 ? 8.687 5.842 1.398 1.00 40.78 215 LYS C C 1
ATOM 6016 O O . LYS C 1 215 ? 8.615 5.778 0.176 1.00 41.15 215 LYS C O 1
ATOM 6022 N N . PHE C 1 216 ? 8.693 4.770 2.207 1.00 37.42 216 PHE C N 1
ATOM 6023 C CA . PHE C 1 216 ? 8.756 3.409 1.705 1.00 39.97 216 PHE C CA 1
ATOM 6024 C C . PHE C 1 216 ? 7.348 2.828 1.632 1.00 37.69 216 PHE C C 1
ATOM 6025 O O . PHE C 1 216 ? 6.622 2.819 2.626 1.00 37.46 216 PHE C O 1
ATOM 6033 N N . TRP C 1 217 ? 6.977 2.323 0.447 1.00 35.14 217 TRP C N 1
ATOM 6034 C CA . TRP C 1 217 ? 5.622 1.843 0.232 1.00 37.66 217 TRP C CA 1
ATOM 6035 C C . TRP C 1 217 ? 5.663 0.475 -0.425 1.00 33.24 217 TRP C C 1
ATOM 6036 O O . TRP C 1 217 ? 6.524 0.206 -1.251 1.00 38.59 217 TRP C O 1
ATOM 6047 N N . GLY C 1 218 ? 4.675 -0.354 -0.091 1.00 35.99 218 GLY C N 1
ATOM 6048 C CA . GLY C 1 218 ? 4.370 -1.556 -0.848 1.00 37.81 218 GLY C CA 1
ATOM 6049 C C . GLY C 1 218 ? 2.929 -1.492 -1.341 1.00 37.34 218 GLY C C 1
ATOM 6050 O O . GLY C 1 218 ? 2.125 -0.742 -0.805 1.00 37.94 218 GLY C O 1
ATOM 6051 N N . LYS C 1 219 ? 2.619 -2.247 -2.397 1.00 42.49 219 LYS C N 1
ATOM 6052 C CA . LYS C 1 219 ? 1.231 -2.472 -2.770 1.00 39.26 219 LYS C CA 1
ATOM 6053 C C . LYS C 1 219 ? 0.967 -3.964 -2.715 1.00 35.84 219 LYS C C 1
ATOM 6054 O O . LYS C 1 219 ? 1.799 -4.757 -3.145 1.00 34.87 219 LYS C O 1
ATOM 6060 N N . SER C 1 220 ? -0.190 -4.310 -2.153 1.00 38.20 220 SER C N 1
ATOM 6061 C CA . SER C 1 220 ? -0.692 -5.669 -2.114 1.00 44.46 220 SER C CA 1
ATOM 6062 C C . SER C 1 220 ? -1.897 -5.751 -3.059 1.00 44.94 220 SER C C 1
ATOM 6063 O O . SER C 1 220 ? -1.893 -5.141 -4.117 1.00 47.86 220 SER C O 1
ATOM 6066 N N . VAL C 1 221 ? -2.941 -6.479 -2.662 1.00 47.00 221 VAL C N 1
ATOM 6067 C CA . VAL C 1 221 ? -4.009 -6.866 -3.573 1.00 45.54 221 VAL C CA 1
ATOM 6068 C C . VAL C 1 221 ? -4.896 -5.667 -3.921 1.00 48.85 221 VAL C C 1
ATOM 6069 O O . VAL C 1 221 ? -5.338 -5.557 -5.048 1.00 49.51 221 VAL C O 1
ATOM 6073 N N . SER C 1 222 ? -5.128 -4.745 -2.982 1.00 46.75 222 SER C N 1
ATOM 6074 C CA . SER C 1 222 ? -6.058 -3.650 -3.222 1.00 47.35 222 SER C CA 1
ATOM 6075 C C . SER C 1 222 ? -5.511 -2.639 -4.228 1.00 46.52 222 SER C C 1
ATOM 6076 O O . SER C 1 222 ? -6.284 -1.908 -4.828 1.00 42.78 222 SER C O 1
ATOM 6079 N N . GLY C 1 223 ? -4.185 -2.541 -4.355 1.00 42.78 223 GLY C N 1
ATOM 6080 C CA . GLY C 1 223 ? -3.585 -1.505 -5.185 1.00 37.74 223 GLY C CA 1
ATOM 6081 C C . GLY C 1 223 ? -3.309 -0.217 -4.416 1.00 38.01 223 GLY C C 1
ATOM 6082 O O . GLY C 1 223 ? -2.682 0.690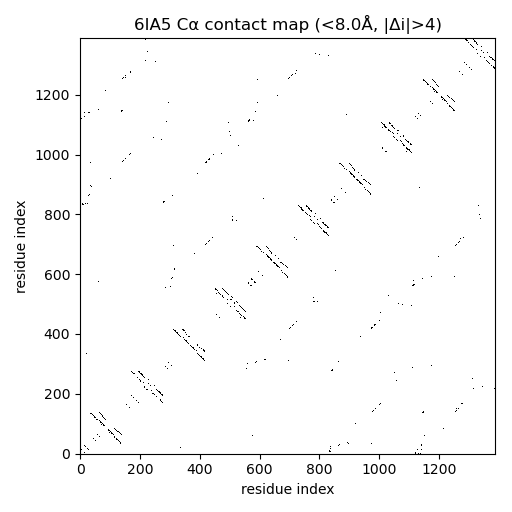 -4.946 1.00 42.84 223 GLY C O 1
ATOM 6083 N N . GLN C 1 224 ? -3.763 -0.124 -3.164 1.00 37.49 224 GLN C N 1
ATOM 6084 C CA . GLN C 1 224 ? -3.454 1.044 -2.337 1.00 38.31 224 GLN C CA 1
ATOM 6085 C C . GLN C 1 224 ? -2.046 0.888 -1.769 1.00 41.14 224 GLN C C 1
ATOM 6086 O O . GLN C 1 224 ? -1.615 -0.223 -1.436 1.00 41.72 224 GLN C O 1
ATOM 6092 N N . LYS C 1 225 ? -1.346 2.020 -1.639 1.00 40.74 225 LYS C N 1
ATOM 6093 C CA . LYS C 1 225 ? -0.030 2.067 -1.023 1.00 44.01 225 LYS C CA 1
ATOM 6094 C C . LYS C 1 225 ? -0.134 1.768 0.473 1.00 46.30 225 LYS C C 1
ATOM 6095 O O . LYS C 1 225 ? -1.002 2.301 1.163 1.00 41.48 225 LYS C O 1
ATOM 6101 N N . LEU C 1 226 ? 0.765 0.895 0.944 1.00 40.28 226 LEU C N 1
ATOM 6102 C CA . LEU C 1 226 ? 0.885 0.501 2.342 1.00 42.06 226 LEU C CA 1
ATOM 6103 C C . LEU C 1 226 ? 2.296 0.821 2.814 1.00 38.76 226 LEU C C 1
ATOM 6104 O O . LEU C 1 226 ? 3.261 0.490 2.125 1.00 35.43 226 LEU C O 1
ATOM 6109 N N . PRO C 1 227 ? 2.461 1.447 4.004 1.00 39.82 227 PRO C N 1
ATOM 6110 C CA . PRO C 1 227 ? 3.792 1.765 4.512 1.00 36.70 227 PRO C CA 1
ATOM 6111 C C . PRO C 1 227 ? 4.514 0.464 4.876 1.00 35.61 227 PRO C C 1
ATOM 6112 O O . PRO C 1 227 ? 3.910 -0.461 5.439 1.00 33.71 227 PRO C O 1
ATOM 6116 N N . ILE C 1 228 ? 5.803 0.405 4.530 1.00 36.98 228 ILE C N 1
ATOM 6117 C CA . ILE C 1 228 ? 6.640 -0.733 4.878 1.00 38.34 228 ILE C CA 1
ATOM 6118 C C . ILE C 1 228 ? 7.886 -0.224 5.589 1.00 36.72 228 ILE C C 1
ATOM 6119 O O . ILE C 1 228 ? 8.226 0.949 5.465 1.00 35.94 228 ILE C O 1
ATOM 6124 N N . ARG C 1 229 ? 8.559 -1.129 6.320 1.00 37.69 229 ARG C N 1
ATOM 6125 C CA A ARG C 1 229 ? 9.733 -0.772 7.097 0.70 38.93 229 ARG C CA 1
ATOM 6126 C CA B ARG C 1 229 ? 9.731 -0.775 7.103 0.30 35.46 229 ARG C CA 1
ATOM 6127 C C . ARG C 1 229 ? 10.966 -1.401 6.464 1.00 36.26 229 ARG C C 1
ATOM 6128 O O . ARG C 1 229 ? 10.917 -2.539 6.009 1.00 37.54 229 ARG C O 1
ATOM 6143 N N . GLY C 1 230 ? 12.050 -0.627 6.422 1.00 33.97 230 GLY C N 1
ATOM 6144 C CA . GLY C 1 230 ? 13.329 -1.111 5.951 1.00 35.65 230 GLY C CA 1
ATOM 6145 C C . GLY C 1 230 ? 14.361 -1.037 7.072 1.00 41.54 230 GLY C C 1
ATOM 6146 O O . GLY C 1 230 ? 14.134 -0.382 8.089 1.00 37.14 230 GLY C O 1
ATOM 6147 N N . VAL C 1 231 ? 15.500 -1.702 6.863 1.00 38.29 231 VAL C N 1
ATOM 6148 C CA . VAL C 1 231 ? 16.571 -1.729 7.843 1.00 37.07 231 VAL C CA 1
ATOM 6149 C C . VAL C 1 231 ? 17.816 -1.126 7.191 1.00 34.46 231 VAL C C 1
ATOM 6150 O O . VAL C 1 231 ? 18.304 -1.639 6.194 1.00 33.16 231 VAL C O 1
ATOM 6154 N N . LYS C 1 232 ? 18.335 -0.040 7.770 1.00 33.92 232 LYS C N 1
ATOM 6155 C CA . LYS C 1 232 ? 19.494 0.661 7.230 1.00 36.54 232 LYS C CA 1
ATOM 6156 C C . LYS C 1 232 ? 20.751 -0.173 7.457 1.00 34.72 232 LYS C C 1
ATOM 6157 O O . LYS C 1 232 ? 20.920 -0.746 8.529 1.00 38.57 232 LYS C O 1
ATOM 6163 N N . THR C 1 233 ? 21.631 -0.269 6.443 1.00 35.77 233 THR C N 1
ATOM 6164 C CA . THR C 1 233 ? 22.725 -1.234 6.520 1.00 40.05 233 THR C CA 1
ATOM 6165 C C . THR C 1 233 ? 23.755 -0.834 7.592 1.00 46.62 233 THR C C 1
ATOM 6166 O O . THR C 1 233 ? 24.353 -1.703 8.211 1.00 49.78 233 THR C O 1
ATOM 6170 N N . ASP C 1 234 ? 23.992 0.474 7.795 1.00 55.26 234 ASP C N 1
ATOM 6171 C CA . ASP C 1 234 ? 25.122 0.874 8.626 1.00 62.72 234 ASP C CA 1
ATOM 6172 C C . ASP C 1 234 ? 24.851 0.664 10.114 1.00 67.02 234 ASP C C 1
ATOM 6173 O O . ASP C 1 234 ? 25.775 0.340 10.842 1.00 76.31 234 ASP C O 1
ATOM 6178 N N . ASP C 1 235 ? 23.600 0.826 10.566 1.00 60.74 235 ASP C N 1
ATOM 6179 C CA . ASP C 1 235 ? 23.317 0.843 11.992 1.00 57.04 235 ASP C CA 1
ATOM 6180 C C . ASP C 1 235 ? 22.064 0.040 12.343 1.00 51.56 235 ASP C C 1
ATOM 6181 O O . ASP C 1 235 ? 21.644 0.064 13.488 1.00 54.00 235 ASP C O 1
ATOM 6186 N N . ALA C 1 236 ? 21.444 -0.627 11.363 1.00 44.81 236 ALA C N 1
ATOM 6187 C CA . ALA C 1 236 ? 20.265 -1.444 11.587 1.00 38.23 236 ALA C CA 1
ATOM 6188 C C . ALA C 1 236 ? 19.074 -0.637 12.127 1.00 37.30 236 ALA C C 1
ATOM 6189 O O . ALA C 1 236 ? 18.174 -1.202 12.724 1.00 39.21 236 ALA C O 1
ATOM 6191 N N . THR C 1 237 ? 19.034 0.676 11.881 1.00 39.50 237 THR C N 1
ATOM 6192 C CA . THR C 1 237 ? 17.826 1.460 12.104 1.00 48.44 237 THR C CA 1
ATOM 6193 C C . THR C 1 237 ? 16.699 0.856 11.268 1.00 45.73 237 THR C C 1
ATOM 6194 O O . THR C 1 237 ? 16.902 0.565 10.089 1.00 46.67 237 THR C O 1
ATOM 6198 N N . THR C 1 238 ? 15.516 0.720 11.878 1.00 41.02 238 THR C N 1
ATOM 6199 C CA . THR C 1 238 ? 14.312 0.296 11.189 1.00 43.99 238 THR C CA 1
ATOM 6200 C C . THR C 1 238 ? 13.385 1.499 11.066 1.00 43.55 238 THR C C 1
ATOM 6201 O O . THR C 1 238 ? 13.106 2.145 12.062 1.00 47.87 238 THR C O 1
ATOM 6205 N N . ALA C 1 239 ? 12.911 1.799 9.853 1.00 42.01 239 ALA C N 1
ATOM 6206 C CA . ALA C 1 239 ? 12.016 2.929 9.651 1.00 41.10 239 ALA C CA 1
ATOM 6207 C C . ALA C 1 239 ? 11.179 2.714 8.391 1.00 41.44 239 ALA C C 1
ATOM 6208 O O . ALA C 1 239 ? 11.531 1.872 7.563 1.00 37.06 239 ALA C O 1
ATOM 6210 N N . SER C 1 240 ? 10.093 3.494 8.255 1.00 35.68 240 SER C N 1
ATOM 6211 C CA . SER C 1 240 ? 9.261 3.450 7.061 1.00 40.94 240 SER C CA 1
ATOM 6212 C C . SER C 1 240 ? 9.499 4.675 6.169 1.00 40.58 240 SER C C 1
ATOM 6213 O O . SER C 1 240 ? 8.796 4.877 5.180 1.00 41.50 240 SER C O 1
ATOM 6216 N N . SER C 1 241 ? 10.525 5.461 6.494 1.00 38.15 241 SER C N 1
ATOM 6217 C CA . SER C 1 241 ? 10.928 6.567 5.644 1.00 42.55 241 SER C CA 1
ATOM 6218 C C . SER C 1 241 ? 12.307 7.051 6.075 1.00 45.42 241 SER C C 1
ATOM 6219 O O . SER C 1 241 ? 12.830 6.610 7.104 1.00 49.18 241 SER C O 1
ATOM 6222 N N . THR C 1 242 ? 12.903 7.937 5.264 1.00 45.79 242 THR C N 1
ATOM 6223 C CA . THR C 1 242 ? 14.207 8.493 5.589 1.00 44.88 242 THR C CA 1
ATOM 6224 C C . THR C 1 242 ? 14.307 9.943 5.121 1.00 49.94 242 THR C C 1
ATOM 6225 O O . THR C 1 242 ? 13.748 10.306 4.086 1.00 54.78 242 THR C O 1
ATOM 6229 N N . LEU C 1 243 ? 15.059 10.735 5.900 1.00 53.10 243 LEU C N 1
ATOM 6230 C CA . LEU C 1 243 ? 15.445 12.099 5.568 1.00 46.63 243 LEU C CA 1
ATOM 6231 C C . LEU C 1 243 ? 16.884 12.106 5.058 1.00 44.16 243 LEU C C 1
ATOM 6232 O O . LEU C 1 243 ? 17.405 13.161 4.725 1.00 45.97 243 LEU C O 1
ATOM 6237 N N . GLY C 1 244 ? 17.522 10.927 5.013 1.00 43.33 244 GLY C N 1
ATOM 6238 C CA . GLY C 1 244 ? 18.951 10.821 4.745 1.00 38.29 244 GLY C CA 1
ATOM 6239 C C . GLY C 1 244 ? 19.237 10.422 3.299 1.00 46.26 244 GLY C C 1
ATOM 6240 O O . GLY C 1 244 ? 18.326 10.157 2.522 1.00 45.13 244 GLY C O 1
ATOM 6241 N N . LYS C 1 245 ? 20.524 10.365 2.951 1.00 46.55 245 LYS C N 1
ATOM 6242 C CA . LYS C 1 245 ? 20.989 9.907 1.651 1.00 46.95 245 LYS C CA 1
ATOM 6243 C C . LYS C 1 245 ? 22.394 9.345 1.840 1.00 44.41 245 LYS C C 1
ATOM 6244 O O . LYS C 1 245 ? 22.909 9.381 2.950 1.00 47.39 245 LYS C O 1
ATOM 6250 N N . ALA C 1 246 ? 23.011 8.843 0.765 1.00 42.42 246 ALA C N 1
ATOM 6251 C CA . ALA C 1 246 ? 24.229 8.054 0.882 1.00 48.08 246 ALA C CA 1
ATOM 6252 C C . ALA C 1 246 ? 23.989 6.926 1.892 1.00 50.00 246 ALA C C 1
ATOM 6253 O O . ALA C 1 246 ? 24.775 6.702 2.812 1.00 43.85 246 ALA C O 1
ATOM 6255 N N . GLU C 1 247 ? 22.863 6.228 1.718 1.00 49.03 247 GLU C N 1
ATOM 6256 C CA . GLU C 1 247 ? 22.498 5.156 2.625 1.00 46.42 247 GLU C CA 1
ATOM 6257 C C . GLU C 1 247 ? 21.720 4.099 1.851 1.00 47.36 247 GLU C C 1
ATOM 6258 O O . GLU C 1 247 ? 21.260 4.357 0.736 1.00 45.01 247 GLU C O 1
ATOM 6264 N N . ALA C 1 248 ? 21.633 2.903 2.440 1.00 39.03 248 ALA C N 1
ATOM 6265 C CA . ALA C 1 248 ? 20.980 1.776 1.802 1.00 40.06 248 ALA C CA 1
ATOM 6266 C C . ALA C 1 248 ? 20.070 1.108 2.828 1.00 40.86 248 ALA C C 1
ATOM 6267 O O . ALA C 1 248 ? 20.444 0.966 3.995 1.00 41.43 248 ALA C O 1
ATOM 6269 N N . TRP C 1 249 ? 18.893 0.676 2.355 1.00 41.89 249 TRP C N 1
ATOM 6270 C CA . TRP C 1 249 ? 17.837 0.133 3.186 1.00 34.09 249 TRP C CA 1
ATOM 6271 C C . TRP C 1 249 ? 17.462 -1.239 2.647 1.00 36.01 249 TRP C C 1
ATOM 6272 O O . TRP C 1 249 ? 17.237 -1.383 1.446 1.00 35.61 249 TRP C O 1
ATOM 6283 N N . ALA C 1 250 ? 17.385 -2.229 3.552 1.00 31.13 250 ALA C N 1
ATOM 6284 C CA . ALA C 1 250 ? 17.035 -3.599 3.217 1.00 28.97 250 ALA C CA 1
ATOM 6285 C C . ALA C 1 250 ? 15.569 -3.850 3.555 1.00 29.01 250 ALA C C 1
ATOM 6286 O O . ALA C 1 250 ? 15.111 -3.487 4.639 1.00 34.24 250 ALA C O 1
ATOM 6288 N N . PHE C 1 251 ? 14.840 -4.493 2.627 1.00 29.72 251 PHE C N 1
ATOM 6289 C CA . PHE C 1 251 ? 13.422 -4.773 2.820 1.00 30.42 251 PHE C CA 1
ATOM 6290 C C . PHE C 1 251 ? 13.140 -6.237 2.553 1.00 31.98 251 PHE C C 1
ATOM 6291 O O . PHE C 1 251 ? 13.689 -6.829 1.623 1.00 31.83 251 PHE C O 1
ATOM 6299 N N . ASP C 1 252 ? 12.242 -6.792 3.369 1.00 33.95 252 ASP C N 1
ATOM 6300 C CA . ASP C 1 252 ? 11.633 -8.079 3.099 1.00 41.60 252 ASP C CA 1
ATOM 6301 C C . ASP C 1 252 ? 10.360 -7.815 2.300 1.00 38.37 252 ASP C C 1
ATOM 6302 O O . ASP C 1 252 ? 9.434 -7.182 2.807 1.00 35.09 252 ASP C O 1
ATOM 6307 N N . ILE C 1 253 ? 10.316 -8.286 1.046 1.00 35.84 253 ILE C N 1
ATOM 6308 C CA . ILE C 1 253 ? 9.231 -7.866 0.173 1.00 36.57 253 ILE C CA 1
ATOM 6309 C C . ILE C 1 253 ? 8.342 -9.048 -0.212 1.00 37.81 253 ILE C C 1
ATOM 6310 O O . ILE C 1 253 ? 7.458 -8.878 -1.050 1.00 38.82 253 ILE C O 1
ATOM 6315 N N . LYS C 1 254 ? 8.583 -10.226 0.390 1.00 36.89 254 LYS C N 1
ATOM 6316 C CA . LYS C 1 254 ? 7.761 -11.405 0.139 1.00 42.77 254 LYS C CA 1
ATOM 6317 C C . LYS C 1 254 ? 6.294 -11.063 0.367 1.00 38.48 254 LYS C C 1
ATOM 6318 O O . LYS C 1 254 ? 5.926 -10.567 1.424 1.00 40.86 254 LYS C O 1
ATOM 6324 N N . GLY C 1 255 ? 5.453 -11.338 -0.635 1.00 43.94 255 GLY C N 1
ATOM 6325 C CA . GLY C 1 255 ? 4.019 -11.153 -0.450 1.00 38.37 255 GLY C CA 1
ATOM 6326 C C . GLY C 1 255 ? 3.502 -9.862 -1.086 1.00 40.25 255 GLY C C 1
ATOM 6327 O O . GLY C 1 255 ? 2.304 -9.737 -1.324 1.00 43.09 255 GLY C O 1
ATOM 6328 N N . PHE C 1 256 ? 4.386 -8.890 -1.340 1.00 37.68 256 PHE C N 1
ATOM 6329 C CA . PHE C 1 256 ? 3.967 -7.650 -1.985 1.00 42.01 256 PHE C CA 1
ATOM 6330 C C . PHE C 1 256 ? 3.917 -7.825 -3.504 1.00 42.51 256 PHE C C 1
ATOM 6331 O O . PHE C 1 256 ? 4.615 -8.670 -4.068 1.00 44.50 256 PHE C O 1
ATOM 6339 N N . LYS C 1 257 ? 3.110 -6.987 -4.155 1.00 43.44 257 LYS C N 1
ATOM 6340 C CA . LYS C 1 257 ? 3.014 -6.985 -5.608 1.00 43.56 257 LYS C CA 1
ATOM 6341 C C . LYS C 1 257 ? 3.979 -5.951 -6.172 1.00 38.95 257 LYS C C 1
ATOM 6342 O O . LYS C 1 257 ? 4.639 -6.198 -7.179 1.00 38.01 257 LYS C O 1
ATOM 6348 N N . GLU C 1 258 ? 4.073 -4.787 -5.509 1.00 38.96 258 GLU C N 1
ATOM 6349 C CA . GLU C 1 258 ? 4.938 -3.723 -5.983 1.00 40.42 258 GLU C CA 1
ATOM 6350 C C . GLU C 1 258 ? 5.558 -2.995 -4.799 1.00 39.23 258 GLU C C 1
ATOM 6351 O O . GLU C 1 258 ? 4.981 -2.960 -3.717 1.00 38.12 258 GLU C O 1
ATOM 6357 N N . ILE C 1 259 ? 6.707 -2.361 -5.057 1.00 35.31 259 ILE C N 1
ATOM 6358 C CA . ILE C 1 259 ? 7.387 -1.545 -4.069 1.00 35.32 259 ILE C CA 1
ATOM 6359 C C . ILE C 1 259 ? 7.588 -0.158 -4.672 1.00 35.51 259 ILE C C 1
ATOM 6360 O O . ILE C 1 259 ? 8.050 -0.027 -5.810 1.00 36.79 259 ILE C O 1
ATOM 6365 N N . ILE C 1 260 ? 7.258 0.870 -3.892 1.00 31.39 260 ILE C N 1
ATOM 6366 C CA . ILE C 1 260 ? 7.429 2.236 -4.344 1.00 35.83 260 ILE C CA 1
ATOM 6367 C C . ILE C 1 260 ? 8.262 2.983 -3.314 1.00 36.69 260 ILE C C 1
ATOM 6368 O O . ILE C 1 260 ? 8.026 2.862 -2.119 1.00 39.26 260 ILE C O 1
ATOM 6373 N N . MET C 1 261 ? 9.228 3.767 -3.807 1.00 37.50 261 MET C N 1
ATOM 6374 C CA . MET C 1 261 ? 10.048 4.614 -2.976 1.00 35.83 261 MET C CA 1
ATOM 6375 C C . MET C 1 261 ? 9.742 6.057 -3.346 1.00 40.41 261 MET C C 1
ATOM 6376 O O . MET C 1 261 ? 10.331 6.589 -4.279 1.00 44.76 261 MET C O 1
ATOM 6381 N N . GLU C 1 262 ? 8.808 6.681 -2.617 1.00 36.85 262 GLU C N 1
ATOM 6382 C CA . GLU C 1 262 ? 8.273 7.969 -3.011 1.00 41.85 262 GLU C CA 1
ATOM 6383 C C . GLU C 1 262 ? 9.134 9.105 -2.460 1.00 45.78 262 GLU C C 1
ATOM 6384 O O . GLU C 1 262 ? 9.425 9.159 -1.263 1.00 45.14 262 GLU C O 1
ATOM 6390 N N . ILE C 1 263 ? 9.526 10.032 -3.341 1.00 46.06 263 ILE C N 1
ATOM 6391 C CA . ILE C 1 263 ? 10.122 11.266 -2.854 1.00 42.45 263 ILE C CA 1
ATOM 6392 C C . ILE C 1 263 ? 8.985 12.197 -2.461 1.00 49.81 263 ILE C C 1
ATOM 6393 O O . ILE C 1 263 ? 8.226 12.664 -3.320 1.00 50.82 263 ILE C O 1
ATOM 6398 N N . ILE C 1 264 ? 8.866 12.418 -1.142 1.00 51.67 264 ILE C N 1
ATOM 6399 C CA . ILE C 1 264 ? 7.820 13.224 -0.530 1.00 48.02 264 ILE C CA 1
ATOM 6400 C C . ILE C 1 264 ? 8.179 14.690 -0.750 1.00 51.78 264 ILE C C 1
ATOM 6401 O O . ILE C 1 264 ? 7.315 15.517 -1.033 1.00 58.63 264 ILE C O 1
ATOM 6406 N N . SER C 1 265 ? 9.465 15.000 -0.586 1.00 54.48 265 SER C N 1
ATOM 6407 C CA . SER C 1 265 ? 9.961 16.349 -0.774 1.00 56.33 265 SER C CA 1
ATOM 6408 C C . SER C 1 265 ? 11.455 16.296 -1.076 1.00 62.16 265 SER C C 1
ATOM 6409 O O . SER C 1 265 ? 12.143 15.332 -0.735 1.00 56.54 265 SER C O 1
ATOM 6412 N N . ILE C 1 266 ? 11.940 17.364 -1.718 1.00 61.53 266 ILE C N 1
ATOM 6413 C CA . ILE C 1 266 ? 13.328 17.498 -2.125 1.00 59.86 266 ILE C CA 1
ATOM 6414 C C . ILE C 1 266 ? 13.594 18.984 -2.373 1.00 66.07 266 ILE C C 1
ATOM 6415 O O . ILE C 1 266 ? 12.762 19.671 -2.963 1.00 70.02 266 ILE C O 1
ATOM 6420 N N . THR C 1 267 ? 14.733 19.485 -1.874 1.00 71.26 267 THR C N 1
ATOM 6421 C CA . THR C 1 267 ? 15.215 20.812 -2.230 1.00 66.68 267 THR C CA 1
ATOM 6422 C C . THR C 1 267 ? 16.730 20.774 -2.394 1.00 68.63 267 THR C C 1
ATOM 6423 O O . THR C 1 267 ? 17.421 20.000 -1.732 1.00 65.39 267 THR C O 1
ATOM 6427 N N . GLY C 1 268 ? 17.230 21.625 -3.296 1.00 64.76 268 GLY C N 1
ATOM 6428 C CA . GLY C 1 268 ? 18.636 21.981 -3.336 1.00 59.83 268 GLY C CA 1
ATOM 6429 C C . GLY C 1 268 ? 19.494 20.935 -4.037 1.00 66.67 268 GLY C C 1
ATOM 6430 O O . GLY C 1 268 ? 20.614 20.671 -3.614 1.00 80.06 268 GLY C O 1
ATOM 6431 N N . GLY C 1 269 ? 18.973 20.349 -5.116 1.00 61.92 269 GLY C N 1
ATOM 6432 C CA . GLY C 1 269 ? 19.708 19.325 -5.835 1.00 61.56 269 GLY C CA 1
ATOM 6433 C C . GLY C 1 269 ? 18.788 18.193 -6.282 1.00 65.58 269 GLY C C 1
ATOM 6434 O O . GLY C 1 269 ? 17.567 18.325 -6.253 1.00 62.21 269 GLY C O 1
ATOM 6435 N N . THR C 1 270 ? 19.387 17.075 -6.695 1.00 67.49 270 THR C N 1
ATOM 6436 C CA . THR C 1 270 ? 18.610 15.959 -7.207 1.00 68.18 270 THR C CA 1
ATOM 6437 C C . THR C 1 270 ? 18.903 14.702 -6.383 1.00 67.54 270 THR C C 1
ATOM 6438 O O . THR C 1 270 ? 19.848 14.672 -5.593 1.00 61.12 270 THR C O 1
ATOM 6442 N N . LEU C 1 271 ? 18.080 13.666 -6.591 1.00 63.97 271 LEU C N 1
ATOM 6443 C CA . LEU C 1 271 ? 18.185 12.442 -5.813 1.00 58.11 271 LEU C CA 1
ATOM 6444 C C . LEU C 1 271 ? 17.868 11.251 -6.710 1.00 53.06 271 LEU C C 1
ATOM 6445 O O . LEU C 1 271 ? 16.905 11.279 -7.476 1.00 48.11 271 LEU C O 1
ATOM 6450 N N . SER C 1 272 ? 18.719 10.227 -6.625 1.00 48.00 272 SER C N 1
ATOM 6451 C CA . SER C 1 272 ? 18.471 8.950 -7.260 1.00 50.96 272 SER C CA 1
ATOM 6452 C C . SER C 1 272 ? 18.093 7.924 -6.190 1.00 53.21 272 SER C C 1
ATOM 6453 O O . SER C 1 272 ? 18.602 7.973 -5.073 1.00 50.40 272 SER C O 1
ATOM 6456 N N . VAL C 1 273 ? 17.182 7.013 -6.552 1.00 46.97 273 VAL C N 1
ATOM 6457 C CA . VAL C 1 273 ? 16.749 5.920 -5.701 1.00 40.50 273 VAL C CA 1
ATOM 6458 C C . VAL C 1 273 ? 16.706 4.664 -6.563 1.00 40.97 273 VAL C C 1
ATOM 6459 O O . VAL C 1 273 ? 15.884 4.554 -7.459 1.00 45.57 273 VAL C O 1
ATOM 6463 N N . LYS C 1 274 ? 17.614 3.734 -6.291 1.00 40.05 274 LYS C N 1
ATOM 6464 C CA . LYS C 1 274 ? 17.759 2.546 -7.109 1.00 43.46 274 LYS C CA 1
ATOM 6465 C C . LYS C 1 274 ? 18.016 1.365 -6.194 1.00 44.33 274 LYS C C 1
ATOM 6466 O O . LYS C 1 274 ? 18.585 1.534 -5.117 1.00 44.27 274 LYS C O 1
ATOM 6472 N N . GLY C 1 275 ? 17.604 0.177 -6.634 1.00 40.63 275 GLY C N 1
ATOM 6473 C CA . GLY C 1 275 ? 17.805 -0.996 -5.805 1.00 42.46 275 GLY C CA 1
ATOM 6474 C C . GLY C 1 275 ? 18.100 -2.262 -6.598 1.00 43.14 275 GLY C C 1
ATOM 6475 O O . GLY C 1 275 ? 18.073 -2.274 -7.830 1.00 42.60 275 GLY C O 1
ATOM 6476 N N . THR C 1 276 ? 18.334 -3.334 -5.834 1.00 43.77 276 THR C N 1
ATOM 6477 C CA . THR C 1 276 ? 18.526 -4.678 -6.339 1.00 38.69 276 THR C CA 1
ATOM 6478 C C . THR C 1 276 ? 17.581 -5.600 -5.579 1.00 39.70 276 THR C C 1
ATOM 6479 O O . THR C 1 276 ? 17.614 -5.628 -4.349 1.00 38.37 276 THR C O 1
ATOM 6483 N N . ALA C 1 277 ? 16.752 -6.339 -6.328 1.00 35.78 277 ALA C N 1
ATOM 6484 C CA . ALA C 1 277 ? 15.827 -7.315 -5.792 1.00 34.98 277 ALA C CA 1
ATOM 6485 C C . ALA C 1 277 ? 16.408 -8.699 -5.998 1.00 40.33 277 ALA C C 1
ATOM 6486 O O . ALA C 1 277 ? 16.959 -8.980 -7.049 1.00 41.99 277 ALA C O 1
ATOM 6488 N N . VAL C 1 278 ? 16.257 -9.560 -4.989 1.00 40.38 278 VAL C N 1
ATOM 6489 C CA . VAL C 1 278 ? 16.812 -10.898 -5.031 1.00 37.14 278 VAL C CA 1
ATOM 6490 C C . VAL C 1 278 ? 15.732 -11.858 -4.563 1.00 37.08 278 VAL C C 1
ATOM 6491 O O . VAL C 1 278 ? 14.979 -11.545 -3.640 1.00 37.33 278 VAL C O 1
ATOM 6495 N N . SER C 1 279 ? 15.693 -13.043 -5.191 1.00 41.32 279 SER C N 1
ATOM 6496 C CA . SER C 1 279 ? 14.799 -14.106 -4.763 1.00 49.85 279 SER C CA 1
ATOM 6497 C C . SER C 1 279 ? 15.304 -14.694 -3.434 1.00 60.18 279 SER C C 1
ATOM 6498 O O . SER C 1 279 ? 14.595 -15.448 -2.734 1.00 61.87 279 SER C O 1
ATOM 6502 N N . LYS D 1 3 ? 4.919 -49.684 -68.399 1.00 71.52 3 LYS B N 1
ATOM 6503 C CA . LYS D 1 3 ? 6.319 -49.220 -68.143 1.00 81.67 3 LYS B CA 1
ATOM 6504 C C . LYS D 1 3 ? 6.267 -47.790 -67.611 1.00 84.05 3 LYS B C 1
ATOM 6505 O O . LYS D 1 3 ? 5.478 -46.973 -68.071 1.00 94.72 3 LYS B O 1
ATOM 6511 N N . TYR D 1 4 ? 7.126 -47.501 -66.630 1.00 82.40 4 TYR B N 1
ATOM 6512 C CA . TYR D 1 4 ? 7.189 -46.198 -65.981 1.00 70.71 4 TYR B CA 1
ATOM 6513 C C . TYR D 1 4 ? 8.379 -45.419 -66.537 1.00 63.30 4 TYR B C 1
ATOM 6514 O O . TYR D 1 4 ? 9.101 -45.911 -67.395 1.00 67.06 4 TYR B O 1
ATOM 6523 N N . GLN D 1 5 ? 8.645 -44.252 -65.948 1.00 56.58 5 GLN B N 1
ATOM 6524 C CA . GLN D 1 5 ? 9.657 -43.320 -66.403 1.00 50.16 5 GLN B CA 1
ATOM 6525 C C . GLN D 1 5 ? 11.019 -43.629 -65.782 1.00 48.34 5 GLN B C 1
ATOM 6526 O O . GLN D 1 5 ? 12.033 -43.105 -66.238 1.00 54.70 5 GLN B O 1
ATOM 6532 N N . TYR D 1 6 ? 11.074 -44.438 -64.716 1.00 44.01 6 TYR B N 1
ATOM 6533 C CA . TYR D 1 6 ? 12.374 -44.745 -64.131 1.00 43.56 6 TYR B CA 1
ATOM 6534 C C . TYR D 1 6 ? 12.982 -45.913 -64.911 1.00 40.26 6 TYR B C 1
ATOM 6535 O O . TYR D 1 6 ? 12.261 -46.712 -65.519 1.00 36.87 6 TYR B O 1
ATOM 6544 N N . GLU D 1 7 ? 14.307 -46.031 -64.840 1.00 43.26 7 GLU B N 1
ATOM 6545 C CA . GLU D 1 7 ? 14.992 -47.149 -65.464 1.00 45.33 7 GLU B CA 1
ATOM 6546 C C . GLU D 1 7 ? 16.046 -47.675 -64.500 1.00 40.11 7 GLU B C 1
ATOM 6547 O O . GLU D 1 7 ? 16.874 -46.916 -64.000 1.00 40.59 7 GLU B O 1
ATOM 6553 N N . PHE D 1 8 ? 16.037 -48.992 -64.266 1.00 39.88 8 PHE B N 1
ATOM 6554 C CA . PHE D 1 8 ? 17.046 -49.577 -63.400 1.00 40.16 8 PHE B CA 1
ATOM 6555 C C . PHE D 1 8 ? 18.418 -49.454 -64.050 1.00 46.15 8 PHE B C 1
ATOM 6556 O O . PHE D 1 8 ? 18.566 -49.764 -65.236 1.00 47.20 8 PHE B O 1
ATOM 6564 N N . PRO D 1 9 ? 19.465 -49.012 -63.310 1.00 46.92 9 PRO B N 1
ATOM 6565 C CA . PRO D 1 9 ? 20.825 -49.022 -63.848 1.00 42.67 9 PRO B CA 1
ATOM 6566 C C . PRO D 1 9 ? 21.289 -50.462 -64.045 1.00 47.38 9 PRO B C 1
ATOM 6567 O O . PRO D 1 9 ? 20.705 -51.388 -63.475 1.00 44.67 9 PRO B O 1
ATOM 6571 N N . LEU D 1 10 ? 22.338 -50.633 -64.866 1.00 51.26 10 LEU B N 1
ATOM 6572 C CA . LEU D 1 10 ? 22.944 -51.932 -65.111 1.00 50.61 10 LEU B CA 1
ATOM 6573 C C . LEU D 1 10 ? 24.313 -51.912 -64.448 1.00 45.80 10 LEU B C 1
ATOM 6574 O O . LEU D 1 10 ? 24.964 -50.876 -64.443 1.00 50.97 10 LEU B O 1
ATOM 6579 N N . ASP D 1 11 ? 24.739 -53.040 -63.880 1.00 42.87 11 ASP B N 1
ATOM 6580 C CA . ASP D 1 11 ? 26.085 -53.135 -63.338 1.00 47.51 11 ASP B CA 1
ATOM 6581 C C . ASP D 1 11 ? 27.080 -53.340 -64.489 1.00 49.36 11 ASP B C 1
ATOM 6582 O O . ASP D 1 11 ? 26.706 -53.318 -65.661 1.00 49.57 11 ASP B O 1
ATOM 6587 N N . LYS D 1 12 ? 28.350 -53.552 -64.127 1.00 50.62 12 LYS B N 1
ATOM 6588 C CA . LYS D 1 12 ? 29.453 -53.704 -65.062 1.00 56.17 12 LYS B CA 1
ATOM 6589 C C . LYS D 1 12 ? 29.174 -54.847 -66.038 1.00 56.31 12 LYS B C 1
ATOM 6590 O O . LYS D 1 12 ? 29.531 -54.754 -67.205 1.00 60.80 12 LYS B O 1
ATOM 6596 N N . ALA D 1 13 ? 28.501 -55.900 -65.559 1.00 50.56 13 ALA B N 1
ATOM 6597 C CA . ALA D 1 13 ? 28.207 -57.086 -66.351 1.00 49.45 13 ALA B CA 1
ATOM 6598 C C . ALA D 1 13 ? 26.865 -56.954 -67.070 1.00 46.44 13 ALA B C 1
ATOM 6599 O O . ALA D 1 13 ? 26.349 -57.943 -67.580 1.00 48.24 13 ALA B O 1
ATOM 6601 N N . GLY D 1 14 ? 26.266 -55.756 -67.054 1.00 45.04 14 GLY B N 1
ATOM 6602 C CA . GLY D 1 14 ? 24.976 -55.538 -67.687 1.00 41.56 14 GLY B CA 1
ATOM 6603 C C . GLY D 1 14 ? 23.765 -56.053 -66.901 1.00 44.67 14 GLY B C 1
ATOM 6604 O O . GLY D 1 14 ? 22.675 -56.130 -67.464 1.00 47.87 14 GLY B O 1
ATOM 6605 N N . LYS D 1 15 ? 23.917 -56.367 -65.601 1.00 42.15 15 LYS B N 1
ATOM 6606 C CA . LYS D 1 15 ? 22.787 -56.827 -64.795 1.00 46.06 15 LYS B CA 1
ATOM 6607 C C . LYS D 1 15 ? 22.037 -55.650 -64.167 1.00 43.53 15 LYS B C 1
ATOM 6608 O O . LYS D 1 15 ? 22.638 -54.785 -63.535 1.00 44.01 15 LYS B O 1
ATOM 6614 N N . ALA D 1 16 ? 20.720 -55.625 -64.385 1.00 41.61 16 ALA B N 1
ATOM 6615 C CA . ALA D 1 16 ? 19.820 -54.629 -63.823 1.00 44.03 16 ALA B CA 1
ATOM 6616 C C . ALA D 1 16 ? 19.655 -54.857 -62.320 1.00 44.21 16 ALA B C 1
ATOM 6617 O O . ALA D 1 16 ? 19.688 -55.991 -61.844 1.00 42.51 16 ALA B O 1
ATOM 6619 N N . GLY D 1 17 ? 19.487 -53.759 -61.571 1.00 44.59 17 GLY B N 1
ATOM 6620 C CA . GLY D 1 17 ? 19.175 -53.845 -60.153 1.00 37.90 17 GLY B CA 1
ATOM 6621 C C . GLY D 1 17 ? 18.482 -52.563 -59.707 1.00 38.89 17 GLY B C 1
ATOM 6622 O O . GLY D 1 17 ? 18.727 -51.500 -60.286 1.00 35.18 17 GLY B O 1
ATOM 6623 N N . ALA D 1 18 ? 17.637 -52.663 -58.672 1.00 35.16 18 ALA B N 1
ATOM 6624 C CA . ALA D 1 18 ? 16.989 -51.472 -58.125 1.00 35.87 18 ALA B CA 1
ATOM 6625 C C . ALA D 1 18 ? 17.936 -50.813 -57.116 1.00 34.29 18 ALA B C 1
ATOM 6626 O O . ALA D 1 18 ? 17.627 -50.747 -55.925 1.00 31.42 18 ALA B O 1
ATOM 6628 N N . VAL D 1 19 ? 19.085 -50.326 -57.616 1.00 32.33 19 VAL B N 1
ATOM 6629 C CA . VAL D 1 19 ? 20.178 -49.819 -56.805 1.00 30.98 19 VAL B CA 1
ATOM 6630 C C . VAL D 1 19 ? 20.611 -48.459 -57.339 1.00 32.32 19 VAL B C 1
ATOM 6631 O O . VAL D 1 19 ? 20.254 -48.078 -58.459 1.00 32.97 19 VAL B O 1
ATOM 6635 N N . LYS D 1 20 ? 21.402 -47.752 -56.513 1.00 32.11 20 LYS B N 1
ATOM 6636 C CA . LYS D 1 20 ? 22.107 -46.540 -56.903 1.00 33.99 20 LYS B CA 1
ATOM 6637 C C . LYS D 1 20 ? 23.596 -46.751 -56.667 1.00 32.55 20 LYS B C 1
ATOM 6638 O O . LYS D 1 20 ? 23.974 -47.476 -55.748 1.00 32.65 20 LYS B O 1
ATOM 6644 N N . PRO D 1 21 ? 24.481 -46.140 -57.496 1.00 32.66 21 PRO B N 1
ATOM 6645 C CA . PRO D 1 21 ? 25.932 -46.245 -57.284 1.00 33.52 21 PRO B CA 1
ATOM 6646 C C . PRO D 1 21 ? 26.361 -45.224 -56.231 1.00 32.28 21 PRO B C 1
ATOM 6647 O O . PRO D 1 21 ? 25.653 -44.248 -56.011 1.00 32.99 21 PRO B O 1
ATOM 6651 N N . TYR D 1 22 ? 27.498 -45.466 -55.566 1.00 30.26 22 TYR B N 1
ATOM 6652 C CA . TYR D 1 22 ? 28.061 -44.471 -54.660 1.00 34.95 22 TYR B CA 1
ATOM 6653 C C . TYR D 1 22 ? 29.546 -44.742 -54.459 1.00 36.30 22 TYR B C 1
ATOM 6654 O O . TYR D 1 22 ? 30.065 -45.757 -54.952 1.00 34.11 22 TYR B O 1
ATOM 6663 N N . ARG D 1 23 ? 30.191 -43.837 -53.701 1.00 37.30 23 ARG B N 1
ATOM 6664 C CA . ARG D 1 23 ? 31.639 -43.769 -53.523 1.00 38.70 23 ARG B CA 1
ATOM 6665 C C . ARG D 1 23 ? 32.246 -43.030 -54.716 1.00 43.56 23 ARG B C 1
ATOM 6666 O O . ARG D 1 23 ? 31.599 -42.866 -55.744 1.00 43.89 23 ARG B O 1
ATOM 6674 N N . GLY D 1 24 ? 33.477 -42.540 -54.538 1.00 56.71 24 GLY B N 1
ATOM 6675 C CA . GLY D 1 24 ? 34.104 -41.634 -55.487 1.00 55.60 24 GLY B CA 1
ATOM 6676 C C . GLY D 1 24 ? 34.104 -42.192 -56.908 1.00 52.71 24 GLY B C 1
ATOM 6677 O O . GLY D 1 24 ? 33.763 -41.468 -57.847 1.00 50.32 24 GLY B O 1
ATOM 6678 N N . GLY D 1 25 ? 34.428 -43.487 -57.030 1.00 52.78 25 GLY B N 1
ATOM 6679 C CA . GLY D 1 25 ? 34.475 -44.168 -58.314 1.00 48.80 25 GLY B CA 1
ATOM 6680 C C . GLY D 1 25 ? 33.168 -44.851 -58.729 1.00 46.59 25 GLY B C 1
ATOM 6681 O O . GLY D 1 25 ? 33.167 -45.633 -59.681 1.00 41.87 25 GLY B O 1
ATOM 6682 N N . LYS D 1 26 ? 32.074 -44.600 -57.992 1.00 41.87 26 LYS B N 1
ATOM 6683 C CA . LYS D 1 26 ? 30.759 -45.151 -58.315 1.00 38.66 26 LYS B CA 1
ATOM 6684 C C . LYS D 1 26 ? 30.827 -46.666 -58.473 1.00 36.96 26 LYS B C 1
ATOM 6685 O O . LYS D 1 26 ? 30.135 -47.249 -59.309 1.00 34.23 26 LYS B O 1
ATOM 6691 N N . ASN D 1 27 ? 31.662 -47.295 -57.643 1.00 35.88 27 ASN B N 1
ATOM 6692 C CA . ASN D 1 27 ? 31.909 -48.720 -57.790 1.00 39.54 27 ASN B CA 1
ATOM 6693 C C . ASN D 1 27 ? 31.289 -49.487 -56.627 1.00 38.67 27 ASN B C 1
ATOM 6694 O O . ASN D 1 27 ? 31.602 -50.652 -56.428 1.00 43.48 27 ASN B O 1
ATOM 6699 N N . ASP D 1 28 ? 30.377 -48.844 -55.887 1.00 37.83 28 ASP B N 1
ATOM 6700 C CA . ASP D 1 28 ? 29.600 -49.558 -54.879 1.00 32.25 28 ASP B CA 1
ATOM 6701 C C . ASP D 1 28 ? 28.118 -49.313 -55.181 1.00 32.77 28 ASP B C 1
ATOM 6702 O O . ASP D 1 28 ? 27.781 -48.399 -55.947 1.00 30.38 28 ASP B O 1
ATOM 6707 N N . PHE D 1 29 ? 27.240 -50.131 -54.590 1.00 31.12 29 PHE B N 1
ATOM 6708 C CA . PHE D 1 29 ? 25.821 -50.057 -54.914 1.00 30.64 29 PHE B CA 1
ATOM 6709 C C . PHE D 1 29 ? 25.009 -50.112 -53.615 1.00 29.94 29 PHE B C 1
ATOM 6710 O O . PHE D 1 29 ? 25.409 -50.754 -52.642 1.00 29.29 29 PHE B O 1
ATOM 6718 N N . VAL D 1 30 ? 23.818 -49.507 -53.635 1.00 29.32 30 VAL B N 1
ATOM 6719 C CA . VAL D 1 30 ? 22.940 -49.523 -52.472 1.00 31.96 30 VAL B CA 1
ATOM 6720 C C . VAL D 1 30 ? 21.500 -49.535 -52.982 1.00 29.60 30 VAL B C 1
ATOM 6721 O O . VAL D 1 30 ? 21.197 -48.856 -53.960 1.00 29.15 30 VAL B O 1
ATOM 6725 N N . THR D 1 31 ? 20.633 -50.317 -52.327 1.00 28.17 31 THR B N 1
ATOM 6726 C CA . THR D 1 31 ? 19.217 -50.393 -52.678 1.00 28.39 31 THR B CA 1
ATOM 6727 C C . THR D 1 31 ? 18.434 -49.327 -51.891 1.00 30.46 31 THR B C 1
ATOM 6728 O O . THR D 1 31 ? 18.371 -49.368 -50.654 1.00 28.34 31 THR B O 1
ATOM 6732 N N . PRO D 1 32 ? 17.807 -48.336 -52.574 1.00 31.95 32 PRO B N 1
ATOM 6733 C CA . PRO D 1 32 ? 16.923 -47.383 -51.891 1.00 28.90 32 PRO B CA 1
ATOM 6734 C C . PRO D 1 32 ? 15.671 -48.083 -51.391 1.00 28.29 32 PRO B C 1
ATOM 6735 O O . PRO D 1 32 ? 15.033 -48.805 -52.156 1.00 27.24 32 PRO B O 1
ATOM 6739 N N . VAL D 1 33 ? 15.313 -47.828 -50.123 1.00 25.18 33 VAL B N 1
ATOM 6740 C CA . VAL D 1 33 ? 14.138 -48.459 -49.534 1.00 26.30 33 VAL B CA 1
ATOM 6741 C C . VAL D 1 33 ? 13.293 -47.415 -48.810 1.00 26.72 33 VAL B C 1
ATOM 6742 O O . VAL D 1 33 ? 13.757 -46.315 -48.522 1.00 26.11 33 VAL B O 1
ATOM 6746 N N . SER D 1 34 ? 12.046 -47.790 -48.536 1.00 26.66 34 SER B N 1
ATOM 6747 C CA . SER D 1 34 ? 11.127 -46.991 -47.742 1.00 27.61 34 SER B CA 1
ATOM 6748 C C . SER D 1 34 ? 10.262 -47.937 -46.931 1.00 27.65 34 SER B C 1
ATOM 6749 O O . SER D 1 34 ? 9.683 -48.898 -47.479 1.00 25.60 34 SER B O 1
ATOM 6752 N N . ASN D 1 35 ? 10.149 -47.623 -45.640 1.00 26.88 35 ASN B N 1
ATOM 6753 C CA . ASN D 1 35 ? 9.190 -48.327 -44.810 1.00 28.12 35 ASN B CA 1
ATOM 6754 C C . ASN D 1 35 ? 7.826 -48.215 -45.486 1.00 29.50 35 ASN B C 1
ATOM 6755 O O . ASN D 1 35 ? 7.553 -47.191 -46.135 1.00 26.12 35 ASN B O 1
ATOM 6760 N N . LEU D 1 36 ? 6.965 -49.243 -45.334 1.00 25.89 36 LEU B N 1
ATOM 6761 C CA . LEU D 1 36 ? 5.665 -49.205 -46.011 1.00 26.23 36 LEU B CA 1
ATOM 6762 C C . LEU D 1 36 ? 4.798 -48.029 -45.550 1.00 27.40 36 LEU B C 1
ATOM 6763 O O . LEU D 1 36 ? 3.857 -47.668 -46.253 1.00 27.08 36 LEU B O 1
ATOM 6768 N N . SER D 1 37 ? 5.110 -47.426 -44.387 1.00 25.61 37 SER B N 1
ATOM 6769 C CA . SER D 1 37 ? 4.340 -46.270 -43.901 1.00 27.13 37 SER B CA 1
ATOM 6770 C C . SER D 1 37 ? 4.483 -45.066 -44.849 1.00 25.84 37 SER B C 1
ATOM 6771 O O . SER D 1 37 ? 3.660 -44.161 -44.797 1.00 28.86 37 SER B O 1
ATOM 6774 N N . GLY D 1 38 ? 5.515 -45.065 -45.702 1.00 25.86 38 GLY B N 1
ATOM 6775 C CA . GLY D 1 38 ? 5.742 -43.999 -46.670 1.00 25.74 38 GLY B CA 1
ATOM 6776 C C . GLY D 1 38 ? 5.022 -44.228 -48.009 1.00 27.38 38 GLY B C 1
ATOM 6777 O O . GLY D 1 38 ? 5.040 -43.354 -48.872 1.00 27.08 38 GLY B O 1
ATOM 6778 N N . VAL D 1 39 ? 4.374 -45.388 -48.168 1.00 25.30 39 VAL B N 1
ATOM 6779 C CA . VAL D 1 39 ? 3.612 -45.716 -49.366 1.00 27.64 39 VAL B CA 1
ATOM 6780 C C . VAL D 1 39 ? 2.167 -45.267 -49.149 1.00 28.01 39 VAL B C 1
ATOM 6781 O O . VAL D 1 39 ? 1.681 -45.305 -48.034 1.00 31.56 39 VAL B O 1
ATOM 6785 N N . ALA D 1 40 ? 1.473 -44.849 -50.210 1.00 29.24 40 ALA B N 1
ATOM 6786 C CA . ALA D 1 40 ? 0.040 -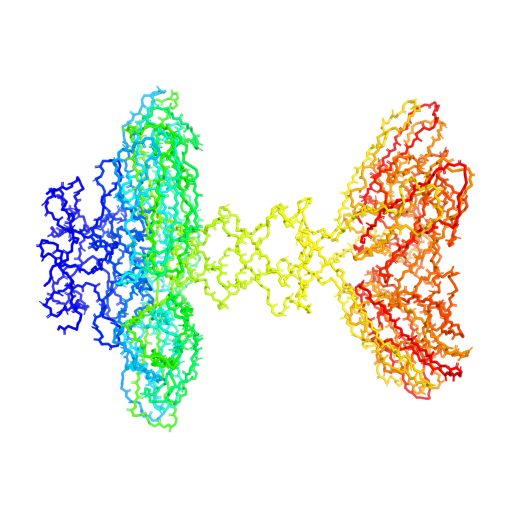44.584 -50.094 1.00 27.11 40 ALA B CA 1
ATOM 6787 C C . ALA D 1 40 ? -0.734 -45.282 -51.220 1.00 26.45 40 ALA B C 1
ATOM 6788 O O . ALA D 1 40 ? -0.195 -45.523 -52.288 1.00 28.32 40 ALA B O 1
ATOM 6790 N N . GLU D 1 41 ? -2.006 -45.572 -50.962 1.00 28.22 41 GLU B N 1
ATOM 6791 C CA . GLU D 1 41 ? -2.966 -46.030 -51.960 1.00 31.41 41 GLU B CA 1
ATOM 6792 C C . GLU D 1 41 ? -3.983 -44.905 -52.189 1.00 32.88 41 GLU B C 1
ATOM 6793 O O . GLU D 1 41 ? -4.451 -44.283 -51.224 1.00 31.72 41 GLU B O 1
ATOM 6799 N N . ILE D 1 42 ? -4.325 -44.630 -53.460 1.00 30.45 42 ILE B N 1
ATOM 6800 C CA A ILE D 1 42 ? -5.438 -43.735 -53.714 0.50 29.74 42 ILE B CA 1
ATOM 6801 C CA B ILE D 1 42 ? -5.451 -43.758 -53.789 0.50 32.63 42 ILE B CA 1
ATOM 6802 C C . ILE D 1 42 ? -6.729 -44.543 -53.532 1.00 32.59 42 ILE B C 1
ATOM 6803 O O . ILE D 1 42 ? -6.923 -45.568 -54.166 1.00 36.05 42 ILE B O 1
ATOM 6812 N N . LEU D 1 43 ? -7.598 -44.091 -52.625 1.00 32.82 43 LEU B N 1
ATOM 6813 C CA . LEU D 1 43 ? -8.809 -44.827 -52.330 1.00 31.70 43 LEU B CA 1
ATOM 6814 C C . LEU D 1 43 ? -9.900 -44.491 -53.351 1.00 36.21 43 LEU B C 1
ATOM 6815 O O . LEU D 1 43 ? -10.707 -45.349 -53.697 1.00 36.78 43 LEU B O 1
ATOM 6820 N N . THR D 1 44 ? -9.976 -43.218 -53.752 1.00 38.31 44 THR B N 1
ATOM 6821 C CA . THR D 1 44 ? -11.012 -42.754 -54.660 1.00 35.41 44 THR B CA 1
ATOM 6822 C C . THR D 1 44 ? -10.564 -41.446 -55.286 1.00 37.54 44 THR B C 1
ATOM 6823 O O . THR D 1 44 ? -9.835 -40.670 -54.656 1.00 34.92 44 THR B O 1
ATOM 6827 N N . ASN D 1 45 ? -11.029 -41.207 -56.525 1.00 38.72 45 ASN B N 1
ATOM 6828 C CA . ASN D 1 45 ? -10.966 -39.873 -57.092 1.00 36.72 45 ASN B CA 1
ATOM 6829 C C . ASN D 1 45 ? -12.315 -39.485 -57.705 1.00 37.97 45 ASN B C 1
ATOM 6830 O O . ASN D 1 45 ? -12.368 -38.583 -58.533 1.00 35.42 45 ASN B O 1
ATOM 6835 N N . ALA D 1 46 ? -13.394 -40.153 -57.294 1.00 36.21 46 ALA B N 1
ATOM 6836 C CA . ALA D 1 46 ? -14.735 -39.871 -57.796 1.00 37.67 46 ALA B CA 1
ATOM 6837 C C . ALA D 1 46 ? -15.339 -38.679 -57.048 1.00 37.45 46 ALA B C 1
ATOM 6838 O O . ALA D 1 46 ? -15.567 -38.755 -55.843 1.00 40.87 46 ALA B O 1
ATOM 6840 N N . ALA D 1 47 ? -15.628 -37.602 -57.786 1.00 36.67 47 ALA B N 1
ATOM 6841 C CA . ALA D 1 47 ? -16.254 -36.389 -57.292 1.00 37.26 47 ALA B CA 1
ATOM 6842 C C . ALA D 1 47 ? -17.619 -36.695 -56.684 1.00 37.98 47 ALA B C 1
ATOM 6843 O O . ALA D 1 47 ? -18.372 -37.479 -57.235 1.00 42.49 47 ALA B O 1
ATOM 6845 N N . LEU D 1 48 ? -17.908 -36.109 -55.508 1.00 38.48 48 LEU B N 1
ATOM 6846 C CA . LEU D 1 48 ? -19.126 -36.381 -54.765 1.00 35.67 48 LEU B CA 1
ATOM 6847 C C . LEU D 1 48 ? -20.123 -35.238 -54.992 1.00 40.55 48 LEU B C 1
ATOM 6848 O O . LEU D 1 48 ? -19.717 -34.086 -55.138 1.00 37.54 48 LEU B O 1
ATOM 6853 N N . LYS D 1 49 ? -21.426 -35.564 -54.958 1.00 44.21 49 LYS B N 1
ATOM 6854 C CA . LYS D 1 49 ? -22.471 -34.551 -54.965 1.00 46.30 49 LYS B CA 1
ATOM 6855 C C . LYS D 1 49 ? -22.480 -33.871 -53.600 1.00 46.10 49 LYS B C 1
ATOM 6856 O O . LYS D 1 49 ? -21.875 -34.382 -52.663 1.00 42.58 49 LYS B O 1
ATOM 6862 N N . ALA D 1 50 ? -23.171 -32.726 -53.495 1.00 40.68 50 ALA B N 1
ATOM 6863 C CA . ALA D 1 50 ? -23.357 -32.070 -52.211 1.00 42.12 50 ALA B CA 1
ATOM 6864 C C . ALA D 1 50 ? -23.908 -33.067 -51.204 1.00 43.98 50 ALA B C 1
ATOM 6865 O O . ALA D 1 50 ? -24.859 -33.777 -51.517 1.00 47.32 50 ALA B O 1
ATOM 6867 N N . THR D 1 51 ? -23.278 -33.125 -50.015 1.00 44.73 51 THR B N 1
ATOM 6868 C CA . THR D 1 51 ? -23.672 -33.951 -48.873 1.00 40.83 51 THR B CA 1
ATOM 6869 C C . THR D 1 51 ? -23.434 -35.449 -49.095 1.00 38.86 51 THR B C 1
ATOM 6870 O O . THR D 1 51 ? -23.678 -36.251 -48.195 1.00 38.02 51 THR B O 1
ATOM 6874 N N . GLU D 1 52 ? -22.982 -35.862 -50.286 1.00 40.81 52 GLU B N 1
ATOM 6875 C CA . GLU D 1 52 ? -22.729 -37.281 -50.523 1.00 41.32 52 GLU B CA 1
ATOM 6876 C C . GLU D 1 52 ? -21.454 -37.721 -49.784 1.00 38.73 52 GLU B C 1
ATOM 6877 O O . GLU D 1 52 ? -20.508 -36.945 -49.657 1.00 38.83 52 GLU B O 1
ATOM 6883 N N . ALA D 1 53 ? -21.445 -38.974 -49.318 1.00 39.31 53 ALA B N 1
ATOM 6884 C CA . ALA D 1 53 ? -20.311 -39.559 -48.607 1.00 39.93 53 ALA B CA 1
ATOM 6885 C C . ALA D 1 53 ? -19.638 -40.632 -49.458 1.00 42.07 53 ALA B C 1
ATOM 6886 O O . ALA D 1 53 ? -20.295 -41.362 -50.201 1.00 41.25 53 ALA B O 1
ATOM 6888 N N . TYR D 1 54 ? -18.311 -40.718 -49.333 1.00 42.25 54 TYR B N 1
ATOM 6889 C CA . TYR D 1 54 ? -17.552 -41.891 -49.740 1.00 37.94 54 TYR B CA 1
ATOM 6890 C C . TYR D 1 54 ? -17.251 -42.725 -48.488 1.00 38.75 54 TYR B C 1
ATOM 6891 O O . TYR D 1 54 ? -16.798 -42.176 -47.486 1.00 37.03 54 TYR B O 1
ATOM 6900 N N . SER D 1 55 ? -17.524 -44.034 -48.541 1.00 34.07 55 SER B N 1
ATOM 6901 C CA . SER D 1 55 ? -17.223 -44.940 -47.441 1.00 37.11 55 SER B CA 1
ATOM 6902 C C . SER D 1 55 ? -16.354 -46.080 -47.946 1.00 37.29 55 SER B C 1
ATOM 6903 O O . SER D 1 55 ? -16.828 -46.886 -48.734 1.00 35.27 55 SER B O 1
ATOM 6906 N N . GLN D 1 56 ? -15.118 -46.161 -47.454 1.00 33.39 56 GLN B N 1
ATOM 6907 C CA . GLN D 1 56 ? -14.244 -47.266 -47.803 1.00 31.49 56 GLN B CA 1
ATOM 6908 C C . GLN D 1 56 ? -14.814 -48.547 -47.192 1.00 30.38 56 GLN B C 1
ATOM 6909 O O . GLN D 1 56 ? -15.359 -48.516 -46.083 1.00 27.94 56 GLN B O 1
ATOM 6915 N N . LEU D 1 57 ? -14.683 -49.679 -47.903 1.00 30.70 57 LEU B N 1
ATOM 6916 C CA . LEU D 1 57 ? -15.060 -50.951 -47.295 1.00 32.72 57 LEU B CA 1
ATOM 6917 C C . LEU D 1 57 ? -14.121 -51.204 -46.117 1.00 31.36 57 LEU B C 1
ATOM 6918 O O . LEU D 1 57 ? -12.944 -50.849 -46.191 1.00 30.67 57 LEU B O 1
ATOM 6923 N N . GLY D 1 58 ? -14.641 -51.835 -45.060 1.00 28.69 58 GLY B N 1
ATOM 6924 C CA . GLY D 1 58 ? -13.870 -52.144 -43.870 1.00 30.15 58 GLY B CA 1
ATOM 6925 C C . GLY D 1 58 ? -12.604 -52.907 -44.246 1.00 31.72 58 GLY B C 1
ATOM 6926 O O . GLY D 1 58 ? -12.665 -53.845 -45.040 1.00 31.10 58 GLY B O 1
ATOM 6927 N N . GLN D 1 59 ? -11.457 -52.467 -43.706 1.00 29.07 59 GLN B N 1
ATOM 6928 C CA . GLN D 1 59 ? -10.166 -53.068 -43.984 1.00 28.59 59 GLN B CA 1
ATOM 6929 C C . GLN D 1 59 ? -9.764 -53.882 -42.758 1.00 30.59 59 GLN B C 1
ATOM 6930 O O . GLN D 1 59 ? -9.667 -53.341 -41.658 1.00 30.21 59 GLN B O 1
ATOM 6936 N N . ASP D 1 60 ? -9.548 -55.189 -42.956 1.00 30.91 60 ASP B N 1
ATOM 6937 C CA . ASP D 1 60 ? -9.175 -56.074 -41.865 1.00 32.11 60 ASP B CA 1
ATOM 6938 C C . ASP D 1 60 ? -7.695 -55.839 -41.566 1.00 32.63 60 ASP B C 1
ATOM 6939 O O . ASP D 1 60 ? -6.870 -55.876 -42.488 1.00 30.78 60 ASP B O 1
ATOM 6944 N N . ARG D 1 61 ? -7.362 -55.559 -40.288 1.00 31.07 61 ARG B N 1
ATOM 6945 C CA . ARG D 1 61 ? -5.951 -55.344 -39.927 1.00 29.52 61 ARG B CA 1
ATOM 6946 C C . ARG D 1 61 ? -5.188 -56.666 -39.918 1.00 28.50 61 ARG B C 1
ATOM 6947 O O . ARG D 1 61 ? -3.975 -56.671 -40.037 1.00 26.93 61 ARG B O 1
ATOM 6955 N N . LEU D 1 62 ? -5.906 -57.782 -39.728 1.00 28.47 62 LEU B N 1
ATOM 6956 C CA . LEU D 1 62 ? -5.292 -59.085 -39.535 1.00 30.64 62 LEU B CA 1
ATOM 6957 C C . LEU D 1 62 ? -4.961 -59.687 -40.904 1.00 33.94 62 LEU B C 1
ATOM 6958 O O . LEU D 1 62 ? -5.812 -59.763 -41.794 1.00 35.87 62 LEU B O 1
ATOM 6963 N N . GLY D 1 63 ? -3.706 -60.101 -41.064 1.00 33.23 63 GLY B N 1
ATOM 6964 C CA . GLY D 1 63 ? -3.238 -60.625 -42.328 1.00 30.88 63 GLY B CA 1
ATOM 6965 C C . GLY D 1 63 ? -1.744 -60.888 -42.226 1.00 28.64 63 GLY B C 1
ATOM 6966 O O . GLY D 1 63 ? -1.172 -60.776 -41.142 1.00 29.63 63 GLY B O 1
ATOM 6967 N N . ALA D 1 64 ? -1.130 -61.116 -43.384 1.00 29.25 64 ALA B N 1
ATOM 6968 C CA . ALA D 1 64 ? 0.300 -61.353 -43.485 1.00 30.41 64 ALA B CA 1
ATOM 6969 C C . ALA D 1 64 ? 1.067 -60.131 -42.973 1.00 31.14 64 ALA B C 1
ATOM 6970 O O . ALA D 1 64 ? 2.124 -60.266 -42.377 1.00 30.88 64 ALA B O 1
ATOM 6972 N N . VAL D 1 65 ? 0.521 -58.939 -43.219 1.00 31.06 65 VAL B N 1
ATOM 6973 C CA . VAL D 1 65 ? 1.081 -57.712 -42.673 1.00 29.36 65 VAL B CA 1
ATOM 6974 C C . VAL D 1 65 ? 0.108 -57.211 -41.616 1.00 29.41 65 VAL B C 1
ATOM 6975 O O . VAL D 1 65 ? -1.049 -56.935 -41.917 1.00 27.42 65 VAL B O 1
ATOM 6979 N N . LEU D 1 66 ? 0.564 -57.115 -40.364 1.00 26.15 66 LEU B N 1
ATOM 6980 C CA . LEU D 1 66 ? -0.365 -56.751 -39.300 1.00 27.00 66 LEU B CA 1
ATOM 6981 C C . LEU D 1 66 ? -0.429 -55.221 -39.159 1.00 26.92 66 LEU B C 1
ATOM 6982 O O . LEU D 1 66 ? 0.481 -54.589 -38.628 1.00 29.58 66 LEU B O 1
ATOM 6987 N N . ILE D 1 67 ? -1.504 -54.617 -39.674 1.00 27.90 67 ILE B N 1
ATOM 6988 C CA . ILE D 1 67 ? -1.601 -53.158 -39.740 1.00 26.10 67 ILE B CA 1
ATOM 6989 C C . ILE D 1 67 ? -1.753 -52.590 -38.328 1.00 26.50 67 ILE B C 1
ATOM 6990 O O . ILE D 1 67 ? -2.655 -52.999 -37.611 1.00 27.82 67 ILE B O 1
ATOM 6995 N N . SER D 1 68 ? -0.882 -51.634 -37.955 1.00 25.47 68 SER B N 1
ATOM 6996 C CA . SER D 1 68 ? -0.907 -51.046 -36.620 1.00 27.36 68 SER B CA 1
ATOM 6997 C C . SER D 1 68 ? -1.459 -49.612 -36.623 1.00 26.14 68 SER B C 1
ATOM 6998 O O . SER D 1 68 ? -1.896 -49.111 -35.583 1.00 29.35 68 SER B O 1
ATOM 7001 N N . LYS D 1 69 ? -1.373 -48.918 -37.765 1.00 23.76 69 LYS B N 1
ATOM 7002 C CA . LYS D 1 69 ? -1.672 -47.492 -37.797 1.00 23.94 69 LYS B CA 1
ATOM 7003 C C . LYS D 1 69 ? -2.051 -47.077 -39.215 1.00 25.38 69 LYS B C 1
ATOM 7004 O O . LYS D 1 69 ? -1.721 -47.758 -40.189 1.00 23.64 69 LYS B O 1
ATOM 7010 N N . VAL D 1 70 ? -2.726 -45.921 -39.322 1.00 27.20 70 VAL B N 1
ATOM 7011 C CA . VAL D 1 70 ? -3.223 -45.462 -40.605 1.00 25.64 70 VAL B CA 1
ATOM 7012 C C . VAL D 1 70 ? -3.146 -43.937 -40.633 1.00 27.44 70 VAL B C 1
ATOM 7013 O O . VAL D 1 70 ? -3.247 -43.277 -39.600 1.00 26.10 70 VAL B O 1
ATOM 7017 N N . LYS D 1 71 ? -2.958 -43.382 -41.829 1.00 25.88 71 LYS B N 1
ATOM 7018 C CA . LYS D 1 71 ? -2.922 -41.946 -42.010 1.00 24.34 71 LYS B CA 1
ATOM 7019 C C . LYS D 1 71 ? -3.568 -41.619 -43.348 1.00 28.64 71 LYS B C 1
ATOM 7020 O O . LYS D 1 71 ? -3.439 -42.386 -44.294 1.00 29.51 71 LYS B O 1
ATOM 7026 N N . GLY D 1 72 ? -4.236 -40.463 -43.424 1.00 28.93 72 GLY B N 1
ATOM 7027 C CA . GLY D 1 72 ? -4.963 -40.071 -44.628 1.00 28.4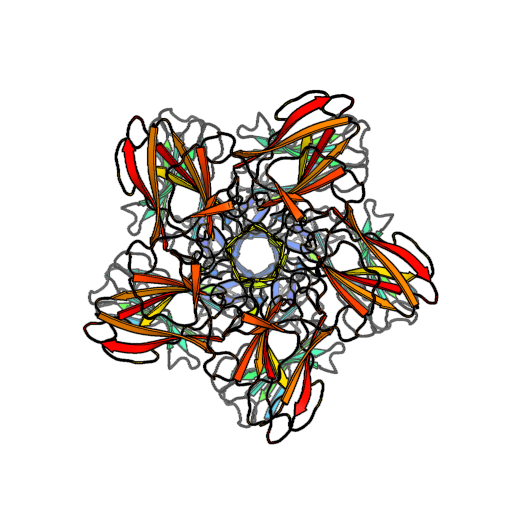7 72 GLY B CA 1
ATOM 7028 C C . GLY D 1 72 ? -4.594 -38.668 -45.120 1.00 31.35 72 GLY B C 1
ATOM 7029 O O . GLY D 1 72 ? -4.178 -37.817 -44.329 1.00 29.80 72 GLY B O 1
ATOM 7030 N N . TRP D 1 73 ? -4.756 -38.455 -46.432 1.00 28.39 73 TRP B N 1
ATOM 7031 C CA . TRP D 1 73 ? -4.636 -37.156 -47.066 1.00 27.19 73 TRP B CA 1
ATOM 7032 C C . TRP D 1 73 ? -5.824 -36.967 -47.996 1.00 32.78 73 TRP B C 1
ATOM 7033 O O . TRP D 1 73 ? -6.134 -37.860 -48.788 1.00 29.94 73 TRP B O 1
ATOM 7044 N N . ALA D 1 74 ? -6.443 -35.777 -47.920 1.00 30.76 74 ALA B N 1
ATOM 7045 C CA . ALA D 1 74 ? -7.588 -35.450 -48.749 1.00 29.23 74 ALA B CA 1
ATOM 7046 C C . ALA D 1 74 ? -7.340 -34.124 -49.442 1.00 32.75 74 ALA B C 1
ATOM 7047 O O . ALA D 1 74 ? -6.831 -33.194 -48.832 1.00 31.73 74 ALA B O 1
ATOM 7049 N N . TYR D 1 75 ? -7.713 -34.065 -50.722 1.00 31.31 75 TYR B N 1
ATOM 7050 C CA . TYR D 1 75 ? -7.688 -32.827 -51.474 1.00 33.20 75 TYR B CA 1
ATOM 7051 C C . TYR D 1 75 ? -8.972 -32.766 -52.304 1.00 35.36 75 TYR B C 1
ATOM 7052 O O . TYR D 1 75 ? -9.289 -33.711 -53.027 1.00 36.30 75 TYR B O 1
ATOM 7061 N N . ALA D 1 76 ? -9.722 -31.668 -52.175 1.00 33.51 76 ALA B N 1
ATOM 7062 C CA . ALA D 1 76 ? -10.966 -31.455 -52.924 1.00 36.83 76 ALA B CA 1
ATOM 7063 C C . ALA D 1 76 ? -11.133 -29.967 -53.232 1.00 38.99 76 ALA B C 1
ATOM 7064 O O . ALA D 1 76 ? -10.622 -29.112 -52.504 1.00 37.19 76 ALA B O 1
ATOM 7066 N N . ASP D 1 77 ? -11.891 -29.667 -54.294 1.00 37.52 77 ASP B N 1
ATOM 7067 C CA . ASP D 1 77 ? -12.071 -28.287 -54.709 1.00 41.53 77 ASP B CA 1
ATOM 7068 C C . ASP D 1 77 ? -13.172 -27.637 -53.874 1.00 39.04 77 ASP B C 1
ATOM 7069 O O . ASP D 1 77 ? -13.366 -26.436 -53.956 1.00 50.16 77 ASP B O 1
ATOM 7074 N N . ARG D 1 78 ? -13.881 -28.418 -53.052 1.00 43.43 78 ARG B N 1
ATOM 7075 C CA . ARG D 1 78 ? -14.879 -27.892 -52.127 1.00 41.79 78 ARG B CA 1
ATOM 7076 C C . ARG D 1 78 ? -14.662 -28.526 -50.755 1.00 43.50 78 ARG B C 1
ATOM 7077 O O . ARG D 1 78 ? -14.076 -29.598 -50.641 1.00 39.86 78 ARG B O 1
ATOM 7085 N N . GLU D 1 79 ? -15.226 -27.912 -49.724 1.00 40.31 79 GLU B N 1
ATOM 7086 C CA . GLU D 1 79 ? -14.974 -28.376 -48.373 1.00 43.02 79 GLU B CA 1
ATOM 7087 C C . GLU D 1 79 ? -15.751 -29.657 -48.068 1.00 39.44 79 GLU B C 1
ATOM 7088 O O . GLU D 1 79 ? -16.796 -29.939 -48.643 1.00 36.43 79 GLU B O 1
ATOM 7094 N N . GLY D 1 80 ? -15.200 -30.433 -47.128 1.00 32.21 80 GLY B N 1
ATOM 7095 C CA . GLY D 1 80 ? -15.788 -31.669 -46.648 1.00 35.56 80 GLY B CA 1
ATOM 7096 C C . GLY D 1 80 ? -15.162 -32.062 -45.315 1.00 36.92 80 GLY B C 1
ATOM 7097 O O . GLY D 1 80 ? -14.466 -31.253 -44.722 1.00 34.54 80 GLY B O 1
ATOM 7098 N N . THR D 1 81 ? -15.388 -33.311 -44.888 1.00 32.98 81 THR B N 1
ATOM 7099 C CA . THR D 1 81 ? -14.837 -33.826 -43.647 1.00 33.75 81 THR B CA 1
ATOM 7100 C C . THR D 1 81 ? -14.358 -35.256 -43.876 1.00 35.74 81 THR B C 1
ATOM 7101 O O . THR D 1 81 ? -15.097 -36.064 -44.453 1.00 35.08 81 THR B O 1
ATOM 7105 N N . LEU D 1 82 ? -13.125 -35.548 -43.423 1.00 32.32 82 LEU B N 1
ATOM 7106 C CA . LEU D 1 82 ? -12.585 -36.896 -43.461 1.00 27.54 82 LEU B CA 1
ATOM 7107 C C . LEU D 1 82 ? -12.650 -37.516 -42.060 1.00 31.18 82 LEU B C 1
ATOM 7108 O O . LEU D 1 82 ? -12.195 -36.913 -41.077 1.00 30.07 82 LEU B O 1
ATOM 7113 N N . PHE D 1 83 ? -13.216 -38.727 -41.986 1.00 25.55 83 PHE B N 1
ATOM 7114 C CA . PHE D 1 83 ? -13.303 -39.482 -40.749 1.00 28.39 83 PHE B CA 1
ATOM 7115 C C . PHE D 1 83 ? -12.453 -40.739 -40.878 1.00 28.99 83 PHE B C 1
ATOM 7116 O O . PHE D 1 83 ? -12.502 -41.410 -41.915 1.00 30.05 83 PHE B O 1
ATOM 7124 N N . ILE D 1 84 ? -11.691 -41.044 -39.820 1.00 29.70 84 ILE B N 1
ATOM 7125 C CA . ILE D 1 84 ? -11.042 -42.345 -39.704 1.00 27.60 84 ILE B CA 1
ATOM 7126 C C . ILE D 1 84 ? -11.825 -43.135 -38.666 1.00 30.17 84 ILE B C 1
ATOM 7127 O O . ILE D 1 84 ? -12.007 -42.658 -37.542 1.00 27.54 84 ILE B O 1
ATOM 7132 N N . GLU D 1 85 ? -12.259 -44.343 -39.039 1.00 26.57 85 GLU B N 1
ATOM 7133 C CA . GLU D 1 85 ? -13.192 -45.056 -38.183 1.00 28.20 85 GLU B CA 1
ATOM 7134 C C . GLU D 1 85 ? -12.765 -46.503 -38.003 1.00 29.64 85 GLU B C 1
ATOM 7135 O O . GLU D 1 85 ? -12.036 -47.053 -38.827 1.00 28.90 85 GLU B O 1
ATOM 7141 N N . GLU D 1 86 ? -13.269 -47.117 -36.929 1.00 27.86 86 GLU B N 1
ATOM 7142 C CA . GLU D 1 86 ? -12.853 -48.461 -36.556 1.00 29.44 86 GLU B CA 1
ATOM 7143 C C . GLU D 1 86 ? -14.084 -49.277 -36.167 1.00 29.17 86 GLU B C 1
ATOM 7144 O O . GLU D 1 86 ? -15.103 -48.720 -35.752 1.00 30.79 86 GLU B O 1
ATOM 7150 N N . SER D 1 87 ? -13.966 -50.599 -36.299 1.00 29.72 87 SER B N 1
ATOM 7151 C CA . SER D 1 87 ? -15.062 -51.506 -35.993 1.00 27.77 87 SER B CA 1
ATOM 7152 C C . SER D 1 87 ? -14.491 -52.863 -35.607 1.00 30.53 87 SER B C 1
ATOM 7153 O O . SER D 1 87 ? -13.565 -53.341 -36.255 1.00 33.28 87 SER B O 1
ATOM 7156 N N . ASP D 1 88 ? -15.079 -53.500 -34.586 1.00 31.98 88 ASP B N 1
ATOM 7157 C CA . ASP D 1 88 ? -14.718 -54.869 -34.257 1.00 33.33 88 ASP B CA 1
ATOM 7158 C C . ASP D 1 88 ? -15.551 -55.876 -35.049 1.00 39.78 88 ASP B C 1
ATOM 7159 O O . ASP D 1 88 ? -15.154 -57.031 -35.145 1.00 38.46 88 ASP B O 1
ATOM 7164 N N . ASN D 1 89 ? -16.670 -55.447 -35.656 1.00 37.45 89 ASN B N 1
ATOM 7165 C CA . ASN D 1 89 ? -17.490 -56.417 -36.370 1.00 40.83 89 ASN B CA 1
ATOM 7166 C C . ASN D 1 89 ? -17.667 -56.071 -37.850 1.00 42.31 89 ASN B C 1
ATOM 7167 O O . ASN D 1 89 ? -18.392 -56.772 -38.543 1.00 43.64 89 ASN B O 1
ATOM 7172 N N . ASN D 1 90 ? -17.031 -54.998 -38.331 1.00 37.85 90 ASN B N 1
ATOM 7173 C CA . ASN D 1 90 ? -17.139 -54.608 -39.724 1.00 35.35 90 ASN B CA 1
ATOM 7174 C C . ASN D 1 90 ? -18.587 -54.241 -40.059 1.00 40.78 90 ASN B C 1
ATOM 7175 O O . ASN D 1 90 ? -19.024 -54.382 -41.196 1.00 42.04 90 ASN B O 1
ATOM 7180 N N . ASN D 1 91 ? -19.318 -53.737 -39.063 1.00 40.85 91 ASN B N 1
ATOM 7181 C CA . ASN D 1 91 ? -20.720 -53.419 -39.233 1.00 42.63 91 ASN B CA 1
ATOM 7182 C C . ASN D 1 91 ? -21.041 -52.135 -38.474 1.00 39.44 91 ASN B C 1
ATOM 7183 O O . ASN D 1 91 ? -21.615 -51.210 -39.037 1.00 39.47 91 ASN B O 1
ATOM 7188 N N . VAL D 1 92 ? -20.707 -52.084 -37.183 1.00 35.11 92 VAL B N 1
ATOM 7189 C CA . VAL D 1 92 ? -20.933 -50.868 -36.417 1.00 36.80 92 VAL B CA 1
ATOM 7190 C C . VAL D 1 92 ? -19.579 -50.170 -36.228 1.00 37.00 92 VAL B C 1
ATOM 7191 O O . VAL D 1 92 ? -18.602 -50.796 -35.816 1.00 35.33 92 VAL B O 1
ATOM 7195 N N . TRP D 1 93 ? -19.550 -48.874 -36.557 1.00 34.31 93 TRP B N 1
ATOM 7196 C CA . TRP D 1 93 ? -18.331 -48.081 -36.707 1.00 32.73 93 TRP B CA 1
ATOM 7197 C C . TRP D 1 93 ? -18.273 -46.994 -35.637 1.00 35.43 93 TRP B C 1
ATOM 7198 O O . TRP D 1 93 ? -19.287 -46.365 -35.341 1.00 37.41 93 TRP B O 1
ATOM 7209 N N . THR D 1 94 ? -17.094 -46.782 -35.048 1.00 30.10 94 THR B N 1
ATOM 7210 C CA . THR D 1 94 ? -16.883 -45.625 -34.185 1.00 30.61 94 THR B CA 1
ATOM 7211 C C . THR D 1 94 ? -15.810 -44.740 -34.826 1.00 31.75 94 THR B C 1
ATOM 7212 O O . THR D 1 94 ? -14.926 -45.234 -35.523 1.00 30.69 94 THR B O 1
ATOM 7216 N N . THR D 1 95 ? -15.924 -43.427 -34.617 1.00 30.59 95 THR B N 1
ATOM 7217 C CA . THR D 1 95 ? -15.027 -42.465 -35.234 1.00 30.31 95 THR B CA 1
ATOM 7218 C C . THR D 1 95 ? -13.812 -42.264 -34.344 1.00 32.54 95 THR B C 1
ATOM 7219 O O . THR D 1 95 ? -13.972 -41.906 -33.189 1.00 34.50 95 THR B O 1
ATOM 7223 N N . THR D 1 96 ? -12.603 -42.478 -34.881 1.00 30.35 96 THR B N 1
ATOM 7224 C CA . THR D 1 96 ? -11.412 -42.312 -34.067 1.00 28.20 96 THR B CA 1
ATOM 7225 C C . THR D 1 96 ? -10.825 -40.927 -34.310 1.00 27.12 96 THR B C 1
ATOM 7226 O O . THR D 1 96 ? -10.253 -40.330 -33.421 1.00 30.05 96 THR B O 1
ATOM 7230 N N . ALA D 1 97 ? -10.953 -40.423 -35.539 1.00 29.24 97 ALA B N 1
ATOM 7231 C CA . ALA D 1 97 ? -10.440 -39.088 -35.855 1.00 26.13 97 ALA B CA 1
ATOM 7232 C C . ALA D 1 97 ? -11.337 -38.454 -36.908 1.00 28.09 97 ALA B C 1
ATOM 7233 O O . ALA D 1 97 ? -11.956 -39.168 -37.682 1.00 29.16 97 ALA B O 1
ATOM 7235 N N . ALA D 1 98 ? -11.352 -37.125 -36.917 1.00 29.37 98 ALA B N 1
ATOM 7236 C CA . ALA D 1 98 ? -12.115 -36.356 -37.879 1.00 33.91 98 ALA B CA 1
ATOM 7237 C C . ALA D 1 98 ? -11.346 -35.072 -38.181 1.00 31.63 98 ALA B C 1
ATOM 7238 O O . ALA D 1 98 ? -10.871 -34.409 -37.263 1.00 32.59 98 ALA B O 1
ATOM 7240 N N . VAL D 1 99 ? -11.196 -34.755 -39.468 1.00 30.30 99 VAL B N 1
ATOM 7241 C CA A VAL D 1 99 ? -10.521 -33.539 -39.870 0.50 32.32 99 VAL B CA 1
ATOM 7242 C CA B VAL D 1 99 ? -10.515 -33.541 -39.877 0.50 31.63 99 VAL B CA 1
ATOM 7243 C C . VAL D 1 99 ? -11.382 -32.826 -40.908 1.00 33.10 99 VAL B C 1
ATOM 7244 O O . VAL D 1 99 ? -11.869 -33.454 -41.849 1.00 31.73 99 VAL B O 1
ATOM 7251 N N . ASN D 1 100 ? -11.576 -31.519 -40.704 1.00 31.27 100 ASN B N 1
ATOM 7252 C CA . ASN D 1 100 ? -12.209 -30.677 -41.713 1.00 37.25 100 ASN B CA 1
ATOM 7253 C C . ASN D 1 100 ? -11.252 -30.469 -42.883 1.00 33.08 100 ASN B C 1
ATOM 7254 O O . ASN D 1 100 ? -10.073 -30.223 -42.698 1.00 34.16 100 ASN B O 1
ATOM 7259 N N . VAL D 1 101 ? -11.787 -30.594 -44.095 1.00 31.06 101 VAL B N 1
ATOM 7260 C CA . VAL D 1 101 ? -10.991 -30.410 -45.291 1.00 33.52 101 VAL B CA 1
ATOM 7261 C C . VAL D 1 101 ? -11.494 -29.150 -45.984 1.00 34.52 101 VAL B C 1
ATOM 7262 O O . VAL D 1 101 ? -12.610 -29.151 -46.486 1.00 33.57 101 VAL B O 1
ATOM 7266 N N . ALA D 1 102 ? -10.682 -28.083 -45.992 1.00 35.25 102 ALA B N 1
ATOM 7267 C CA . ALA D 1 102 ? -11.056 -26.833 -46.655 1.00 37.74 102 ALA B CA 1
ATOM 7268 C C . ALA D 1 102 ? -10.908 -27.006 -48.174 1.00 38.66 102 ALA B C 1
ATOM 7269 O O . ALA D 1 102 ? -10.170 -27.879 -48.644 1.00 35.52 102 ALA B O 1
ATOM 7271 N N . ALA D 1 103 ? -11.628 -26.175 -48.931 1.00 33.05 103 ALA B N 1
ATOM 7272 C CA . ALA D 1 103 ? -11.599 -26.162 -50.388 1.00 34.72 103 ALA B CA 1
ATOM 7273 C C . ALA D 1 103 ? -10.177 -25.850 -50.864 1.00 35.01 103 ALA B C 1
ATOM 7274 O O . ALA D 1 103 ? -9.582 -24.876 -50.410 1.00 34.83 103 ALA B O 1
ATOM 7276 N N . GLY D 1 104 ? -9.639 -26.696 -51.763 1.00 32.15 104 GLY B N 1
ATOM 7277 C CA . GLY D 1 104 ? -8.352 -26.453 -52.391 1.00 29.95 104 GLY B CA 1
ATOM 7278 C C . GLY D 1 104 ? -7.148 -26.492 -51.442 1.00 31.92 104 GLY B C 1
ATOM 7279 O O . GLY D 1 104 ? -6.110 -25.910 -51.758 1.00 33.34 104 GLY B O 1
ATOM 7280 N N . VAL D 1 105 ? -7.265 -27.173 -50.286 1.00 31.50 105 VAL B N 1
ATOM 7281 C CA . VAL D 1 105 ? -6.178 -27.236 -49.306 1.00 31.72 105 VAL B CA 1
ATOM 7282 C C . VAL D 1 105 ? -5.865 -28.703 -48.999 1.00 32.69 105 VAL B C 1
ATOM 7283 O O . VAL D 1 105 ? -6.736 -29.401 -48.455 1.00 32.00 105 VAL B O 1
ATOM 7287 N N . LEU D 1 106 ? -4.656 -29.180 -49.353 1.00 29.27 106 LEU B N 1
ATOM 7288 C CA . LEU D 1 106 ? -4.318 -30.547 -48.963 1.00 30.05 106 LEU B CA 1
ATOM 7289 C C . LEU D 1 106 ? -4.404 -30.661 -47.441 1.00 27.75 106 LEU B C 1
ATOM 7290 O O . LEU D 1 106 ? -3.843 -29.835 -46.713 1.00 27.50 106 LEU B O 1
ATOM 7295 N N . THR D 1 107 ? -5.133 -31.671 -46.971 1.00 27.70 107 THR B N 1
ATOM 7296 C CA . THR D 1 107 ? -5.363 -31.861 -45.550 1.00 27.75 107 THR B CA 1
ATOM 7297 C C . THR D 1 107 ? -4.963 -33.291 -45.153 1.00 29.06 107 THR B C 1
ATOM 7298 O O . THR D 1 107 ? -5.435 -34.262 -45.755 1.00 30.85 107 THR B O 1
ATOM 7302 N N . ALA D 1 108 ? -4.152 -33.409 -44.111 1.00 26.95 108 ALA B N 1
ATOM 7303 C CA . ALA D 1 108 ? -3.653 -34.693 -43.616 1.00 28.14 108 ALA B CA 1
ATOM 7304 C C . ALA D 1 108 ? -4.229 -34.954 -42.227 1.00 30.35 108 ALA B C 1
ATOM 7305 O O . ALA D 1 108 ? -4.421 -34.025 -41.443 1.00 31.06 108 ALA B O 1
ATOM 7307 N N . THR D 1 109 ? -4.525 -36.220 -41.924 1.00 27.99 109 THR B N 1
ATOM 7308 C CA . THR D 1 109 ? -4.783 -36.614 -40.547 1.00 29.17 109 THR B CA 1
ATOM 7309 C C . THR D 1 109 ? -3.428 -36.801 -39.851 1.00 27.80 109 THR B C 1
ATOM 7310 O O . THR D 1 109 ? -2.387 -36.719 -40.478 1.00 30.44 109 THR B O 1
ATOM 7314 N N . ASP D 1 110 ? -3.442 -37.077 -38.550 1.00 28.21 110 ASP B N 1
ATOM 7315 C CA . ASP D 1 110 ? -2.270 -37.634 -37.892 1.00 27.18 110 ASP B CA 1
ATOM 7316 C C . ASP D 1 110 ? -2.208 -39.138 -38.185 1.00 25.59 110 ASP B C 1
ATOM 7317 O O . ASP D 1 110 ? -3.166 -39.722 -38.697 1.00 24.72 110 ASP B O 1
ATOM 7322 N N . TRP D 1 111 ? -1.089 -39.767 -37.832 1.00 26.62 111 TRP B N 1
ATOM 7323 C CA . TRP D 1 111 ? -1.080 -41.213 -37.678 1.00 26.03 111 TRP B CA 1
ATOM 7324 C C . TRP D 1 111 ? -2.083 -41.585 -36.600 1.00 26.55 111 TRP B C 1
ATOM 7325 O O . TRP D 1 111 ? -2.001 -41.065 -35.490 1.00 26.59 111 TRP B O 1
ATOM 7336 N N . VAL D 1 112 ? -3.021 -42.478 -36.940 1.00 25.88 112 VAL B N 1
ATOM 7337 C CA . VAL D 1 112 ? -3.958 -43.020 -35.979 1.00 26.47 112 VAL B CA 1
ATOM 7338 C C . VAL D 1 112 ? -3.542 -44.465 -35.692 1.00 28.72 112 VAL B C 1
ATOM 7339 O O . VAL D 1 112 ? -3.477 -45.283 -36.620 1.00 26.15 112 VAL B O 1
ATOM 7343 N N . TYR D 1 113 ? -3.248 -44.750 -34.410 1.00 25.34 113 TYR B N 1
ATOM 7344 C CA . TYR D 1 113 ? -2.883 -46.093 -33.969 1.00 27.22 113 TYR B CA 1
ATOM 7345 C C . TYR D 1 113 ? -4.166 -46.865 -33.704 1.00 28.16 113 TYR B C 1
ATOM 7346 O O . TYR D 1 113 ? -5.007 -46.393 -32.950 1.00 27.86 113 TYR B O 1
ATOM 7355 N N . LEU D 1 114 ? -4.305 -48.031 -34.339 1.00 27.46 114 LEU B N 1
ATOM 7356 C CA . LEU D 1 114 ? -5.584 -48.723 -34.396 1.00 28.50 114 LEU B CA 1
ATOM 7357 C C . LEU D 1 114 ? -5.708 -49.694 -33.226 1.00 32.80 114 LEU B C 1
ATOM 7358 O O . LEU D 1 114 ? -4.697 -50.220 -32.749 1.00 28.21 114 LEU B O 1
ATOM 7363 N N . SER D 1 115 ? -6.957 -49.971 -32.812 1.00 30.18 115 SER B N 1
ATOM 7364 C CA . SER D 1 115 ? -7.168 -50.971 -31.785 1.00 33.24 115 SER B CA 1
ATOM 7365 C C . SER D 1 115 ? -8.208 -52.028 -32.156 1.00 33.76 115 SER B C 1
ATOM 7366 O O . SER D 1 115 ? -8.028 -53.179 -31.796 1.00 43.90 115 SER B O 1
ATOM 7369 N N . LYS D 1 116 ? -9.256 -51.667 -32.895 1.00 26.74 116 LYS B N 1
ATOM 7370 C CA . LYS D 1 116 ? -10.261 -52.641 -33.279 1.00 28.42 116 LYS B CA 1
ATOM 7371 C C . LYS D 1 116 ? -9.781 -53.371 -34.527 1.00 29.72 116 LYS B C 1
ATOM 7372 O O . LYS D 1 116 ? -8.761 -53.015 -35.113 1.00 30.77 116 LYS B O 1
ATOM 7378 N N . ARG D 1 117 ? -10.545 -54.379 -34.951 1.00 28.71 117 ARG B N 1
ATOM 7379 C CA . ARG D 1 117 ? -10.107 -55.264 -36.015 1.00 28.71 117 ARG B CA 1
ATOM 7380 C C . ARG D 1 117 ? -10.108 -54.577 -37.393 1.00 28.85 117 ARG B C 1
ATOM 7381 O O . ARG D 1 117 ? -9.225 -54.854 -38.201 1.00 30.27 117 ARG B O 1
ATOM 7389 N N . TYR D 1 118 ? -11.087 -53.709 -37.674 1.00 27.98 118 TYR B N 1
ATOM 7390 C CA . TYR D 1 118 ? -11.287 -53.147 -39.003 1.00 26.83 118 TYR B CA 1
ATOM 7391 C C . TYR D 1 118 ? -11.181 -51.626 -38.932 1.00 28.05 118 TYR B C 1
ATOM 7392 O O . TYR D 1 118 ? -11.602 -51.018 -37.942 1.00 27.03 118 TYR B O 1
ATOM 7401 N N . TYR D 1 119 ? -10.624 -51.030 -39.991 1.00 27.12 119 TYR B N 1
ATOM 7402 C CA . TYR D 1 119 ? -10.526 -49.587 -40.123 1.00 30.52 119 TYR B CA 1
ATOM 7403 C C . TYR D 1 119 ? -11.138 -49.187 -41.468 1.00 29.93 119 TYR B C 1
ATOM 7404 O O . TYR D 1 119 ? -11.234 -50.018 -42.375 1.00 29.71 119 TYR B O 1
ATOM 7413 N N . ARG D 1 120 ? -11.543 -47.918 -41.587 1.00 29.80 120 ARG B N 1
ATOM 7414 C CA . ARG D 1 120 ? -11.956 -47.374 -42.869 1.00 29.34 120 ARG B CA 1
ATOM 7415 C C . ARG D 1 120 ? -11.833 -45.856 -42.816 1.00 30.30 120 ARG B C 1
ATOM 7416 O O . ARG D 1 120 ? -11.819 -45.257 -41.729 1.00 30.65 120 ARG B O 1
ATOM 7424 N N . PHE D 1 121 ? -11.757 -45.255 -44.014 1.00 27.49 121 PHE B N 1
ATOM 7425 C CA . PHE D 1 121 ? -11.993 -43.829 -44.174 1.00 27.85 121 PHE B CA 1
ATOM 7426 C C . PHE D 1 121 ? -13.432 -43.644 -44.637 1.00 29.64 121 PHE B C 1
ATOM 7427 O O . PHE D 1 121 ? -13.939 -44.423 -45.449 1.00 30.41 121 PHE B O 1
ATOM 7435 N N . ARG D 1 122 ? -14.072 -42.598 -44.110 1.00 31.47 122 ARG B N 1
ATOM 7436 C CA . ARG D 1 122 ? -15.356 -42.125 -44.607 1.00 30.93 122 ARG B CA 1
ATOM 7437 C C . ARG D 1 122 ? -15.233 -40.620 -44.814 1.00 33.22 122 ARG B C 1
ATOM 7438 O O . ARG D 1 122 ? -14.851 -39.899 -43.902 1.00 34.24 122 ARG B O 1
ATOM 7446 N N . TYR D 1 123 ? -15.520 -40.168 -46.037 1.00 32.92 123 TYR B N 1
ATOM 7447 C CA . TYR D 1 123 ? -15.419 -38.762 -46.375 1.00 33.32 123 TYR B CA 1
ATOM 7448 C C . TYR D 1 123 ? -16.811 -38.229 -46.699 1.00 33.33 123 TYR B C 1
ATOM 7449 O O . TYR D 1 123 ? -17.461 -38.767 -47.589 1.00 35.37 123 TYR B O 1
ATOM 7458 N N . VAL D 1 124 ? -17.247 -37.175 -45.986 1.00 34.05 124 VAL B N 1
ATOM 7459 C CA . VAL D 1 124 ? -18.561 -36.577 -46.233 1.00 34.15 124 VAL B CA 1
ATOM 7460 C C . VAL D 1 124 ? -18.367 -35.211 -46.883 1.00 31.87 124 VAL B C 1
ATOM 7461 O O . VAL D 1 124 ? -17.787 -34.306 -46.276 1.00 31.46 124 VAL B O 1
ATOM 7465 N N . ASN D 1 125 ? -18.856 -35.067 -48.120 1.00 31.69 125 ASN B N 1
ATOM 7466 C CA . ASN D 1 125 ? -18.745 -33.811 -48.858 1.00 32.56 125 ASN B CA 1
ATOM 7467 C C . ASN D 1 125 ? -19.673 -32.772 -48.218 1.00 32.20 125 ASN B C 1
ATOM 7468 O O . ASN D 1 125 ? -20.719 -33.139 -47.690 1.00 32.29 125 ASN B O 1
ATOM 7473 N N . GLY D 1 126 ? -19.279 -31.491 -48.255 1.00 34.07 126 GLY B N 1
ATOM 7474 C CA . GLY D 1 126 ? -20.107 -30.405 -47.741 1.00 41.27 126 GLY B CA 1
ATOM 7475 C C . GLY D 1 126 ? -21.255 -30.049 -48.692 1.00 42.04 126 GLY B C 1
ATOM 7476 O O . GLY D 1 126 ? -21.624 -30.860 -49.549 1.00 38.71 126 GLY B O 1
ATOM 7477 N N . ASN D 1 127 ? -21.733 -28.794 -48.611 1.00 43.55 127 ASN B N 1
ATOM 7478 C CA A ASN D 1 127 ? -22.949 -28.368 -49.296 0.50 44.29 127 ASN B CA 1
ATOM 7479 C CA B ASN D 1 127 ? -22.954 -28.368 -49.290 0.50 43.26 127 ASN B CA 1
ATOM 7480 C C . ASN D 1 127 ? -22.743 -28.053 -50.779 1.00 45.46 127 ASN B C 1
ATOM 7481 O O . ASN D 1 127 ? -23.691 -27.645 -51.453 1.00 47.63 127 ASN B O 1
ATOM 7490 N N . LEU D 1 128 ? -21.521 -28.235 -51.310 1.00 40.86 128 LEU B N 1
ATOM 7491 C CA . LEU D 1 128 ? -21.299 -27.961 -52.725 1.00 40.80 128 LEU B CA 1
ATOM 7492 C C . LEU D 1 128 ? -20.676 -29.180 -53.399 1.00 48.29 128 LEU B C 1
ATOM 7493 O O . LEU D 1 128 ? -19.748 -29.795 -52.872 1.00 45.22 128 LEU B O 1
ATOM 7498 N N . GLN D 1 129 ? -21.192 -29.512 -54.582 1.00 47.24 129 GLN B N 1
ATOM 7499 C CA . GLN D 1 129 ? -20.719 -30.632 -55.374 1.00 46.84 129 GLN B CA 1
ATOM 7500 C C . GLN D 1 129 ? -19.245 -30.431 -55.711 1.00 43.00 129 GLN B C 1
ATOM 7501 O O . GLN D 1 129 ? -18.820 -29.330 -56.074 1.00 41.68 129 GLN B O 1
ATOM 7507 N N . GLN D 1 130 ? -18.454 -31.514 -55.599 1.00 39.91 130 GLN B N 1
ATOM 7508 C CA . GLN D 1 130 ? -17.042 -31.421 -55.929 1.00 39.43 130 GLN B CA 1
ATOM 7509 C C . GLN D 1 130 ? -16.890 -31.515 -57.445 1.00 39.68 130 GLN B C 1
ATOM 7510 O O . GLN D 1 130 ? -17.667 -32.200 -58.116 1.00 44.20 130 GLN B O 1
ATOM 7516 N N . SER D 1 131 ? -15.834 -30.897 -57.970 1.00 37.17 131 SER B N 1
ATOM 7517 C CA . SER D 1 131 ? -15.423 -31.204 -59.326 1.00 41.02 131 SER B CA 1
ATOM 7518 C C . SER D 1 131 ? -14.086 -31.955 -59.317 1.00 41.24 131 SER B C 1
ATOM 7519 O O . SER D 1 131 ? -13.735 -32.610 -60.296 1.00 43.81 131 SER B O 1
ATOM 7522 N N . GLU D 1 132 ? -13.354 -31.907 -58.195 1.00 42.71 132 GLU B N 1
ATOM 7523 C CA . GLU D 1 132 ? -12.054 -32.556 -58.085 1.00 42.58 132 GLU B CA 1
ATOM 7524 C C . GLU D 1 132 ? -11.885 -33.092 -56.659 1.00 45.51 132 GLU B C 1
ATOM 7525 O O . GLU D 1 132 ? -12.166 -32.388 -55.678 1.00 36.66 132 GLU B O 1
ATOM 7531 N N . PHE D 1 133 ? -11.419 -34.342 -56.553 1.00 40.78 133 PHE B N 1
ATOM 7532 C CA . PHE D 1 133 ? -11.306 -35.020 -55.260 1.00 39.37 133 PHE B CA 1
ATOM 7533 C C . PHE D 1 133 ? -10.318 -36.179 -55.369 1.00 37.50 133 PHE B C 1
ATOM 7534 O O . PHE D 1 133 ? -10.451 -37.013 -56.264 1.00 38.76 133 PHE B O 1
ATOM 7542 N N . VAL D 1 134 ? -9.346 -36.233 -54.449 1.00 38.20 134 VAL B N 1
ATOM 7543 C CA . VAL D 1 134 ? -8.508 -37.418 -54.260 1.00 35.65 134 VAL B CA 1
ATOM 7544 C C . VAL D 1 134 ? -8.383 -37.684 -52.762 1.00 36.67 134 VAL B C 1
ATOM 7545 O O . VAL D 1 134 ? -8.294 -36.747 -51.959 1.00 31.84 134 VAL B O 1
ATOM 7549 N N . LEU D 1 135 ? -8.354 -38.974 -52.411 1.00 31.00 135 LEU B N 1
ATOM 7550 C CA . LEU D 1 135 ? -8.201 -39.413 -51.040 1.00 30.65 135 LEU B CA 1
ATOM 7551 C C . LEU D 1 135 ? -7.140 -40.518 -51.005 1.00 33.18 135 LEU B C 1
ATOM 7552 O O . LEU D 1 135 ? -7.307 -41.536 -51.664 1.00 30.45 135 LEU B O 1
ATOM 7557 N N . TYR D 1 136 ? -6.066 -40.314 -50.219 1.00 33.13 136 TYR B N 1
ATOM 7558 C CA . TYR D 1 136 ? -4.943 -41.242 -50.096 1.00 28.53 136 TYR B CA 1
ATOM 7559 C C . TYR D 1 136 ? -4.877 -41.826 -48.685 1.00 33.84 136 TYR B C 1
ATOM 7560 O O . TYR D 1 136 ? -5.183 -41.141 -47.697 1.00 31.11 136 TYR B O 1
ATOM 7569 N N . GLN D 1 137 ? -4.417 -43.086 -48.606 1.00 27.02 137 GLN B N 1
ATOM 7570 C CA . GLN D 1 137 ? -4.326 -43.798 -47.351 1.00 27.09 137 GLN B CA 1
ATOM 7571 C C . GLN D 1 137 ? -2.966 -44.490 -47.246 1.00 30.58 137 GLN B C 1
ATOM 7572 O O . GLN D 1 137 ? -2.591 -45.247 -48.154 1.00 27.70 137 GLN B O 1
ATOM 7578 N N . SER D 1 138 ? -2.262 -44.253 -46.129 1.00 26.95 138 SER B N 1
ATOM 7579 C CA . SER D 1 138 ? -1.034 -44.963 -45.787 1.00 26.96 138 SER B CA 1
ATOM 7580 C C . SER D 1 138 ? -1.279 -45.778 -44.523 1.00 27.71 138 SER B C 1
ATOM 7581 O O . SER D 1 138 ? -2.058 -45.370 -43.661 1.00 23.88 138 SER B O 1
ATOM 7584 N N . VAL D 1 139 ? -0.596 -46.924 -44.426 1.00 22.54 139 VAL B N 1
ATOM 7585 C CA . VAL D 1 139 ? -0.702 -47.824 -43.293 1.00 23.48 139 VAL B CA 1
ATOM 7586 C C . VAL D 1 139 ? 0.723 -48.185 -42.906 1.00 23.12 139 VAL B C 1
ATOM 7587 O O . VAL D 1 139 ? 1.631 -48.109 -43.733 1.00 23.05 139 VAL B O 1
ATOM 7591 N N . GLY D 1 140 ? 0.909 -48.538 -41.620 1.00 23.27 140 GLY B N 1
ATOM 7592 C CA . GLY D 1 140 ? 2.215 -48.985 -41.161 1.00 23.00 140 GLY B CA 1
ATOM 7593 C C . GLY D 1 140 ? 2.047 -50.229 -40.289 1.00 24.79 140 GLY B C 1
ATOM 7594 O O . GLY D 1 140 ? 0.914 -50.691 -40.080 1.00 23.70 140 GLY B O 1
ATOM 7595 N N . ALA D 1 141 ? 3.184 -50.748 -39.795 1.00 22.38 141 ALA B N 1
ATOM 7596 C CA . ALA D 1 141 ? 3.167 -52.012 -39.080 1.00 25.16 141 ALA B CA 1
ATOM 7597 C C . ALA D 1 141 ? 4.519 -52.177 -38.392 1.00 24.22 141 ALA B C 1
ATOM 7598 O O . ALA D 1 141 ? 5.525 -51.658 -38.878 1.00 24.24 141 ALA B O 1
ATOM 7600 N N . GLY D 1 142 ? 4.539 -52.977 -37.317 1.00 23.50 142 GLY B N 1
ATOM 7601 C CA . GLY D 1 142 ? 5.804 -53.426 -36.746 1.00 30.41 142 GLY B CA 1
ATOM 7602 C C . GLY D 1 142 ? 6.445 -52.376 -35.827 1.00 29.78 142 GLY B C 1
ATOM 7603 O O . GLY D 1 142 ? 5.920 -51.269 -35.639 1.00 26.69 142 GLY B O 1
ATOM 7604 N N . GLU D 1 143 ? 7.580 -52.762 -35.249 1.00 26.18 143 GLU B N 1
ATOM 7605 C CA . GLU D 1 143 ? 8.332 -51.916 -34.343 1.00 28.78 143 GLU B CA 1
ATOM 7606 C C . GLU D 1 143 ? 9.750 -52.457 -34.272 1.00 25.52 143 GLU B C 1
ATOM 7607 O O . GLU D 1 143 ? 9.929 -53.606 -33.878 1.00 29.71 143 GLU B O 1
ATOM 7613 N N . MET D 1 144 ? 10.735 -51.592 -34.527 1.00 26.57 144 MET B N 1
ATOM 7614 C CA A MET D 1 144 ? 12.147 -51.965 -34.537 0.70 27.29 144 MET B CA 1
ATOM 7615 C CA B MET D 1 144 ? 12.120 -52.033 -34.492 0.30 28.22 144 MET B CA 1
ATOM 7616 C C . MET D 1 144 ? 12.814 -51.541 -33.224 1.00 27.53 144 MET B C 1
ATOM 7617 O O . MET D 1 144 ? 12.620 -50.418 -32.767 1.00 25.41 144 MET B O 1
ATOM 7626 N N . ASP D 1 145 ? 13.601 -52.437 -32.627 1.00 23.85 145 ASP B N 1
ATOM 7627 C CA . ASP D 1 145 ? 14.442 -52.148 -31.476 1.00 26.97 145 ASP B CA 1
ATOM 7628 C C . ASP D 1 145 ? 15.645 -51.331 -31.947 1.00 24.83 145 ASP B C 1
ATOM 7629 O O . ASP D 1 145 ? 16.298 -51.690 -32.930 1.00 26.48 145 ASP B O 1
ATOM 7634 N N . VAL D 1 146 ? 15.912 -50.215 -31.256 1.00 24.65 146 VAL B N 1
ATOM 7635 C CA . VAL D 1 146 ? 17.045 -49.368 -31.587 1.00 24.30 146 VAL B CA 1
ATOM 7636 C C . VAL D 1 146 ? 17.858 -49.082 -30.318 1.00 28.87 146 VAL B C 1
ATOM 7637 O O . VAL D 1 146 ? 17.333 -49.104 -29.189 1.00 25.98 146 VAL B O 1
ATOM 7641 N N . ARG D 1 147 ? 19.153 -48.813 -30.538 1.00 26.94 147 ARG B N 1
ATOM 7642 C CA . ARG D 1 147 ? 20.062 -48.399 -29.494 1.00 27.37 147 ARG B CA 1
ATOM 7643 C C . ARG D 1 147 ? 20.536 -46.989 -29.848 1.00 28.16 147 ARG B C 1
ATOM 7644 O O . ARG D 1 147 ? 21.175 -46.774 -30.892 1.00 27.77 147 ARG B O 1
ATOM 7652 N N . VAL D 1 148 ? 20.197 -46.033 -28.984 1.00 25.87 148 VAL B N 1
ATOM 7653 C CA . VAL D 1 148 ? 20.537 -44.639 -29.216 1.00 27.21 148 VAL B CA 1
ATOM 7654 C C . VAL D 1 148 ? 22.005 -44.417 -28.860 1.00 30.35 148 VAL B C 1
ATOM 7655 O O . VAL D 1 148 ? 22.446 -44.839 -27.800 1.00 32.33 148 VAL B O 1
ATOM 7659 N N . ASN D 1 149 ? 22.755 -43.790 -29.771 1.00 32.33 149 ASN B N 1
ATOM 7660 C CA . ASN D 1 149 ? 24.176 -43.570 -29.598 1.00 38.69 149 ASN B CA 1
ATOM 7661 C C . ASN D 1 149 ? 24.434 -42.747 -28.331 1.00 49.09 149 ASN B C 1
ATOM 7662 O O . ASN D 1 149 ? 23.858 -41.685 -28.158 1.00 51.47 149 ASN B O 1
ATOM 7667 N N . GLU D 1 150 ? 25.345 -43.235 -27.478 1.00 61.71 150 GLU B N 1
ATOM 7668 C CA . GLU D 1 150 ? 25.619 -42.679 -26.159 1.00 75.29 150 GLU B CA 1
ATOM 7669 C C . GLU D 1 150 ? 26.664 -41.557 -26.236 1.00 84.92 150 GLU B C 1
ATOM 7670 O O . GLU D 1 150 ? 26.864 -40.837 -25.267 1.00 86.20 150 GLU B O 1
ATOM 7676 N N . LYS D 1 151 ? 27.305 -41.376 -27.400 1.00 90.56 151 LYS B N 1
ATOM 7677 C CA . LYS D 1 151 ? 28.400 -40.423 -27.552 1.00 96.47 151 LYS B CA 1
ATOM 7678 C C . LYS D 1 151 ? 27.922 -39.013 -27.212 1.00 99.91 151 LYS B C 1
ATOM 7679 O O . LYS D 1 151 ? 28.561 -38.315 -26.430 1.00 100.94 151 LYS B O 1
ATOM 7685 N N . THR D 1 152 ? 26.831 -38.577 -27.845 1.00 89.47 152 THR B N 1
ATOM 7686 C CA . THR D 1 152 ? 26.425 -37.188 -27.712 1.00 90.04 152 THR B CA 1
ATOM 7687 C C . THR D 1 152 ? 25.169 -37.110 -26.852 1.00 77.46 152 THR B C 1
ATOM 7688 O O . THR D 1 152 ? 24.208 -37.843 -27.078 1.00 78.23 152 THR B O 1
ATOM 7692 N N . PRO D 1 153 ? 25.172 -36.263 -25.798 1.00 66.44 153 PRO B N 1
ATOM 7693 C CA . PRO D 1 153 ? 23.969 -36.041 -25.005 1.00 62.55 153 PRO B CA 1
ATOM 7694 C C . PRO D 1 153 ? 22.882 -35.562 -25.962 1.00 58.52 153 PRO B C 1
ATOM 7695 O O . PRO D 1 153 ? 23.174 -34.896 -26.945 1.00 64.94 153 PRO B O 1
ATOM 7699 N N . LEU D 1 154 ? 21.628 -35.916 -25.676 1.00 51.26 154 LEU B N 1
ATOM 7700 C CA . LEU D 1 154 ? 20.504 -35.330 -26.387 1.00 52.94 154 LEU B CA 1
ATOM 7701 C C . LEU D 1 154 ? 20.201 -33.968 -25.767 1.00 53.29 154 LEU B C 1
ATOM 7702 O O . LEU D 1 154 ? 20.183 -33.836 -24.543 1.00 52.01 154 LEU B O 1
ATOM 7707 N N . GLN D 1 155 ? 19.965 -32.960 -26.611 1.00 54.81 155 GLN B N 1
ATOM 7708 C CA . GLN D 1 155 ? 19.440 -31.683 -26.164 1.00 58.71 155 GLN B CA 1
ATOM 7709 C C . GLN D 1 155 ? 17.951 -31.840 -25.888 1.00 60.35 155 GLN B C 1
ATOM 7710 O O . GLN D 1 155 ? 17.219 -32.342 -26.736 1.00 61.14 155 GLN B O 1
ATOM 7716 N N . ILE D 1 156 ? 17.522 -31.434 -24.694 1.00 61.31 156 ILE B N 1
ATOM 7717 C CA . ILE D 1 156 ? 16.126 -31.552 -24.320 1.00 65.79 156 ILE B CA 1
ATOM 7718 C C . ILE D 1 156 ? 15.631 -30.175 -23.911 1.00 63.57 156 ILE B C 1
ATOM 7719 O O . ILE D 1 156 ? 16.407 -29.315 -23.503 1.00 71.62 156 ILE B O 1
ATOM 7724 N N . ASP D 1 157 ? 14.322 -29.978 -24.071 1.00 64.40 157 ASP B N 1
ATOM 7725 C CA . ASP D 1 157 ? 13.664 -28.744 -23.698 1.00 71.54 157 ASP B CA 1
ATOM 7726 C C . ASP D 1 157 ? 12.343 -29.095 -23.014 1.00 79.49 157 ASP B C 1
ATOM 7727 O O . ASP D 1 157 ? 11.850 -30.228 -23.038 1.00 70.85 157 ASP B O 1
ATOM 7732 N N . PHE D 1 158 ? 11.843 -28.104 -22.282 1.00 82.71 158 PHE B N 1
ATOM 7733 C CA . PHE D 1 158 ? 10.688 -28.292 -21.419 1.00 83.95 158 PHE B CA 1
ATOM 7734 C C . PHE D 1 158 ? 9.513 -27.555 -22.051 1.00 85.88 158 PHE B C 1
ATOM 7735 O O . PHE D 1 158 ? 9.700 -26.543 -22.731 1.00 75.16 158 PHE B O 1
ATOM 7743 N N . ALA D 1 159 ? 8.302 -28.076 -21.814 1.00 97.47 159 ALA B N 1
ATOM 7744 C CA . ALA D 1 159 ? 7.072 -27.432 -22.254 1.00 94.02 159 ALA B CA 1
ATOM 7745 C C . ALA D 1 159 ? 7.056 -25.972 -21.789 1.00 96.13 159 ALA B C 1
ATOM 7746 O O . ALA D 1 159 ? 7.641 -25.616 -20.766 1.00 85.97 159 ALA B O 1
ATOM 7748 N N . GLU D 1 160 ? 6.398 -25.106 -22.568 1.00 100.33 160 GLU B N 1
ATOM 7749 C CA . GLU D 1 160 ? 6.061 -23.755 -22.140 1.00 97.57 160 GLU B CA 1
ATOM 7750 C C . GLU D 1 160 ? 5.377 -23.837 -20.775 1.00 94.96 160 GLU B C 1
ATOM 7751 O O . GLU D 1 160 ? 5.502 -22.933 -19.951 1.00 88.88 160 GLU B O 1
ATOM 7757 N N . ASN D 1 161 ? 4.688 -24.963 -20.553 1.00 91.18 161 ASN B N 1
ATOM 7758 C CA . ASN D 1 161 ? 3.900 -25.231 -19.364 1.00 86.64 161 ASN B CA 1
ATOM 7759 C C . ASN D 1 161 ? 4.793 -25.617 -18.179 1.00 87.72 161 ASN B C 1
ATOM 7760 O O . ASN D 1 161 ? 4.336 -25.593 -17.040 1.00 94.59 161 ASN B O 1
ATOM 7762 N N . GLN D 1 162 ? 6.063 -25.960 -18.427 1.00 82.90 162 GLN B N 1
ATOM 7763 C CA . GLN D 1 162 ? 6.935 -26.439 -17.363 1.00 76.21 162 GLN B CA 1
ATOM 7764 C C . GLN D 1 162 ? 8.017 -25.403 -17.042 1.00 68.63 162 GLN B C 1
ATOM 7765 O O . GLN D 1 162 ? 8.829 -25.642 -16.155 1.00 66.18 162 GLN B O 1
ATOM 7771 N N . THR D 1 163 ? 8.033 -24.273 -17.767 1.00 57.87 163 THR B N 1
ATOM 7772 C CA . THR D 1 163 ? 8.983 -23.215 -17.468 1.00 63.06 163 THR B CA 1
ATOM 7773 C C . THR D 1 163 ? 8.247 -21.942 -17.056 1.00 67.09 163 THR B C 1
ATOM 7774 O O . THR D 1 163 ? 7.029 -21.839 -17.161 1.00 72.39 163 THR B O 1
ATOM 7778 N N . HIS D 1 164 ? 9.022 -20.958 -16.602 1.00 64.36 164 HIS B N 1
ATOM 7779 C CA . HIS D 1 164 ? 8.573 -19.610 -16.314 1.00 71.65 164 HIS B CA 1
ATOM 7780 C C . HIS D 1 164 ? 9.809 -18.725 -16.279 1.00 76.51 164 HIS B C 1
ATOM 7781 O O . HIS D 1 164 ? 10.715 -18.954 -15.476 1.00 57.05 164 HIS B O 1
ATOM 7788 N N . ASP D 1 165 ? 9.848 -17.738 -17.184 1.00 79.62 165 ASP B N 1
ATOM 7789 C CA . ASP D 1 165 ? 10.933 -16.773 -17.218 1.00 74.07 165 ASP B CA 1
ATOM 7790 C C . ASP D 1 165 ? 12.210 -17.451 -17.727 1.00 75.11 165 ASP B C 1
ATOM 7791 O O . ASP D 1 165 ? 13.310 -16.977 -17.457 1.00 85.00 165 ASP B O 1
ATOM 7793 N N . GLY D 1 166 ? 12.056 -18.558 -18.467 1.00 65.40 166 GLY B N 1
ATOM 7794 C CA . GLY D 1 166 ? 13.185 -19.338 -18.942 1.00 53.69 166 GLY B CA 1
ATOM 7795 C C . GLY D 1 166 ? 13.797 -20.246 -17.874 1.00 59.69 166 GLY B C 1
ATOM 7796 O O . GLY D 1 166 ? 14.957 -20.639 -18.002 1.00 58.49 166 GLY B O 1
ATOM 7797 N N . ARG D 1 167 ? 13.030 -20.576 -16.823 1.00 57.57 167 ARG B N 1
ATOM 7798 C CA . ARG D 1 167 ? 13.534 -21.418 -15.742 1.00 54.05 167 ARG B CA 1
ATOM 7799 C C . ARG D 1 167 ? 12.559 -22.568 -15.510 1.00 50.55 167 ARG B C 1
ATOM 7800 O O . ARG D 1 167 ? 11.351 -22.387 -15.627 1.00 53.14 167 ARG B O 1
ATOM 7808 N N . LEU D 1 168 ? 13.102 -23.741 -15.169 1.00 47.27 168 LEU B N 1
ATOM 7809 C CA . LEU D 1 168 ? 12.279 -24.909 -14.916 1.00 45.30 168 LEU B CA 1
ATOM 7810 C C . LEU D 1 168 ? 11.584 -24.772 -13.557 1.00 43.86 168 LEU B C 1
ATOM 7811 O O . LEU D 1 168 ? 12.241 -24.534 -12.553 1.00 46.12 168 LEU B O 1
ATOM 7816 N N . LYS D 1 169 ? 10.263 -24.970 -13.543 1.00 42.91 169 LYS B N 1
ATOM 7817 C CA . LYS D 1 169 ? 9.455 -24.891 -12.341 1.00 46.15 169 LYS B CA 1
ATOM 7818 C C . LYS D 1 169 ? 9.663 -26.152 -11.504 1.00 46.37 169 LYS B C 1
ATOM 7819 O O . LYS D 1 169 ? 9.444 -27.279 -11.972 1.00 39.30 169 LYS B O 1
ATOM 7825 N N . VAL D 1 170 ? 10.102 -25.940 -10.257 1.00 38.80 170 VAL B N 1
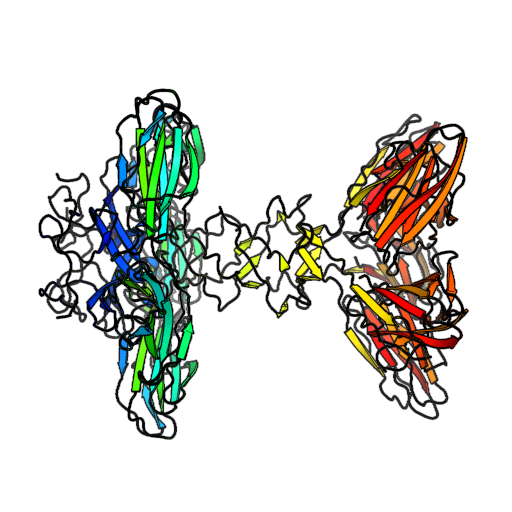ATOM 7826 C CA . VAL D 1 170 ? 10.348 -27.043 -9.347 1.00 40.00 170 VAL B CA 1
ATOM 7827 C C . VAL D 1 170 ? 9.562 -26.799 -8.069 1.00 42.14 170 VAL B C 1
ATOM 7828 O O . VAL D 1 170 ? 9.184 -25.672 -7.766 1.00 45.88 170 VAL B O 1
ATOM 7832 N N . GLU D 1 171 ? 9.332 -27.883 -7.331 1.00 41.73 171 GLU B N 1
ATOM 7833 C CA . GLU D 1 171 ? 8.718 -27.846 -6.018 1.00 44.80 171 GLU B CA 1
ATOM 7834 C C . GLU D 1 171 ? 9.664 -28.561 -5.060 1.00 44.18 171 GLU B C 1
ATOM 7835 O O . GLU D 1 171 ? 9.872 -29.771 -5.156 1.00 42.85 171 GLU B O 1
ATOM 7841 N N . ALA D 1 172 ? 10.237 -27.789 -4.137 1.00 44.66 172 ALA B N 1
ATOM 7842 C CA . ALA D 1 172 ? 11.230 -28.314 -3.220 1.00 42.61 172 ALA B CA 1
ATOM 7843 C C . ALA D 1 172 ? 10.615 -28.662 -1.864 1.00 49.95 172 ALA B C 1
ATOM 7844 O O . ALA D 1 172 ? 11.216 -29.425 -1.112 1.00 60.11 172 ALA B O 1
ATOM 7846 N N . ARG D 1 173 ? 9.396 -28.173 -1.577 1.00 49.95 173 ARG B N 1
ATOM 7847 C CA A ARG D 1 173 ? 8.798 -28.343 -0.259 0.50 50.54 173 ARG B CA 1
ATOM 7848 C CA B ARG D 1 173 ? 8.794 -28.339 -0.261 0.50 51.96 173 ARG B CA 1
ATOM 7849 C C . ARG D 1 173 ? 8.076 -29.682 -0.176 1.00 50.80 173 ARG B C 1
ATOM 7850 O O . ARG D 1 173 ? 7.329 -30.041 -1.073 1.00 59.12 173 ARG B O 1
ATOM 7865 N N . LYS D 1 174 ? 8.313 -30.403 0.928 1.00 50.72 174 LYS B N 1
ATOM 7866 C CA . LYS D 1 174 ? 7.623 -31.626 1.327 1.00 53.60 174 LYS B CA 1
ATOM 7867 C C . LYS D 1 174 ? 6.918 -31.382 2.672 1.00 52.30 174 LYS B C 1
ATOM 7868 O O . LYS D 1 174 ? 7.454 -30.680 3.532 1.00 47.08 174 LYS B O 1
ATOM 7874 N N . THR D 1 175 ? 5.712 -31.956 2.822 1.00 48.48 175 THR B N 1
ATOM 7875 C CA A THR D 1 175 ? 4.928 -31.906 4.045 0.50 49.05 175 THR B CA 1
ATOM 7876 C CA B THR D 1 175 ? 4.968 -31.920 4.077 0.50 49.86 175 THR B CA 1
ATOM 7877 C C . THR D 1 175 ? 4.394 -33.300 4.373 1.00 48.99 175 THR B C 1
ATOM 7878 O O . THR D 1 175 ? 4.017 -34.029 3.469 1.00 54.77 175 THR B O 1
ATOM 7885 N N . PHE D 1 176 ? 4.337 -33.656 5.663 1.00 48.01 176 PHE B N 1
ATOM 7886 C CA . PHE D 1 176 ? 3.633 -34.856 6.095 1.00 43.87 176 PHE B CA 1
ATOM 7887 C C . PHE D 1 176 ? 3.021 -34.613 7.474 1.00 43.82 176 PHE B C 1
ATOM 7888 O O . PHE D 1 176 ? 3.558 -33.841 8.260 1.00 43.46 176 PHE B O 1
ATOM 7896 N N . ASP D 1 177 ? 1.886 -35.266 7.737 1.00 40.75 177 ASP B N 1
ATOM 7897 C CA . ASP D 1 177 ? 1.193 -35.208 9.012 1.00 39.91 177 ASP B CA 1
ATOM 7898 C C . ASP D 1 177 ? 1.645 -36.377 9.874 1.00 38.55 177 ASP B C 1
ATOM 7899 O O . ASP D 1 177 ? 2.172 -37.358 9.359 1.00 41.18 177 ASP B O 1
ATOM 7904 N N . PHE D 1 178 ? 1.452 -36.275 11.192 1.00 37.68 178 PHE B N 1
ATOM 7905 C CA . PHE D 1 178 ? 1.937 -37.331 12.065 1.00 39.29 178 PHE B CA 1
ATOM 7906 C C . PHE D 1 178 ? 1.114 -37.356 13.346 1.00 41.21 178 PHE B C 1
ATOM 7907 O O . PHE D 1 178 ? 0.746 -36.306 13.869 1.00 41.04 178 PHE B O 1
ATOM 7915 N N . VAL D 1 179 ? 0.868 -38.569 13.856 1.00 41.76 179 VAL B N 1
ATOM 7916 C CA . VAL D 1 179 ? 0.104 -38.740 15.078 1.00 41.63 179 VAL B CA 1
ATOM 7917 C C . VAL D 1 179 ? 1.062 -39.147 16.194 1.00 40.90 179 VAL B C 1
ATOM 7918 O O . VAL D 1 179 ? 1.664 -40.216 16.139 1.00 41.04 179 VAL B O 1
ATOM 7922 N N . PHE D 1 180 ? 1.201 -38.277 17.198 1.00 39.38 180 PHE B N 1
ATOM 7923 C CA . PHE D 1 180 ? 1.999 -38.604 18.363 1.00 39.60 180 PHE B CA 1
ATOM 7924 C C . PHE D 1 180 ? 1.133 -39.423 19.314 1.00 41.48 180 PHE B C 1
ATOM 7925 O O . PHE D 1 180 ? 1.593 -40.425 19.865 1.00 41.36 180 PHE B O 1
ATOM 7933 N N . HIS D 1 181 ? -0.098 -38.942 19.519 1.00 40.25 181 HIS B N 1
ATOM 7934 C CA . HIS D 1 181 ? -1.102 -39.528 20.395 1.00 44.50 181 HIS B CA 1
ATOM 7935 C C . HIS D 1 181 ? -2.473 -39.290 19.779 1.00 51.92 181 HIS B C 1
ATOM 7936 O O . HIS D 1 181 ? -2.743 -38.214 19.235 1.00 44.66 181 HIS B O 1
ATOM 7943 N N . GLU D 1 182 ? -3.344 -40.297 19.907 1.00 58.81 182 GLU B N 1
ATOM 7944 C CA . GLU D 1 182 ? -4.734 -40.131 19.518 1.00 56.02 182 GLU B CA 1
ATOM 7945 C C . GLU D 1 182 ? -5.641 -40.634 20.633 1.00 50.88 182 GLU B C 1
ATOM 7946 O O . GLU D 1 182 ? -5.665 -41.826 20.910 1.00 56.80 182 GLU B O 1
ATOM 7952 N N . ASN D 1 183 ? -6.360 -39.718 21.284 1.00 49.61 183 ASN B N 1
ATOM 7953 C CA . ASN D 1 183 ? -7.298 -40.080 22.343 1.00 56.32 183 ASN B CA 1
ATOM 7954 C C . ASN D 1 183 ? -6.589 -40.872 23.440 1.00 58.51 183 ASN B C 1
ATOM 7955 O O . ASN D 1 183 ? -7.127 -41.853 23.935 1.00 63.06 183 ASN B O 1
ATOM 7960 N N . ALA D 1 184 ? -5.393 -40.423 23.832 1.00 53.29 184 ALA B N 1
ATOM 7961 C CA . ALA D 1 184 ? -4.643 -41.093 24.879 1.00 51.87 184 ALA B CA 1
ATOM 7962 C C . ALA D 1 184 ? -5.403 -40.972 26.196 1.00 49.24 184 ALA B C 1
ATOM 7963 O O . ALA D 1 184 ? -5.957 -39.917 26.493 1.00 52.54 184 ALA B O 1
ATOM 7965 N N . GLU D 1 185 ? -5.400 -42.062 26.974 1.00 51.33 185 GLU B N 1
ATOM 7966 C CA . GLU D 1 185 ? -6.113 -42.115 28.242 1.00 51.03 185 GLU B CA 1
ATOM 7967 C C . GLU D 1 185 ? -5.116 -42.077 29.394 1.00 51.98 185 GLU B C 1
ATOM 7968 O O . GLU D 1 185 ? -5.496 -41.722 30.505 1.00 49.84 185 GLU B O 1
ATOM 7970 N N . SER D 1 186 ? -3.856 -42.445 29.120 1.00 52.41 186 SER B N 1
ATOM 7971 C CA . SER D 1 186 ? -2.847 -42.453 30.169 1.00 53.98 186 SER B CA 1
ATOM 7972 C C . SER D 1 186 ? -1.477 -42.031 29.631 1.00 52.61 186 SER B C 1
ATOM 7973 O O . SER D 1 186 ? -1.267 -41.997 28.421 1.00 47.73 186 SER B O 1
ATOM 7976 N N . ALA D 1 187 ? -0.553 -41.737 30.558 1.00 55.01 187 ALA B N 1
ATOM 7977 C CA . ALA D 1 187 ? 0.769 -41.214 30.253 1.00 50.93 187 ALA B CA 1
ATOM 7978 C C . ALA D 1 187 ? 1.523 -42.189 29.364 1.00 50.30 187 ALA B C 1
ATOM 7979 O O . ALA D 1 187 ? 1.463 -43.389 29.582 1.00 56.94 187 ALA B O 1
ATOM 7981 N N . SER D 1 188 ? 2.204 -41.660 28.345 1.00 54.05 188 SER B N 1
ATOM 7982 C CA . SER D 1 188 ? 3.167 -42.425 27.569 1.00 54.26 188 SER B CA 1
ATOM 7983 C C . SER D 1 188 ? 3.925 -41.497 26.627 1.00 53.37 188 SER B C 1
ATOM 7984 O O . SER D 1 188 ? 3.528 -40.350 26.434 1.00 50.78 188 SER B O 1
ATOM 7987 N N . GLU D 1 189 ? 4.988 -42.025 26.025 1.00 45.98 189 GLU B N 1
ATOM 7988 C CA . GLU D 1 189 ? 5.785 -41.250 25.092 1.00 48.03 189 GLU B CA 1
ATOM 7989 C C . GLU D 1 189 ? 5.021 -41.039 23.787 1.00 49.70 189 GLU B C 1
ATOM 7990 O O . GLU D 1 189 ? 5.185 -40.001 23.148 1.00 48.67 189 GLU B O 1
ATOM 7996 N N . GLY D 1 190 ? 4.189 -42.018 23.408 1.00 44.36 190 GLY B N 1
ATOM 7997 C CA . GLY D 1 190 ? 3.479 -41.980 22.140 1.00 38.99 190 GLY B CA 1
ATOM 7998 C C . GLY D 1 190 ? 4.437 -42.286 20.995 1.00 45.51 190 GLY B C 1
ATOM 7999 O O . GLY D 1 190 ? 5.543 -42.752 21.242 1.00 47.82 190 GLY B O 1
ATOM 8000 N N . ALA D 1 191 ? 4.026 -42.011 19.752 1.00 41.56 191 ALA B N 1
ATOM 8001 C CA . ALA D 1 191 ? 4.849 -42.342 18.603 1.00 39.16 191 ALA B CA 1
ATOM 8002 C C . ALA D 1 191 ? 5.880 -41.238 18.358 1.00 43.77 191 ALA B C 1
ATOM 8003 O O . ALA D 1 191 ? 5.605 -40.067 18.619 1.00 44.51 191 ALA B O 1
ATOM 8005 N N . ALA D 1 192 ? 7.047 -41.628 17.818 1.00 39.84 192 ALA B N 1
ATOM 8006 C CA . ALA D 1 192 ? 8.156 -40.736 17.533 1.00 43.51 192 ALA B CA 1
ATOM 8007 C C . ALA D 1 192 ? 8.138 -40.340 16.060 1.00 45.90 192 ALA B C 1
ATOM 8008 O O . ALA D 1 192 ? 8.185 -41.199 15.185 1.00 47.86 192 ALA B O 1
ATOM 8010 N N . LEU D 1 193 ? 8.077 -39.032 15.791 1.00 44.73 193 LEU B N 1
ATOM 8011 C CA . LEU D 1 193 ? 8.134 -38.532 14.426 1.00 43.10 193 LEU B CA 1
ATOM 8012 C C . LEU D 1 193 ? 9.541 -38.721 13.864 1.00 41.00 193 LEU B C 1
ATOM 8013 O O . LEU D 1 193 ? 10.510 -38.263 14.477 1.00 40.70 193 LEU B O 1
ATOM 8018 N N . PRO D 1 194 ? 9.696 -39.355 12.676 1.00 45.70 194 PRO B N 1
ATOM 8019 C CA . PRO D 1 194 ? 10.984 -39.387 11.981 1.00 40.78 194 PRO B CA 1
ATOM 8020 C C . PRO D 1 194 ? 11.153 -38.098 11.182 1.00 47.96 194 PRO B C 1
ATOM 8021 O O . PRO D 1 194 ? 10.335 -37.782 10.328 1.00 49.23 194 PRO B O 1
ATOM 8025 N N . VAL D 1 195 ? 12.223 -37.350 11.469 1.00 42.86 195 VAL B N 1
ATOM 8026 C CA . VAL D 1 195 ? 12.371 -36.001 10.945 1.00 42.29 195 VAL B CA 1
ATOM 8027 C C . VAL D 1 195 ? 12.554 -35.992 9.422 1.00 45.04 195 VAL B C 1
ATOM 8028 O O . VAL D 1 195 ? 11.990 -35.125 8.747 1.00 43.36 195 VAL B O 1
ATOM 8032 N N . ASP D 1 196 ? 13.397 -36.895 8.896 1.00 46.76 196 ASP B N 1
ATOM 8033 C CA . ASP D 1 196 ? 13.447 -37.238 7.474 1.00 52.82 196 ASP B CA 1
ATOM 8034 C C . ASP D 1 196 ? 13.250 -36.032 6.555 1.00 56.76 196 ASP B C 1
ATOM 8035 O O . ASP D 1 196 ? 12.268 -35.954 5.797 1.00 58.60 196 ASP B O 1
ATOM 8037 N N . GLY D 1 197 ? 14.183 -35.084 6.607 1.00 56.40 197 GLY B N 1
ATOM 8038 C CA . GLY D 1 197 ? 14.088 -34.006 5.629 1.00 61.04 197 GLY B CA 1
ATOM 8039 C C . GLY D 1 197 ? 13.222 -32.798 6.027 1.00 61.64 197 GLY B C 1
ATOM 8040 O O . GLY D 1 197 ? 13.255 -31.779 5.333 1.00 66.87 197 GLY B O 1
ATOM 8041 N N . ALA D 1 198 ? 12.443 -32.880 7.120 1.00 51.07 198 ALA B N 1
ATOM 8042 C CA . ALA D 1 198 ? 11.687 -31.720 7.576 1.00 44.45 198 ALA B CA 1
ATOM 8043 C C . ALA D 1 198 ? 12.575 -30.779 8.401 1.00 41.97 198 ALA B C 1
ATOM 8044 O O . ALA D 1 198 ? 13.526 -31.220 9.050 1.00 46.06 198 ALA B O 1
ATOM 8046 N N . ALA D 1 199 ? 12.249 -29.476 8.370 1.00 40.10 199 ALA B N 1
ATOM 8047 C CA . ALA D 1 199 ? 12.959 -28.457 9.134 1.00 40.68 199 ALA B CA 1
ATOM 8048 C C . ALA D 1 199 ? 12.052 -27.834 10.200 1.00 38.57 199 ALA B C 1
ATOM 8049 O O . ALA D 1 199 ? 12.534 -27.262 11.173 1.00 40.16 199 ALA B O 1
ATOM 8051 N N . HIS D 1 200 ? 10.736 -27.926 9.998 1.00 35.80 200 HIS B N 1
ATOM 8052 C CA . HIS D 1 200 ? 9.769 -27.201 10.799 1.00 36.25 200 HIS B CA 1
ATOM 8053 C C . HIS D 1 200 ? 8.623 -28.141 11.171 1.00 39.26 200 HIS B C 1
ATOM 8054 O O . HIS D 1 200 ? 8.233 -28.992 10.383 1.00 43.55 200 HIS B O 1
ATOM 8061 N N . LEU D 1 201 ? 8.085 -27.987 12.386 1.00 40.25 201 LEU B N 1
ATOM 8062 C CA . LEU D 1 201 ? 6.995 -28.833 12.850 1.00 37.07 201 LEU B CA 1
ATOM 8063 C C . LEU D 1 201 ? 5.977 -27.974 13.596 1.00 37.49 201 LEU B C 1
ATOM 8064 O O . LEU D 1 201 ? 6.358 -27.156 14.437 1.00 35.10 201 LEU B O 1
ATOM 8069 N N . LEU D 1 202 ? 4.691 -28.166 13.267 1.00 35.32 202 LEU B N 1
ATOM 8070 C CA . LEU D 1 202 ? 3.607 -27.561 14.027 1.00 35.68 202 LEU B CA 1
ATOM 8071 C C . LEU D 1 202 ? 2.832 -28.676 14.720 1.00 34.58 202 LEU B C 1
ATOM 8072 O O . LEU D 1 202 ? 2.407 -29.612 14.050 1.00 33.83 202 LEU B O 1
ATOM 8077 N N . VAL D 1 203 ? 2.676 -28.573 16.048 1.00 31.34 203 VAL B N 1
ATOM 8078 C CA . VAL D 1 203 ? 2.034 -29.613 16.842 1.00 32.44 203 VAL B CA 1
ATOM 8079 C C . VAL D 1 203 ? 0.787 -29.024 17.498 1.00 38.45 203 VAL B C 1
ATOM 8080 O O . VAL D 1 203 ? 0.880 -28.018 18.196 1.00 38.08 203 VAL B O 1
ATOM 8084 N N . GLU D 1 204 ? -0.357 -29.696 17.323 1.00 34.19 204 GLU B N 1
ATOM 8085 C CA . GLU D 1 204 ? -1.603 -29.339 17.985 1.00 36.45 204 GLU B CA 1
ATOM 8086 C C . GLU D 1 204 ? -1.885 -30.313 19.129 1.00 35.67 204 GLU B C 1
ATOM 8087 O O . GLU D 1 204 ? -1.752 -31.530 18.974 1.00 36.86 204 GLU B O 1
ATOM 8093 N N . VAL D 1 205 ? -2.282 -29.752 20.278 1.00 39.44 205 VAL B N 1
ATOM 8094 C CA . VAL D 1 205 ? -2.661 -30.496 21.472 1.00 41.62 205 VAL B CA 1
ATOM 8095 C C . VAL D 1 205 ? -4.140 -30.199 21.736 1.00 46.53 205 VAL B C 1
ATOM 8096 O O . VAL D 1 205 ? -4.520 -29.034 21.872 1.00 44.39 205 VAL B O 1
ATOM 8100 N N . TYR D 1 206 ? -4.972 -31.252 21.805 1.00 44.17 206 TYR B N 1
ATOM 8101 C CA . TYR D 1 206 ? -6.409 -31.044 21.957 1.00 42.52 206 TYR B CA 1
ATOM 8102 C C . TYR D 1 206 ? -7.076 -32.298 22.524 1.00 41.06 206 TYR B C 1
ATOM 8103 O O . TYR D 1 206 ? -6.633 -33.429 22.289 1.00 39.40 206 TYR B O 1
ATOM 8112 N N . GLY D 1 207 ? -8.164 -32.071 23.266 1.00 42.93 207 GLY B N 1
ATOM 8113 C CA . GLY D 1 207 ? -9.029 -33.147 23.723 1.00 38.58 207 GLY B CA 1
ATOM 8114 C C . GLY D 1 207 ? -9.799 -32.753 24.979 1.00 44.85 207 GLY B C 1
ATOM 8115 O O . GLY D 1 207 ? -9.864 -31.574 25.343 1.00 43.36 207 GLY B O 1
ATOM 8116 N N . THR D 1 208 ? -10.366 -33.772 25.640 1.00 46.17 208 THR B N 1
ATOM 8117 C CA . THR D 1 208 ? -11.272 -33.568 26.759 1.00 48.30 208 THR B CA 1
ATOM 8118 C C . THR D 1 208 ? -10.532 -33.577 28.094 1.00 54.23 208 THR B C 1
ATOM 8119 O O . THR D 1 208 ? -11.104 -33.135 29.087 1.00 55.79 208 THR B O 1
ATOM 8123 N N . ALA D 1 209 ? -9.282 -34.073 28.133 1.00 51.84 209 ALA B N 1
ATOM 8124 C CA . ALA D 1 209 ? -8.570 -34.197 29.398 1.00 45.25 209 ALA B CA 1
ATOM 8125 C C . ALA D 1 209 ? -8.714 -32.910 30.207 1.00 49.09 209 ALA B C 1
ATOM 8126 O O . ALA D 1 209 ? -8.539 -31.813 29.676 1.00 55.52 209 ALA B O 1
ATOM 8128 N N . GLU D 1 210 ? -9.045 -33.044 31.495 1.00 50.29 210 GLU B N 1
ATOM 8129 C CA . GLU D 1 210 ? -9.205 -31.871 32.348 1.00 54.63 210 GLU B CA 1
ATOM 8130 C C . GLU D 1 210 ? -7.842 -31.382 32.832 1.00 49.53 210 GLU B C 1
ATOM 8131 O O . GLU D 1 210 ? -7.667 -30.203 33.140 1.00 50.19 210 GLU B O 1
ATOM 8137 N N . MET D 1 211 ? -6.902 -32.321 32.958 1.00 47.08 211 MET B N 1
ATOM 8138 C CA A MET D 1 211 ? -5.522 -32.030 33.316 0.50 46.70 211 MET B CA 1
ATOM 8139 C CA B MET D 1 211 ? -5.525 -31.958 33.215 0.50 46.22 211 MET B CA 1
ATOM 8140 C C . MET D 1 211 ? -4.632 -32.889 32.425 1.00 46.86 211 MET B C 1
ATOM 8141 O O . MET D 1 211 ? -4.953 -34.047 32.206 1.00 48.65 211 MET B O 1
ATOM 8150 N N . SER D 1 212 ? -3.561 -32.293 31.894 1.00 46.88 212 SER B N 1
ATOM 8151 C CA . SER D 1 212 ? -2.569 -33.030 31.121 1.00 46.17 212 SER B CA 1
ATOM 8152 C C . SER D 1 212 ? -1.270 -32.231 31.080 1.00 42.02 212 SER B C 1
ATOM 8153 O O . SER D 1 212 ? -1.284 -31.005 31.233 1.00 43.15 212 SER B O 1
ATOM 8156 N N . GLU D 1 213 ? -0.163 -32.948 30.903 1.00 43.02 213 GLU B N 1
ATOM 8157 C CA . GLU D 1 213 ? 1.122 -32.300 30.691 1.00 42.51 213 GLU B CA 1
ATOM 8158 C C . GLU D 1 213 ? 1.845 -32.992 29.545 1.00 40.71 213 GLU B C 1
ATOM 8159 O O . GLU D 1 213 ? 2.030 -34.210 29.572 1.00 39.89 213 GLU B O 1
ATOM 8165 N N . VAL D 1 214 ? 2.229 -32.183 28.540 1.00 35.12 214 VAL B N 1
ATOM 8166 C CA . VAL D 1 214 ? 2.995 -32.679 27.410 1.00 34.05 214 VAL B CA 1
ATOM 8167 C C . VAL D 1 214 ? 4.400 -32.080 27.480 1.00 37.68 214 VAL B C 1
ATOM 8168 O O . VAL D 1 214 ? 4.558 -30.865 27.672 1.00 34.58 214 VAL B O 1
ATOM 8172 N N . LYS D 1 215 ? 5.401 -32.958 27.333 1.00 31.66 215 LYS B N 1
ATOM 8173 C CA . LYS D 1 215 ? 6.791 -32.543 27.348 1.00 37.56 215 LYS B CA 1
ATOM 8174 C C . LYS D 1 215 ? 7.348 -32.745 25.945 1.00 32.07 215 LYS B C 1
ATOM 8175 O O . LYS D 1 215 ? 7.107 -33.789 25.331 1.00 33.23 215 LYS B O 1
ATOM 8181 N N . PHE D 1 216 ? 8.123 -31.751 25.470 1.00 31.41 216 PHE B N 1
ATOM 8182 C CA . PHE D 1 216 ? 8.620 -31.739 24.100 1.00 30.39 216 PHE B CA 1
ATOM 8183 C C . PHE D 1 216 ? 10.040 -32.305 24.058 1.00 36.30 216 PHE B C 1
ATOM 8184 O O . PHE D 1 216 ? 10.920 -31.815 2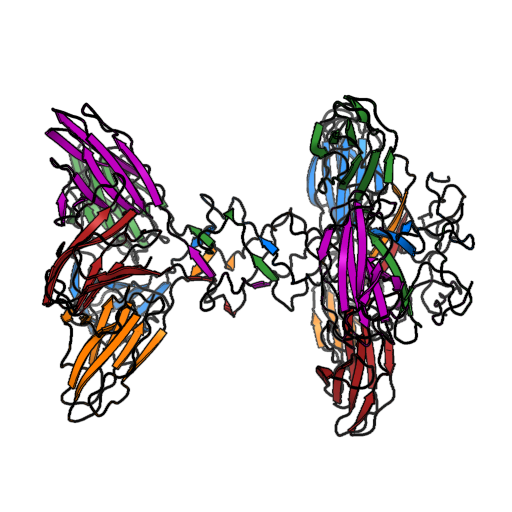4.775 1.00 30.05 216 PHE B O 1
ATOM 8192 N N . TRP D 1 217 ? 10.255 -33.321 23.206 1.00 32.63 217 TRP B N 1
ATOM 8193 C CA . TRP D 1 217 ? 11.538 -34.002 23.164 1.00 32.15 217 TRP B CA 1
ATOM 8194 C C . TRP D 1 217 ? 12.007 -34.122 21.721 1.00 34.84 217 TRP B C 1
ATOM 8195 O O . TRP D 1 217 ? 11.199 -34.326 20.821 1.00 35.52 217 TRP B O 1
ATOM 8206 N N . GLY D 1 218 ? 13.329 -34.071 21.534 1.00 32.15 218 GLY B N 1
ATOM 8207 C CA . GLY D 1 218 ? 13.957 -34.502 20.309 1.00 28.81 218 GLY B CA 1
ATOM 8208 C C . GLY D 1 218 ? 14.955 -35.626 20.614 1.00 35.84 218 GLY B C 1
ATOM 8209 O O . GLY D 1 218 ? 15.411 -35.765 21.752 1.00 34.40 218 GLY B O 1
ATOM 8210 N N . LYS D 1 219 ? 15.277 -36.430 19.596 1.00 30.68 219 LYS B N 1
ATOM 8211 C CA . LYS D 1 219 ? 16.403 -37.347 19.708 1.00 34.91 219 LYS B CA 1
ATOM 8212 C C . LYS D 1 219 ? 17.382 -37.020 18.599 1.00 33.84 219 LYS B C 1
ATOM 8213 O O . LYS D 1 219 ? 16.985 -36.756 17.468 1.00 35.75 219 LYS B O 1
ATOM 8219 N N . SER D 1 220 ? 18.663 -37.014 18.968 1.00 40.52 220 SER B N 1
ATOM 8220 C CA . SER D 1 220 ? 19.756 -36.822 18.039 1.00 41.07 220 SER B CA 1
ATOM 8221 C C . SER D 1 220 ? 20.485 -38.163 17.872 1.00 41.95 220 SER B C 1
ATOM 8222 O O . SER D 1 220 ? 19.862 -39.214 17.881 1.00 38.40 220 SER B O 1
ATOM 8225 N N . VAL D 1 221 ? 21.816 -38.118 17.801 1.00 40.90 221 VAL B N 1
ATOM 8226 C CA . VAL D 1 221 ? 22.620 -39.274 17.445 1.00 42.11 221 VAL B CA 1
ATOM 8227 C C . VAL D 1 221 ? 22.622 -40.329 18.556 1.00 39.88 221 VAL B C 1
ATOM 8228 O O . VAL D 1 221 ? 22.606 -41.505 18.249 1.00 47.56 221 VAL B O 1
ATOM 8232 N N . SER D 1 222 ? 22.594 -39.929 19.832 1.00 36.23 222 SER B N 1
ATOM 8233 C CA . SER D 1 222 ? 22.737 -40.904 20.903 1.00 36.35 222 SER B CA 1
ATOM 8234 C C . SER D 1 222 ? 21.483 -41.754 21.066 1.00 38.95 222 SER B C 1
ATOM 8235 O O . SER D 1 222 ? 21.562 -42.843 21.621 1.00 38.02 222 SER B O 1
ATOM 8238 N N . GLY D 1 223 ? 20.321 -41.225 20.669 1.00 36.31 223 GLY B N 1
ATOM 8239 C CA . GLY D 1 223 ? 19.071 -41.904 20.955 1.00 33.41 223 GLY B CA 1
ATOM 8240 C C . GLY D 1 223 ? 18.459 -41.520 22.301 1.00 39.54 223 GLY B C 1
ATOM 8241 O O . GLY D 1 223 ? 17.346 -41.931 22.585 1.00 44.07 223 GLY B O 1
ATOM 8242 N N . GLN D 1 224 ? 19.173 -40.753 23.138 1.00 38.50 224 GLN B N 1
ATOM 8243 C CA . GLN D 1 224 ? 18.577 -40.213 24.360 1.00 37.79 224 GLN B CA 1
ATOM 8244 C C . GLN D 1 224 ? 17.664 -39.031 24.033 1.00 39.67 224 GLN B C 1
ATOM 8245 O O . GLN D 1 224 ? 17.957 -38.246 23.137 1.00 38.52 224 GLN B O 1
ATOM 8251 N N . LYS D 1 225 ? 16.551 -38.917 24.769 1.00 38.30 225 LYS B N 1
ATOM 8252 C CA . LYS D 1 225 ? 15.643 -37.791 24.650 1.00 38.91 225 LYS B CA 1
ATOM 8253 C C . LYS D 1 225 ? 16.310 -36.515 25.167 1.00 35.37 225 LYS B C 1
ATOM 8254 O O . LYS D 1 225 ? 16.926 -36.524 26.227 1.00 35.36 225 LYS B O 1
ATOM 8260 N N . LEU D 1 226 ? 16.165 -35.440 24.382 1.00 30.70 226 LEU B N 1
ATOM 8261 C CA . LEU D 1 226 ? 16.679 -34.112 24.696 1.00 31.56 226 LEU B CA 1
ATOM 8262 C C . LEU D 1 226 ? 15.507 -33.136 24.692 1.00 33.05 226 LEU B C 1
ATOM 8263 O O . LEU D 1 226 ? 14.690 -33.153 23.769 1.00 33.83 226 LEU B O 1
ATOM 8268 N N . PRO D 1 227 ? 15.393 -32.247 25.705 1.00 33.31 227 PRO B N 1
ATOM 8269 C CA . PRO D 1 227 ? 14.302 -31.273 25.750 1.00 33.41 227 PRO B CA 1
ATOM 8270 C C . PRO D 1 227 ? 14.468 -30.259 24.626 1.00 34.77 227 PRO B C 1
ATOM 8271 O O . PRO D 1 227 ? 15.580 -29.809 24.347 1.00 34.36 227 PRO B O 1
ATOM 8275 N N . ILE D 1 228 ? 13.354 -29.930 23.971 1.00 32.80 228 ILE B N 1
ATOM 8276 C CA . ILE D 1 228 ? 13.333 -28.902 22.941 1.00 33.85 228 ILE B CA 1
ATOM 8277 C C . ILE D 1 228 ? 12.250 -27.884 23.293 1.00 34.06 228 ILE B C 1
ATOM 8278 O O . ILE D 1 228 ? 11.369 -28.160 24.097 1.00 37.53 228 ILE B O 1
ATOM 8283 N N . ARG D 1 229 ? 12.354 -26.696 22.694 1.00 33.51 229 ARG B N 1
ATOM 8284 C CA . ARG D 1 229 ? 11.467 -25.585 22.969 1.00 33.98 229 ARG B CA 1
ATOM 8285 C C . ARG D 1 229 ? 10.596 -25.338 21.744 1.00 33.59 229 ARG B C 1
ATOM 8286 O O . ARG D 1 229 ? 11.078 -25.397 20.605 1.00 33.06 229 ARG B O 1
ATOM 8294 N N . GLY D 1 230 ? 9.318 -25.055 21.996 1.00 30.99 230 GLY B N 1
ATOM 8295 C CA . GLY D 1 230 ? 8.416 -24.662 20.928 1.00 29.70 230 GLY B CA 1
ATOM 8296 C C . GLY D 1 230 ? 7.855 -23.280 21.198 1.00 31.09 230 GLY B C 1
ATOM 8297 O O . GLY D 1 230 ? 8.000 -22.757 22.292 1.00 32.50 230 GLY B O 1
ATOM 8298 N N . VAL D 1 231 ? 7.221 -22.697 20.182 1.00 29.92 231 VAL B N 1
ATOM 8299 C CA . VAL D 1 231 ? 6.640 -21.372 20.280 1.00 31.42 231 VAL B CA 1
ATOM 8300 C C . VAL D 1 231 ? 5.134 -21.498 20.028 1.00 36.49 231 VAL B C 1
ATOM 8301 O O . VAL D 1 231 ? 4.717 -21.945 18.956 1.00 33.57 231 VAL B O 1
ATOM 8305 N N . LYS D 1 232 ? 4.325 -21.102 21.025 1.00 37.21 232 LYS B N 1
ATOM 8306 C CA . LYS D 1 232 ? 2.875 -21.212 20.942 1.00 34.09 232 LYS B CA 1
ATOM 8307 C C . LYS D 1 232 ? 2.329 -20.173 19.952 1.00 33.46 232 LYS B C 1
ATOM 8308 O O . LYS D 1 232 ? 2.777 -19.025 19.948 1.00 28.49 232 LYS B O 1
ATOM 8314 N N . THR D 1 233 ? 1.367 -20.572 19.107 1.00 31.58 233 THR B N 1
ATOM 8315 C CA . THR D 1 233 ? 0.954 -19.709 18.004 1.00 35.96 233 THR B CA 1
ATOM 8316 C C . THR D 1 233 ? 0.212 -18.463 18.502 1.00 37.84 233 THR B C 1
ATOM 8317 O O . THR D 1 233 ? 0.330 -17.406 17.888 1.00 45.67 233 THR B O 1
ATOM 8321 N N . ASP D 1 234 ? -0.567 -18.576 19.588 1.00 42.53 234 ASP B N 1
ATOM 8322 C CA . ASP D 1 234 ? -1.461 -17.477 19.936 1.00 48.07 234 ASP B CA 1
ATOM 8323 C C . ASP D 1 234 ? -0.716 -16.319 20.589 1.00 51.96 234 ASP B C 1
ATOM 8324 O O . ASP D 1 234 ? -1.107 -15.182 20.372 1.00 62.53 234 ASP B O 1
ATOM 8329 N N . ASP D 1 235 ? 0.350 -16.591 21.359 1.00 49.20 235 ASP B N 1
ATOM 8330 C CA . ASP D 1 235 ? 0.971 -15.544 22.161 1.00 44.32 235 ASP B CA 1
ATOM 8331 C C . ASP D 1 235 ? 2.499 -15.604 22.112 1.00 45.18 235 ASP B C 1
ATOM 8332 O O . ASP D 1 235 ? 3.148 -14.866 22.844 1.00 47.20 235 ASP B O 1
ATOM 8337 N N . ALA D 1 236 ? 3.075 -16.502 21.294 1.00 36.99 236 ALA B N 1
ATOM 8338 C CA . ALA D 1 236 ? 4.520 -16.603 21.137 1.00 40.12 236 ALA B CA 1
ATOM 8339 C C . ALA D 1 236 ? 5.230 -16.992 22.443 1.00 37.56 236 ALA B C 1
ATOM 8340 O O . ALA D 1 236 ? 6.421 -16.737 22.588 1.00 39.68 236 ALA B O 1
ATOM 8342 N N . THR D 1 237 ? 4.533 -17.641 23.382 1.00 35.02 237 THR B N 1
ATOM 8343 C CA . THR D 1 237 ? 5.200 -18.248 24.528 1.00 39.26 237 THR B CA 1
ATOM 8344 C C . THR D 1 237 ? 6.202 -19.274 24.002 1.00 37.75 237 THR B C 1
ATOM 8345 O O . THR D 1 237 ? 5.855 -20.056 23.118 1.00 33.39 237 THR B O 1
ATOM 8349 N N . THR D 1 238 ? 7.414 -19.288 24.572 1.00 35.79 238 THR B N 1
ATOM 8350 C CA . THR D 1 238 ? 8.412 -20.312 24.285 1.00 35.03 238 THR B CA 1
ATOM 8351 C C . THR D 1 238 ? 8.530 -21.214 25.505 1.00 35.39 238 THR B C 1
ATOM 8352 O O . THR D 1 238 ? 8.724 -20.709 26.605 1.00 45.51 238 THR B O 1
ATOM 8356 N N . ALA D 1 239 ? 8.397 -22.533 25.321 1.00 33.38 239 ALA B N 1
ATOM 8357 C CA . ALA D 1 239 ? 8.498 -23.455 26.449 1.00 32.98 239 ALA B CA 1
ATOM 8358 C C . ALA D 1 239 ? 8.914 -24.831 25.939 1.00 34.20 239 ALA B C 1
ATOM 8359 O O . ALA D 1 239 ? 8.814 -25.104 24.738 1.00 32.56 239 ALA B O 1
ATOM 8361 N N . SER D 1 240 ? 9.342 -25.700 26.866 1.00 32.80 240 SER B N 1
ATOM 8362 C CA . SER D 1 240 ? 9.710 -27.071 26.539 1.00 34.72 240 SER B CA 1
ATOM 8363 C C . SER D 1 240 ? 8.649 -28.050 27.044 1.00 33.96 240 SER B C 1
ATOM 8364 O O . SER D 1 240 ? 8.836 -29.273 26.973 1.00 35.40 240 SER B O 1
ATOM 8367 N N . SER D 1 241 ? 7.508 -27.510 27.496 1.00 32.66 241 SER B N 1
ATOM 8368 C CA . SER D 1 241 ? 6.378 -28.353 27.850 1.00 34.84 241 SER B CA 1
ATOM 8369 C C . SER D 1 241 ? 5.138 -27.483 27.997 1.00 36.19 241 SER B C 1
ATOM 8370 O O . SER D 1 241 ? 5.240 -26.258 27.977 1.00 34.08 241 SER B O 1
ATOM 8373 N N . THR D 1 242 ? 3.974 -28.131 28.133 1.00 38.93 242 THR B N 1
ATOM 8374 C CA . THR D 1 242 ? 2.729 -27.393 28.312 1.00 38.42 242 THR B CA 1
ATOM 8375 C C . THR D 1 242 ? 1.764 -28.181 29.201 1.00 36.80 242 THR B C 1
ATOM 8376 O O . THR D 1 242 ? 1.705 -29.417 29.134 1.00 37.29 242 THR B O 1
ATOM 8380 N N . LEU D 1 243 ? 0.985 -27.428 29.985 1.00 38.42 243 LEU B N 1
ATOM 8381 C CA . LEU D 1 243 ? -0.129 -27.926 30.775 1.00 42.02 243 LEU B CA 1
ATOM 8382 C C . LEU D 1 243 ? -1.442 -27.618 30.055 1.00 43.58 243 LEU B C 1
ATOM 8383 O O . LEU D 1 243 ? -2.507 -27.934 30.573 1.00 43.93 243 LEU B O 1
ATOM 8388 N N . GLY D 1 244 ? -1.356 -26.984 28.877 1.00 44.58 244 GLY B N 1
ATOM 8389 C CA . GLY D 1 244 ? -2.533 -26.486 28.176 1.00 43.35 244 GLY B CA 1
ATOM 8390 C C . GLY D 1 244 ? -2.974 -27.427 27.052 1.00 40.87 244 GLY B C 1
ATOM 8391 O O . GLY D 1 244 ? -2.331 -28.441 26.774 1.00 37.46 244 GLY B O 1
ATOM 8392 N N . LYS D 1 245 ? -4.080 -27.057 26.401 1.00 38.58 245 LYS B N 1
ATOM 8393 C CA . LYS D 1 245 ? -4.618 -27.782 25.265 1.00 40.92 245 LYS B CA 1
ATOM 8394 C C . LYS D 1 245 ? -5.402 -26.782 24.421 1.00 37.96 245 LYS B C 1
ATOM 8395 O O . LYS D 1 245 ? -5.525 -25.627 24.814 1.00 37.27 245 LYS B O 1
ATOM 8401 N N . ALA D 1 246 ? -5.945 -27.239 23.288 1.00 35.34 246 ALA B N 1
ATOM 8402 C CA . ALA D 1 246 ? -6.530 -26.333 22.302 1.00 39.52 246 ALA B CA 1
ATOM 8403 C C . ALA D 1 246 ? -5.480 -25.281 21.943 1.00 42.53 246 ALA B C 1
ATOM 8404 O O . ALA D 1 246 ? -5.743 -24.073 21.932 1.00 39.46 246 ALA B O 1
ATOM 8406 N N . GLU D 1 247 ? -4.260 -25.762 21.670 1.00 41.90 247 GLU B N 1
ATOM 8407 C CA . GLU D 1 247 ? -3.156 -24.866 21.356 1.00 40.57 247 GLU B CA 1
ATOM 8408 C C . GLU D 1 247 ? -2.215 -25.581 20.396 1.00 38.50 247 GLU B C 1
ATOM 8409 O O . GLU D 1 247 ? -2.299 -26.801 20.240 1.00 38.69 247 GLU B O 1
ATOM 8415 N N . ALA D 1 248 ? -1.369 -24.794 19.718 1.00 35.48 248 ALA B N 1
ATOM 8416 C CA . ALA D 1 248 ? -0.429 -25.342 18.757 1.00 36.05 248 ALA B CA 1
ATOM 8417 C C . ALA D 1 248 ? 0.949 -24.727 19.013 1.00 34.24 248 ALA B C 1
ATOM 8418 O O . ALA D 1 248 ? 1.054 -23.540 19.321 1.00 33.46 248 ALA B O 1
ATOM 8420 N N . TRP D 1 249 ? 1.990 -25.544 18.832 1.00 32.26 249 TRP B N 1
ATOM 8421 C CA . TRP D 1 249 ? 3.367 -25.198 19.143 1.00 30.76 249 TRP B CA 1
ATOM 8422 C C . TRP D 1 249 ? 4.227 -25.427 17.908 1.00 29.09 249 TRP B C 1
ATOM 8423 O O . TRP D 1 249 ? 4.126 -26.487 17.290 1.00 28.60 249 TRP B O 1
ATOM 8434 N N . ALA D 1 250 ? 5.039 -24.421 17.558 1.00 30.22 250 ALA B N 1
ATOM 8435 C CA . ALA D 1 250 ? 5.911 -24.472 16.395 1.00 32.78 250 ALA B CA 1
ATOM 8436 C C . ALA D 1 250 ? 7.348 -24.776 16.832 1.00 34.69 250 ALA B C 1
ATOM 8437 O O . ALA D 1 250 ? 7.853 -24.160 17.766 1.00 29.82 250 ALA B O 1
ATOM 8439 N N . PHE D 1 251 ? 8.004 -25.711 16.130 1.00 33.47 251 PHE B N 1
ATOM 8440 C CA . PHE D 1 251 ? 9.348 -26.156 16.481 1.00 32.61 251 PHE B CA 1
ATOM 8441 C C . PHE D 1 251 ? 10.255 -26.108 15.262 1.00 33.86 251 PHE B C 1
ATOM 8442 O O . PHE D 1 251 ? 9.837 -26.431 14.146 1.00 30.66 251 PHE B O 1
ATOM 8450 N N . ASP D 1 252 ? 11.506 -25.709 15.514 1.00 36.89 252 ASP B N 1
ATOM 8451 C CA . ASP D 1 252 ? 12.590 -25.843 14.559 1.00 37.05 252 ASP B CA 1
ATOM 8452 C C . ASP D 1 252 ? 13.242 -27.196 14.807 1.00 33.34 252 ASP B C 1
ATOM 8453 O O . ASP D 1 252 ? 13.825 -27.409 15.860 1.00 34.38 252 ASP B O 1
ATOM 8458 N N . ILE D 1 253 ? 13.158 -28.110 13.838 1.00 35.62 253 ILE B N 1
ATOM 8459 C CA . ILE D 1 253 ? 13.568 -29.478 14.115 1.00 35.81 253 ILE B CA 1
ATOM 8460 C C . ILE D 1 253 ? 14.767 -29.883 13.253 1.00 35.46 253 ILE B C 1
ATOM 8461 O O . ILE D 1 253 ? 15.131 -31.066 13.238 1.00 37.18 253 ILE B O 1
ATOM 8466 N N . LYS D 1 254 ? 15.364 -28.917 12.535 1.00 36.54 254 LYS B N 1
ATOM 8467 C CA A LYS D 1 254 ? 16.529 -29.170 11.697 0.50 39.98 254 LYS B CA 1
ATOM 8468 C CA B LYS D 1 254 ? 16.515 -29.191 11.690 0.50 41.59 254 LYS B CA 1
ATOM 8469 C C . LYS D 1 254 ? 17.613 -29.838 12.534 1.00 37.15 254 LYS B C 1
ATOM 8470 O O . LYS D 1 254 ? 17.986 -29.334 13.579 1.00 39.41 254 LYS B O 1
ATOM 8481 N N . GLY D 1 255 ? 18.107 -30.984 12.072 1.00 41.96 255 GLY B N 1
ATOM 8482 C CA . GLY D 1 255 ? 19.217 -31.641 12.731 1.00 38.69 255 GLY B CA 1
ATOM 8483 C C . GLY D 1 255 ? 18.801 -32.773 13.670 1.00 39.59 255 GLY B C 1
ATOM 8484 O O . GLY D 1 255 ? 19.646 -33.570 14.067 1.00 42.89 255 GLY B O 1
ATOM 8485 N N . PHE D 1 256 ? 17.516 -32.848 14.040 1.00 33.63 256 PHE B N 1
ATOM 8486 C CA . PHE D 1 256 ? 17.067 -33.926 14.914 1.00 34.64 256 PHE B CA 1
ATOM 8487 C C . PHE D 1 256 ? 16.748 -35.169 14.081 1.00 34.27 256 PHE B C 1
ATOM 8488 O O . PHE D 1 256 ? 16.449 -35.075 12.894 1.00 36.38 256 PHE B O 1
ATOM 8496 N N . LYS D 1 257 ? 16.770 -36.331 14.732 1.00 36.00 257 LYS B N 1
ATOM 8497 C CA . LYS D 1 257 ? 16.400 -37.580 14.092 1.00 39.12 257 LYS B CA 1
ATOM 8498 C C . LYS D 1 257 ? 14.925 -37.849 14.344 1.00 37.59 257 LYS B C 1
ATOM 8499 O O . LYS D 1 257 ? 14.224 -38.298 13.442 1.00 41.47 257 LYS B O 1
ATOM 8505 N N . GLU D 1 258 ? 14.466 -37.580 15.573 1.00 36.44 258 GLU B N 1
ATOM 8506 C CA . GLU D 1 258 ? 13.078 -37.857 15.909 1.00 38.44 258 GLU B CA 1
ATOM 8507 C C . GLU D 1 258 ? 12.553 -36.802 16.864 1.00 36.06 258 GLU B C 1
ATOM 8508 O O . GLU D 1 258 ? 13.324 -36.197 17.611 1.00 35.73 258 GLU B O 1
ATOM 8514 N N . ILE D 1 259 ? 11.225 -36.650 16.865 1.00 34.06 259 ILE B N 1
ATOM 8515 C CA . ILE D 1 259 ? 10.545 -35.733 17.764 1.00 31.00 259 ILE B CA 1
ATOM 8516 C C . ILE D 1 259 ? 9.497 -36.528 18.526 1.00 36.18 259 ILE B C 1
ATOM 8517 O O . ILE D 1 259 ? 8.737 -37.297 17.938 1.00 39.83 259 ILE B O 1
ATOM 8522 N N . ILE D 1 260 ? 9.480 -36.349 19.848 1.00 34.33 260 ILE B N 1
ATOM 8523 C CA . ILE D 1 260 ? 8.535 -37.062 20.683 1.00 35.86 260 ILE B CA 1
ATOM 8524 C C . ILE D 1 260 ? 7.785 -36.027 21.513 1.00 37.31 260 ILE B C 1
ATOM 8525 O O . ILE D 1 260 ? 8.394 -35.109 22.068 1.00 34.02 260 ILE B O 1
ATOM 8530 N N . MET D 1 261 ? 6.459 -36.194 21.570 1.00 34.46 261 MET B N 1
ATOM 8531 C CA . MET D 1 261 ? 5.605 -35.351 22.383 1.00 38.83 261 MET B CA 1
ATOM 8532 C C . MET D 1 261 ? 5.010 -36.233 23.475 1.00 39.93 261 MET B C 1
ATOM 8533 O O . MET D 1 261 ? 4.000 -36.897 23.252 1.00 40.18 261 MET B O 1
ATOM 8538 N N . GLU D 1 262 ? 5.650 -36.247 24.645 1.00 38.92 262 GLU B N 1
ATOM 8539 C CA . GLU D 1 262 ? 5.327 -37.221 25.676 1.00 39.37 262 GLU B CA 1
ATOM 8540 C C . GLU D 1 262 ? 4.219 -36.691 26.577 1.00 39.31 262 GLU B C 1
ATOM 8541 O O . GLU D 1 262 ? 4.312 -35.579 27.101 1.00 37.08 262 GLU B O 1
ATOM 8547 N N . ILE D 1 263 ? 3.169 -37.505 26.774 1.00 34.58 263 ILE B N 1
ATOM 8548 C CA . ILE D 1 263 ? 2.207 -37.176 27.808 1.00 38.60 263 ILE B CA 1
ATOM 8549 C C . ILE D 1 263 ? 2.768 -37.667 29.136 1.00 41.05 263 ILE B C 1
ATOM 8550 O O . ILE D 1 263 ? 2.890 -38.871 29.356 1.00 42.07 263 ILE B O 1
ATOM 8555 N N . ILE D 1 264 ? 3.123 -36.700 29.989 1.00 46.04 264 ILE B N 1
ATOM 8556 C CA . ILE D 1 264 ? 3.753 -36.918 31.283 1.00 43.78 264 ILE B CA 1
ATOM 8557 C C . ILE D 1 264 ? 2.664 -37.347 32.259 1.00 49.28 264 ILE B C 1
ATOM 8558 O O . ILE D 1 264 ? 2.875 -38.222 33.087 1.00 49.82 264 ILE B O 1
ATOM 8563 N N . SER D 1 265 ? 1.499 -36.702 32.158 1.00 50.80 265 SER B N 1
ATOM 8564 C CA . SER D 1 265 ? 0.361 -37.033 32.998 1.00 47.00 265 SER B CA 1
ATOM 8565 C C . SER D 1 265 ? -0.924 -36.585 32.309 1.00 51.92 265 SER B C 1
ATOM 8566 O O . SER D 1 265 ? -0.898 -35.688 31.451 1.00 47.31 265 SER B O 1
ATOM 8569 N N . ILE D 1 266 ? -2.039 -37.211 32.719 1.00 51.67 266 ILE B N 1
ATOM 8570 C CA . ILE D 1 266 ? -3.359 -36.935 32.179 1.00 48.20 266 ILE B CA 1
ATOM 8571 C C . ILE D 1 266 ? -4.412 -37.452 33.168 1.00 53.09 266 ILE B C 1
ATOM 8572 O O . ILE D 1 266 ? -4.252 -38.537 33.706 1.00 51.64 266 ILE B O 1
ATOM 8577 N N . THR D 1 267 ? -5.451 -36.650 33.439 1.00 55.44 267 THR B N 1
ATOM 8578 C CA . THR D 1 267 ? -6.624 -37.105 34.172 1.00 55.50 267 THR B CA 1
ATOM 8579 C C . THR D 1 267 ? -7.875 -36.462 33.580 1.00 62.35 267 THR B C 1
ATOM 8580 O O . THR D 1 267 ? -7.840 -35.336 33.075 1.00 51.99 267 THR B O 1
ATOM 8584 N N . GLY D 1 268 ? -8.993 -37.199 33.670 1.00 62.22 268 GLY B N 1
ATOM 8585 C CA . GLY D 1 268 ? -10.319 -36.644 33.460 1.00 52.89 268 GLY B CA 1
ATOM 8586 C C . GLY D 1 268 ? -10.671 -36.471 31.981 1.00 51.67 268 GLY B C 1
ATOM 8587 O O . GLY D 1 268 ? -11.299 -35.485 31.603 1.00 61.08 268 GLY B O 1
ATOM 8588 N N . GLY D 1 269 ? -10.272 -37.432 31.149 1.00 47.45 269 GLY B N 1
ATOM 8589 C CA . GLY D 1 269 ? -10.552 -37.347 29.728 1.00 46.48 269 GLY B CA 1
ATOM 8590 C C . GLY D 1 269 ? -9.364 -37.843 28.906 1.00 56.82 269 GLY B C 1
ATOM 8591 O O . GLY D 1 269 ? -8.449 -38.474 29.428 1.00 56.21 269 GLY B O 1
ATOM 8592 N N . THR D 1 270 ? -9.384 -37.549 27.603 1.00 58.98 270 THR B N 1
ATOM 8593 C CA . THR D 1 270 ? -8.342 -38.030 26.714 1.00 56.32 270 THR B CA 1
ATOM 8594 C C . THR D 1 270 ? -7.673 -36.838 26.024 1.00 59.15 270 THR B C 1
ATOM 8595 O O . THR D 1 270 ? -8.169 -35.706 26.083 1.00 49.41 270 THR B O 1
ATOM 8599 N N . LEU D 1 271 ? -6.537 -37.119 25.364 1.00 56.54 271 LEU B N 1
ATOM 8600 C CA . LEU D 1 271 ? -5.774 -36.082 24.695 1.00 47.18 271 LEU B CA 1
ATOM 8601 C C . LEU D 1 271 ? -5.210 -36.628 23.389 1.00 39.62 271 LEU B C 1
ATOM 8602 O O . LEU D 1 271 ? -4.697 -37.736 23.351 1.00 43.29 271 LEU B O 1
ATOM 8607 N N . SER D 1 272 ? -5.335 -35.832 22.332 1.00 37.39 272 SER B N 1
ATOM 8608 C CA A SER D 1 272 ? -4.686 -36.107 21.063 0.50 38.46 272 SER B CA 1
ATOM 8609 C CA B SER D 1 272 ? -4.688 -36.106 21.065 0.50 40.22 272 SER B CA 1
ATOM 8610 C C . SER D 1 272 ? -3.549 -35.105 20.864 1.00 39.07 272 SER B C 1
ATOM 8611 O O . SER D 1 272 ? -3.659 -33.949 21.271 1.00 36.88 272 SER B O 1
ATOM 8616 N N . VAL D 1 273 ? -2.465 -35.564 20.223 1.00 38.75 273 VAL B N 1
ATOM 8617 C CA . VAL D 1 273 ? -1.305 -34.744 19.903 1.00 36.50 273 VAL B CA 1
ATOM 8618 C C . VAL D 1 273 ? -0.871 -35.114 18.491 1.00 34.86 273 VAL B C 1
ATOM 8619 O O . VAL D 1 273 ? -0.423 -36.228 18.239 1.00 39.10 273 VAL B O 1
ATOM 8623 N N . LYS D 1 274 ? -1.037 -34.173 17.563 1.00 37.04 274 LYS B N 1
ATOM 8624 C CA . LYS D 1 274 ? -0.788 -34.448 16.156 1.00 41.69 274 LYS B CA 1
ATOM 8625 C C . LYS D 1 274 ? -0.126 -33.217 15.557 1.00 42.16 274 LYS B C 1
ATOM 8626 O O . LYS D 1 274 ? -0.393 -32.102 16.014 1.00 38.55 274 LYS B O 1
ATOM 8632 N N . GLY D 1 275 ? 0.685 -33.433 14.513 1.00 38.14 275 GLY B N 1
ATOM 8633 C CA . GLY D 1 275 ? 1.361 -32.308 13.898 1.00 41.19 275 GLY B CA 1
ATOM 8634 C C . GLY D 1 275 ? 1.540 -32.443 12.392 1.00 38.94 275 GLY B C 1
ATOM 8635 O O . GLY D 1 275 ? 1.208 -33.479 11.802 1.00 39.37 275 GLY B O 1
ATOM 8636 N N . THR D 1 276 ? 2.114 -31.381 11.813 1.00 33.33 276 THR B N 1
ATOM 8637 C CA . THR D 1 276 ? 2.515 -31.329 10.418 1.00 34.26 276 THR B CA 1
ATOM 8638 C C . THR D 1 276 ? 3.971 -30.879 10.348 1.00 34.77 276 THR B C 1
ATOM 8639 O O . THR D 1 276 ? 4.316 -29.825 10.897 1.00 39.78 276 THR B O 1
ATOM 8643 N N . ALA D 1 277 ? 4.804 -31.691 9.696 1.00 33.08 277 ALA B N 1
ATOM 8644 C CA . ALA D 1 277 ? 6.218 -31.412 9.486 1.00 37.94 277 ALA B CA 1
ATOM 8645 C C . ALA D 1 277 ? 6.407 -30.912 8.062 1.00 42.91 277 ALA B C 1
ATOM 8646 O O . ALA D 1 277 ? 5.801 -31.441 7.135 1.00 45.68 277 ALA B O 1
ATOM 8648 N N . VAL D 1 278 ? 7.235 -29.880 7.911 1.00 34.16 278 VAL B N 1
ATOM 8649 C CA A VAL D 1 278 ? 7.449 -29.255 6.623 0.50 36.62 278 VAL B CA 1
ATOM 8650 C CA B VAL D 1 278 ? 7.450 -29.267 6.617 0.50 39.21 278 VAL B CA 1
ATOM 8651 C C . VAL D 1 278 ? 8.953 -29.097 6.429 1.00 39.35 278 VAL B C 1
ATOM 8652 O O . VAL D 1 278 ? 9.677 -28.787 7.376 1.00 39.93 278 VAL B O 1
ATOM 8659 N N . SER D 1 279 ? 9.407 -29.335 5.200 1.00 45.26 279 SER B N 1
ATOM 8660 C CA . SER D 1 279 ? 10.797 -29.133 4.834 1.00 56.60 279 SER B CA 1
ATOM 8661 C C . SER D 1 279 ? 11.117 -27.623 4.820 1.00 66.66 279 SER B C 1
ATOM 8662 O O . SER D 1 279 ? 10.231 -26.742 4.750 1.00 63.51 279 SER B O 1
ATOM 8666 N N . MET E 1 1 ? 22.414 -77.222 -53.893 1.00 69.09 1 MET E N 1
ATOM 8667 C CA . MET E 1 1 ? 21.299 -76.276 -54.197 1.00 67.03 1 MET E CA 1
ATOM 8668 C C . MET E 1 1 ? 19.991 -76.870 -53.673 1.00 70.19 1 MET E C 1
ATOM 8669 O O . MET E 1 1 ? 19.215 -77.414 -54.461 1.00 76.31 1 MET E O 1
ATOM 8671 N N . VAL E 1 2 ? 19.752 -76.772 -52.348 1.00 68.51 2 VAL E N 1
ATOM 8672 C CA . VAL E 1 2 ? 18.533 -77.298 -51.746 1.00 63.24 2 VAL E CA 1
ATOM 8673 C C . VAL E 1 2 ? 17.405 -76.260 -51.709 1.00 64.73 2 VAL E C 1
ATOM 8674 O O . VAL E 1 2 ? 17.612 -75.044 -51.626 1.00 60.48 2 VAL E O 1
ATOM 8678 N N . LYS E 1 3 ? 16.184 -76.800 -51.735 1.00 58.68 3 LYS E N 1
ATOM 8679 C CA . LYS E 1 3 ? 14.935 -76.053 -51.701 1.00 52.47 3 LYS E CA 1
ATOM 8680 C C . LYS E 1 3 ? 14.418 -76.015 -50.265 1.00 51.34 3 LYS E C 1
ATOM 8681 O O . LYS E 1 3 ? 14.532 -77.001 -49.548 1.00 56.86 3 LYS E O 1
ATOM 8687 N N . TYR E 1 4 ? 13.895 -74.852 -49.846 1.00 52.48 4 TYR E N 1
ATOM 8688 C CA . TYR E 1 4 ? 13.427 -74.642 -48.478 1.00 47.60 4 TYR E CA 1
ATOM 8689 C C . TYR E 1 4 ? 11.908 -74.779 -48.432 1.00 42.58 4 TYR E C 1
ATOM 8690 O O . TYR E 1 4 ? 11.280 -74.968 -49.472 1.00 50.54 4 TYR E O 1
ATOM 8699 N N . GLN E 1 5 ? 11.335 -74.621 -47.230 1.00 43.31 5 GLN E N 1
ATOM 8700 C CA A GLN E 1 5 ? 9.927 -74.885 -46.996 0.50 42.67 5 GLN E CA 1
ATOM 8701 C CA B GLN E 1 5 ? 9.929 -74.884 -46.965 0.50 43.43 5 GLN E CA 1
ATOM 8702 C C . GLN E 1 5 ? 9.059 -73.657 -47.268 1.00 42.98 5 GLN E C 1
ATOM 8703 O O . GLN E 1 5 ? 7.849 -73.779 -47.417 1.00 46.69 5 GLN E O 1
ATOM 8714 N N . TYR E 1 6 ? 9.654 -72.472 -47.341 1.00 35.05 6 TYR E N 1
ATOM 8715 C CA . TYR E 1 6 ? 8.844 -71.285 -47.646 1.00 39.41 6 TYR E CA 1
ATOM 8716 C C . TYR E 1 6 ? 8.701 -71.170 -49.164 1.00 36.83 6 TYR E C 1
ATOM 8717 O O . TYR E 1 6 ? 9.522 -71.701 -49.903 1.00 34.87 6 TYR E O 1
ATOM 8726 N N . GLU E 1 7 ? 7.678 -70.448 -49.622 1.00 37.01 7 GLU E N 1
ATOM 8727 C CA . GLU E 1 7 ? 7.481 -70.267 -51.048 1.00 39.93 7 GLU E CA 1
ATOM 8728 C C . GLU E 1 7 ? 7.169 -68.807 -51.365 1.00 36.57 7 GLU E C 1
ATOM 8729 O O . GLU E 1 7 ? 6.274 -68.227 -50.767 1.00 37.50 7 GLU E O 1
ATOM 8735 N N . PHE E 1 8 ? 7.895 -68.234 -52.328 1.00 34.00 8 PHE E N 1
ATOM 8736 C CA . PHE E 1 8 ? 7.634 -66.855 -52.696 1.00 33.21 8 PHE E CA 1
ATOM 8737 C C . PHE E 1 8 ? 6.264 -66.745 -53.359 1.00 35.61 8 PHE E C 1
ATOM 8738 O O . PHE E 1 8 ? 5.944 -67.538 -54.233 1.00 42.19 8 PHE E O 1
ATOM 8746 N N . PRO E 1 9 ? 5.416 -65.765 -52.977 1.00 37.33 9 PRO E N 1
ATOM 8747 C CA . PRO E 1 9 ? 4.153 -65.541 -53.692 1.00 32.40 9 PRO E CA 1
ATOM 8748 C C . PRO E 1 9 ? 4.452 -64.999 -55.090 1.00 34.03 9 PRO E C 1
ATOM 8749 O O . PRO E 1 9 ? 5.567 -64.534 -55.359 1.00 34.59 9 PRO E O 1
ATOM 8753 N N . LEU E 1 10 ? 3.453 -65.070 -55.976 1.00 34.36 10 LEU E N 1
ATOM 8754 C CA . LEU E 1 10 ? 3.574 -64.573 -57.342 1.00 40.71 10 LEU E CA 1
ATOM 8755 C C . LEU E 1 10 ? 2.673 -63.350 -57.452 1.00 39.06 10 LEU E C 1
ATOM 8756 O O . LEU E 1 10 ? 1.616 -63.332 -56.835 1.00 38.23 10 LEU E O 1
ATOM 8761 N N . ASP E 1 11 ? 3.086 -62.352 -58.241 1.00 36.21 11 ASP E N 1
ATOM 8762 C CA . ASP E 1 11 ? 2.210 -61.222 -58.505 1.00 40.05 11 ASP E CA 1
ATOM 8763 C C . ASP E 1 11 ? 1.168 -61.614 -59.559 1.00 44.47 11 ASP E C 1
ATOM 8764 O O . ASP E 1 11 ? 1.109 -62.767 -59.991 1.00 40.96 11 ASP E O 1
ATOM 8769 N N . LYS E 1 12 ? 0.363 -60.629 -59.980 1.00 43.88 12 LYS E N 1
ATOM 8770 C CA . LYS E 1 12 ? -0.740 -60.809 -60.912 1.00 49.40 12 LYS E CA 1
ATOM 8771 C C . LYS E 1 12 ? -0.230 -61.430 -62.215 1.00 51.91 12 LYS E C 1
ATOM 8772 O O . LYS E 1 12 ? -0.920 -62.260 -62.810 1.00 50.30 12 LYS E O 1
ATOM 8778 N N . ALA E 1 13 ? 0.991 -61.050 -62.622 1.00 41.74 13 ALA E N 1
ATOM 8779 C CA . ALA E 1 13 ? 1.573 -61.491 -63.877 1.00 41.43 13 ALA E CA 1
ATOM 8780 C C . ALA E 1 13 ? 2.393 -62.765 -63.677 1.00 40.97 13 ALA E C 1
ATOM 8781 O O . ALA E 1 13 ? 3.150 -63.135 -64.557 1.00 44.92 13 ALA E O 1
ATOM 8783 N N . GLY E 1 14 ? 2.285 -63.399 -62.506 1.00 46.83 14 GLY E N 1
ATOM 8784 C CA . GLY E 1 14 ? 3.019 -64.625 -62.219 1.00 36.88 14 GLY E CA 1
ATOM 8785 C C . GLY E 1 14 ? 4.495 -64.424 -61.854 1.00 42.19 14 GLY E C 1
ATOM 8786 O O . GLY E 1 14 ? 5.239 -65.399 -61.833 1.00 45.48 14 GLY E O 1
ATOM 8787 N N . LYS E 1 15 ? 4.927 -63.196 -61.517 1.00 37.62 15 LYS E N 1
ATOM 8788 C CA . LYS E 1 15 ? 6.315 -62.969 -61.116 1.00 38.01 15 LYS E CA 1
ATOM 8789 C C . LYS E 1 15 ? 6.502 -63.181 -59.611 1.00 39.03 15 LYS E C 1
ATOM 8790 O O . LYS E 1 15 ? 5.779 -62.608 -58.793 1.00 38.76 15 LYS E O 1
ATOM 8796 N N . ALA E 1 16 ? 7.465 -64.049 -59.260 1.00 37.82 16 ALA E N 1
ATOM 8797 C CA . ALA E 1 16 ? 7.806 -64.363 -57.878 1.00 35.94 16 ALA E CA 1
ATOM 8798 C C . ALA E 1 16 ? 8.569 -63.180 -57.279 1.00 36.03 16 ALA E C 1
ATOM 8799 O O . ALA E 1 16 ? 9.308 -62.496 -57.982 1.00 40.37 16 ALA E O 1
ATOM 8801 N N . GLY E 1 17 ? 8.380 -62.943 -55.978 1.00 34.29 17 GLY E N 1
ATOM 8802 C CA . GLY E 1 17 ? 9.111 -61.901 -55.265 1.00 31.13 17 GLY E CA 1
ATOM 8803 C C . GLY E 1 17 ? 9.135 -62.242 -53.773 1.00 31.80 17 GLY E C 1
ATOM 8804 O O . GLY E 1 17 ? 8.224 -62.923 -53.280 1.00 30.25 17 GLY E O 1
ATOM 8805 N N . ALA E 1 18 ? 10.178 -61.762 -53.067 1.00 30.98 18 ALA E N 1
ATOM 8806 C CA . ALA E 1 18 ? 10.263 -61.995 -51.636 1.00 29.13 18 ALA E CA 1
ATOM 8807 C C . ALA E 1 18 ? 9.438 -60.950 -50.881 1.00 30.49 18 ALA E C 1
ATOM 8808 O O . ALA E 1 18 ? 9.988 -60.162 -50.115 1.00 31.17 18 ALA E O 1
ATOM 8810 N N . VAL E 1 19 ? 8.113 -60.970 -51.096 1.00 26.58 19 VAL E N 1
ATOM 8811 C CA . VAL E 1 19 ? 7.211 -59.908 -50.665 1.00 27.29 19 VAL E CA 1
ATOM 8812 C C . VAL E 1 19 ? 6.020 -60.528 -49.962 1.00 28.94 19 VAL E C 1
ATOM 8813 O O . VAL E 1 19 ? 5.799 -61.734 -50.062 1.00 29.62 19 VAL E O 1
ATOM 8817 N N . LYS E 1 20 ? 5.267 -59.676 -49.247 1.00 28.05 20 LYS E N 1
ATOM 8818 C CA . LYS E 1 20 ? 3.975 -60.016 -48.684 1.00 26.05 20 LYS E CA 1
ATOM 8819 C C . LYS E 1 20 ? 2.937 -59.049 -49.234 1.00 28.75 20 LYS E C 1
ATOM 8820 O O . LYS E 1 20 ? 3.263 -57.900 -49.522 1.00 29.50 20 LYS E O 1
ATOM 8826 N N . PRO E 1 21 ? 1.681 -59.503 -49.458 1.00 30.37 21 PRO E N 1
ATOM 8827 C CA . PRO E 1 21 ? 0.614 -58.614 -49.939 1.00 30.37 21 PRO E CA 1
ATOM 8828 C C . PRO E 1 21 ? 0.045 -57.849 -48.736 1.00 30.91 21 PRO E C 1
ATOM 8829 O O . PRO E 1 21 ? 0.138 -58.324 -47.598 1.00 31.18 21 PRO E O 1
ATOM 8833 N N . TYR E 1 22 ? -0.548 -56.674 -48.987 1.00 29.02 22 TYR E N 1
ATOM 8834 C CA . TYR E 1 22 ? -1.243 -55.959 -47.920 1.00 29.91 22 TYR E CA 1
ATOM 8835 C C . TYR E 1 22 ? -2.266 -55.018 -48.539 1.00 31.73 22 TYR E C 1
ATOM 8836 O O . TYR E 1 22 ? -2.319 -54.887 -49.767 1.00 34.37 22 TYR E O 1
ATOM 8845 N N . ARG E 1 23 ? -3.028 -54.352 -47.665 1.00 33.23 23 ARG E N 1
ATOM 8846 C CA . ARG E 1 23 ? -4.211 -53.562 -47.986 1.00 33.47 23 ARG E CA 1
ATOM 8847 C C . ARG E 1 23 ? -5.404 -54.518 -48.104 1.00 39.22 23 ARG E C 1
ATOM 8848 O O . ARG E 1 23 ? -5.232 -55.723 -48.244 1.00 35.50 23 ARG E O 1
ATOM 8856 N N . GLY E 1 24 ? -6.618 -53.971 -48.006 1.00 44.75 24 GLY E N 1
ATOM 8857 C CA . GLY E 1 24 ? -7.824 -54.772 -47.876 1.00 48.22 24 GLY E CA 1
ATOM 8858 C C . GLY E 1 24 ? -7.956 -55.799 -49.000 1.00 50.51 24 GLY E C 1
ATOM 8859 O O . GLY E 1 24 ? -8.261 -56.968 -48.731 1.00 49.97 24 GLY E O 1
ATOM 8860 N N . GLY E 1 25 ? -7.680 -55.351 -50.232 1.00 41.07 25 GLY E N 1
ATOM 8861 C CA . GLY E 1 25 ? -7.741 -56.210 -51.402 1.00 42.70 25 GLY E CA 1
ATOM 8862 C C . GLY E 1 25 ? -6.414 -56.876 -51.786 1.00 45.86 25 GLY E C 1
ATOM 8863 O O . GLY E 1 25 ? -6.295 -57.398 -52.900 1.00 50.94 25 GLY E O 1
ATOM 8864 N N . LYS E 1 26 ? -5.407 -56.834 -50.891 1.00 39.37 26 LYS E N 1
ATOM 8865 C CA A LYS E 1 26 ? -4.150 -57.549 -51.080 0.50 34.62 26 LYS E CA 1
ATOM 8866 C CA B LYS E 1 26 ? -4.138 -57.534 -51.062 0.50 35.01 26 LYS E CA 1
ATOM 8867 C C . LYS E 1 26 ? -3.522 -57.188 -52.421 1.00 35.41 26 LYS E C 1
ATOM 8868 O O . LYS E 1 26 ? -2.902 -58.027 -53.080 1.00 31.58 26 LYS E O 1
ATOM 8879 N N . ASN E 1 27 ? -3.659 -55.916 -52.814 1.00 33.90 27 ASN E N 1
ATOM 8880 C CA . ASN E 1 27 ? -3.190 -55.482 -54.114 1.00 33.13 27 ASN E CA 1
ATOM 8881 C C . ASN E 1 27 ? -1.982 -54.567 -53.971 1.00 32.10 27 ASN E C 1
ATOM 8882 O O . ASN E 1 27 ? -1.612 -53.850 -54.915 1.00 34.98 27 ASN E O 1
ATOM 8887 N N . ASP E 1 28 ? -1.322 -54.606 -52.814 1.00 31.90 28 ASP E N 1
ATOM 8888 C CA . ASP E 1 28 ? -0.024 -53.937 -52.689 1.00 29.92 28 ASP E CA 1
ATOM 8889 C C . ASP E 1 28 ? 0.990 -54.943 -52.146 1.00 27.35 28 ASP E C 1
ATOM 8890 O O . ASP E 1 28 ? 0.588 -55.992 -51.646 1.00 29.88 28 ASP E O 1
ATOM 8895 N N . PHE E 1 29 ? 2.286 -54.618 -52.222 1.00 27.15 29 PHE E N 1
ATOM 8896 C CA . PHE E 1 29 ? 3.322 -55.567 -51.838 1.00 29.90 29 PHE E CA 1
ATOM 8897 C C . PHE E 1 29 ? 4.372 -54.865 -50.976 1.00 27.82 29 PHE E C 1
ATOM 8898 O O . PHE E 1 29 ? 4.651 -53.683 -51.182 1.00 26.33 29 PHE E O 1
ATOM 8906 N N . VAL E 1 30 ? 5.024 -55.629 -50.091 1.00 26.07 30 VAL E N 1
ATOM 8907 C CA . VAL E 1 30 ? 6.101 -55.089 -49.277 1.00 25.00 30 VAL E CA 1
ATOM 8908 C C . VAL E 1 30 ? 7.131 -56.198 -49.037 1.00 26.24 30 VAL E C 1
ATOM 8909 O O . VAL E 1 30 ? 6.755 -57.355 -48.849 1.00 24.15 30 VAL E O 1
ATOM 8913 N N . THR E 1 31 ? 8.422 -55.851 -49.027 1.00 25.25 31 THR E N 1
ATOM 8914 C CA . THR E 1 31 ? 9.503 -56.803 -48.783 1.00 27.57 31 THR E CA 1
ATOM 8915 C C . THR E 1 31 ? 9.800 -56.855 -47.282 1.00 30.10 31 THR E C 1
ATOM 8916 O O . THR E 1 31 ? 10.229 -55.857 -46.698 1.00 27.24 31 THR E O 1
ATOM 8920 N N . PRO E 1 32 ? 9.590 -58.010 -46.601 1.00 29.18 32 PRO E N 1
ATOM 8921 C CA . PRO E 1 32 ? 9.975 -58.121 -45.194 1.00 29.62 32 PRO E CA 1
ATOM 8922 C C . PRO E 1 32 ? 11.498 -58.149 -45.088 1.00 31.59 32 PRO E C 1
ATOM 8923 O O . PRO E 1 32 ? 12.156 -58.905 -45.810 1.00 31.02 32 PRO E O 1
ATOM 8927 N N . VAL E 1 33 ? 12.032 -57.341 -44.158 1.00 24.90 33 VAL E N 1
ATOM 8928 C CA . VAL E 1 33 ? 13.468 -57.235 -43.981 1.00 25.77 33 VAL E CA 1
ATOM 8929 C C . VAL E 1 33 ? 13.799 -57.380 -42.490 1.00 27.33 33 VAL E C 1
ATOM 8930 O O . VAL E 1 33 ? 12.935 -57.249 -41.615 1.00 25.72 33 VAL E O 1
ATOM 8934 N N . SER E 1 34 ? 15.085 -57.630 -42.239 1.00 27.74 34 SER E N 1
ATOM 8935 C CA . SER E 1 34 ? 15.640 -57.610 -40.900 1.00 29.02 34 SER E CA 1
ATOM 8936 C C . SER E 1 34 ? 17.061 -57.081 -41.003 1.00 29.84 34 SER E C 1
ATOM 8937 O O . SER E 1 34 ? 17.846 -57.560 -41.832 1.00 27.71 34 SER E O 1
ATOM 8940 N N . ASN E 1 35 ? 17.387 -56.140 -40.122 1.00 24.49 35 ASN E N 1
ATOM 8941 C CA . ASN E 1 35 ? 18.764 -55.725 -39.955 1.00 24.49 35 ASN E CA 1
ATOM 8942 C C . ASN E 1 35 ? 19.595 -56.979 -39.721 1.00 24.26 35 ASN E C 1
ATOM 8943 O O . ASN E 1 35 ? 19.106 -57.930 -39.119 1.00 23.41 35 ASN E O 1
ATOM 8948 N N . LEU E 1 36 ? 20.855 -56.984 -40.183 1.00 26.86 36 LEU E N 1
ATOM 8949 C CA . LEU E 1 36 ? 21.703 -58.165 -40.051 1.00 26.66 36 LEU E CA 1
ATOM 8950 C C . LEU E 1 36 ? 21.942 -58.536 -38.587 1.00 26.68 36 LEU E C 1
ATOM 8951 O O . LEU E 1 36 ? 22.298 -59.677 -38.317 1.00 27.51 36 LEU E O 1
ATOM 8956 N N . SER E 1 37 ? 21.717 -57.600 -37.642 1.00 24.84 37 SER E N 1
ATOM 8957 C CA . SER E 1 37 ? 21.864 -57.897 -36.218 1.00 24.24 37 SER E CA 1
ATOM 8958 C C . SER E 1 37 ? 20.862 -58.956 -35.752 1.00 27.58 37 SER E C 1
ATOM 8959 O O . SER E 1 37 ? 21.076 -59.570 -34.702 1.00 30.26 37 SER E O 1
ATOM 8962 N N . GLY E 1 38 ? 19.780 -59.176 -36.522 1.00 25.81 38 GLY E N 1
ATOM 8963 C CA . GLY E 1 38 ? 18.779 -60.184 -36.190 1.00 24.88 38 GLY E CA 1
ATOM 8964 C C . GLY E 1 38 ? 19.086 -61.572 -36.770 1.00 30.15 38 GLY E C 1
ATOM 8965 O O . GLY E 1 38 ? 18.380 -62.558 -36.506 1.00 28.47 38 GLY E O 1
ATOM 8966 N N . VAL E 1 39 ? 20.148 -61.665 -37.572 1.00 27.66 39 VAL E N 1
ATOM 8967 C CA . VAL E 1 39 ? 20.577 -62.924 -38.176 1.00 28.51 39 VAL E CA 1
ATOM 8968 C C . VAL E 1 39 ? 21.586 -63.579 -37.224 1.00 33.42 39 VAL E C 1
ATOM 8969 O O . VAL E 1 39 ? 22.321 -62.871 -36.536 1.00 31.09 39 VAL E O 1
ATOM 8973 N N . ALA E 1 40 ? 21.624 -64.922 -37.173 1.00 33.46 40 ALA E N 1
ATOM 8974 C CA . ALA E 1 40 ? 22.663 -65.596 -36.407 1.00 30.79 40 ALA E CA 1
ATOM 8975 C C . ALA E 1 40 ? 23.324 -66.690 -37.246 1.00 33.16 40 ALA E C 1
ATOM 8976 O O . ALA E 1 40 ? 22.717 -67.237 -38.164 1.00 34.71 40 ALA E O 1
ATOM 8978 N N . GLU E 1 41 ? 24.586 -66.991 -36.919 1.00 32.25 41 GLU E N 1
ATOM 8979 C CA . GLU E 1 41 ? 25.307 -68.142 -37.441 1.00 31.45 41 GLU E CA 1
ATOM 8980 C C . GLU E 1 41 ? 25.449 -69.157 -36.293 1.00 36.14 41 GLU E C 1
ATOM 8981 O O . GLU E 1 41 ? 25.781 -68.776 -35.166 1.00 31.05 41 GLU E O 1
ATOM 8987 N N . ILE E 1 42 ? 25.190 -70.447 -36.569 1.00 38.34 42 ILE E N 1
ATOM 8988 C CA . ILE E 1 42 ? 25.554 -71.463 -35.587 1.00 37.28 42 ILE E CA 1
ATOM 8989 C C . ILE E 1 42 ? 27.060 -71.722 -35.695 1.00 37.94 42 ILE E C 1
ATOM 8990 O O . ILE E 1 42 ? 27.554 -72.046 -36.765 1.00 36.47 42 ILE E O 1
ATOM 8995 N N . LEU E 1 43 ? 27.795 -71.506 -34.597 1.00 32.44 43 LEU E N 1
ATOM 8996 C CA . LEU E 1 43 ? 29.240 -71.646 -34.627 1.00 38.82 43 LEU E CA 1
ATOM 8997 C C . LEU E 1 43 ? 29.647 -73.114 -34.483 1.00 41.42 43 LEU E C 1
ATOM 8998 O O . LEU E 1 43 ? 30.631 -73.536 -35.088 1.00 42.72 43 LEU E O 1
ATOM 9003 N N . THR E 1 44 ? 28.924 -73.857 -33.630 1.00 36.79 44 THR E N 1
ATOM 9004 C CA . THR E 1 44 ? 29.236 -75.252 -33.359 1.00 39.23 44 THR E CA 1
ATOM 9005 C C . THR E 1 44 ? 28.009 -75.910 -32.742 1.00 37.89 44 THR E C 1
ATOM 9006 O O . THR E 1 44 ? 27.227 -75.248 -32.049 1.00 40.09 44 THR E O 1
ATOM 9010 N N . ASN E 1 45 ? 27.851 -77.212 -32.983 1.00 34.77 45 ASN E N 1
ATOM 9011 C CA . ASN E 1 45 ? 26.945 -78.022 -32.184 1.00 40.99 45 ASN E CA 1
ATOM 9012 C C . ASN E 1 45 ? 27.629 -79.306 -31.691 1.00 42.41 45 ASN E C 1
ATOM 9013 O O . ASN E 1 45 ? 26.950 -80.262 -31.331 1.00 51.11 45 ASN E O 1
ATOM 9018 N N . ALA E 1 46 ? 28.960 -79.305 -31.648 1.00 43.01 46 ALA E N 1
ATOM 9019 C CA . ALA E 1 46 ? 29.721 -80.476 -31.231 1.00 42.93 46 ALA E CA 1
ATOM 9020 C C . ALA E 1 46 ? 29.841 -80.510 -29.708 1.00 41.67 46 ALA E C 1
ATOM 9021 O O . ALA E 1 46 ? 30.435 -79.604 -29.117 1.00 45.62 46 ALA E O 1
ATOM 9023 N N . ALA E 1 47 ? 29.295 -81.570 -29.095 1.00 43.44 47 ALA E N 1
ATOM 9024 C CA . ALA E 1 47 ? 29.310 -81.765 -27.645 1.00 43.18 47 ALA E CA 1
ATOM 9025 C C . ALA E 1 47 ? 30.750 -81.854 -27.128 1.00 42.45 47 ALA E C 1
ATOM 9026 O O . ALA E 1 47 ? 31.577 -82.491 -27.752 1.00 41.74 47 ALA E O 1
ATOM 9028 N N . LEU E 1 48 ? 31.042 -81.188 -26.008 1.00 42.71 48 LEU E N 1
ATOM 9029 C CA . LEU E 1 48 ? 32.388 -81.088 -25.461 1.00 48.73 48 LEU E CA 1
ATOM 9030 C C . LEU E 1 48 ? 32.539 -82.075 -24.302 1.00 51.00 48 LEU E C 1
ATOM 9031 O O . LEU E 1 48 ? 31.587 -82.312 -23.563 1.00 48.55 48 LEU E O 1
ATOM 9036 N N . LYS E 1 49 ? 33.757 -82.603 -24.124 1.00 50.11 49 LYS E N 1
ATOM 9037 C CA . LYS E 1 49 ? 34.075 -83.410 -22.954 1.00 50.63 49 LYS E CA 1
ATOM 9038 C C . LYS E 1 49 ? 34.170 -82.480 -21.749 1.00 49.79 49 LYS E C 1
ATOM 9039 O O . LYS E 1 49 ? 34.234 -81.258 -21.917 1.00 47.88 49 LYS E O 1
ATOM 9045 N N . ALA E 1 50 ? 34.184 -83.058 -20.541 1.00 47.99 50 ALA E N 1
ATOM 9046 C CA . ALA E 1 50 ? 34.404 -82.271 -19.337 1.00 51.80 50 ALA E CA 1
ATOM 9047 C C . ALA E 1 50 ? 35.675 -81.450 -19.499 1.00 51.47 50 ALA E C 1
ATOM 9048 O O . ALA E 1 50 ? 36.698 -81.989 -19.929 1.00 64.61 50 ALA E O 1
ATOM 9050 N N . THR E 1 51 ? 35.590 -80.147 -19.179 1.00 51.42 51 THR E N 1
ATOM 9051 C CA . THR E 1 51 ? 36.723 -79.219 -19.173 1.00 46.06 51 THR E CA 1
ATOM 9052 C C . THR E 1 51 ? 37.149 -78.807 -20.588 1.00 43.18 51 THR E C 1
ATOM 9053 O O . THR E 1 51 ? 37.971 -77.907 -20.702 1.00 47.68 51 THR E O 1
ATOM 9057 N N . GLU E 1 52 ? 36.629 -79.447 -21.648 1.00 40.00 52 GLU E N 1
ATOM 9058 C CA . GLU E 1 52 ? 37.069 -79.125 -22.997 1.00 44.06 52 GLU E CA 1
ATOM 9059 C C . GLU E 1 52 ? 36.489 -77.767 -23.430 1.00 45.29 52 GLU E C 1
ATOM 9060 O O . GLU E 1 52 ? 35.370 -77.400 -23.055 1.00 44.94 52 GLU E O 1
ATOM 9066 N N . ALA E 1 53 ? 37.264 -77.031 -24.236 1.00 47.54 53 ALA E N 1
ATOM 9067 C CA . ALA E 1 53 ? 36.890 -75.717 -24.740 1.00 49.43 53 ALA E CA 1
ATOM 9068 C C . ALA E 1 53 ? 36.628 -75.777 -26.242 1.00 51.93 53 ALA E C 1
ATOM 9069 O O . ALA E 1 53 ? 37.272 -76.535 -26.965 1.00 55.97 53 ALA E O 1
ATOM 9071 N N . TYR E 1 54 ? 35.646 -74.983 -26.690 1.00 50.12 54 TYR E N 1
ATOM 9072 C CA . TYR E 1 54 ? 35.524 -74.613 -28.091 1.00 45.52 54 TYR E CA 1
ATOM 9073 C C . TYR E 1 54 ? 36.095 -73.201 -28.266 1.00 41.83 54 TYR E C 1
ATOM 9074 O O . TYR E 1 54 ? 35.765 -72.307 -27.495 1.00 45.15 54 TYR E O 1
ATOM 9083 N N . SER E 1 55 ? 36.955 -73.006 -29.274 1.00 45.32 55 SER E N 1
ATOM 9084 C CA . SER E 1 55 ? 37.521 -71.704 -29.594 1.00 42.36 55 SER E CA 1
ATOM 9085 C C . SER E 1 55 ? 37.248 -71.384 -31.050 1.00 41.57 55 SER E C 1
ATOM 9086 O O . SER E 1 55 ? 37.740 -72.071 -31.931 1.00 33.88 55 SER E O 1
ATOM 9089 N N . GLN E 1 56 ? 36.462 -70.337 -31.292 1.00 39.03 56 GLN E N 1
ATOM 9090 C CA . GLN E 1 56 ? 36.207 -69.888 -32.651 1.00 35.00 56 GLN E CA 1
ATOM 9091 C C . GLN E 1 56 ? 37.511 -69.310 -33.192 1.00 34.98 56 GLN E C 1
ATOM 9092 O O . GLN E 1 56 ? 38.238 -68.655 -32.433 1.00 34.71 56 GLN E O 1
ATOM 9098 N N . LEU E 1 57 ? 37.783 -69.501 -34.497 1.00 35.70 57 LEU E N 1
ATOM 9099 C CA . LEU E 1 57 ? 38.918 -68.794 -35.082 1.00 37.20 57 LEU E CA 1
ATOM 9100 C C . LEU E 1 57 ? 38.628 -67.309 -35.047 1.00 39.10 57 LEU E C 1
ATOM 9101 O O . LEU E 1 57 ? 37.474 -66.917 -35.223 1.00 39.76 57 LEU E O 1
ATOM 9106 N N . GLY E 1 58 ? 39.682 -66.504 -34.853 1.00 38.09 58 GLY E N 1
ATOM 9107 C CA . GLY E 1 58 ? 39.558 -65.053 -34.840 1.00 37.99 58 GLY E CA 1
ATOM 9108 C C . GLY E 1 58 ? 38.823 -64.549 -36.080 1.00 41.20 58 GLY E C 1
ATOM 9109 O O . GLY E 1 58 ? 39.103 -64.990 -37.194 1.00 43.32 58 GLY E O 1
ATOM 9110 N N . GLN E 1 59 ? 37.844 -63.667 -35.861 1.00 39.16 59 GLN E N 1
ATOM 9111 C CA . GLN E 1 59 ? 37.028 -63.091 -36.922 1.00 34.93 59 GLN E CA 1
ATOM 9112 C C . GLN E 1 59 ? 37.487 -61.652 -37.136 1.00 32.68 59 GLN E C 1
ATOM 9113 O O . GLN E 1 59 ? 37.471 -60.856 -36.206 1.00 33.60 59 GLN E O 1
ATOM 9119 N N . ASP E 1 60 ? 37.915 -61.333 -38.356 1.00 31.51 60 ASP E N 1
ATOM 9120 C CA . ASP E 1 60 ? 38.369 -59.994 -38.691 1.00 34.70 60 ASP E CA 1
ATOM 9121 C C . ASP E 1 60 ? 37.142 -59.090 -38.851 1.00 39.32 60 ASP E C 1
ATOM 9122 O O . ASP E 1 60 ? 36.235 -59.427 -39.621 1.00 36.10 60 ASP E O 1
ATOM 9127 N N . ARG E 1 61 ? 37.104 -57.961 -38.122 1.00 33.72 61 ARG E N 1
ATOM 9128 C CA . ARG E 1 61 ? 35.985 -57.027 -38.243 1.00 35.39 61 ARG E CA 1
ATOM 9129 C C . ARG E 1 61 ? 36.051 -56.249 -39.558 1.00 38.77 61 ARG E C 1
ATOM 9130 O O . ARG E 1 61 ? 35.031 -55.748 -40.022 1.00 38.76 61 ARG E O 1
ATOM 9138 N N . LEU E 1 62 ? 37.249 -56.117 -40.134 1.00 33.10 62 LEU E N 1
ATOM 9139 C CA . LEU E 1 62 ? 37.481 -55.286 -41.300 1.00 35.18 62 LEU E CA 1
ATOM 9140 C C . LEU E 1 62 ? 37.112 -56.063 -42.557 1.00 41.76 62 LEU E C 1
ATOM 9141 O O . LEU E 1 62 ? 37.582 -57.179 -42.774 1.00 44.06 62 LEU E O 1
ATOM 9146 N N . GLY E 1 63 ? 36.262 -55.459 -43.382 1.00 40.06 63 GLY E N 1
ATOM 9147 C CA . GLY E 1 63 ? 35.768 -56.114 -44.577 1.00 41.60 63 GLY E CA 1
ATOM 9148 C C . GLY E 1 63 ? 34.726 -55.216 -45.224 1.00 37.90 63 GLY E C 1
ATOM 9149 O O . GLY E 1 63 ? 34.542 -54.082 -44.777 1.00 37.88 63 GLY E O 1
ATOM 9150 N N . ALA E 1 64 ? 34.018 -55.761 -46.213 1.00 34.66 64 ALA E N 1
ATOM 9151 C CA . ALA E 1 64 ? 32.936 -55.057 -46.889 1.00 35.94 64 ALA E CA 1
ATOM 9152 C C . ALA E 1 64 ? 31.849 -54.659 -45.887 1.00 34.31 64 ALA E C 1
ATOM 9153 O O . ALA E 1 64 ? 31.241 -53.603 -46.011 1.00 37.15 64 ALA E O 1
ATOM 9155 N N . VAL E 1 65 ? 31.620 -55.510 -44.888 1.00 32.51 65 VAL E N 1
ATOM 9156 C CA . VAL E 1 65 ? 30.712 -55.180 -43.805 1.00 37.22 65 VAL E CA 1
ATOM 9157 C C . VAL E 1 65 ? 31.560 -54.925 -42.564 1.00 36.48 65 VAL E C 1
ATOM 9158 O O . VAL E 1 65 ? 32.261 -55.823 -42.111 1.00 36.21 65 VAL E O 1
ATOM 9162 N N . LEU E 1 66 ? 31.507 -53.696 -42.039 1.00 33.92 66 LEU E N 1
ATOM 9163 C CA . LEU E 1 66 ? 32.383 -53.385 -40.924 1.00 31.19 66 LEU E CA 1
ATOM 9164 C C . LEU E 1 66 ? 31.680 -53.743 -39.614 1.00 32.39 66 LEU E C 1
ATOM 9165 O O . LEU E 1 66 ? 30.819 -53.003 -39.152 1.00 33.59 66 LEU E O 1
ATOM 9170 N N . ILE E 1 67 ? 32.074 -54.878 -39.021 1.00 32.81 67 ILE E N 1
ATOM 9171 C CA . ILE E 1 67 ? 31.426 -55.388 -37.820 1.00 30.92 67 ILE E CA 1
ATOM 9172 C C . ILE E 1 67 ? 31.691 -54.442 -36.653 1.00 30.73 67 ILE E C 1
ATOM 9173 O O . ILE E 1 67 ? 32.846 -54.162 -36.340 1.00 27.80 67 ILE E O 1
ATOM 9178 N N . SER E 1 68 ? 30.611 -53.982 -35.991 1.00 28.29 68 SER E N 1
ATOM 9179 C CA . SER E 1 68 ? 30.726 -53.062 -34.863 1.00 29.68 68 SER E CA 1
ATOM 9180 C C . SER E 1 68 ? 30.434 -53.752 -33.526 1.00 26.92 68 SER E C 1
ATOM 9181 O O . SER E 1 68 ? 30.859 -53.261 -32.483 1.00 30.76 68 SER E O 1
ATOM 9184 N N . LYS E 1 69 ? 29.674 -54.857 -33.545 1.00 27.01 69 LYS E N 1
ATOM 9185 C CA . LYS E 1 69 ? 29.179 -55.430 -32.291 1.00 24.94 69 LYS E CA 1
ATOM 9186 C C . LYS E 1 69 ? 28.846 -56.903 -32.493 1.00 23.97 69 LYS E C 1
ATOM 9187 O O . LYS E 1 69 ? 28.651 -57.369 -33.623 1.00 24.85 69 LYS E O 1
ATOM 9193 N N . VAL E 1 70 ? 28.765 -57.636 -31.378 1.00 26.50 70 VAL E N 1
ATOM 9194 C CA . VAL E 1 70 ? 28.566 -59.071 -31.441 1.00 25.75 70 VAL E CA 1
ATOM 9195 C C . VAL E 1 70 ? 27.725 -59.494 -30.247 1.00 26.08 70 VAL E C 1
ATOM 9196 O O . VAL E 1 70 ? 27.779 -58.868 -29.188 1.00 30.64 70 VAL E O 1
ATOM 9200 N N . LYS E 1 71 ? 26.933 -60.548 -30.445 1.00 26.06 71 LYS E N 1
ATOM 9201 C CA . LYS E 1 71 ? 26.108 -61.076 -29.374 1.00 26.57 71 LYS E CA 1
ATOM 9202 C C . LYS E 1 71 ? 26.066 -62.588 -29.526 1.00 29.28 71 LYS E C 1
ATOM 9203 O O . LYS E 1 71 ? 26.064 -63.091 -30.652 1.00 28.40 71 LYS E O 1
ATOM 9209 N N . GLY E 1 72 ? 25.996 -63.297 -28.389 1.00 30.38 72 GLY E N 1
ATOM 9210 C CA . GLY E 1 72 ? 26.008 -64.752 -28.416 1.00 29.58 72 GLY E CA 1
ATOM 9211 C C . GLY E 1 72 ? 24.863 -65.381 -27.627 1.00 34.71 72 GLY E C 1
ATOM 9212 O O . GLY E 1 72 ? 24.345 -64.779 -26.680 1.00 32.15 72 GLY E O 1
ATOM 9213 N N . TRP E 1 73 ? 24.487 -66.605 -28.035 1.00 33.13 73 TRP E N 1
ATOM 9214 C CA . TRP E 1 73 ? 23.547 -67.440 -27.302 1.00 29.57 73 TRP E CA 1
ATOM 9215 C C . TRP E 1 73 ? 24.140 -68.840 -27.195 1.00 31.39 73 TRP E C 1
ATOM 9216 O O . TRP E 1 73 ? 24.611 -69.380 -28.189 1.00 33.34 73 TRP E O 1
ATOM 9227 N N . ALA E 1 74 ? 24.066 -69.418 -25.993 1.00 31.57 74 ALA E N 1
ATOM 9228 C CA . ALA E 1 74 ? 24.570 -70.756 -25.739 1.00 32.43 74 ALA E CA 1
ATOM 9229 C C . ALA E 1 74 ? 23.475 -71.586 -25.069 1.00 33.45 74 ALA E C 1
ATOM 9230 O O . ALA E 1 74 ? 22.762 -71.106 -24.186 1.00 34.22 74 ALA E O 1
ATOM 9232 N N . TYR E 1 75 ? 23.347 -72.833 -25.532 1.00 32.97 75 TYR E N 1
ATOM 9233 C CA . TYR E 1 75 ? 22.478 -73.793 -24.882 1.00 31.47 75 TYR E CA 1
ATOM 9234 C C . TYR E 1 75 ? 23.234 -75.116 -24.788 1.00 35.09 75 TYR E C 1
ATOM 9235 O O . TYR E 1 75 ? 23.733 -75.609 -25.795 1.00 35.53 75 TYR E O 1
ATOM 9244 N N . ALA E 1 76 ? 23.317 -75.675 -23.578 1.00 39.15 76 ALA E N 1
ATOM 9245 C CA . ALA E 1 76 ? 23.957 -76.963 -23.342 1.00 42.08 76 ALA E CA 1
ATOM 9246 C C . ALA E 1 76 ? 23.245 -77.690 -22.203 1.00 42.34 76 ALA E C 1
ATOM 9247 O O . ALA E 1 76 ? 22.643 -77.060 -21.327 1.00 41.66 76 ALA E O 1
ATOM 9249 N N . ASP E 1 77 ? 23.357 -79.025 -22.202 1.00 42.78 77 ASP E N 1
ATOM 9250 C CA . ASP E 1 77 ? 22.677 -79.825 -21.196 1.00 47.22 77 ASP E CA 1
ATOM 9251 C C . ASP E 1 77 ? 23.490 -79.858 -19.899 1.00 49.01 77 ASP E C 1
ATOM 9252 O O . ASP E 1 77 ? 23.000 -80.350 -18.892 1.00 45.55 77 ASP E O 1
ATOM 9257 N N . ARG E 1 78 ? 24.717 -79.312 -19.915 1.00 44.63 78 ARG E N 1
ATOM 9258 C CA . ARG E 1 78 ? 25.529 -79.196 -18.709 1.00 47.30 78 ARG E CA 1
ATOM 9259 C C . ARG E 1 78 ? 26.104 -77.785 -18.640 1.00 46.03 78 ARG E C 1
ATOM 9260 O O . ARG E 1 78 ? 26.243 -77.130 -19.669 1.00 38.38 78 ARG E O 1
ATOM 9268 N N . GLU E 1 79 ? 26.532 -77.374 -17.443 1.00 46.35 79 GLU E N 1
ATOM 9269 C CA . GLU E 1 79 ? 26.993 -76.011 -17.257 1.00 47.19 79 GLU E CA 1
ATOM 9270 C C . GLU E 1 79 ? 28.366 -75.786 -17.907 1.00 45.99 79 GLU E C 1
ATOM 9271 O O . GLU E 1 79 ? 29.186 -76.702 -18.056 1.00 45.26 79 GLU E O 1
ATOM 9277 N N . GLY E 1 80 ? 28.592 -74.524 -18.281 1.00 44.20 80 GLY E N 1
ATOM 9278 C CA . GLY E 1 80 ? 29.837 -74.074 -18.884 1.00 39.77 80 GLY E CA 1
ATOM 9279 C C . GLY E 1 80 ? 29.931 -72.557 -18.795 1.00 39.95 80 GLY E C 1
ATOM 9280 O O . GLY E 1 80 ? 29.140 -71.933 -18.090 1.00 37.61 80 GLY E O 1
ATOM 9281 N N . THR E 1 81 ? 30.900 -71.982 -19.518 1.00 39.25 81 THR E N 1
ATOM 9282 C CA . THR E 1 81 ? 31.112 -70.543 -19.529 1.00 41.27 81 THR E CA 1
ATOM 9283 C C . THR E 1 81 ? 31.386 -70.094 -20.956 1.00 37.66 81 THR E C 1
ATOM 9284 O O . THR E 1 81 ? 32.204 -70.700 -21.641 1.00 39.90 81 THR E O 1
ATOM 9288 N N . LEU E 1 82 ? 30.673 -69.040 -21.389 1.00 35.04 82 LEU E N 1
ATOM 9289 C CA . LEU E 1 82 ? 30.929 -68.425 -22.690 1.00 33.89 82 LEU E CA 1
ATOM 9290 C C . LEU E 1 82 ? 31.725 -67.129 -22.506 1.00 32.14 82 LEU E C 1
ATOM 9291 O O . LEU E 1 82 ? 31.373 -66.297 -21.681 1.00 37.12 82 LEU E O 1
ATOM 9296 N N . PHE E 1 83 ? 32.796 -66.983 -23.287 1.00 32.95 83 PHE E N 1
ATOM 9297 C CA . PHE E 1 83 ? 33.632 -65.793 -23.290 1.00 35.15 83 PHE E CA 1
ATOM 9298 C C . PHE E 1 83 ? 33.544 -65.139 -24.663 1.00 34.94 83 PHE E C 1
ATOM 9299 O O . PHE E 1 83 ? 33.595 -65.824 -25.681 1.00 34.67 83 PHE E O 1
ATOM 9307 N N . ILE E 1 84 ? 33.426 -63.808 -24.669 1.00 35.45 84 ILE E N 1
ATOM 9308 C CA . ILE E 1 84 ? 33.589 -63.023 -25.878 1.00 33.20 84 ILE E CA 1
ATOM 9309 C C . ILE E 1 84 ? 34.931 -62.325 -25.752 1.00 30.86 84 ILE E C 1
ATOM 9310 O O . ILE E 1 84 ? 35.176 -61.630 -24.764 1.00 34.35 84 ILE E O 1
ATOM 9315 N N . GLU E 1 85 ? 35.787 -62.501 -26.765 1.00 32.69 85 GLU E N 1
ATOM 9316 C CA . GLU E 1 85 ? 37.158 -62.033 -26.622 1.00 33.01 85 GLU E CA 1
ATOM 9317 C C . GLU E 1 85 ? 37.590 -61.260 -27.862 1.00 32.43 85 GLU E C 1
ATOM 9318 O O . GLU E 1 85 ? 37.032 -61.438 -28.945 1.00 32.65 85 GLU E O 1
ATOM 9324 N N . GLU E 1 86 ? 38.616 -60.426 -27.685 1.00 33.86 86 GLU E N 1
ATOM 9325 C CA . GLU E 1 86 ? 39.085 -59.553 -28.743 1.00 34.80 86 GLU E CA 1
ATOM 9326 C C . GLU E 1 86 ? 40.612 -59.590 -28.807 1.00 40.14 86 GLU E C 1
ATOM 9327 O O . GLU E 1 86 ? 41.285 -59.877 -27.808 1.00 40.68 86 GLU E O 1
ATOM 9333 N N . SER E 1 87 ? 41.144 -59.272 -29.992 1.00 34.15 87 SER E N 1
ATOM 9334 C CA . SER E 1 87 ? 42.577 -59.285 -30.209 1.00 38.84 87 SER E CA 1
ATOM 9335 C C . SER E 1 87 ? 42.930 -58.309 -31.323 1.00 40.32 87 SER E C 1
ATOM 9336 O O . SER E 1 87 ? 42.234 -58.264 -32.332 1.00 37.00 87 SER E O 1
ATOM 9339 N N . ASP E 1 88 ? 44.045 -57.575 -31.155 1.00 38.29 88 ASP E N 1
ATOM 9340 C CA . ASP E 1 88 ? 44.553 -56.741 -32.231 1.00 40.94 88 ASP E CA 1
ATOM 9341 C C . ASP E 1 88 ? 45.480 -57.507 -33.163 1.00 45.63 88 ASP E C 1
ATOM 9342 O O . ASP E 1 88 ? 45.718 -57.051 -34.278 1.00 52.02 88 ASP E O 1
ATOM 9347 N N . ASN E 1 89 ? 45.976 -58.682 -32.742 1.00 44.90 89 ASN E N 1
ATOM 9348 C CA . ASN E 1 89 ? 46.917 -59.397 -33.602 1.00 43.42 89 ASN E CA 1
ATOM 9349 C C . ASN E 1 89 ? 46.435 -60.799 -33.964 1.00 50.22 89 ASN E C 1
ATOM 9350 O O . ASN E 1 89 ? 47.162 -61.537 -34.616 1.00 48.36 89 ASN E O 1
ATOM 9355 N N . ASN E 1 90 ? 45.228 -61.188 -33.522 1.00 48.33 90 ASN E N 1
ATOM 9356 C CA . ASN E 1 90 ? 44.687 -62.505 -33.821 1.00 43.87 90 ASN E CA 1
ATOM 9357 C C . ASN E 1 90 ? 45.567 -63.590 -33.197 1.00 44.61 90 ASN E C 1
ATOM 9358 O O . ASN E 1 90 ? 45.646 -64.707 -33.708 1.00 43.30 90 ASN E O 1
ATOM 9363 N N . ASN E 1 91 ? 46.209 -63.260 -32.075 1.00 48.09 91 ASN E N 1
ATOM 9364 C CA . ASN E 1 91 ? 47.134 -64.181 -31.441 1.00 50.93 91 ASN E CA 1
ATOM 9365 C C . ASN E 1 91 ? 46.994 -64.079 -29.925 1.00 47.53 91 ASN E C 1
ATOM 9366 O O . ASN E 1 91 ? 46.819 -65.077 -29.244 1.00 43.96 91 ASN E O 1
ATOM 9371 N N . VAL E 1 92 ? 47.089 -62.862 -29.386 1.00 39.89 92 VAL E N 1
ATOM 9372 C CA . VAL E 1 92 ? 46.895 -62.661 -27.960 1.00 40.05 92 VAL E CA 1
ATOM 9373 C C . VAL E 1 92 ? 45.499 -62.066 -27.753 1.00 43.16 92 VAL E C 1
ATOM 9374 O O . VAL E 1 92 ? 45.136 -61.081 -28.402 1.00 43.64 92 VAL E O 1
ATOM 9378 N N . TRP E 1 93 ? 44.729 -62.687 -26.848 1.00 42.51 93 TRP E N 1
ATOM 9379 C CA . TRP E 1 93 ? 43.300 -62.441 -26.674 1.00 43.73 93 TRP E CA 1
ATOM 9380 C C . TRP E 1 93 ? 43.044 -61.822 -25.300 1.00 43.29 93 TRP E C 1
ATOM 9381 O O . TRP E 1 93 ? 43.633 -62.250 -24.315 1.00 43.15 93 TRP E O 1
ATOM 9392 N N . THR E 1 94 ? 42.156 -60.823 -25.240 1.00 41.85 94 THR E N 1
ATOM 9393 C CA . THR E 1 94 ? 41.629 -60.367 -23.960 1.00 39.75 94 THR E CA 1
ATOM 9394 C C . THR E 1 94 ? 40.125 -60.656 -23.908 1.00 39.10 94 THR E C 1
ATOM 9395 O O . THR E 1 94 ? 39.468 -60.661 -24.942 1.00 36.46 94 THR E O 1
ATOM 9399 N N . THR E 1 95 ? 39.604 -60.915 -22.705 1.00 36.62 95 THR E N 1
ATOM 9400 C CA . THR E 1 95 ? 38.203 -61.242 -22.511 1.00 34.17 95 THR E CA 1
ATOM 9401 C C . THR E 1 95 ? 37.407 -59.959 -22.340 1.00 37.53 95 THR E C 1
ATOM 9402 O O . THR E 1 95 ? 37.695 -59.187 -21.419 1.00 39.69 95 THR E O 1
ATOM 9406 N N . THR E 1 96 ? 36.386 -59.753 -23.179 1.00 35.68 96 THR E N 1
ATOM 9407 C CA . THR E 1 96 ? 35.580 -58.544 -23.052 1.00 35.32 96 THR E CA 1
ATOM 9408 C C . THR E 1 96 ? 34.332 -58.851 -22.229 1.00 37.86 96 THR E C 1
ATOM 9409 O O . THR E 1 96 ? 33.836 -57.986 -21.513 1.00 38.09 96 THR E O 1
ATOM 9413 N N . ALA E 1 97 ? 33.815 -60.081 -22.357 1.00 32.29 97 ALA E N 1
ATOM 9414 C CA . ALA E 1 97 ? 32.626 -60.454 -21.606 1.00 35.44 97 ALA E CA 1
ATOM 9415 C C . ALA E 1 97 ? 32.684 -61.938 -21.297 1.00 33.12 97 ALA E C 1
ATOM 9416 O O . ALA E 1 97 ? 33.288 -62.691 -22.054 1.00 36.71 97 ALA E O 1
ATOM 9418 N N . ALA E 1 98 ? 32.008 -62.320 -20.211 1.00 34.84 98 ALA E N 1
ATOM 9419 C CA . ALA E 1 98 ? 31.966 -63.718 -19.801 1.00 39.50 98 ALA E CA 1
ATOM 9420 C C . ALA E 1 98 ? 30.624 -63.967 -19.127 1.00 40.53 98 ALA E C 1
ATOM 9421 O O . ALA E 1 98 ? 30.195 -63.167 -18.289 1.00 42.69 98 ALA E O 1
ATOM 9423 N N . VAL E 1 99 ? 29.948 -65.055 -19.522 1.00 40.30 99 VAL E N 1
ATOM 9424 C CA A VAL E 1 99 ? 28.665 -65.382 -18.934 0.50 36.68 99 VAL E CA 1
ATOM 9425 C CA B VAL E 1 99 ? 28.637 -65.399 -18.998 0.50 35.81 99 VAL E CA 1
ATOM 9426 C C . VAL E 1 99 ? 28.666 -66.861 -18.559 1.00 36.80 99 VAL E C 1
ATOM 9427 O O . VAL E 1 99 ? 29.087 -67.703 -19.351 1.00 33.72 99 VAL E O 1
ATOM 9434 N N . ASN E 1 100 ? 28.187 -67.145 -17.340 1.00 38.90 100 ASN E N 1
ATOM 9435 C CA . ASN E 1 100 ? 27.933 -68.513 -16.913 1.00 42.00 100 ASN E CA 1
ATOM 9436 C C . ASN E 1 100 ? 26.719 -69.065 -17.643 1.00 39.38 100 ASN E C 1
ATOM 9437 O O . ASN E 1 100 ? 25.710 -68.403 -17.756 1.00 41.66 100 ASN E O 1
ATOM 9442 N N . VAL E 1 101 ? 26.838 -70.295 -18.137 1.00 38.72 101 VAL E N 1
ATOM 9443 C CA . VAL E 1 101 ? 25.743 -70.945 -18.826 1.00 37.81 101 VAL E CA 1
ATOM 9444 C C . VAL E 1 101 ? 25.291 -72.116 -17.947 1.00 40.38 101 VAL E C 1
ATOM 9445 O O . VAL E 1 101 ? 26.038 -73.086 -17.796 1.00 36.40 101 VAL E O 1
ATOM 9449 N N . ALA E 1 102 ? 24.084 -72.008 -17.362 1.00 38.51 102 ALA E N 1
ATOM 9450 C CA . ALA E 1 102 ? 23.512 -73.070 -16.546 1.00 36.37 102 ALA E CA 1
ATOM 9451 C C . ALA E 1 102 ? 23.038 -74.213 -17.438 1.00 38.48 102 ALA E C 1
ATOM 9452 O O . ALA E 1 102 ? 22.763 -74.004 -18.621 1.00 42.92 102 ALA E O 1
ATOM 9454 N N . ALA E 1 103 ? 22.990 -75.435 -16.876 1.00 36.58 103 ALA E N 1
ATOM 9455 C CA . ALA E 1 103 ? 22.539 -76.625 -17.586 1.00 37.38 103 ALA E CA 1
ATOM 9456 C C . ALA E 1 103 ? 21.093 -76.426 -18.055 1.00 36.47 103 ALA E C 1
ATOM 9457 O O . ALA E 1 103 ? 20.244 -76.059 -17.257 1.00 35.36 103 ALA E O 1
ATOM 9459 N N . GLY E 1 104 ? 20.835 -76.662 -19.349 1.00 37.17 104 GLY E N 1
ATOM 9460 C CA . GLY E 1 104 ? 19.488 -76.649 -19.903 1.00 39.26 104 GLY E CA 1
ATOM 9461 C C . GLY E 1 104 ? 18.783 -75.282 -19.870 1.00 46.28 104 GLY E C 1
ATOM 9462 O O . GLY E 1 104 ? 17.553 -75.220 -19.890 1.00 42.01 104 GLY E O 1
ATOM 9463 N N . VAL E 1 105 ? 19.556 -74.185 -19.836 1.00 38.92 105 VAL E N 1
ATOM 9464 C CA . VAL E 1 105 ? 19.008 -72.835 -19.795 1.00 35.04 105 VAL E CA 1
ATOM 9465 C C . VAL E 1 105 ? 19.630 -72.030 -20.934 1.00 40.33 105 VAL E C 1
ATOM 9466 O O . VAL E 1 105 ? 20.846 -71.797 -20.936 1.00 38.97 105 VAL E O 1
ATOM 9470 N N . LEU E 1 106 ? 18.817 -71.602 -21.913 1.00 37.19 106 LEU E N 1
ATOM 9471 C CA . LEU E 1 106 ? 19.356 -70.732 -22.950 1.00 35.74 106 LEU E CA 1
ATOM 9472 C C . LEU E 1 106 ? 19.934 -69.484 -22.280 1.00 32.39 106 LEU E C 1
ATOM 9473 O O . LEU E 1 106 ? 19.277 -68.851 -21.457 1.00 31.43 106 LEU E O 1
ATOM 9478 N N . THR E 1 107 ? 21.170 -69.156 -22.643 1.00 31.23 107 THR E N 1
ATOM 9479 C CA . THR E 1 107 ? 21.886 -68.043 -22.043 1.00 36.86 107 THR E CA 1
ATOM 9480 C C . THR E 1 107 ? 22.424 -67.128 -23.142 1.00 34.03 107 THR E C 1
ATOM 9481 O O . THR E 1 107 ? 23.116 -67.593 -24.052 1.00 34.55 107 THR E O 1
ATOM 9485 N N . ALA E 1 108 ? 22.125 -65.829 -23.018 1.00 30.31 108 ALA E N 1
ATOM 9486 C CA . ALA E 1 108 ? 22.532 -64.821 -23.991 1.00 30.32 108 ALA E CA 1
ATOM 9487 C C . ALA E 1 108 ? 23.557 -63.883 -23.354 1.00 29.92 108 ALA E C 1
ATOM 9488 O O . ALA E 1 108 ? 23.452 -63.578 -22.171 1.00 33.39 108 ALA E O 1
ATOM 9490 N N . THR E 1 109 ? 24.532 -63.415 -24.137 1.00 30.53 109 THR E N 1
ATOM 9491 C CA . THR E 1 109 ? 25.349 -62.278 -23.720 1.00 30.41 109 THR E CA 1
ATOM 9492 C C . THR E 1 109 ? 24.564 -60.992 -23.982 1.00 30.77 109 THR E C 1
ATOM 9493 O O . THR E 1 109 ? 23.490 -61.033 -24.562 1.00 32.68 109 THR E O 1
ATOM 9497 N N . ASP E 1 110 ? 25.106 -59.848 -23.572 1.00 29.66 110 ASP E N 1
ATOM 9498 C CA . ASP E 1 110 ? 24.663 -58.570 -24.101 1.00 32.78 110 ASP E CA 1
ATOM 9499 C C . ASP E 1 110 ? 25.261 -58.355 -25.489 1.00 31.30 110 ASP E C 1
ATOM 9500 O O . ASP E 1 110 ? 26.166 -59.083 -25.891 1.00 31.46 110 ASP E O 1
ATOM 9505 N N . TRP E 1 111 ? 24.776 -57.328 -26.205 1.00 27.84 111 TRP E N 1
ATOM 9506 C CA . TRP E 1 111 ? 25.528 -56.812 -27.332 1.00 27.37 111 TRP E CA 1
ATOM 9507 C C . TRP E 1 111 ? 26.849 -56.271 -26.800 1.00 30.35 111 TRP E C 1
ATOM 9508 O O . TRP E 1 111 ? 26.844 -55.447 -25.880 1.00 29.99 111 TRP E O 1
ATOM 9519 N N . VAL E 1 112 ? 27.956 -56.749 -27.376 1.00 27.17 112 VAL E N 1
ATOM 9520 C CA . VAL E 1 112 ? 29.274 -56.260 -27.031 1.00 29.85 112 VAL E CA 1
ATOM 9521 C C . VAL E 1 112 ? 29.783 -55.429 -28.203 1.00 28.03 112 VAL E C 1
ATOM 9522 O O . VAL E 1 112 ? 29.856 -55.932 -29.324 1.00 30.66 112 VAL E O 1
ATOM 9526 N N . TYR E 1 113 ? 30.095 -54.154 -27.934 1.00 29.02 113 TYR E N 1
ATOM 9527 C CA . TYR E 1 113 ? 30.595 -53.239 -28.950 1.00 32.07 113 TYR E CA 1
ATOM 9528 C C . TYR E 1 113 ? 32.107 -53.418 -29.004 1.00 34.27 113 TYR E C 1
ATOM 9529 O O . TYR E 1 113 ? 32.769 -53.318 -27.972 1.00 30.77 113 TYR E O 1
ATOM 9538 N N . LEU E 1 114 ? 32.627 -53.701 -30.207 1.00 32.60 114 LEU E N 1
ATOM 9539 C CA . LEU E 1 114 ? 33.990 -54.177 -30.356 1.00 35.05 114 LEU E CA 1
ATOM 9540 C C . LEU E 1 114 ? 34.937 -52.995 -30.549 1.00 36.24 114 LEU E C 1
ATOM 9541 O O . LEU E 1 114 ? 34.532 -51.950 -31.075 1.00 37.04 114 LEU E O 1
ATOM 9546 N N . SER E 1 115 ? 36.209 -53.189 -30.174 1.00 34.75 115 SER E N 1
ATOM 9547 C CA . SER E 1 115 ? 37.198 -52.143 -30.417 1.00 40.99 115 SER E CA 1
ATOM 9548 C C . SER E 1 115 ? 38.465 -52.654 -31.101 1.00 42.13 115 SER E C 1
ATOM 9549 O O . SER E 1 115 ? 39.026 -51.934 -31.916 1.00 45.52 115 SER E O 1
ATOM 9552 N N . LYS E 1 116 ? 38.894 -53.891 -30.813 1.00 38.63 116 LYS E N 1
ATOM 9553 C CA . LYS E 1 116 ? 40.097 -54.403 -31.450 1.00 38.18 116 LYS E CA 1
ATOM 9554 C C . LYS E 1 116 ? 39.716 -54.984 -32.807 1.00 39.29 116 LYS E C 1
ATOM 9555 O O . LYS E 1 116 ? 38.537 -55.081 -33.130 1.00 38.60 116 LYS E O 1
ATOM 9561 N N . ARG E 1 117 ? 40.717 -55.438 -33.564 1.00 33.25 117 ARG E N 1
ATOM 9562 C CA . ARG E 1 117 ? 40.486 -55.854 -34.933 1.00 36.65 117 ARG E CA 1
ATOM 9563 C C . ARG E 1 117 ? 39.714 -57.180 -35.032 1.00 37.42 117 ARG E C 1
ATOM 9564 O O . ARG E 1 117 ? 38.898 -57.345 -35.937 1.00 36.87 117 ARG E O 1
ATOM 9572 N N . TYR E 1 118 ? 39.978 -58.127 -34.124 1.00 33.35 118 TYR E N 1
ATOM 9573 C CA . TYR E 1 118 ? 39.466 -59.488 -34.228 1.00 34.53 118 TYR E CA 1
ATOM 9574 C C . TYR E 1 118 ? 38.616 -59.806 -33.005 1.00 32.36 118 TYR E C 1
ATOM 9575 O O . TYR E 1 118 ? 38.940 -59.360 -31.900 1.00 33.80 118 TYR E O 1
ATOM 9584 N N . TYR E 1 119 ? 37.551 -60.589 -33.220 1.00 31.10 119 TYR E N 1
ATOM 9585 C CA . TYR E 1 119 ? 36.703 -61.062 -32.133 1.00 31.72 119 TYR E CA 1
ATOM 9586 C C . TYR E 1 119 ? 36.595 -62.583 -32.232 1.00 34.63 119 TYR E C 1
ATOM 9587 O O . TYR E 1 119 ? 36.817 -63.147 -33.309 1.00 31.61 119 TYR E O 1
ATOM 9596 N N . ARG E 1 120 ? 36.225 -63.231 -31.110 1.00 31.42 120 ARG E N 1
ATOM 9597 C CA . ARG E 1 120 ? 35.899 -64.645 -31.140 1.00 33.05 120 ARG E CA 1
ATOM 9598 C C . ARG E 1 120 ? 35.058 -64.984 -29.918 1.00 29.89 120 ARG E C 1
ATOM 9599 O O . ARG E 1 120 ? 35.065 -64.247 -28.923 1.00 33.28 120 ARG E O 1
ATOM 9607 N N . PHE E 1 121 ? 34.330 -66.100 -30.030 1.00 27.55 121 PHE E N 1
ATOM 9608 C CA . PHE E 1 121 ? 33.735 -66.756 -28.885 1.00 31.96 121 PHE E CA 1
ATOM 9609 C C . PHE E 1 121 ? 34.657 -67.902 -28.475 1.00 33.86 121 PHE E C 1
ATOM 9610 O O . PHE E 1 121 ? 35.219 -68.593 -29.326 1.00 35.64 121 PHE E O 1
ATOM 9618 N N . ARG E 1 122 ? 34.780 -68.084 -27.159 1.00 35.46 122 ARG E N 1
ATOM 9619 C CA . ARG E 1 122 ? 35.451 -69.238 -26.585 1.00 37.75 122 ARG E CA 1
ATOM 9620 C C . ARG E 1 122 ? 34.536 -69.771 -25.489 1.00 33.50 122 ARG E C 1
ATOM 9621 O O . ARG E 1 122 ? 34.160 -69.038 -24.576 1.00 36.40 122 ARG E O 1
ATOM 9629 N N . TYR E 1 123 ? 34.152 -71.044 -25.605 1.00 33.49 123 TYR E N 1
ATOM 9630 C CA . TYR E 1 123 ? 33.249 -71.660 -24.652 1.00 37.55 123 TYR E CA 1
ATOM 9631 C C . TYR E 1 123 ? 33.998 -72.774 -23.913 1.00 37.85 123 TYR E C 1
ATOM 9632 O O . TYR E 1 123 ? 34.519 -73.677 -24.560 1.00 39.24 123 TYR E O 1
ATOM 9641 N N . VAL E 1 124 ? 34.036 -72.703 -22.575 1.00 37.62 124 VAL E N 1
ATOM 9642 C CA . VAL E 1 124 ? 34.698 -73.727 -21.772 1.00 39.05 124 VAL E CA 1
ATOM 9643 C C . VAL E 1 124 ? 33.640 -74.551 -21.042 1.00 39.95 124 VAL E C 1
ATOM 9644 O O . VAL E 1 124 ? 32.912 -74.017 -20.203 1.00 39.76 124 VAL E O 1
ATOM 9648 N N . ASN E 1 125 ? 33.562 -75.852 -21.362 1.00 37.37 125 ASN E N 1
ATOM 9649 C CA . ASN E 1 125 ? 32.614 -76.749 -20.702 1.00 41.89 125 ASN E CA 1
ATOM 9650 C C . ASN E 1 125 ? 33.063 -76.984 -19.256 1.00 42.99 125 ASN E C 1
ATOM 9651 O O . ASN E 1 125 ? 34.264 -76.980 -18.985 1.00 46.62 125 ASN E O 1
ATOM 9656 N N . GLY E 1 126 ? 32.101 -77.157 -18.341 1.00 38.78 126 GLY E N 1
ATOM 9657 C CA . GLY E 1 126 ? 32.400 -77.424 -16.942 1.00 42.45 126 GLY E CA 1
ATOM 9658 C C . GLY E 1 126 ? 32.812 -78.891 -16.728 1.00 46.56 126 GLY E C 1
ATOM 9659 O O . GLY E 1 126 ? 33.233 -79.569 -17.671 1.00 44.48 126 GLY E O 1
ATOM 9660 N N . ASN E 1 127 ? 32.621 -79.388 -15.502 1.00 50.08 127 ASN E N 1
ATOM 9661 C CA . ASN E 1 127 ? 33.162 -80.674 -15.069 1.00 59.90 127 ASN E CA 1
ATOM 9662 C C . ASN E 1 127 ? 32.353 -81.886 -15.556 1.00 55.98 127 ASN E C 1
ATOM 9663 O O . ASN E 1 127 ? 32.710 -83.013 -15.236 1.00 66.47 127 ASN E O 1
ATOM 9668 N N . LEU E 1 128 ? 31.292 -81.680 -16.349 1.00 56.47 128 LEU E N 1
ATOM 9669 C CA . LEU E 1 128 ? 30.534 -82.812 -16.871 1.00 51.00 128 LEU E CA 1
ATOM 9670 C C . LEU E 1 128 ? 30.440 -82.736 -18.395 1.00 55.40 128 LEU E C 1
ATOM 9671 O O . LEU E 1 128 ? 30.171 -81.676 -18.951 1.00 55.79 128 LEU E O 1
ATOM 9676 N N . GLN E 1 129 ? 30.651 -83.878 -19.057 1.00 51.41 129 GLN E N 1
ATOM 9677 C CA . GLN E 1 129 ? 30.586 -83.981 -20.505 1.00 58.56 129 GLN E CA 1
ATOM 9678 C C . GLN E 1 129 ? 29.197 -83.577 -20.997 1.00 56.28 129 GLN E C 1
ATOM 9679 O O . GLN E 1 129 ? 28.198 -83.969 -20.411 1.00 54.77 129 GLN E O 1
ATOM 9685 N N . GLN E 1 130 ? 29.136 -82.799 -22.087 1.00 52.99 130 GLN E N 1
ATOM 9686 C CA . GLN E 1 130 ? 27.854 -82.409 -22.651 1.00 53.68 130 GLN E CA 1
ATOM 9687 C C . GLN E 1 130 ? 27.307 -83.562 -23.488 1.00 51.65 130 GLN E C 1
ATOM 9688 O O . GLN E 1 130 ? 28.066 -84.296 -24.108 1.00 55.60 130 GLN E O 1
ATOM 9694 N N . SER E 1 131 ? 25.981 -83.659 -23.571 1.00 51.76 131 SER E N 1
ATOM 9695 C CA . SER E 1 131 ? 25.374 -84.495 -24.596 1.00 56.15 131 SER E CA 1
ATOM 9696 C C . SER E 1 131 ? 24.691 -83.632 -25.660 1.00 52.92 131 SER E C 1
ATOM 9697 O O . SER E 1 131 ? 24.445 -84.106 -26.759 1.00 48.45 131 SER E O 1
ATOM 9699 N N . GLU E 1 132 ? 24.440 -82.351 -25.351 1.00 50.97 132 GLU E N 1
ATOM 9700 C CA . GLU E 1 132 ? 23.799 -81.440 -26.292 1.00 48.61 132 GLU E CA 1
ATOM 9701 C C . GLU E 1 132 ? 24.385 -80.038 -26.123 1.00 45.65 132 GLU E C 1
ATOM 9702 O O . GLU E 1 132 ? 24.518 -79.563 -24.988 1.00 40.83 132 GLU E O 1
ATOM 9708 N N . PHE E 1 133 ? 24.734 -79.391 -27.252 1.00 39.98 133 PHE E N 1
ATOM 9709 C CA . PHE E 1 133 ? 25.338 -78.060 -27.225 1.00 39.45 133 PHE E CA 1
ATOM 9710 C C . PHE E 1 133 ? 25.113 -77.333 -28.551 1.00 41.43 133 PHE E C 1
ATOM 9711 O O . PHE E 1 133 ? 25.378 -77.894 -29.603 1.00 38.80 133 PHE E O 1
ATOM 9719 N N . VAL E 1 134 ? 24.646 -76.074 -28.494 1.00 40.22 134 VAL E N 1
ATOM 9720 C CA . VAL E 1 134 ? 24.626 -75.182 -29.654 1.00 33.85 134 VAL E CA 1
ATOM 9721 C C . VAL E 1 134 ? 25.117 -73.809 -29.207 1.00 34.99 134 VAL E C 1
ATOM 9722 O O . VAL E 1 134 ? 24.825 -73.367 -28.087 1.00 33.67 134 VAL E O 1
ATOM 9726 N N . LEU E 1 135 ? 25.844 -73.141 -30.109 1.00 31.75 135 LEU E N 1
ATOM 9727 C CA . LEU E 1 135 ? 26.366 -71.810 -29.858 1.00 34.73 135 LEU E CA 1
ATOM 9728 C C . LEU E 1 135 ? 26.100 -70.947 -31.086 1.00 34.66 135 LEU E C 1
ATOM 9729 O O . LEU E 1 135 ? 26.534 -71.298 -32.177 1.00 34.73 135 LEU E O 1
ATOM 9734 N N . TYR E 1 136 ? 25.362 -69.837 -30.902 1.00 34.83 136 TYR E N 1
ATOM 9735 C CA . TYR E 1 136 ? 24.960 -68.935 -31.983 1.00 31.42 136 TYR E CA 1
ATOM 9736 C C . TYR E 1 136 ? 25.621 -67.573 -31.813 1.00 32.54 136 TYR E C 1
ATOM 9737 O O . TYR E 1 136 ? 25.792 -67.094 -30.685 1.00 30.53 136 TYR E O 1
ATOM 9746 N N . GLN E 1 137 ? 25.920 -66.940 -32.953 1.00 31.11 137 GLN E N 1
ATOM 9747 C CA . GLN E 1 137 ? 26.590 -65.650 -32.965 1.00 31.07 137 GLN E CA 1
ATOM 9748 C C . GLN E 1 137 ? 25.880 -64.700 -33.932 1.00 31.40 137 GLN E C 1
ATOM 9749 O O . GLN E 1 137 ? 25.681 -65.051 -35.095 1.00 29.75 137 GLN E O 1
ATOM 9755 N N . SER E 1 138 ? 25.511 -63.507 -33.427 1.00 27.41 138 SER E N 1
ATOM 9756 C CA . SER E 1 138 ? 24.990 -62.424 -34.255 1.00 27.77 138 SER E CA 1
ATOM 9757 C C . SER E 1 138 ? 26.002 -61.278 -34.248 1.00 25.30 138 SER E C 1
ATOM 9758 O O . SER E 1 138 ? 26.670 -61.049 -33.240 1.00 26.17 138 SER E O 1
ATOM 9761 N N . VAL E 1 139 ? 26.096 -60.582 -35.384 1.00 26.44 139 VAL E N 1
ATOM 9762 C CA . VAL E 1 139 ? 26.933 -59.398 -35.526 1.00 26.05 139 VAL E CA 1
ATOM 9763 C C . VAL E 1 139 ? 26.072 -58.269 -36.084 1.00 29.72 139 VAL E C 1
ATOM 9764 O O . VAL E 1 139 ? 25.054 -58.523 -36.728 1.00 28.39 139 VAL E O 1
ATOM 9768 N N . GLY E 1 140 ? 26.484 -57.023 -35.823 1.00 29.84 140 GLY E N 1
ATOM 9769 C CA . GLY E 1 140 ? 25.831 -55.862 -36.410 1.00 26.61 140 GLY E CA 1
ATOM 9770 C C . GLY E 1 140 ? 26.871 -54.902 -36.961 1.00 28.92 140 GLY E C 1
ATOM 9771 O O . GLY E 1 140 ? 28.075 -55.165 -36.868 1.00 26.99 140 GLY E O 1
ATOM 9772 N N . ALA E 1 141 ? 26.391 -53.796 -37.533 1.00 24.71 141 ALA E N 1
ATOM 9773 C CA . ALA E 1 141 ? 27.238 -52.832 -38.205 1.00 24.27 141 ALA E CA 1
ATOM 9774 C C . ALA E 1 141 ? 26.440 -51.545 -38.407 1.00 24.61 141 ALA E C 1
ATOM 9775 O O . ALA E 1 141 ? 25.209 -51.600 -38.513 1.00 27.50 141 ALA E O 1
ATOM 9777 N N . GLY E 1 142 ? 27.151 -50.409 -38.517 1.00 25.49 142 GLY E N 1
ATOM 9778 C CA . GLY E 1 142 ? 26.546 -49.181 -39.019 1.00 27.20 142 GLY E CA 1
ATOM 9779 C C . GLY E 1 142 ? 25.706 -48.439 -37.975 1.00 32.35 142 GLY E C 1
ATOM 9780 O O . GLY E 1 142 ? 25.583 -48.862 -36.806 1.00 31.31 142 GLY E O 1
ATOM 9781 N N . GLU E 1 143 ? 25.145 -47.307 -38.416 1.00 29.56 143 GLU E N 1
ATOM 9782 C CA . GLU E 1 143 ? 24.379 -46.448 -37.540 1.00 30.10 143 GLU E CA 1
ATOM 9783 C C . GLU E 1 143 ? 23.531 -45.530 -38.398 1.00 29.55 143 GLU E C 1
ATOM 9784 O O . GLU E 1 143 ? 24.057 -44.826 -39.250 1.00 32.15 143 GLU E O 1
ATOM 9790 N N . MET E 1 144 ? 22.219 -45.522 -38.141 1.00 26.56 144 MET E N 1
ATOM 9791 C CA A MET E 1 144 ? 21.260 -44.761 -38.927 0.70 28.10 144 MET E CA 1
ATOM 9792 C CA B MET E 1 144 ? 21.274 -44.748 -38.931 0.30 23.89 144 MET E CA 1
ATOM 9793 C C . MET E 1 144 ? 20.877 -43.488 -38.166 1.00 26.05 144 MET E C 1
ATOM 9794 O O . MET E 1 144 ? 20.604 -43.527 -36.951 1.00 24.01 144 MET E O 1
ATOM 9803 N N . ASP E 1 145 ? 20.831 -42.365 -38.901 1.00 26.44 145 ASP E N 1
ATOM 9804 C CA . ASP E 1 145 ? 20.323 -41.100 -38.377 1.00 25.52 145 ASP E CA 1
ATOM 9805 C C . ASP E 1 145 ? 18.799 -41.172 -38.354 1.00 27.19 145 ASP E C 1
ATOM 9806 O O . ASP E 1 145 ? 18.182 -41.600 -39.339 1.00 26.01 145 ASP E O 1
ATOM 9811 N N . VAL E 1 146 ? 18.208 -40.773 -37.217 1.00 25.48 146 VAL E N 1
ATOM 9812 C CA . VAL E 1 146 ? 16.762 -40.741 -37.074 1.00 23.44 146 VAL E CA 1
ATOM 9813 C C . VAL E 1 146 ? 16.324 -39.381 -36.534 1.00 27.08 146 VAL E C 1
ATOM 9814 O O . VAL E 1 146 ? 17.092 -38.677 -35.881 1.00 24.67 146 VAL E O 1
ATOM 9818 N N . ARG E 1 147 ? 15.078 -39.007 -36.852 1.00 23.96 147 ARG E N 1
ATOM 9819 C CA . ARG E 1 147 ? 14.432 -37.811 -36.351 1.00 26.55 147 ARG E CA 1
ATOM 9820 C C . ARG E 1 147 ? 13.257 -38.268 -35.501 1.00 25.77 147 ARG E C 1
ATOM 9821 O O . ARG E 1 147 ? 12.324 -38.910 -36.015 1.00 24.50 147 ARG E O 1
ATOM 9829 N N . VAL E 1 148 ? 13.302 -37.891 -34.215 1.00 25.73 148 VAL E N 1
ATOM 9830 C CA . VAL E 1 148 ? 12.238 -38.258 -33.290 1.00 28.42 148 VAL E CA 1
ATOM 9831 C C . VAL E 1 148 ? 11.029 -37.362 -33.514 1.00 33.90 148 VAL E C 1
ATOM 9832 O O . VAL E 1 148 ? 11.173 -36.147 -33.574 1.00 32.76 148 VAL E O 1
ATOM 9836 N N . ASN E 1 149 ? 9.851 -37.987 -33.664 1.00 33.73 149 ASN E N 1
ATOM 9837 C CA . ASN E 1 149 ? 8.623 -37.260 -33.912 1.00 44.28 149 ASN E CA 1
ATOM 9838 C C . ASN E 1 149 ? 8.349 -36.300 -32.753 1.00 50.05 149 ASN E C 1
ATOM 9839 O O . ASN E 1 149 ? 8.359 -36.716 -31.597 1.00 50.32 149 ASN E O 1
ATOM 9844 N N . GLU E 1 150 ? 8.037 -35.039 -33.087 1.00 65.41 150 GLU E N 1
ATOM 9845 C CA . GLU E 1 150 ? 7.886 -33.964 -32.113 1.00 80.17 150 GLU E CA 1
ATOM 9846 C C . GLU E 1 150 ? 6.468 -33.894 -31.538 1.00 75.72 150 GLU E C 1
ATOM 9847 O O . GLU E 1 150 ? 6.229 -33.166 -30.589 1.00 77.34 150 GLU E O 1
ATOM 9853 N N . LYS E 1 151 ? 5.536 -34.688 -32.073 1.00 80.53 151 LYS E N 1
ATOM 9854 C CA . LYS E 1 151 ? 4.140 -34.641 -31.657 1.00 73.52 151 LYS E CA 1
ATOM 9855 C C . LYS E 1 151 ? 4.014 -34.932 -30.165 1.00 73.89 151 LYS E C 1
ATOM 9856 O O . LYS E 1 151 ? 3.359 -34.181 -29.450 1.00 62.26 151 LYS E O 1
ATOM 9862 N N . THR E 1 152 ? 4.599 -36.044 -29.709 1.00 79.18 152 THR E N 1
ATOM 9863 C CA . THR E 1 152 ? 4.410 -36.434 -28.322 1.00 82.35 152 THR E CA 1
ATOM 9864 C C . THR E 1 152 ? 5.714 -36.217 -27.555 1.00 71.14 152 THR E C 1
ATOM 9865 O O . THR E 1 152 ? 6.783 -36.633 -27.992 1.00 69.90 152 THR E O 1
ATOM 9869 N N . PRO E 1 153 ? 5.674 -35.504 -26.412 1.00 64.07 153 PRO E N 1
ATOM 9870 C CA . PRO E 1 153 ? 6.840 -35.418 -25.530 1.00 64.62 153 PRO E CA 1
ATOM 9871 C C . PRO E 1 153 ? 7.259 -36.840 -25.164 1.00 54.98 153 PRO E C 1
ATOM 9872 O O . PRO E 1 153 ? 6.408 -37.712 -25.058 1.00 54.50 153 PRO E O 1
ATOM 9876 N N . LEU E 1 154 ? 8.557 -37.073 -24.992 1.00 49.55 154 LEU E N 1
ATOM 9877 C CA . LEU E 1 154 ? 9.050 -38.317 -24.417 1.00 51.65 154 LEU E CA 1
ATOM 9878 C C . LEU E 1 154 ? 8.870 -38.304 -22.901 1.00 50.86 154 LEU E C 1
ATOM 9879 O O . LEU E 1 154 ? 9.184 -37.311 -22.247 1.00 48.91 154 LEU E O 1
ATOM 9884 N N . GLN E 1 155 ? 8.376 -39.415 -22.359 1.00 48.58 155 GLN E N 1
ATOM 9885 C CA . GLN E 1 155 ? 8.327 -39.614 -20.918 1.00 52.24 155 GLN E CA 1
ATOM 9886 C C . GLN E 1 155 ? 9.727 -40.007 -20.458 1.00 52.03 155 GLN E C 1
ATOM 9887 O O . GLN E 1 155 ? 10.337 -40.907 -21.030 1.00 49.53 155 GLN E O 1
ATOM 9893 N N . ILE E 1 156 ? 10.216 -39.323 -19.423 1.00 51.52 156 ILE E N 1
ATOM 9894 C CA . ILE E 1 156 ? 11.522 -39.642 -18.871 1.00 56.46 156 ILE E CA 1
ATOM 9895 C C . ILE E 1 156 ? 11.363 -39.993 -17.396 1.00 56.07 156 ILE E C 1
ATOM 9896 O O . ILE E 1 156 ? 10.409 -39.588 -16.757 1.00 53.27 156 ILE E O 1
ATOM 9901 N N . ASP E 1 157 ? 12.315 -40.774 -16.900 1.00 58.60 157 ASP E N 1
ATOM 9902 C CA . ASP E 1 157 ? 12.429 -41.166 -15.515 1.00 65.07 157 ASP E CA 1
ATOM 9903 C C . ASP E 1 157 ? 13.891 -41.001 -15.107 1.00 64.19 157 ASP E C 1
ATOM 9904 O O . ASP E 1 157 ? 14.784 -41.125 -15.942 1.00 58.71 157 ASP E O 1
ATOM 9909 N N . PHE E 1 158 ? 14.129 -40.844 -13.803 1.00 65.06 158 PHE E N 1
ATOM 9910 C CA . PHE E 1 158 ? 15.481 -40.741 -13.288 1.00 64.89 158 PHE E CA 1
ATOM 9911 C C . PHE E 1 158 ? 15.866 -42.041 -12.593 1.00 66.11 158 PHE E C 1
ATOM 9912 O O . PHE E 1 158 ? 15.001 -42.740 -12.073 1.00 63.56 158 PHE E O 1
ATOM 9920 N N . ALA E 1 159 ? 17.168 -42.354 -12.620 1.00 80.79 159 ALA E N 1
ATOM 9921 C CA . ALA E 1 159 ? 17.706 -43.523 -11.933 1.00 87.74 159 ALA E CA 1
ATOM 9922 C C . ALA E 1 159 ? 17.230 -43.544 -10.476 1.00 90.93 159 ALA E C 1
ATOM 9923 O O . ALA E 1 159 ? 16.987 -42.493 -9.881 1.00 95.04 159 ALA E O 1
ATOM 9925 N N . GLU E 1 160 ? 17.076 -44.748 -9.911 1.00 97.28 160 GLU E N 1
ATOM 9926 C CA . GLU E 1 160 ? 16.881 -44.906 -8.475 1.00 101.11 160 GLU E CA 1
ATOM 9927 C C . GLU E 1 160 ? 17.991 -44.145 -7.740 1.00 106.08 160 GLU E C 1
ATOM 9928 O O . GLU E 1 160 ? 17.789 -43.637 -6.634 1.00 101.82 160 GLU E O 1
ATOM 9930 N N . ASN E 1 161 ? 19.142 -44.032 -8.417 1.00 95.17 161 ASN E N 1
ATOM 9931 C CA . ASN E 1 161 ? 20.348 -43.408 -7.902 1.00 87.03 161 ASN E CA 1
ATOM 9932 C C . ASN E 1 161 ? 20.244 -41.880 -7.942 1.00 85.38 161 ASN E C 1
ATOM 9933 O O . ASN E 1 161 ? 21.034 -41.206 -7.291 1.00 107.98 161 ASN E O 1
ATOM 9935 N N . GLN E 1 162 ? 19.271 -41.324 -8.681 1.00 72.66 162 GLN E N 1
ATOM 9936 C CA A GLN E 1 162 ? 19.182 -39.879 -8.838 0.50 64.87 162 GLN E CA 1
ATOM 9937 C CA B GLN E 1 162 ? 19.146 -39.890 -8.892 0.50 65.24 162 GLN E CA 1
ATOM 9938 C C . GLN E 1 162 ? 17.972 -39.319 -8.086 1.00 60.21 162 GLN E C 1
ATOM 9939 O O . GLN E 1 162 ? 17.797 -38.096 -8.007 1.00 55.47 162 GLN E O 1
ATOM 9950 N N . THR E 1 163 ? 17.163 -40.209 -7.485 1.00 58.23 163 THR E N 1
ATOM 9951 C CA . THR E 1 163 ? 16.003 -39.777 -6.724 1.00 61.05 163 THR E CA 1
ATOM 9952 C C . THR E 1 163 ? 16.150 -40.148 -5.247 1.00 59.66 163 THR E C 1
ATOM 9953 O O . THR E 1 163 ? 17.085 -40.847 -4.854 1.00 58.64 163 THR E O 1
ATOM 9955 N N . HIS E 1 164 ? 15.225 -39.631 -4.442 1.00 50.03 164 HIS E N 1
ATOM 9956 C CA . HIS E 1 164 ? 15.052 -39.983 -3.047 1.00 65.94 164 HIS E CA 1
ATOM 9957 C C . HIS E 1 164 ? 13.637 -39.583 -2.652 1.00 68.66 164 HIS E C 1
ATOM 9958 O O . HIS E 1 164 ? 13.267 -38.414 -2.760 1.00 67.22 164 HIS E O 1
ATOM 9960 N N . ASP E 1 165 ? 12.841 -40.577 -2.243 1.00 79.41 165 ASP E N 1
ATOM 9961 C CA . ASP E 1 165 ? 11.489 -40.326 -1.767 1.00 78.78 165 ASP E CA 1
ATOM 9962 C C . ASP E 1 165 ? 10.597 -39.944 -2.952 1.00 72.81 165 ASP E C 1
ATOM 9963 O O . ASP E 1 165 ? 9.563 -39.306 -2.765 1.00 72.03 165 ASP E O 1
ATOM 9965 N N . GLY E 1 166 ? 11.003 -40.355 -4.165 1.00 67.90 166 GLY E N 1
ATOM 9966 C CA . GLY E 1 166 ? 10.297 -40.012 -5.387 1.00 61.69 166 GLY E CA 1
ATOM 9967 C C . GLY E 1 166 ? 10.555 -38.580 -5.863 1.00 61.25 166 GLY E C 1
ATOM 9968 O O . GLY E 1 166 ? 9.758 -38.030 -6.616 1.00 66.36 166 GLY E O 1
ATOM 9969 N N . ARG E 1 167 ? 11.670 -37.971 -5.430 1.00 55.99 167 ARG E N 1
ATOM 9970 C CA . ARG E 1 167 ? 12.001 -36.605 -5.813 1.00 50.11 167 ARG E CA 1
ATOM 9971 C C . ARG E 1 167 ? 13.418 -36.580 -6.377 1.00 48.30 167 ARG E C 1
ATOM 9972 O O . ARG E 1 167 ? 14.275 -37.334 -5.930 1.00 50.60 167 ARG E O 1
ATOM 9980 N N . LEU E 1 168 ? 13.655 -35.705 -7.361 1.00 43.63 168 LEU E N 1
ATOM 9981 C CA . LEU E 1 168 ? 14.976 -35.592 -7.958 1.00 44.00 168 LEU E CA 1
ATOM 9982 C C . LEU E 1 168 ? 15.893 -34.831 -6.995 1.00 45.94 168 LEU E C 1
ATOM 9983 O O . LEU E 1 168 ? 15.545 -33.738 -6.538 1.00 39.07 168 LEU E O 1
ATOM 9988 N N . LYS E 1 169 ? 17.072 -35.404 -6.727 1.00 41.84 169 LYS E N 1
ATOM 9989 C CA . LYS E 1 169 ? 18.053 -34.806 -5.828 1.00 39.16 169 LYS E CA 1
ATOM 9990 C C . LYS E 1 169 ? 18.771 -33.663 -6.537 1.00 38.00 169 LYS E C 1
ATOM 9991 O O . LYS E 1 169 ? 19.370 -33.878 -7.590 1.00 42.08 169 LYS E O 1
ATOM 9997 N N . VAL E 1 170 ? 18.676 -32.448 -5.979 1.00 35.67 170 VAL E N 1
ATOM 9998 C CA . VAL E 1 170 ? 19.335 -31.290 -6.573 1.00 38.76 170 VAL E CA 1
ATOM 9999 C C . VAL E 1 170 ? 20.240 -30.637 -5.528 1.00 40.51 170 VAL E C 1
ATOM 10000 O O . VAL E 1 170 ? 20.062 -30.865 -4.331 1.00 37.84 170 VAL E O 1
ATOM 10004 N N . GLU E 1 171 ? 21.200 -29.846 -5.997 1.00 43.08 171 GLU E N 1
ATOM 10005 C CA . GLU E 1 171 ? 22.076 -29.061 -5.141 1.00 45.03 171 GLU E CA 1
ATOM 10006 C C . GLU E 1 171 ? 22.003 -27.610 -5.606 1.00 44.11 171 GLU E C 1
ATOM 10007 O O . GLU E 1 171 ? 22.423 -27.294 -6.725 1.00 43.78 171 GLU E O 1
ATOM 10013 N N . ALA E 1 172 ? 21.458 -26.739 -4.749 1.00 42.52 172 ALA E N 1
ATOM 10014 C CA . ALA E 1 172 ? 21.303 -25.339 -5.121 1.00 51.95 172 ALA E CA 1
ATOM 10015 C C . ALA E 1 172 ? 22.441 -24.459 -4.578 1.00 55.44 172 ALA E C 1
ATOM 10016 O O . ALA E 1 172 ? 22.624 -23.355 -5.076 1.00 63.19 172 ALA E O 1
ATOM 10018 N N . ARG E 1 173 ? 23.225 -24.966 -3.617 1.00 55.43 173 ARG E N 1
ATOM 10019 C CA A ARG E 1 173 ? 24.197 -24.154 -2.904 0.50 57.16 173 ARG E CA 1
ATOM 10020 C CA B ARG E 1 173 ? 24.209 -24.174 -2.885 0.50 58.80 173 ARG E CA 1
ATOM 10021 C C . ARG E 1 173 ? 25.509 -24.052 -3.677 1.00 57.58 173 ARG E C 1
ATOM 10022 O O . ARG E 1 173 ? 26.024 -25.049 -4.159 1.00 63.86 173 ARG E O 1
ATOM 10037 N N . LYS E 1 174 ? 26.029 -22.817 -3.776 1.00 54.55 174 LYS E N 1
ATOM 10038 C CA . LYS E 1 174 ? 27.321 -22.463 -4.349 1.00 51.66 174 LYS E CA 1
ATOM 10039 C C . LYS E 1 174 ? 28.171 -21.759 -3.283 1.00 49.26 174 LYS E C 1
ATOM 10040 O O . LYS E 1 174 ? 27.643 -21.010 -2.459 1.00 49.65 174 LYS E O 1
ATOM 10046 N N . THR E 1 175 ? 29.489 -22.004 -3.299 1.00 50.69 175 THR E N 1
ATOM 10047 C CA . THR E 1 175 ? 30.456 -21.440 -2.362 1.00 52.45 175 THR E CA 1
ATOM 10048 C C . THR E 1 175 ? 31.713 -21.016 -3.116 1.00 55.03 175 THR E C 1
ATOM 10049 O O . THR E 1 175 ? 32.126 -21.713 -4.027 1.00 61.06 175 THR E O 1
ATOM 10053 N N . PHE E 1 176 ? 32.339 -19.893 -2.728 1.00 48.98 176 PHE E N 1
ATOM 10054 C CA . PHE E 1 176 ? 33.652 -19.524 -3.238 1.00 47.35 176 PHE E CA 1
ATOM 10055 C C . PHE E 1 176 ? 34.428 -18.770 -2.160 1.00 49.72 176 PHE E C 1
ATOM 10056 O O . PHE E 1 176 ? 33.825 -18.087 -1.330 1.00 41.55 176 PHE E O 1
ATOM 10064 N N . ASP E 1 177 ? 35.765 -18.902 -2.181 1.00 46.42 177 ASP E N 1
ATOM 10065 C CA . ASP E 1 177 ? 36.655 -18.163 -1.295 1.00 44.62 177 ASP E CA 1
ATOM 10066 C C . ASP E 1 177 ? 37.104 -16.883 -1.982 1.00 45.47 177 ASP E C 1
ATOM 10067 O O . ASP E 1 177 ? 37.040 -16.784 -3.197 1.00 43.98 177 ASP E O 1
ATOM 10072 N N . PHE E 1 178 ? 37.546 -15.892 -1.202 1.00 46.80 178 PHE E N 1
ATOM 10073 C CA . PHE E 1 178 ? 37.951 -14.629 -1.797 1.00 45.53 178 PHE E CA 1
ATOM 10074 C C . PHE E 1 178 ? 39.015 -13.961 -0.935 1.00 46.02 178 PHE E C 1
ATOM 10075 O O . PHE E 1 178 ? 38.952 -14.027 0.288 1.00 46.56 178 PHE E O 1
ATOM 10083 N N . VAL E 1 179 ? 39.976 -13.302 -1.592 1.00 46.03 179 VAL E N 1
ATOM 10084 C CA . VAL E 1 179 ? 41.045 -12.607 -0.897 1.00 44.25 179 VAL E CA 1
ATOM 10085 C C . VAL E 1 179 ? 40.796 -11.108 -1.004 1.00 43.68 179 VAL E C 1
ATOM 10086 O O . VAL E 1 179 ? 40.836 -10.549 -2.097 1.00 50.12 179 VAL E O 1
ATOM 10090 N N . PHE E 1 180 ? 40.533 -10.468 0.136 1.00 39.41 180 PHE E N 1
ATOM 10091 C CA . PHE E 1 180 ? 40.384 -9.024 0.157 1.00 40.08 180 PHE E CA 1
ATOM 10092 C C . PHE E 1 180 ? 41.773 -8.398 0.245 1.00 44.24 180 PHE E C 1
ATOM 10093 O O . PHE E 1 180 ? 42.048 -7.423 -0.449 1.00 40.43 180 PHE E O 1
ATOM 10101 N N . HIS E 1 181 ? 42.604 -8.966 1.132 1.00 42.23 181 HIS E N 1
ATOM 10102 C CA . HIS E 1 181 ? 43.968 -8.555 1.406 1.00 44.61 181 HIS E CA 1
ATOM 10103 C C . HIS E 1 181 ? 44.768 -9.802 1.767 1.00 49.99 181 HIS E C 1
ATOM 10104 O O . HIS E 1 181 ? 44.280 -10.694 2.467 1.00 48.67 181 HIS E O 1
ATOM 10111 N N . GLU E 1 182 ? 46.021 -9.847 1.306 1.00 53.65 182 GLU E N 1
ATOM 10112 C CA . GLU E 1 182 ? 46.952 -10.873 1.737 1.00 51.34 182 GLU E CA 1
ATOM 10113 C C . GLU E 1 182 ? 48.259 -10.213 2.160 1.00 55.97 182 GLU E C 1
ATOM 10114 O O . GLU E 1 182 ? 48.947 -9.621 1.335 1.00 59.23 182 GLU E O 1
ATOM 10120 N N . ASN E 1 183 ? 48.569 -10.290 3.455 1.00 55.10 183 ASN E N 1
ATOM 10121 C CA . ASN E 1 183 ? 49.807 -9.744 3.990 1.00 54.42 183 ASN E CA 1
ATOM 10122 C C . ASN E 1 183 ? 49.951 -8.263 3.640 1.00 57.02 183 ASN E C 1
ATOM 10123 O O . ASN E 1 183 ? 51.030 -7.816 3.255 1.00 58.54 183 ASN E O 1
ATOM 10128 N N . ALA E 1 184 ? 48.863 -7.501 3.782 1.00 53.53 184 ALA E N 1
ATOM 10129 C CA . ALA E 1 184 ? 48.899 -6.077 3.496 1.00 49.83 184 ALA E CA 1
ATOM 10130 C C . ALA E 1 184 ? 49.829 -5.386 4.489 1.00 51.99 184 ALA E C 1
ATOM 10131 O O . ALA E 1 184 ? 49.826 -5.721 5.674 1.00 45.80 184 ALA E O 1
ATOM 10133 N N . GLU E 1 185 ? 50.607 -4.419 3.984 1.00 52.78 185 GLU E N 1
ATOM 10134 C CA . GLU E 1 185 ? 51.582 -3.700 4.790 1.00 56.88 185 GLU E CA 1
ATOM 10135 C C . GLU E 1 185 ? 51.111 -2.272 5.018 1.00 54.53 185 GLU E C 1
ATOM 10136 O O . GLU E 1 185 ? 51.577 -1.607 5.943 1.00 56.10 185 GLU E O 1
ATOM 10142 N N . SER E 1 186 ? 50.183 -1.808 4.175 1.00 49.47 186 SER E N 1
ATOM 10143 C CA A SER E 1 186 ? 49.695 -0.446 4.284 0.50 50.40 186 SER E CA 1
ATOM 10144 C CA B SER E 1 186 ? 49.725 -0.428 4.163 0.50 47.60 186 SER E CA 1
ATOM 10145 C C . SER E 1 186 ? 48.213 -0.364 3.930 1.00 49.66 186 SER E C 1
ATOM 10146 O O . SER E 1 186 ? 47.650 -1.285 3.344 1.00 47.53 186 SER E O 1
ATOM 10151 N N . ALA E 1 187 ? 47.592 0.760 4.322 1.00 45.07 187 ALA E N 1
ATOM 10152 C CA . ALA E 1 187 ? 46.162 0.994 4.166 1.00 48.14 187 ALA E CA 1
ATOM 10153 C C . ALA E 1 187 ? 45.785 0.909 2.694 1.00 50.03 187 ALA E C 1
ATOM 10154 O O . ALA E 1 187 ? 46.503 1.419 1.842 1.00 48.11 187 ALA E O 1
ATOM 10156 N N . SER E 1 188 ? 44.664 0.246 2.406 1.00 51.65 188 SER E N 1
ATOM 10157 C CA . SER E 1 188 ? 44.045 0.297 1.093 1.00 53.70 188 SER E CA 1
ATOM 10158 C C . SER E 1 188 ? 42.693 -0.402 1.138 1.00 55.13 188 SER E C 1
ATOM 10159 O O . SER E 1 188 ? 42.385 -1.090 2.102 1.00 44.60 188 SER E O 1
ATOM 10162 N N . GLU E 1 189 ? 41.916 -0.233 0.067 1.00 52.18 189 GLU E N 1
ATOM 10163 C CA . GLU E 1 189 ? 40.622 -0.872 -0.027 1.00 46.12 189 GLU E CA 1
ATOM 10164 C C . GLU E 1 189 ? 40.771 -2.374 -0.235 1.00 49.82 189 GLU E C 1
ATOM 10165 O O . GLU E 1 189 ? 39.930 -3.134 0.245 1.00 54.90 189 GLU E O 1
ATOM 10171 N N . GLY E 1 190 ? 41.834 -2.786 -0.933 1.00 45.54 190 GLY E N 1
ATOM 10172 C CA . GLY E 1 190 ? 42.028 -4.187 -1.277 1.00 42.20 190 GLY E CA 1
ATOM 10173 C C . GLY E 1 190 ? 41.082 -4.595 -2.405 1.00 46.67 190 GLY E C 1
ATOM 10174 O O . GLY E 1 190 ? 40.472 -3.734 -3.019 1.00 52.95 190 GLY E O 1
ATOM 10175 N N . ALA E 1 191 ? 40.946 -5.903 -2.657 1.00 41.55 191 ALA E N 1
ATOM 10176 C CA . ALA E 1 191 ? 40.107 -6.381 -3.741 1.00 48.38 191 ALA E CA 1
ATOM 10177 C C . ALA E 1 191 ? 38.633 -6.421 -3.308 1.00 51.60 191 ALA E C 1
ATOM 10178 O O . ALA E 1 191 ? 38.320 -6.668 -2.142 1.00 57.23 191 ALA E O 1
ATOM 10180 N N . ALA E 1 192 ? 37.740 -6.199 -4.281 1.00 46.68 192 ALA E N 1
ATOM 10181 C CA . ALA E 1 192 ? 36.301 -6.140 -4.088 1.00 47.05 192 ALA E CA 1
ATOM 10182 C C . ALA E 1 192 ? 35.685 -7.478 -4.468 1.00 48.81 192 ALA E C 1
ATOM 10183 O O . ALA E 1 192 ? 35.837 -7.939 -5.594 1.00 51.81 192 ALA E O 1
ATOM 10185 N N . LEU E 1 193 ? 34.981 -8.099 -3.517 1.00 49.16 193 LEU E N 1
ATOM 10186 C CA . LEU E 1 193 ? 34.284 -9.349 -3.774 1.00 48.32 193 LEU E CA 1
ATOM 10187 C C . LEU E 1 193 ? 33.085 -9.073 -4.676 1.00 47.33 193 LEU E C 1
ATOM 10188 O O . LEU E 1 193 ? 32.261 -8.223 -4.352 1.00 43.97 193 LEU E O 1
ATOM 10193 N N . PRO E 1 194 ? 32.934 -9.802 -5.808 1.00 53.35 194 PRO E N 1
ATOM 10194 C CA . PRO E 1 194 ? 31.702 -9.743 -6.605 1.00 55.83 194 PRO E CA 1
ATOM 10195 C C . PRO E 1 194 ? 30.685 -10.700 -5.988 1.00 46.19 194 PRO E C 1
ATOM 10196 O O . PRO E 1 194 ? 30.949 -11.891 -5.869 1.00 49.42 194 PRO E O 1
ATOM 10200 N N . VAL E 1 195 ? 29.531 -10.163 -5.593 1.00 46.82 195 VAL E N 1
ATOM 10201 C CA . VAL E 1 195 ? 28.561 -10.914 -4.813 1.00 48.43 195 VAL E CA 1
ATOM 10202 C C . VAL E 1 195 ? 27.973 -12.095 -5.599 1.00 49.46 195 VAL E C 1
ATOM 10203 O O . VAL E 1 195 ? 27.807 -13.176 -5.034 1.00 47.75 195 VAL E O 1
ATOM 10207 N N . ASP E 1 196 ? 27.601 -11.876 -6.869 1.00 53.68 196 ASP E N 1
ATOM 10208 C CA . ASP E 1 196 ? 27.355 -12.936 -7.848 1.00 53.34 196 ASP E CA 1
ATOM 10209 C C . ASP E 1 196 ? 26.664 -14.161 -7.250 1.00 55.59 196 ASP E C 1
ATOM 10210 O O . ASP E 1 196 ? 27.231 -15.266 -7.209 1.00 60.35 196 ASP E O 1
ATOM 10212 N N . GLY E 1 197 ? 25.434 -13.983 -6.783 1.00 55.42 197 GLY E N 1
ATOM 10213 C CA . GLY E 1 197 ? 24.707 -15.168 -6.347 1.00 62.31 197 GLY E CA 1
ATOM 10214 C C . GLY E 1 197 ? 24.911 -15.591 -4.884 1.00 61.55 197 GLY E C 1
ATOM 10215 O O . GLY E 1 197 ? 24.201 -16.477 -4.408 1.00 62.37 197 GLY E O 1
ATOM 10216 N N . ALA E 1 198 ? 25.863 -14.989 -4.158 1.00 52.44 198 ALA E N 1
ATOM 10217 C CA . ALA E 1 198 ? 26.018 -15.308 -2.742 1.00 50.74 198 ALA E CA 1
ATOM 10218 C C . ALA E 1 198 ? 25.047 -14.481 -1.899 1.00 45.15 198 ALA E C 1
ATOM 10219 O O . ALA E 1 198 ? 24.686 -13.366 -2.274 1.00 49.54 198 ALA E O 1
ATOM 10221 N N . ALA E 1 199 ? 24.624 -15.045 -0.758 1.00 40.10 199 ALA E N 1
ATOM 10222 C CA . ALA E 1 199 ? 23.746 -14.369 0.188 1.00 41.42 199 ALA E CA 1
ATOM 10223 C C . ALA E 1 199 ? 24.468 -14.124 1.525 1.00 39.55 199 ALA E C 1
ATOM 10224 O O . ALA E 1 199 ? 24.068 -13.256 2.297 1.00 40.95 199 ALA E O 1
ATOM 10226 N N . HIS E 1 200 ? 25.512 -14.908 1.803 1.00 32.64 200 HIS E N 1
ATOM 10227 C CA . HIS E 1 200 ? 26.156 -14.915 3.103 1.00 38.82 200 HIS E CA 1
ATOM 10228 C C . HIS E 1 200 ? 27.673 -14.879 2.914 1.00 38.23 200 HIS E C 1
ATOM 10229 O O . HIS E 1 200 ? 28.193 -15.475 1.978 1.00 40.89 200 HIS E O 1
ATOM 10236 N N . LEU E 1 201 ? 28.377 -14.184 3.810 1.00 37.91 201 LEU E N 1
ATOM 10237 C CA . LEU E 1 201 ? 29.825 -14.079 3.726 1.00 35.55 201 LEU E CA 1
ATOM 10238 C C . LEU E 1 201 ? 30.418 -14.183 5.125 1.00 36.26 201 LEU E C 1
ATOM 10239 O O . LEU E 1 201 ? 29.947 -13.532 6.060 1.00 38.72 201 LEU E O 1
ATOM 10244 N N . LEU E 1 202 ? 31.454 -15.021 5.263 1.00 39.36 202 LEU E N 1
ATOM 10245 C CA . LEU E 1 202 ? 32.231 -15.091 6.495 1.00 36.27 202 LEU E CA 1
ATOM 10246 C C . LEU E 1 202 ? 33.635 -14.571 6.190 1.00 37.94 202 LEU E C 1
ATOM 10247 O O . LEU E 1 202 ? 34.267 -15.059 5.258 1.00 38.74 202 LEU E O 1
ATOM 10252 N N . VAL E 1 203 ? 34.085 -13.568 6.949 1.00 38.30 203 VAL E N 1
ATOM 10253 C CA . VAL E 1 203 ? 35.359 -12.904 6.700 1.00 36.18 203 VAL E CA 1
ATOM 10254 C C . VAL E 1 203 ? 36.267 -13.114 7.906 1.00 40.13 203 VAL E C 1
ATOM 10255 O O . VAL E 1 203 ? 35.887 -12.775 9.026 1.00 41.00 203 VAL E O 1
ATOM 10259 N N . GLU E 1 204 ? 37.479 -13.621 7.649 1.00 35.24 204 GLU E N 1
ATOM 10260 C CA . GLU E 1 204 ? 38.494 -13.770 8.679 1.00 34.90 204 GLU E CA 1
ATOM 10261 C C . GLU E 1 204 ? 39.544 -12.667 8.545 1.00 33.24 204 GLU E C 1
ATOM 10262 O O . GLU E 1 204 ? 40.006 -12.366 7.449 1.00 37.02 204 GLU E O 1
ATOM 10268 N N . VAL E 1 205 ? 39.915 -12.074 9.684 1.00 35.72 205 VAL E N 1
ATOM 10269 C CA . VAL E 1 205 ? 40.934 -11.036 9.796 1.00 34.17 205 VAL E CA 1
ATOM 10270 C C . VAL E 1 205 ? 42.056 -11.618 10.659 1.00 36.78 205 VAL E C 1
ATOM 10271 O O . VAL E 1 205 ? 41.813 -12.053 11.786 1.00 38.77 205 VAL E O 1
ATOM 10275 N N . TYR E 1 206 ? 43.284 -11.645 10.122 1.00 36.95 206 TYR E N 1
ATOM 10276 C CA . TYR E 1 206 ? 44.384 -12.285 10.827 1.00 37.79 206 TYR E CA 1
ATOM 10277 C C . TYR E 1 206 ? 45.725 -11.774 10.304 1.00 40.85 206 TYR E C 1
ATOM 10278 O O . TYR E 1 206 ? 45.849 -11.426 9.131 1.00 42.26 206 TYR E O 1
ATOM 10287 N N . GLY E 1 207 ? 46.724 -11.762 11.196 1.00 40.35 207 GLY E N 1
ATOM 10288 C CA . GLY E 1 207 ? 48.102 -11.490 10.833 1.00 42.29 207 GLY E CA 1
ATOM 10289 C C . GLY E 1 207 ? 48.919 -10.960 12.011 1.00 40.18 207 GLY E C 1
ATOM 10290 O O . GLY E 1 207 ? 48.485 -11.037 13.155 1.00 44.69 207 GLY E O 1
ATOM 10291 N N . THR E 1 208 ? 50.077 -10.364 11.697 1.00 44.85 208 THR E N 1
ATOM 10292 C CA . THR E 1 208 ? 51.037 -9.921 12.699 1.00 44.51 208 THR E CA 1
ATOM 10293 C C . THR E 1 208 ? 50.814 -8.460 13.085 1.00 47.81 208 THR E C 1
ATOM 10294 O O . THR E 1 208 ? 51.342 -8.030 14.108 1.00 44.24 208 THR E O 1
ATOM 10298 N N . ALA E 1 209 ? 50.055 -7.691 12.285 1.00 47.31 209 ALA E N 1
ATOM 10299 C CA . ALA E 1 209 ? 49.911 -6.265 12.549 1.00 45.02 209 ALA E CA 1
ATOM 10300 C C . ALA E 1 209 ? 49.608 -6.035 14.026 1.00 45.22 209 ALA E C 1
ATOM 10301 O O . ALA E 1 209 ? 48.756 -6.705 14.605 1.00 49.13 209 ALA E O 1
ATOM 10303 N N . GLU E 1 210 ? 50.317 -5.080 14.640 1.00 43.85 210 GLU E N 1
ATOM 10304 C CA . GLU E 1 210 ? 50.101 -4.796 16.055 1.00 44.52 210 GLU E CA 1
ATOM 10305 C C . GLU E 1 210 ? 48.894 -3.883 16.231 1.00 41.81 210 GLU E C 1
ATOM 10306 O O . GLU E 1 210 ? 48.266 -3.857 17.288 1.00 37.42 210 GLU E O 1
ATOM 10312 N N . MET E 1 211 ? 48.628 -3.076 15.206 1.00 40.50 211 MET E N 1
ATOM 10313 C CA . MET E 1 211 ? 47.497 -2.165 15.181 1.00 44.45 211 MET E CA 1
ATOM 10314 C C . MET E 1 211 ? 46.949 -2.205 13.758 1.00 42.82 211 MET E C 1
ATOM 10315 O O . MET E 1 211 ? 47.726 -2.227 12.807 1.00 37.77 211 MET E O 1
ATOM 10320 N N . SER E 1 212 ? 45.623 -2.291 13.638 1.00 38.04 212 SER E N 1
ATOM 10321 C CA . SER E 1 212 ? 44.956 -2.270 12.346 1.00 39.81 212 SER E CA 1
ATOM 10322 C C . SER E 1 212 ? 43.487 -1.917 12.550 1.00 37.44 212 SER E C 1
ATOM 10323 O O . SER E 1 212 ? 42.915 -2.166 13.617 1.00 40.23 212 SER E O 1
ATOM 10326 N N . GLU E 1 213 ? 42.907 -1.286 11.529 1.00 39.42 213 GLU E N 1
ATOM 10327 C CA . GLU E 1 213 ? 41.475 -1.060 11.500 1.00 40.70 213 GLU E CA 1
ATOM 10328 C C . GLU E 1 213 ? 40.929 -1.483 10.136 1.00 40.19 213 GLU E C 1
ATOM 10329 O O . GLU E 1 213 ? 41.412 -1.028 9.096 1.00 43.05 213 GLU E O 1
ATOM 10335 N N . VAL E 1 214 ? 39.909 -2.353 10.173 1.00 38.51 214 VAL E N 1
ATOM 10336 C CA . VAL E 1 214 ? 39.213 -2.784 8.970 1.00 33.74 214 VAL E CA 1
ATOM 10337 C C . VAL E 1 214 ? 37.798 -2.222 9.006 1.00 36.74 214 VAL E C 1
ATOM 10338 O O . VAL E 1 214 ? 37.107 -2.365 10.007 1.00 37.73 214 VAL E O 1
ATOM 10342 N N . LYS E 1 215 ? 37.382 -1.603 7.894 1.00 38.28 215 LYS E N 1
ATOM 10343 C CA . LYS E 1 215 ? 36.049 -1.049 7.763 1.00 35.76 215 LYS E CA 1
ATOM 10344 C C . LYS E 1 215 ? 35.296 -1.869 6.727 1.00 38.19 215 LYS E C 1
ATOM 10345 O O . LYS E 1 215 ? 35.857 -2.193 5.682 1.00 34.95 215 LYS E O 1
ATOM 10351 N N . PHE E 1 216 ? 34.031 -2.199 7.036 1.00 37.45 216 PHE E N 1
ATOM 10352 C CA . PHE E 1 216 ? 33.231 -3.101 6.218 1.00 35.84 216 PHE E CA 1
ATOM 10353 C C . PHE E 1 216 ? 32.352 -2.291 5.265 1.00 35.44 216 PHE E C 1
ATOM 10354 O O . PHE E 1 216 ? 31.588 -1.429 5.703 1.00 33.96 216 PHE E O 1
ATOM 10362 N N . TRP E 1 217 ? 32.458 -2.583 3.963 1.00 36.35 217 TRP E N 1
ATOM 10363 C CA . TRP E 1 217 ? 31.747 -1.807 2.958 1.00 40.23 217 TRP E CA 1
ATOM 10364 C C . TRP E 1 217 ? 31.025 -2.740 1.998 1.00 38.78 217 TRP E C 1
ATOM 10365 O O . TRP E 1 217 ? 31.535 -3.803 1.667 1.00 40.31 217 TRP E O 1
ATOM 10376 N N . GLY E 1 218 ? 29.864 -2.287 1.517 1.00 38.22 218 GLY E N 1
ATOM 10377 C CA . GLY E 1 218 ? 29.231 -2.863 0.345 1.00 38.26 218 GLY E CA 1
ATOM 10378 C C . GLY E 1 218 ? 29.091 -1.801 -0.747 1.00 43.64 218 GLY E C 1
ATOM 10379 O O . GLY E 1 218 ? 29.123 -0.605 -0.460 1.00 40.40 218 GLY E O 1
ATOM 10380 N N . LYS E 1 219 ? 28.974 -2.245 -2.000 1.00 45.85 219 LYS E N 1
ATOM 10381 C CA . LYS E 1 219 ? 28.548 -1.342 -3.060 1.00 48.29 219 LYS E CA 1
ATOM 10382 C C . LYS E 1 219 ? 27.259 -1.873 -3.662 1.00 42.34 219 LYS E C 1
ATOM 10383 O O . LYS E 1 219 ? 27.124 -3.077 -3.869 1.00 44.22 219 LYS E O 1
ATOM 10389 N N . SER E 1 220 ? 26.331 -0.952 -3.896 1.00 44.73 220 SER E N 1
ATOM 10390 C CA . SER E 1 220 ? 25.077 -1.246 -4.572 1.00 48.88 220 SER E CA 1
ATOM 10391 C C . SER E 1 220 ? 25.127 -0.610 -5.964 1.00 52.90 220 SER E C 1
ATOM 10392 O O . SER E 1 220 ? 26.171 -0.607 -6.603 1.00 47.25 220 SER E O 1
ATOM 10395 N N . VAL E 1 221 ? 24.012 -0.017 -6.404 1.00 59.06 221 VAL E N 1
ATOM 10396 C CA . VAL E 1 221 ? 23.851 0.392 -7.790 1.00 57.39 221 VAL E CA 1
ATOM 10397 C C . VAL E 1 221 ? 24.714 1.616 -8.107 1.00 52.18 221 VAL E C 1
ATOM 10398 O O . VAL E 1 221 ? 25.259 1.697 -9.196 1.00 56.42 221 VAL E O 1
ATOM 10402 N N . SER E 1 222 ? 24.870 2.548 -7.161 1.00 49.12 222 SER E N 1
ATOM 10403 C CA . SER E 1 222 ? 25.556 3.796 -7.461 1.00 49.90 222 SER E CA 1
ATOM 10404 C C . SER E 1 222 ? 27.060 3.590 -7.628 1.00 52.82 222 SER E C 1
ATOM 10405 O O . SER E 1 222 ? 27.723 4.407 -8.259 1.00 53.24 222 SER E O 1
ATOM 10408 N N . GLY E 1 223 ? 27.610 2.541 -7.010 1.00 50.58 223 GLY E N 1
ATOM 10409 C CA . GLY E 1 223 ? 29.052 2.347 -6.995 1.00 45.70 223 GLY E CA 1
ATOM 10410 C C . GLY E 1 223 ? 29.741 3.051 -5.827 1.00 45.81 223 GLY E C 1
ATOM 10411 O O . GLY E 1 223 ? 30.935 2.859 -5.635 1.00 55.44 223 GLY E O 1
ATOM 10412 N N . GLN E 1 224 ? 29.006 3.864 -5.051 1.00 46.98 224 GLN E N 1
ATOM 10413 C CA . GLN E 1 224 ? 29.531 4.423 -3.813 1.00 53.78 224 GLN E CA 1
ATOM 10414 C C . GLN E 1 224 ? 29.574 3.344 -2.725 1.00 57.13 224 GLN E C 1
ATOM 10415 O O . GLN E 1 224 ? 28.689 2.498 -2.633 1.00 49.76 224 GLN E O 1
ATOM 10421 N N . LYS E 1 225 ? 30.615 3.402 -1.891 1.00 52.41 225 LYS E N 1
ATOM 10422 C CA . LYS E 1 225 ? 30.771 2.517 -0.753 1.00 45.99 225 LYS E CA 1
ATOM 10423 C C . LYS E 1 225 ? 29.729 2.872 0.303 1.00 45.01 225 LYS E C 1
ATOM 10424 O O . LYS E 1 225 ? 29.520 4.045 0.618 1.00 39.98 225 LYS E O 1
ATOM 10430 N N . LEU E 1 226 ? 29.073 1.827 0.826 1.00 41.65 226 LEU E N 1
ATOM 10431 C CA . LEU E 1 226 ? 28.066 1.931 1.870 1.00 49.04 226 LEU E CA 1
ATOM 10432 C C . LEU E 1 226 ? 28.521 1.082 3.054 1.00 42.15 226 LEU E C 1
ATOM 10433 O O . LEU E 1 226 ? 28.932 -0.067 2.866 1.00 42.46 226 LEU E O 1
ATOM 10438 N N . PRO E 1 227 ? 28.434 1.603 4.295 1.00 37.56 227 PRO E N 1
ATOM 10439 C CA . PRO E 1 227 ? 28.855 0.834 5.468 1.00 39.90 227 PRO E CA 1
ATOM 10440 C C . PRO E 1 227 ? 27.884 -0.321 5.687 1.00 38.33 227 PRO E C 1
ATOM 10441 O O . PRO E 1 227 ? 26.678 -0.156 5.555 1.00 38.83 227 PRO E O 1
ATOM 10445 N N . ILE E 1 228 ? 28.431 -1.493 6.020 1.00 40.43 228 ILE E N 1
ATOM 10446 C CA . ILE E 1 228 ? 27.625 -2.661 6.364 1.00 38.94 228 ILE E CA 1
ATOM 10447 C C . ILE E 1 228 ? 28.071 -3.183 7.727 1.00 41.03 228 ILE E C 1
ATOM 10448 O O . ILE E 1 228 ? 29.172 -2.873 8.182 1.00 41.69 228 ILE E O 1
ATOM 10453 N N . ARG E 1 229 ? 27.196 -3.969 8.366 1.00 37.53 229 ARG E N 1
ATOM 10454 C CA A ARG E 1 229 ? 27.435 -4.474 9.708 0.50 35.49 229 ARG E CA 1
ATOM 10455 C CA B ARG E 1 229 ? 27.440 -4.474 9.708 0.50 37.13 229 ARG E CA 1
ATOM 10456 C C . ARG E 1 229 ? 27.664 -5.979 9.624 1.00 35.85 229 ARG E C 1
ATOM 10457 O O . ARG E 1 229 ? 26.977 -6.679 8.874 1.00 41.27 229 ARG E O 1
ATOM 10472 N N . GLY E 1 230 ? 28.642 -6.464 10.391 1.00 33.08 230 GLY E N 1
ATOM 10473 C CA . GLY E 1 230 ? 28.892 -7.890 10.497 1.00 33.07 230 GLY E CA 1
ATOM 10474 C C . GLY E 1 230 ? 28.683 -8.342 11.944 1.00 33.11 230 GLY E C 1
ATOM 10475 O O . GLY E 1 230 ? 28.606 -7.502 12.847 1.00 27.81 230 GLY E O 1
ATOM 10476 N N . VAL E 1 231 ? 28.604 -9.662 12.139 1.00 31.04 231 VAL E N 1
ATOM 10477 C CA . VAL E 1 231 ? 28.445 -10.238 13.460 1.00 29.93 231 VAL E CA 1
ATOM 10478 C C . VAL E 1 231 ? 29.655 -11.124 13.752 1.00 30.26 231 VAL E C 1
ATOM 10479 O O . VAL E 1 231 ? 29.907 -12.090 13.026 1.00 29.22 231 VAL E O 1
ATOM 10483 N N . LYS E 1 232 ? 30.396 -10.797 14.817 1.00 30.64 232 LYS E N 1
ATOM 10484 C CA . LYS E 1 232 ? 31.609 -11.524 15.173 1.00 31.65 232 LYS E CA 1
ATOM 10485 C C . LYS E 1 232 ? 31.244 -12.895 15.746 1.00 31.65 232 LYS E C 1
ATOM 10486 O O . LYS E 1 232 ? 30.314 -12.998 16.540 1.00 32.93 232 LYS E O 1
ATOM 10492 N N . THR E 1 233 ? 31.986 -13.955 15.351 1.00 31.44 233 THR E N 1
ATOM 10493 C CA . THR E 1 233 ? 31.552 -15.305 15.697 1.00 35.85 233 THR E CA 1
ATOM 10494 C C . THR E 1 233 ? 31.680 -15.578 17.204 1.00 39.45 233 THR E C 1
ATOM 10495 O O . THR E 1 233 ? 30.878 -16.309 17.760 1.00 36.00 233 THR E O 1
ATOM 10499 N N . ASP E 1 234 ? 32.706 -15.023 17.865 1.00 40.05 234 ASP E N 1
ATOM 10500 C CA . ASP E 1 234 ? 32.998 -15.454 19.233 1.00 41.10 234 ASP E CA 1
ATOM 10501 C C . ASP E 1 234 ? 32.010 -14.880 20.246 1.00 44.99 234 ASP E C 1
ATOM 10502 O O . ASP E 1 234 ? 31.712 -15.562 21.217 1.00 44.04 234 ASP E O 1
ATOM 10507 N N . ASP E 1 235 ? 31.484 -13.661 20.012 1.00 41.15 235 ASP E N 1
ATOM 10508 C CA . ASP E 1 235 ? 30.692 -12.993 21.029 1.00 37.64 235 ASP E CA 1
ATOM 10509 C C . ASP E 1 235 ? 29.463 -12.303 20.449 1.00 41.84 235 ASP E C 1
ATOM 10510 O O . ASP E 1 235 ? 28.782 -11.595 21.188 1.00 46.30 235 ASP E O 1
ATOM 10515 N N . ALA E 1 236 ? 29.197 -12.462 19.141 1.00 39.05 236 ALA E N 1
ATOM 10516 C CA . ALA E 1 236 ? 28.019 -11.874 18.507 1.00 34.14 236 ALA E CA 1
ATOM 10517 C C . ALA E 1 236 ? 28.022 -10.336 18.558 1.00 32.23 236 ALA E C 1
ATOM 10518 O O . ALA E 1 236 ? 26.980 -9.711 18.466 1.00 35.49 236 ALA E O 1
ATOM 10520 N N . THR E 1 237 ? 29.187 -9.700 18.694 1.00 32.53 237 THR E N 1
ATOM 10521 C CA . THR E 1 237 ? 29.296 -8.261 18.502 1.00 37.81 237 THR E CA 1
ATOM 10522 C C . THR E 1 237 ? 28.834 -7.934 17.082 1.00 38.39 237 THR E C 1
ATOM 10523 O O . THR E 1 237 ? 29.250 -8.610 16.141 1.00 35.03 237 THR E O 1
ATOM 10527 N N . THR E 1 238 ? 28.025 -6.874 16.942 1.00 32.66 238 THR E N 1
ATOM 10528 C CA . THR E 1 238 ? 27.633 -6.349 15.646 1.00 32.73 238 THR E CA 1
ATOM 10529 C C . THR E 1 238 ? 28.344 -5.014 15.446 1.00 35.39 238 THR E C 1
ATOM 10530 O O . THR E 1 238 ? 28.259 -4.141 16.304 1.00 34.78 238 THR E O 1
ATOM 10534 N N . ALA E 1 239 ? 29.065 -4.858 14.331 1.00 33.56 239 ALA E N 1
ATOM 10535 C CA . ALA E 1 239 ? 29.795 -3.621 14.093 1.00 35.02 239 ALA E CA 1
ATOM 10536 C C . ALA E 1 239 ? 30.010 -3.447 12.593 1.00 34.61 239 ALA E C 1
ATOM 10537 O O . ALA E 1 239 ? 29.865 -4.411 11.836 1.00 32.56 239 ALA E O 1
ATOM 10539 N N . SER E 1 240 ? 30.370 -2.213 12.198 1.00 32.20 240 SER E N 1
ATOM 10540 C CA . SER E 1 240 ? 30.672 -1.929 10.799 1.00 35.44 240 SER E CA 1
ATOM 10541 C C . SER E 1 240 ? 32.177 -1.743 10.602 1.00 37.28 240 SER E C 1
ATOM 10542 O O . SER E 1 240 ? 32.621 -1.363 9.518 1.00 37.75 240 SER E O 1
ATOM 10545 N N . SER E 1 241 ? 32.961 -2.073 11.633 1.00 34.78 241 SER E N 1
ATOM 10546 C CA . SER E 1 241 ? 34.410 -2.080 11.504 1.00 35.32 241 SER E CA 1
ATOM 10547 C C . SER E 1 241 ? 35.016 -2.816 12.696 1.00 34.50 241 SER E C 1
ATOM 10548 O O . SER E 1 241 ? 34.299 -3.160 13.639 1.00 37.94 241 SER E O 1
ATOM 10551 N N . THR E 1 242 ? 36.329 -3.076 12.623 1.00 31.44 242 THR E N 1
ATOM 10552 C CA . THR E 1 242 ? 37.016 -3.729 13.723 1.00 36.13 242 THR E CA 1
ATOM 10553 C C . THR E 1 242 ? 38.446 -3.212 13.864 1.00 37.76 242 THR E C 1
ATOM 10554 O O . THR E 1 242 ? 39.101 -2.915 12.866 1.00 34.69 242 THR E O 1
ATOM 10558 N N . LEU E 1 243 ? 38.904 -3.160 15.118 1.00 34.27 243 LEU E N 1
ATOM 10559 C CA . LEU E 1 243 ? 40.278 -2.866 15.494 1.00 37.35 243 LEU E CA 1
ATOM 10560 C C . LEU E 1 243 ? 40.974 -4.178 15.862 1.00 39.33 243 LEU E C 1
ATOM 10561 O O . LEU E 1 243 ? 42.140 -4.152 16.238 1.00 39.58 243 LEU E O 1
ATOM 10566 N N . GLY E 1 244 ? 40.252 -5.306 15.785 1.00 36.54 244 GLY E N 1
ATOM 10567 C CA . GLY E 1 244 ? 40.768 -6.593 16.235 1.00 35.91 244 GLY E CA 1
ATOM 10568 C C . GLY E 1 244 ? 41.301 -7.455 15.088 1.00 39.44 244 GLY E C 1
ATOM 10569 O O . GLY E 1 244 ? 41.228 -7.066 13.915 1.00 37.02 244 GLY E O 1
ATOM 10570 N N . LYS E 1 245 ? 41.788 -8.654 15.439 1.00 35.98 245 LYS E N 1
ATOM 10571 C CA . LYS E 1 245 ? 42.240 -9.644 14.475 1.00 36.59 245 LYS E CA 1
ATOM 10572 C C . LYS E 1 245 ? 42.127 -11.010 15.138 1.00 34.88 245 LYS E C 1
ATOM 10573 O O . LYS E 1 245 ? 41.744 -11.085 16.305 1.00 32.84 245 LYS E O 1
ATOM 10579 N N . ALA E 1 246 ? 42.486 -12.082 14.409 1.00 34.08 246 ALA E N 1
ATOM 10580 C CA . ALA E 1 246 ? 42.208 -13.434 14.872 1.00 37.92 246 ALA E CA 1
ATOM 10581 C C . ALA E 1 246 ? 40.711 -13.538 15.180 1.00 38.47 246 ALA E C 1
ATOM 10582 O O . ALA E 1 246 ? 40.301 -14.045 16.222 1.00 41.58 246 ALA E O 1
ATOM 10584 N N . GLU E 1 247 ? 39.890 -13.029 14.264 1.00 36.45 247 GLU E N 1
ATOM 10585 C CA . GLU E 1 247 ? 38.452 -13.020 14.452 1.00 37.58 247 GLU E CA 1
ATOM 10586 C C . GLU E 1 247 ? 37.778 -13.176 13.093 1.00 38.35 247 GLU E C 1
ATOM 10587 O O . GLU E 1 247 ? 38.407 -12.978 12.059 1.00 37.12 247 GLU E O 1
ATOM 10593 N N . ALA E 1 248 ? 36.502 -13.568 13.120 1.00 36.14 248 ALA E N 1
ATOM 10594 C CA . ALA E 1 248 ? 35.736 -13.748 11.902 1.00 34.28 248 ALA E CA 1
ATOM 10595 C C . ALA E 1 248 ? 34.384 -13.053 12.067 1.00 34.39 248 ALA E C 1
ATOM 10596 O O . ALA E 1 248 ? 33.792 -13.091 13.143 1.00 31.94 248 ALA E O 1
ATOM 10598 N N . TRP E 1 249 ? 33.901 -12.480 10.965 1.00 31.15 249 TRP E N 1
ATOM 10599 C CA . TRP E 1 249 ? 32.705 -11.659 10.932 1.00 33.30 249 TRP E CA 1
ATOM 10600 C C . TRP E 1 249 ? 31.772 -12.218 9.866 1.00 32.30 249 TRP E C 1
ATOM 10601 O O . TRP E 1 249 ? 32.213 -12.455 8.745 1.00 33.94 249 TRP E O 1
ATOM 10612 N N . ALA E 1 250 ? 30.493 -12.392 10.227 1.00 32.33 250 ALA E N 1
ATOM 10613 C CA . ALA E 1 250 ? 29.472 -12.919 9.341 1.00 32.88 250 ALA E CA 1
ATOM 10614 C C . ALA E 1 250 ? 28.623 -11.773 8.801 1.00 29.75 250 ALA E C 1
ATOM 10615 O O . ALA E 1 250 ? 28.180 -10.926 9.574 1.00 31.04 250 ALA E O 1
ATOM 10617 N N . PHE E 1 251 ? 28.381 -11.773 7.476 1.00 29.92 251 PHE E N 1
ATOM 10618 C CA . PHE E 1 251 ? 27.604 -10.716 6.836 1.00 31.13 251 PHE E CA 1
ATOM 10619 C C . PHE E 1 251 ? 26.489 -11.316 5.988 1.00 32.33 251 PHE E C 1
ATOM 10620 O O . PHE E 1 251 ? 26.674 -12.336 5.325 1.00 33.24 251 PHE E O 1
ATOM 10628 N N . ASP E 1 252 ? 25.344 -10.640 6.003 1.00 36.13 252 ASP E N 1
ATOM 10629 C CA . ASP E 1 252 ? 24.267 -10.871 5.061 1.00 36.56 252 ASP E CA 1
ATOM 10630 C C . ASP E 1 252 ? 24.499 -9.941 3.874 1.00 37.17 252 ASP E C 1
ATOM 10631 O O . ASP E 1 252 ? 24.434 -8.725 4.031 1.00 32.69 252 ASP E O 1
ATOM 10636 N N . ILE E 1 253 ? 24.758 -10.511 2.687 1.00 36.95 253 ILE E N 1
ATOM 10637 C CA . ILE E 1 253 ? 25.202 -9.663 1.586 1.00 40.78 253 ILE E CA 1
ATOM 10638 C C . ILE E 1 253 ? 24.191 -9.650 0.437 1.00 43.12 253 ILE E C 1
ATOM 10639 O O . ILE E 1 253 ? 24.499 -9.107 -0.633 1.00 43.18 253 ILE E O 1
ATOM 10644 N N . LYS E 1 254 ? 23.016 -10.266 0.652 1.00 39.05 254 LYS E N 1
ATOM 10645 C CA A LYS E 1 254 ? 21.956 -10.290 -0.346 0.50 41.02 254 LYS E CA 1
ATOM 10646 C CA B LYS E 1 254 ? 21.937 -10.289 -0.325 0.50 42.46 254 LYS E CA 1
ATOM 10647 C C . LYS E 1 254 ? 21.657 -8.871 -0.823 1.00 40.62 254 LYS E C 1
ATOM 10648 O O . LYS E 1 254 ? 21.376 -7.981 -0.027 1.00 38.15 254 LYS E O 1
ATOM 10659 N N . GLY E 1 255 ? 21.718 -8.665 -2.146 1.00 42.77 255 GLY E N 1
ATOM 10660 C CA . GLY E 1 255 ? 21.320 -7.383 -2.695 1.00 44.31 255 GLY E CA 1
ATOM 10661 C C . GLY E 1 255 ? 22.502 -6.462 -3.008 1.00 49.67 255 GLY E C 1
ATOM 10662 O O . GLY E 1 255 ? 22.333 -5.489 -3.742 1.00 49.60 255 GLY E O 1
ATOM 10663 N N . PHE E 1 256 ? 23.689 -6.748 -2.448 1.00 43.10 256 PHE E N 1
ATOM 10664 C CA . PHE E 1 256 ? 24.863 -5.945 -2.776 1.00 42.56 256 PHE E CA 1
ATOM 10665 C C . PHE E 1 256 ? 25.496 -6.443 -4.075 1.00 40.42 256 PHE E C 1
ATOM 10666 O O . PHE E 1 256 ? 25.353 -7.609 -4.420 1.00 38.40 256 PHE E O 1
ATOM 10674 N N . LYS E 1 257 ? 26.245 -5.562 -4.742 1.00 42.93 257 LYS E N 1
ATOM 10675 C CA . LYS E 1 257 ? 26.982 -5.932 -5.937 1.00 46.41 257 LYS E CA 1
ATOM 10676 C C . LYS E 1 257 ? 28.403 -6.345 -5.557 1.00 42.81 257 LYS E C 1
ATOM 10677 O O . LYS E 1 257 ? 28.938 -7.300 -6.108 1.00 47.04 257 LYS E O 1
ATOM 10683 N N . GLU E 1 258 ? 29.014 -5.623 -4.611 1.00 41.96 258 GLU E N 1
ATOM 10684 C CA . GLU E 1 258 ? 30.377 -5.927 -4.207 1.00 44.67 258 GLU E CA 1
ATOM 10685 C C . GLU E 1 258 ? 30.543 -5.708 -2.709 1.00 42.65 258 GLU E C 1
ATOM 10686 O O . GLU E 1 258 ? 29.831 -4.891 -2.117 1.00 41.40 258 GLU E O 1
ATOM 10692 N N . ILE E 1 259 ? 31.537 -6.396 -2.139 1.00 39.83 259 ILE E N 1
ATOM 10693 C CA . ILE E 1 259 ? 31.887 -6.228 -0.733 1.00 43.87 259 ILE E CA 1
ATOM 10694 C C . ILE E 1 259 ? 33.365 -5.864 -0.657 1.00 43.15 259 ILE E C 1
ATOM 10695 O O . ILE E 1 259 ? 34.205 -6.489 -1.306 1.00 43.65 259 ILE E O 1
ATOM 10700 N N . ILE E 1 260 ? 33.667 -4.839 0.133 1.00 44.60 260 ILE E N 1
ATOM 10701 C CA . ILE E 1 260 ? 35.039 -4.389 0.291 1.00 42.66 260 ILE E CA 1
ATOM 10702 C C . ILE E 1 260 ? 35.350 -4.376 1.789 1.00 45.32 260 ILE E C 1
ATOM 10703 O O . ILE E 1 260 ? 34.553 -3.888 2.597 1.00 39.18 260 ILE E O 1
ATOM 10708 N N . MET E 1 261 ? 36.519 -4.921 2.137 1.00 40.87 261 MET E N 1
ATOM 10709 C CA . MET E 1 261 ? 37.017 -4.895 3.501 1.00 36.68 261 MET E CA 1
ATOM 10710 C C . MET E 1 261 ? 38.262 -4.022 3.513 1.00 42.40 261 MET E C 1
ATOM 10711 O O . MET E 1 261 ? 39.355 -4.503 3.224 1.00 42.08 261 MET E O 1
ATOM 10716 N N . GLU E 1 262 ? 38.088 -2.739 3.843 1.00 40.69 262 GLU E N 1
ATOM 10717 C CA . GLU E 1 262 ? 39.146 -1.764 3.663 1.00 40.61 262 GLU E CA 1
ATOM 10718 C C . GLU E 1 262 ? 40.028 -1.719 4.909 1.00 45.24 262 GLU E C 1
ATOM 10719 O O . GLU E 1 262 ? 39.538 -1.563 6.036 1.00 43.14 262 GLU E O 1
ATOM 10725 N N . ILE E 1 263 ? 41.348 -1.823 4.701 1.00 39.70 263 ILE E N 1
ATOM 10726 C CA . ILE E 1 263 ? 42.261 -1.523 5.786 1.00 39.49 263 ILE E CA 1
ATOM 10727 C C . ILE E 1 263 ? 42.431 -0.007 5.848 1.00 43.77 263 ILE E C 1
ATOM 10728 O O . ILE E 1 263 ? 43.006 0.583 4.938 1.00 47.81 263 ILE E O 1
ATOM 10733 N N . ILE E 1 264 ? 41.886 0.587 6.916 1.00 43.50 264 ILE E N 1
ATOM 10734 C CA . ILE E 1 264 ? 41.865 2.021 7.157 1.00 46.05 264 ILE E CA 1
ATOM 10735 C C . ILE E 1 264 ? 43.253 2.439 7.632 1.00 54.51 264 ILE E C 1
ATOM 10736 O O . ILE E 1 264 ? 43.769 3.487 7.244 1.00 52.35 264 ILE E O 1
ATOM 10741 N N . SER E 1 265 ? 43.834 1.608 8.501 1.00 52.92 265 SER E N 1
ATOM 10742 C CA . SER E 1 265 ? 45.166 1.850 9.018 1.00 48.39 265 SER E CA 1
ATOM 10743 C C . SER E 1 265 ? 45.774 0.530 9.478 1.00 50.97 265 SER E C 1
ATOM 10744 O O . SER E 1 265 ? 45.060 -0.416 9.803 1.00 46.18 265 SER E O 1
ATOM 10747 N N . ILE E 1 266 ? 47.109 0.502 9.492 1.00 49.17 266 ILE E N 1
ATOM 10748 C CA . ILE E 1 266 ? 47.882 -0.649 9.912 1.00 45.34 266 ILE E CA 1
ATOM 10749 C C . ILE E 1 266 ? 49.286 -0.169 10.306 1.00 49.76 266 ILE E C 1
ATOM 10750 O O . ILE E 1 266 ? 49.852 0.676 9.609 1.00 42.63 266 ILE E O 1
ATOM 10755 N N . THR E 1 267 ? 49.807 -0.673 11.436 1.00 47.99 267 THR E N 1
ATOM 10756 C CA . THR E 1 267 ? 51.209 -0.520 11.782 1.00 48.85 267 THR E CA 1
ATOM 10757 C C . THR E 1 267 ? 51.709 -1.792 12.461 1.00 53.06 267 THR E C 1
ATOM 10758 O O . THR E 1 267 ? 50.958 -2.518 13.129 1.00 49.57 267 THR E O 1
ATOM 10762 N N . GLY E 1 268 ? 53.016 -2.042 12.295 1.00 53.99 268 GLY E N 1
ATOM 10763 C CA . GLY E 1 268 ? 53.733 -3.011 13.111 1.00 51.59 268 GLY E CA 1
ATOM 10764 C C . GLY E 1 268 ? 53.513 -4.448 12.646 1.00 49.01 268 GLY E C 1
ATOM 10765 O O . GLY E 1 268 ? 53.417 -5.350 13.459 1.00 54.68 268 GLY E O 1
ATOM 10766 N N . GLY E 1 269 ? 53.444 -4.664 11.334 1.00 49.42 269 GLY E N 1
ATOM 10767 C CA . GLY E 1 269 ? 53.207 -6.001 10.813 1.00 52.10 269 GLY E CA 1
ATOM 10768 C C . GLY E 1 269 ? 52.254 -5.973 9.622 1.00 55.25 269 GLY E C 1
ATOM 10769 O O . GLY E 1 269 ? 51.988 -4.916 9.058 1.00 52.17 269 GLY E O 1
ATOM 10770 N N . THR E 1 270 ? 51.753 -7.149 9.246 1.00 51.94 270 THR E N 1
ATOM 10771 C CA . THR E 1 270 ? 50.889 -7.251 8.083 1.00 52.92 270 THR E CA 1
ATOM 10772 C C . THR E 1 270 ? 49.542 -7.865 8.492 1.00 48.35 270 THR E C 1
ATOM 10773 O O . THR E 1 270 ? 49.382 -8.393 9.603 1.00 38.25 270 THR E O 1
ATOM 10777 N N . LEU E 1 271 ? 48.578 -7.793 7.572 1.00 44.07 271 LEU E N 1
ATOM 10778 C CA . LEU E 1 271 ? 47.227 -8.270 7.837 1.00 43.83 271 LEU E CA 1
ATOM 10779 C C . LEU E 1 271 ? 46.666 -8.923 6.580 1.00 39.57 271 LEU E C 1
ATOM 10780 O O . LEU E 1 271 ? 46.796 -8.377 5.492 1.00 43.99 271 LEU E O 1
ATOM 10785 N N . SER E 1 272 ? 46.084 -10.106 6.754 1.00 34.73 272 SER E N 1
ATOM 10786 C CA . SER E 1 272 ? 45.315 -10.752 5.705 1.00 41.33 272 SER E CA 1
ATOM 10787 C C . SER E 1 272 ? 43.827 -10.649 6.043 1.00 39.18 272 SER E C 1
ATOM 10788 O O . SER E 1 272 ? 43.442 -10.707 7.209 1.00 40.99 272 SER E O 1
ATOM 10791 N N . VAL E 1 273 ? 43.005 -10.488 5.006 1.00 43.02 273 VAL E N 1
ATOM 10792 C CA . VAL E 1 273 ? 41.557 -10.454 5.127 1.00 37.91 273 VAL E CA 1
ATOM 10793 C C . VAL E 1 273 ? 40.986 -11.314 4.008 1.00 38.61 273 VAL E C 1
ATOM 10794 O O . VAL E 1 273 ? 41.109 -10.975 2.833 1.00 41.80 273 VAL E O 1
ATOM 10798 N N . LYS E 1 274 ? 40.392 -12.442 4.393 1.00 35.82 274 LYS E N 1
ATOM 10799 C CA . LYS E 1 274 ? 39.917 -13.406 3.416 1.00 38.74 274 LYS E CA 1
ATOM 10800 C C . LYS E 1 274 ? 38.586 -13.954 3.898 1.00 39.44 274 LYS E C 1
ATOM 10801 O O . LYS E 1 274 ? 38.362 -14.036 5.106 1.00 37.53 274 LYS E O 1
ATOM 10807 N N . GLY E 1 275 ? 37.738 -14.369 2.951 1.00 40.63 275 GLY E N 1
ATOM 10808 C CA . GLY E 1 275 ? 36.438 -14.884 3.343 1.00 42.14 275 GLY E CA 1
ATOM 10809 C C . GLY E 1 275 ? 35.914 -15.989 2.438 1.00 43.84 275 GLY E C 1
ATOM 10810 O O . GLY E 1 275 ? 36.539 -16.335 1.435 1.00 48.19 275 GLY E O 1
ATOM 10811 N N . THR E 1 276 ? 34.748 -16.515 2.825 1.00 38.88 276 THR E N 1
ATOM 10812 C CA . THR E 1 276 ? 34.001 -17.503 2.082 1.00 37.62 276 THR E CA 1
ATOM 10813 C C . THR E 1 276 ? 32.572 -16.998 1.918 1.00 42.51 276 THR E C 1
ATOM 10814 O O . THR E 1 276 ? 31.911 -16.683 2.918 1.00 38.70 276 THR E O 1
ATOM 10818 N N . ALA E 1 277 ? 32.132 -16.910 0.650 1.00 36.75 277 ALA E N 1
ATOM 10819 C CA . ALA E 1 277 ? 30.794 -16.491 0.291 1.00 35.43 277 ALA E CA 1
ATOM 10820 C C . ALA E 1 277 ? 29.975 -17.732 -0.041 1.00 41.68 277 ALA E C 1
ATOM 10821 O O . ALA E 1 277 ? 30.458 -18.637 -0.708 1.00 48.13 277 ALA E O 1
ATOM 10823 N N . VAL E 1 278 ? 28.726 -17.754 0.420 1.00 39.51 278 VAL E N 1
ATOM 10824 C CA . VAL E 1 278 ? 27.851 -18.895 0.213 1.00 39.65 278 VAL E CA 1
ATOM 10825 C C . VAL E 1 278 ? 26.506 -18.358 -0.267 1.00 43.11 278 VAL E C 1
ATOM 10826 O O . VAL E 1 278 ? 26.055 -17.304 0.192 1.00 38.83 278 VAL E O 1
ATOM 10830 N N . SER E 1 279 ? 25.870 -19.099 -1.187 1.00 46.07 279 SER E N 1
ATOM 10831 C CA . SER E 1 279 ? 24.565 -18.712 -1.708 1.00 54.79 279 SER E CA 1
ATOM 10832 C C . SER E 1 279 ? 23.492 -18.966 -0.633 1.00 60.81 279 SER E C 1
ATOM 10833 O O . SER E 1 279 ? 23.705 -19.817 0.245 1.00 63.97 279 SER E O 1
#

Secondary structure (DSSP, 8-state):
-B-S----B-TTS-B-S-EEESTTS-EEEEEEEEGGGB-EEEE-PPPPTT-EEEPPPEE--SSB---EEEEEEEESS-EEEEEEEESSSSS-EEEEEEEE-TT--EE---EE--SSEEEEEEEE-SS--S-EEEEEEEE---EEEEE--SSPEEEEE-TTTEETTEEEEE---EEEEEEEEEE-S-B--PPEE-TT--EEEEEEEES-SEEEEEEEEE-TT--EEE--EEETTT--EESEES--SEEEEEE-TT-SEEEEEEEEEESS-EEEEEEEE-/--S----B-TTS-B-S-EEESTTS-EEEEEEEEGGGB-EEEE-PPPPTT-EEEPPPEES-SSB---EEEEEEEESS-EEEEEEEESSSSS-EEEEEEEE-TT--EE---EE--SSEEEEEEEE-SS--S-EEEEEEEE---EEEEE-SSSPEEEEE-GGGEETTEEEEE---EEEEEEEEEE-S-B--PPEE-TT--EEEEEEEES-SEEEEEEEEE-TT--EEE--EEETTT--EESEES--SEEEEEE-TT-SEEEEEEEEEESS-EEEEEEEE-/-B-S----B-TTS-B-S-EEESTTS-EEEEEEEEGGGB-EEEE-PPPPTT-EEEPPPEE--SSB---EEEEEEEESS-EEEEEEEESSSSS-EEEEEEEE-TT--EE---EE--SSEEEEEEEE-SS--S-EEEEEEEE---EEEEE--SSPEEEEE-TTTBSSSSEEEE---EEEEEEEEEE-S-B--PPEE-TT--EEEEEEEES-SEEEEEEEEE-TT--EEE--EEETTT--EESEES--SEEEEEE-TT-SEEEEEEEEEESS-EEEEEEEE-/--S----B-TTS-B-S-EEESTTS-EEEEEEEEGGGB-EEEE-PPPPTT-EEEPPPEE--SSB---EEEEEEEESS-EEEEEEEESSSSS-EEEEEEEE-TT--EE---EE--SSEEEEEEEE-SS--S-EEEEEEEE---EEEEE-SSSPEEEEE-GGGEETTEEEEE---EEEEEEEEEE-S-B--PPEE-TT--EEEEEEEES-SEEEEEEEEE-TT--EEE--EEETTT--EESEES--SEEEEEE-TT-SEEEEEEEEEESS-EEEEEEEE-/--B-S----B-TTS-B-S-EEESTTS-EEEEEEEEGGGB-EEEE-PPPPTT-EEEPPPEE--SSB---EEEEEEEESS-EEEEEEEESSSSS-EEEEEEEE-TT--EE---EE--SSEEEEEEEE-SS--S-EEEEEEEE---EEEEE-SSSPEEEEE-TTTEETTEEEEE---EEEEEEEEEE-S-B--PPEE-TT--EEEEEEEES-SEEEEEEEEE-TT--EEE--EEETTT--EESEES--SEEEEEE-TT-SEEEEEEEEEESS-EEEEEEEE-

Nearest PDB structures (foldseek):
  6i56-assembly1_A  TM=9.740E-01  e=4.302E-48  Bacillus subtilis subsp. subtilis str. 168
  6i5o-assembly1_E  TM=9.626E-01  e=3.316E-10  Bacillus subtilis subsp. subtilis str. 168
  3x0t-assembly2_B  TM=6.629E-01  e=2.100E-02  Vibrio parahaemolyticus M0605
  8h3u-assembly1_A  TM=3.127E-01  e=1.241E-03  Homo sapiens
  2yc4-assembly1_B  TM=5.139E-01  e=4.881E-02  Chlamydomonas reinhardtii

Sequence (1389 aa):
KYQYEFPLDKAGKAGAVKPYRGGKKNDFVTPVSNLSGVAEILTNAALKATEAYSQLGQDRLGAVLLISKVKGWAYADREGTLFIEESDNNNVWTTTAAVNVAAGVLTATDWVYLSKRYYRFRYVNGNNLQQQSEFVLYQSVGAGEMMDVRVNEKTPLQIIDFAENQTHDGRLKVEARRKTFDFVFHENAESASEGAALPVDGAAHHLLVEVYGTAEMSEVKFWGKSVSGQKLPIRRGVKKTDDATTASSTLGKAEAWAFDIKGFKEIIMEIISITGGTLSVKGTAVVSVKYQYEFPLDKAGKAGAVKPYRGGKNDFVTPVSNLSGVAEILTNAALKATEAYSSQLGQDRLGAVLISKVKGWAYADREGTLFIEESDNNNVVWTTTAAVNVAAGVLTATDWVYLSKRYYRFRYVNGNLQQSEFVLYQSVGAGEMMDVRVNEEKTPLQIDFAENQQTHDGRLKVEARKTTFDFVFHENAESASEGAALPVDGAAHHLLVEVYGTAEMSEVKFWGKSVSGQKLPIRRGVKTDDATTASSTLGKAEAWAFDIKGFKEIIMEIISITGGTLSVKGTAVSVKYQYEFPLDKAGKAGAVKPYRGGKNDFVTPVSNLSGVAEILTNAALKATEAYSQLGQDRLGAVLISKVKGWAYADREGTLFIEESDDNNNVWTTTAAVNVAAGVLTATDWVYLSKRYYRFRYVNGNLQQSEFVLYQSVGAGEMMDVRVNEKTPLQIDFAENQTHDGRLKVEARRKTFDFVFHENAESASEGAALPVDGAAHLLVEVYGTAEMSEVKFWGKSVSGQKLPIRRGVKTDDATTASSTLGKAEAWAFDIKGFKEIIMEIISITGGTLSVKGTAVSKYQYEFPLDKAGKAGAVKPYRGGKNDFVTPVSNLSGVAEIILTNAALKATEAYSQLGQDRLGAVLISKVKGWAYADREGTLFIEESDNNNVWTTTAAVVNVAAGVLTATDWVYLSKRYYRFRYVNGNNLQQSEFVLYQSVGAGEMMDVRVNEKTPLQIDFAENQTHDGRLKVEARRKTTFDFVFHENAESASEGAALPVDGAAHLLVEVYGTAEMMSEVKFWGKSVSGQKLPIRGVKTDDATTASSTLGKAEAWAFDIKKGFKEIIMEIISITGGTLSSVKGTAVVSMVKYQQYEFPLDKAGKAGAVKPYRGGKKNDFVTPVSNLSGVAEILTNAALKATEAYSQLGQDRLGAVLISKVKGWAYADREGTLFIEESDNNNVWTTTAAVVNVAAGVLTATDWVYLSKRYYRFRYVNGNLQQSEFVLYQSVGAGEMMDVRVNEKTPLQIDFAENQQTHDGRLKVEARRKTFDFVFHENAESSASEGAALPVDGAAHLLVEVYGTAEMSEVKFWGKSVSGQKLPIRRGVKTDDATTASSTLGKAEAWAFDIKKGFKEIIMEIISITGGTLSVKGTAVS

Organism: Bacillus subtilis (strain 168) (NCBI:txid224308)

B-factor: mean 42.18, std 13.6, range [14.66, 131.15]

Solvent-accessible surface area: 52653 Å² total; per-residue (Å²): 161,90,108,1,98,9,17,56,0,122,54,28,83,34,15,25,1,31,10,3,8,31,48,56,71,7,4,0,17,1,15,0,15,0,2,1,1,8,44,79,31,20,104,63,46,10,125,41,101,79,49,45,55,12,152,22,18,43,11,8,11,32,6,4,5,28,2,0,44,0,14,0,14,0,41,102,97,7,43,0,41,0,4,6,0,21,79,65,119,104,46,65,69,64,33,63,37,83,2,54,54,25,67,11,18,47,12,80,19,13,95,16,77,62,24,33,3,37,0,56,0,44,2,21,112,98,78,2,93,82,4,19,0,24,3,0,1,0,2,13,10,6,12,2,26,13,37,82,81,56,54,15,68,6,41,25,22,172,80,19,44,112,88,42,21,6,44,4,32,40,53,54,52,48,69,41,69,4,11,104,90,16,140,75,55,58,67,36,51,33,0,69,7,66,36,5,22,27,0,1,0,0,0,41,36,95,1,134,114,9,51,0,52,0,33,0,48,3,41,32,36,120,61,2,30,8,90,0,64,26,20,48,75,48,54,59,26,31,38,12,138,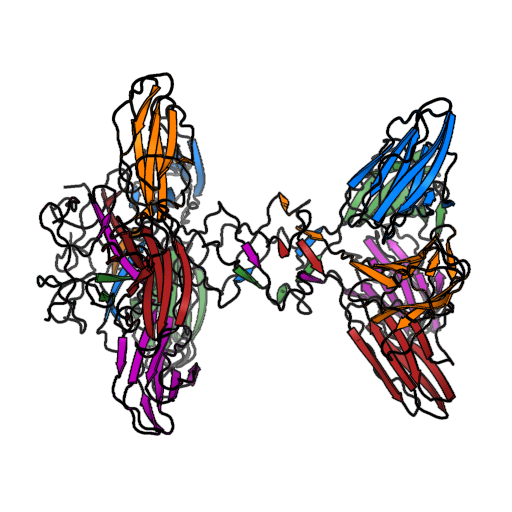24,77,72,17,0,4,22,2,101,0,17,3,15,78,58,0,4,0,28,1,69,55,26,76,41,32,36,0,4,0,28,0,1,0,0,39,160,130,76,93,1,97,12,16,36,0,130,54,27,80,37,14,24,1,33,13,2,10,36,50,65,77,8,4,0,16,1,14,0,22,0,1,0,0,7,45,78,30,20,106,62,52,11,135,40,102,72,48,44,56,12,152,21,19,40,11,9,12,31,5,3,4,27,3,0,43,0,10,0,15,0,43,98,103,7,36,0,38,0,4,6,0,22,79,70,119,96,47,65,70,67,29,57,39,128,1,52,53,26,66,12,22,47,6,117,25,12,93,16,75,62,29,34,2,38,0,57,0,42,3,21,118,96,115,3,94,81,4,18,0,22,2,0,0,0,3,14,9,19,12,4,31,16,40,93,110,64,47,17,55,9,44,17,27,102,116,20,37,113,88,45,23,6,42,3,16,39,49,58,67,50,70,39,66,4,10,104,95,17,138,76,55,56,66,36,49,35,0,70,7,67,23,5,11,30,0,2,0,1,0,43,35,96,1,134,124,10,54,0,55,0,38,0,48,1,36,35,36,115,64,2,30,7,84,0,62,30,18,46,73,45,57,75,30,33,36,13,136,25,77,75,17,0,5,25,4,86,0,56,2,14,81,57,0,4,0,30,0,68,54,19,75,46,32,37,0,6,0,29,0,1,0,5,31,156,126,78,111,2,71,12,14,17,0,125,54,25,82,40,14,24,1,33,14,3,10,34,49,56,77,8,3,0,16,0,14,0,12,0,2,1,1,8,44,76,31,19,105,65,53,12,128,40,98,66,49,46,56,12,152,22,16,45,11,7,12,31,7,3,5,27,2,0,43,0,15,0,15,0,41,98,110,7,37,1,41,0,5,7,0,21,78,70,119,94,46,65,69,65,30,63,36,128,1,53,53,26,65,11,18,48,11,78,19,13,92,16,77,61,22,32,3,38,0,57,0,42,3,19,120,101,113,2,97,83,3,18,0,23,3,0,1,0,11,16,10,13,12,4,28,14,40,79,111,64,40,20,46,6,46,20,16,166,114,20,33,132,77,43,20,5,38,3,34,36,64,43,76,66,70,38,67,3,11,102,93,17,134,76,55,57,66,36,48,33,0,72,6,76,19,4,13,27,0,2,0,0,0,42,35,97,1,143,131,10,51,0,56,0,36,0,46,4,44,32,36,121,64,2,31,6,80,0,44,28,10,47,84,42,57,60,25,30,35,12,140,25,79,73,19,0,5,23,3,89,0,59,4,14,74,57,0,3,0,29,0,67,54,20,73,47,32,29,0,4,0,30,0,2,0,5,29,164,96,113,1,94,11,16,47,0,111,54,29,80,37,15,23,1,32,13,3,11,37,50,68,77,7,4,0,15,0,13,0,14,0,2,1,1,6,42,78,29,20,105,64,54,11,134,40,92,78,49,45,56,12,152,22,17,42,11,8,11,30,6,3,4,29,2,0,42,0,12,0,17,0,40,99,112,7,30,0,41,0,4,7,0,22,84,69,111,97,46,67,71,67,30,62,38,120,1,52,54,26,66,11,18,47,11,81,20,13,94,15,77,63,22,31,2,38,0,58,0,44,3,19,127,107,107,3,94,84,3,20,0,24,3,0,0,0,3,14,12,21,12,5,16,8,28,98,106,58,50,18,57,7,42,17,28,162,71,26,33,108,79,42,21,7,53,4,32,39,60,50,73,56,69,39,68,4,11,102,98,17,77,76,55,56,70,35,49,36,0,74,2,72,9,2,20,28,0,1,0,0,0,42,35,95,1,152,98,4,51,1,54,0,35,0,44,5,43,35,36,120,60,2,31,8,81,0,45,28,10,48,85,43,58,61,24,31,36,13,119,27,78,74,17,0,4,23,4,87,0,58,1,12,77,55,0,4,0,27,1,68,45,18,89,46,31,45,0,5,0,36,0,3,0,6,41,108,109,121,73,101,1,97,11,20,56,0,112,57,30,84,36,14,24,1,32,8,3,10,34,50,62,74,7,4,0,16,0,13,0,13,0,2,1,0,7,46,77,29,20,105,64,52,12,124,44,107,64,48,45,56,12,153,22,18,43,11,9,12,31,6,4,6,28,3,0,44,0,13,0,15,0,44,98,104,6,30,0,41,1,5,7,0,24,86,68,112,98,47,66,71,66,26,58,36,122,1,53,54,26,66,10,21,48,5,83,22,13,85,16,78,63,23,32,3,38,0,57,0,45,3,20,119,99,117,3,86,83,4,19,0,24,2,0,0,0,4,13,10,54,14,3,29,9,37,93,114,52,43,15,57,7,40,23,23,104,78,23,31,36,85,45,17,7,41,4,31,40,73,61,90,52,71,39,67,4,11,103,91,17,138,78,51,59,64,36,50,34,0,72,8,64,33,5,13,43,0,1,0,0,0,44,35,96,1,152,92,4,50,0,56,0,36,0,47,5,45,34,35,119,66,3,30,7,87,0,64,29,20,45,70,45,56,77,28,31,35,13,120,26,80,72,15,1,5,25,2,86,0,51,3,14,81,57,0,4,0,30,1,69,43,18,89,46,32,37,0,6,0,29,0,6,0,10,32

Radius of gyration: 39.51 Å; Cα contacts (8 Å, |Δi|>4): 4403; chains: 5; bounding box: 83×106×106 Å

Foldseek 3Di:
DDDDAFDAPPVRHGDQWFFDDPVSNHIDHDDDAQLPPKDWQDWDWAAAFGKDKGQWDFLDDPFRWFKKKKKKAFQAKWKKFKWADQVSPDIDTPDMDIGHGGDIDMDPIGTDDHGIIIMMITHHGHTTPTMIMMMTTHGDDDDDDDDPPDDDDDDDPPVQDDPRHGDDDPKDKDKWWQDDFAPWWDQRDKAFQVPFFKKKKAKAWQFPWWKKFKWFAADVRDTDFFWWAKPPPRDIDRMDRDHPTMTMGGCPRTGIITTTTPGTHDTTMIMMMMTMD/DDDDDAFDAAPVGHGDQWFFDDPVSNDIDHDDDAQQPPKDWQDWDWFAAQDKDKGQWDFLDDPFRWFWKKKKKAFQAKWKKFKWADQVSPDIDTPDMDIDHGGDIDMDPIGGDDHGTIIMMITTHGHTTPTMIMMMTTHGDDDDDDDDPPDDDDDDDPPVQDDPPHGDDDDKDKDKWWQDDFAAWWDQRDKAFQVPFFKKKKAKAWQFPWWKKFKWFAADVRDTDFFWWAKPPPRDIDRMDRDHPTMTMGGCPRTRIITTTTPGTHDTTMIMMMMTMD/DDDDDDFDAPPVRHGDQWFFDDPVSNHIDHDDDAQLPDKDWQDWDWFAAQDKDKGQWDFCDDPFRWFKKKKKKAFQAKWKKFKWADQVSPDIDTPDMDIGHGGDIDMDPIGGDDHGTIIMMITHHGHTTPTMIMMMTTHGDDDDDDDDPPDDDDDDDPPVQADPSHGDDDPKDKDKWWQDDFAAWWDQRDKAFQVPFFKKKKAKAWQWPWWKKFKWFAADVRDTDFFWWAKPPPRDIDRMDRDHPTMTMGGCPRTGIITTTTPGTDDTTMIMMMMTMD/DDDDAFDAAPVGHGDQWFFDDPVSNHIDHDDDAQLPDKDWQDWDWFAAQDKDKGQWDFCDDPFRWFKKKKKKAFQAKWKKFKWADQVSPDIDTPDMDIDHGGDIDMDPIGGDDHGTIIMMITTHRHTTPTMIMMMTTHGDDDDDDDDPPDDDDDDDPPVQDDPNHGDDDDKDKDKWWQDDFAAWWDQRDKAFQVPFFKKKKAKAWFWPWWKKFKWFAADVRDTDFFWWAKDPPRDIDRMDRDHPTMTMGGCPRTGIITTTTPGTDDTTMIMMMMTMD/DDDDDDAFDAAPVRHGDQWFFDDPVSNHIDHDDDAQLPPKDWQDWDWFAAQDKDKGQWDFCDDPFRWFKKKKKKAFQAKWKKFKWADQVSPDIDTPDMDIDHGGDIDMDPIGGDDHGTIIMMITTHGHTTPTMIMMMTTHGDDDDDDDDPPDDDDDDDPPVQDDPRHGDDDDKDKDKWWQDDFAAWWDQRDKAFQVPFFKKKKAKAWQWPWWKKFKWFAADVRDTDFFWWAKDPPRDIDRMDRDHPTMTMGGCPRTGIITTTTPGTDDTTMIMMMMTMD

=== Feature glossary ===
The record interleaves many kinds of information about one protein. Here is each kind framed as the question it answers.

Q: Are the domains correctly placed relative to each other?
A: Predicted aligned error is AlphaFold's pairwise confidence. Unlike pLDDT (per-residue), PAE is per-residue-pair and captures whether two parts of the structure are correctly placed relative to each other. Units are ångströms of expected positional error.

Q: Which residues are in helices, strands, or loops?
A: Eight-state secondary structure (DSSP): H is the canonical α-helix, G the tighter 3₁₀-helix, I the wider π-helix; E/B are β-structure, T and S are turns and bends, and '-' is everything else. DSSP derives these from the pattern of main-chain N–H···O=C hydrogen bonds, not from the sequence.

Q: What if only a Cα trace is available?
A: P-SEA three-state annotation labels each residue as helix, strand, or coil based purely on the geometry of the Cα trace. It serves as a fallback when the full backbone (and thus DSSP) is unavailable.

Q: What are the backbone torsion angles?
A: φ (phi) and ψ (psi) are the two rotatable backbone dihedrals per residue: φ is the C(i-1)–N–Cα–C torsion, ψ is the N–Cα–C–N(i+1) torsion, both in degrees on (−180°, 180°]. α-helical residues cluster near (−60°, −45°); β-strand residues near (−120°, +130°). A Ramachandran plot is simply a scatter of (φ, ψ) for every residue.

Q: What known structures does this most resemble?
A: Structural nearest neighbors (via Foldseek easy-search vs the PDB). Reported per hit: target PDB id, E-value, and alignment TM-score. A TM-score above ~0.5 is the conventional threshold for 'same fold'.

Q: What family and function is it annotated with?
A: Database cross-references. InterPro integrates a dozen domain/family signature databases into unified entries with residue-range hits. GO terms attach function/process/location labels with evidence codes. CATH codes position the fold in a four-level structural taxonomy. Organism is the NCBI-taxonomy species name.

Q: Which residues are buried vs exposed?
A: Solvent accessibility: the surface area of each residue that a 1.4 Å water probe can touch, in Å². When only backbone atoms are present the absolute values are lower than full-atom SASA (side chains contribute most of the area) and are flagged as backbone-only.

Q: What do the diagnostic plots show?
A: Three diagnostic plots accompany the record. The Cα contact map visualizes the tertiary structure as a 2D adjacency matrix (8 Å cutoff, sequence-local contacts suppressed). The Ramachandran plot shows the distribution of backbone (φ, ψ) torsions, with points in the α and β basins reflecting secondary structure content. The PAE plot shows AlphaFold's inter-residue confidence as a color matrix.

Q: What is the amino-acid chain?
A: The amino-acid sequence is the protein's primary structure: the linear order of residues from the N-terminus to the C-terminus, written in one-letter code. Everything else here — the 3D coordinates, the secondary structure, the domain annotations — is ultimately a consequence of this string.

Q: What do the rendered images show?
A: The six renders are orthographic views along the three Cartesian axes in both directions. Representation (cartoon, sticks, or surface) and color scheme (sequence-rainbow or by-chain) vary across proteins so the training set covers all the common visualization conventions.

Q: Where is each backbone atom in 3D?
A: The mmCIF table is the protein's shape written out atom by atom. For each backbone N, Cα, C, and carbonyl O, it records an (x, y, z) coordinate triple in Å plus the residue type, chain letter, and residue number.

Q: How mobile is each atom in the crystal?
A: For experimental (PDB) structures, the B-factor (temperature factor) quantifies the positional spread of each atom in the crystal — a combination of thermal vibration and static disorder — in units of Å². High B-factors mark flexible loops or poorly resolved regions; low B-factors mark the rigid, well-ordered core.

Q: How big and how compact is the whole molecule?
A: Three whole-structure scalars: the radius of gyration (RMS distance of Cα from centroid, in Å), the count of Cα–Cα contacts (pairs closer than 8 Å and separated by more than four residues in sequence — i.e. tertiary, not local, contacts), and the bounding-box dimensions. Together they distinguish compact globular folds from extended fibres or disordered chains.

Q: What does the local fold look like, residue by residue?
A: A 3Di character summarizes, for each residue, the relative orientation of the Cα frame of its nearest spatial neighbor. Because it encodes fold topology rather than chemistry, 3Di alignments detect remote structural similarity that sequence alignment misses.

Q: How confident is the AlphaFold model at each residue?
A: For AlphaFold models, the B-factor field carries pLDDT — the model's own estimate of local accuracy on a 0–100 scale. Regions with pLDDT<50 should be treated as essentially unmodeled; they often correspond to intrinsically disordered segments.